Protein 1JS8 (pdb70)

Sequence (764 aa):
AIIRKNVNSLTPSDIKELRDAMAKVQADTSDNGYQKIASYHGIPLSCHYENGTAYACCQHGMVTFPNWHRLLTKQMEDALVAKGSHVGIPYWDWTTTFANLPVLVTEEKDNSFHHAHIDVANTDTTRSPRAQLFSFFYRQIALALEQTDFCDFEIQFEIGHNAIHSWVGGSSPYGMSTLHYTSYDPLFYLHHSNTDRIWSVWQALQKYRGLPYNTANCEINKLVKPLKPFNLDTNPNAVTKAHSTGATSFDYHKLGYDYDNLNFHGMTIPELEEHLKEIQHEDRVFAGFLLRTIGQSADVNFDVCTKDGECTFGGTFCILGGEHEMFWAFDRLFKYDITTSLKHLRLDAHDDFDIKVTIKGIDGHVLSNKYLSPPTVFLAPAAIIRKNVNSLTPSDIKELRDAMAKVQADTSDNGYQKIASYHGIPLSCHYENGTAYACCQHGMVTFPNWHRLLTKQMEDALVAKGSHVGIPYWDWTTTFANLPVLVTEEKDNSFHHAHIDVANTDTTRSPRAQLFSFFYRQIALALEQTDFCDFEIQFEIGHNAIHSWVGGSSPYGMSTLHYTSYDPLFYLHHSNTDRIWSVWQALQKYRGLPYNTANCEINKLVKPLKPFNLDTNPNAVTKAHSTGATSFDYHKLGYDYDNLNFHGMTIPELEEHLKEIQHEDRVFAGFLLRTIGQSADVNFDVCTKDGECTFGGTFCILGGEHEMFWAFDRLFKYDITTSLKHLRLDAHDDFDIKVTIKGIDGHVLSNKYLSPPTVFLAPA

InterPro domains:
  IPR002227 Tyrosinase copper-binding domain [PF00264] (32-221)
  IPR002227 Tyrosinase copper-binding domain [PF00264] (452-644)
  IPR002227 Tyrosinase copper-binding domain [PF00264] (866-1056)
  IPR002227 Tyrosinase copper-binding domain [PF00264] (1283-1468)
  IPR002227 Tyrosinase copper-binding domain [PF00264] (1699-1892)
  IPR002227 Tyrosinase copper-binding domain [PF00264] (2118-2305)
  IPR002227 Tyrosinase copper-binding domain [PF00264] (2534-2714)
  IPR002227 Tyrosinase copper-binding domain [PR00092] (1728-1745)
  IPR002227 Tyrosinase copper-binding domain [PR00092] (1757-1762)
  IPR002227 Tyrosinase copper-binding domain [PR00092] (1848-1859)
  IPR002227 Tyrosinase copper-binding domain [PR00092] (1872-1890)
  IPR002227 Tyrosinase copper-binding domain [PS00497] (60-77)
  IPR002227 Tyrosinase copper-binding domain [PS00497] (480-497)
  IPR002227 Tyrosinase copper-binding domain [PS00497] (894-912)
  IPR002227 Tyrosinase copper-binding domain [PS00497] (1312-1329)
  IPR002227 Tyrosinase copper-binding domain [PS00497] (1728-1745)
  IPR002227 Tyrosinase copper-binding domain [PS00497] (2144-2161)
  IPR002227 Tyrosinase copper-binding domain [PS00497] (2562-2579)
  IPR002227 Tyrosinase copper-binding domain [PS00498] (625-636)
  IPR002227 Tyrosinase copper-binding domain [PS00498] (1037-1048)

Solvent-accessible surface area: 29563 Å² total; per-residue (Å²): 113,34,65,0,42,31,15,133,59,20,63,113,67,7,49,118,66,0,37,44,1,1,48,105,0,51,82,32,139,61,69,52,0,0,42,82,1,0,10,10,0,0,22,53,43,38,5,102,94,182,120,53,74,23,13,1,1,3,17,10,3,30,7,2,0,5,0,0,6,1,0,0,0,10,2,0,0,38,5,2,58,78,65,45,6,106,9,0,2,0,4,11,27,2,1,62,113,31,86,102,16,22,102,10,0,59,80,134,179,145,11,17,2,54,70,3,80,0,73,92,24,122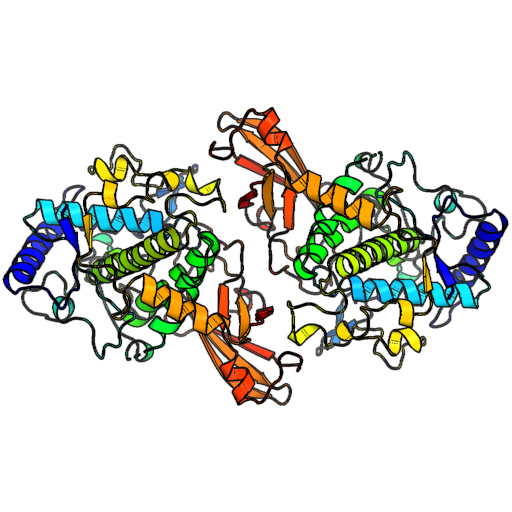,52,65,15,44,53,50,58,51,88,98,6,107,62,42,8,35,145,25,0,3,22,0,0,24,18,74,50,8,5,39,0,3,2,5,2,3,5,5,0,7,3,0,0,6,7,0,0,0,64,11,84,58,0,0,1,22,2,35,38,0,0,1,0,0,0,0,0,0,0,3,0,1,4,7,11,4,2,1,0,5,8,23,0,1,123,106,45,68,65,72,75,52,90,14,64,12,12,14,19,59,8,32,60,56,2,78,9,0,48,73,130,102,6,65,12,77,55,0,64,71,31,10,36,0,52,58,0,6,38,17,112,136,2,31,1,43,11,61,67,38,60,4,69,70,37,55,24,58,87,0,17,107,51,0,98,116,62,66,135,113,81,29,10,6,0,0,0,21,5,71,32,16,36,57,9,1,16,0,46,2,51,0,2,16,120,124,51,99,67,32,117,11,0,14,5,1,7,9,3,10,115,88,27,30,105,13,21,10,19,47,19,1,50,17,59,2,22,104,6,6,125,127,14,199,26,74,17,105,53,40,1,48,26,117,24,55,3,84,8,36,98,36,128,104,28,61,86,168,89,18,13,96,30,14,3,32,45,26,79,82,111,39,67,0,41,29,12,133,60,20,61,116,70,7,48,116,69,0,37,45,1,0,47,106,1,46,86,35,141,56,76,44,0,0,40,79,1,0,7,12,1,0,21,53,47,36,4,100,92,178,120,53,76,24,12,1,3,3,19,13,5,31,9,4,0,5,0,0,6,1,0,1,0,11,2,0,0,37,3,1,58,80,64,46,6,109,7,0,1,0,6,12,27,1,0,59,107,30,84,102,15,23,99,9,0,59,76,132,181,148,14,15,0,53,69,2,79,0,72,91,24,120,51,66,15,41,56,48,58,54,88,94,5,103,56,43,8,35,145,26,0,2,20,0,0,25,22,75,47,8,6,35,0,3,2,4,2,5,5,5,1,8,4,0,2,8,5,0,0,0,60,10,80,58,0,0,2,24,3,34,38,0,0,2,0,0,0,0,0,0,0,2,0,1,4,7,10,2,1,1,0,1,9,23,0,1,135,109,47,66,66,89,70,66,81,8,58,2,30,16,17,35,11,59,79,51,3,78,9,0,45,73,130,104,9,66,12,76,57,0,65,68,32,10,33,0,54,58,0,4,46,15,110,141,2,33,1,43,10,56,66,37,59,2,68,68,35,58,25,61,87,0,16,101,55,1,91,115,61,64,127,108,83,28,11,6,0,1,0,28,3,67,33,18,37,57,10,1,12,0,44,1,51,0,2,19,113,122,52,97,70,31,116,10,1,13,5,1,10,10,4,10,114,90,28,38,107,16,26,11,17,60,24,2,47,14,57,1,23,101,6,5,130,122,16,193,23,72,21,125,59,39,0,36,26,118,25,57,4,83,9,36,97,35,129,102,32,59,86,158,79,15,16,90,23,4,2,31,44,27,76,87

Structure (mmCIF, N/CA/C/O backbone):
data_1JS8
#
_entry.id   1JS8
#
_cell.length_a   92.860
_cell.length_b   168.390
_cell.length_c   58.290
_cell.angle_alpha   90.00
_cell.angle_beta   90.00
_cell.angle_gamma   90.00
#
_symmetry.space_group_name_H-M   'P 21 21 21'
#
loop_
_entity.id
_entity.type
_entity.pdbx_description
1 polymer Hemocyanin
2 branched alpha-D-mannopyranose-(1-3)-[alpha-D-mannopyranose-(1-6)]alpha-D-mannopyranose-(1-6)-[beta-D-mannopyranose-(1-3)]beta-D-mannopyranose-(1-4)-2-acetamido-2-deoxy-beta-D-glucopyranose-(1-4)-2-acetamido-2-deoxy-alpha-D-glucopyranose
3 branched 2-acetamido-2-deoxy-beta-D-glucopyranose-(1-4)-2-acetamido-2-deoxy-beta-D-glucopyranose
4 branched alpha-D-mannopyranose-(1-3)-[beta-D-mannopyranose-(1-6)]alpha-D-mannopyranose
5 non-polymer alpha-D-mannopyranose
6 non-polymer 'CU2-O2 CLUSTER'
7 water water
#
loop_
_atom_site.group_PDB
_atom_site.id
_atom_site.type_symbol
_atom_site.label_atom_id
_atom_site.label_alt_id
_atom_site.label_comp_id
_atom_site.label_asym_id
_atom_site.label_entity_id
_atom_site.label_seq_id
_atom_site.pdbx_PDB_ins_code
_atom_site.Cartn_x
_atom_site.Cartn_y
_atom_site.Cartn_z
_atom_site.occupancy
_atom_site.B_iso_or_equiv
_atom_site.auth_seq_id
_atom_site.auth_comp_id
_atom_site.auth_asym_id
_atom_site.auth_atom_id
_atom_site.pdbx_PDB_model_num
ATOM 1 N N . ALA A 1 1 ? 75.721 57.079 57.550 1.00 27.15 2503 ALA A N 1
ATOM 2 C CA . ALA A 1 1 ? 74.973 56.012 58.275 1.00 28.19 2503 ALA A CA 1
ATOM 3 C C . ALA A 1 1 ? 74.809 56.420 59.720 1.00 26.45 2503 ALA A C 1
ATOM 4 O O . ALA A 1 1 ? 75.764 56.860 60.349 1.00 29.38 2503 ALA A O 1
ATOM 6 N N . ILE A 1 2 ? 73.582 56.350 60.214 1.00 25.09 2504 ILE A N 1
ATOM 7 C CA . ILE A 1 2 ? 73.294 56.712 61.589 1.00 25.48 2504 ILE A CA 1
ATOM 8 C C . ILE A 1 2 ? 73.586 55.510 62.480 1.00 22.06 2504 ILE A C 1
ATOM 9 O O . ILE A 1 2 ? 73.162 54.406 62.173 1.00 23.25 2504 ILE A O 1
ATOM 14 N N . ILE A 1 3 ? 74.317 55.731 63.569 1.00 20.60 2505 ILE A N 1
ATOM 15 C CA . ILE A 1 3 ? 74.740 54.669 64.477 1.00 17.62 2505 ILE A CA 1
ATOM 16 C C . ILE A 1 3 ? 73.840 54.374 65.651 1.00 18.41 2505 ILE A C 1
ATOM 17 O O . ILE A 1 3 ? 73.415 55.288 66.383 1.00 19.56 2505 ILE A O 1
ATOM 22 N N . ARG A 1 4 ? 73.597 53.087 65.867 1.00 14.72 2506 ARG A N 1
ATOM 23 C CA . ARG A 1 4 ? 72.807 52.648 66.993 1.00 12.49 2506 ARG A CA 1
ATOM 24 C C . ARG A 1 4 ? 73.833 52.091 67.925 1.00 11.29 2506 ARG A C 1
ATOM 25 O O . ARG A 1 4 ? 74.699 51.317 67.538 1.00 13.45 2506 ARG A O 1
ATOM 33 N N . LYS A 1 5 ? 73.828 52.592 69.130 1.00 13.84 2507 LYS A N 1
ATOM 34 C CA . LYS A 1 5 ? 74.802 52.119 70.061 1.00 15.50 2507 LYS A CA 1
ATOM 35 C C . LYS A 1 5 ? 74.218 51.632 71.345 1.00 14.57 2507 LYS A C 1
ATOM 36 O O . LYS A 1 5 ? 73.074 51.895 71.668 1.00 14.49 2507 LYS A O 1
ATOM 42 N N . ASN A 1 6 ? 75.060 50.932 72.079 1.00 13.56 2508 ASN A N 1
ATOM 43 C CA . ASN A 1 6 ? 74.682 50.385 73.352 1.00 17.09 2508 ASN A CA 1
ATOM 44 C C . ASN A 1 6 ? 74.234 51.531 74.244 1.00 19.15 2508 ASN A C 1
ATOM 45 O O . ASN A 1 6 ? 74.960 52.490 74.429 1.00 23.13 2508 ASN A O 1
ATOM 50 N N . VAL A 1 7 ? 73.025 51.432 74.781 1.00 20.93 2509 VAL A N 1
ATOM 51 C CA . VAL A 1 7 ? 72.513 52.469 75.660 1.00 24.23 2509 VAL A CA 1
ATOM 52 C C . VAL A 1 7 ? 73.501 52.875 76.725 1.00 25.80 2509 VAL A C 1
ATOM 53 O O . VAL A 1 7 ? 73.603 54.045 77.067 1.00 30.12 2509 VAL A O 1
ATOM 57 N N . ASN A 1 8 ? 74.251 51.921 77.249 1.00 28.82 2510 ASN A N 1
ATOM 58 C CA . ASN A 1 8 ? 75.170 52.279 78.306 1.00 29.87 2510 ASN A CA 1
ATOM 59 C C . ASN A 1 8 ? 76.508 52.832 77.863 1.00 27.80 2510 ASN A C 1
ATOM 60 O O . ASN A 1 8 ? 77.415 53.013 78.682 1.00 27.84 2510 ASN A O 1
ATOM 65 N N . SER A 1 9 ? 76.619 53.145 76.580 1.00 24.56 2511 SER A N 1
ATOM 66 C CA . SER A 1 9 ? 77.839 53.734 76.067 1.00 24.72 2511 SER A CA 1
ATOM 67 C C . SER A 1 9 ? 77.485 55.128 75.512 1.00 25.79 2511 SER A C 1
ATOM 68 O O . SER A 1 9 ? 78.286 55.763 74.795 1.00 29.86 2511 SER A O 1
ATOM 71 N N . LEU A 1 10 ? 76.294 55.608 75.869 1.00 24.54 2512 LEU A N 1
ATOM 72 C CA . LEU A 1 10 ? 75.818 56.909 75.427 1.00 24.29 2512 LEU A CA 1
ATOM 73 C C . LEU A 1 10 ? 76.470 58.054 76.204 1.00 25.97 2512 LEU A C 1
ATOM 74 O O . LEU A 1 10 ? 76.627 57.983 77.424 1.00 25.85 2512 LEU A O 1
ATOM 79 N N . THR A 1 11 ? 76.876 59.096 75.492 1.00 26.40 2513 THR A N 1
ATOM 80 C CA . THR A 1 11 ? 77.479 60.247 76.141 1.00 29.26 2513 THR A CA 1
ATOM 81 C C . THR A 1 11 ? 76.333 61.152 76.619 1.00 32.18 2513 THR A C 1
ATOM 82 O O . THR A 1 11 ? 75.240 61.130 76.041 1.00 33.71 2513 THR A O 1
ATOM 86 N N . PRO A 1 12 ? 76.551 61.946 77.687 1.00 34.13 2514 PRO A N 1
ATOM 87 C CA . PRO A 1 12 ? 75.518 62.853 78.213 1.00 33.25 2514 PRO A CA 1
ATOM 88 C C . PRO A 1 12 ? 74.854 63.751 77.160 1.00 29.91 2514 PRO A C 1
ATOM 89 O O . PRO A 1 12 ? 73.682 64.108 77.296 1.00 29.14 2514 PRO A O 1
ATOM 93 N N . SER A 1 13 ? 75.593 64.091 76.110 1.00 27.95 2515 SER A N 1
ATOM 94 C CA . SER A 1 13 ? 75.037 64.896 75.036 1.00 31.21 2515 SER A CA 1
ATOM 95 C C . SER A 1 13 ? 74.128 64.005 74.190 1.00 32.33 2515 SER A C 1
ATOM 96 O O . SER A 1 13 ? 73.042 64.427 73.771 1.00 34.77 2515 SER A O 1
ATOM 99 N N . ASP A 1 14 ? 74.559 62.764 73.960 1.00 30.73 2516 ASP A N 1
ATOM 100 C CA . ASP A 1 14 ? 73.759 61.797 73.204 1.00 25.09 2516 ASP A CA 1
ATOM 101 C C . ASP A 1 14 ? 72.394 61.708 73.883 1.00 22.05 2516 ASP A C 1
ATOM 102 O O . ASP A 1 14 ? 71.355 61.916 73.260 1.00 22.19 2516 ASP A O 1
ATOM 107 N N . ILE A 1 15 ? 72.425 61.462 75.186 1.00 20.41 2517 ILE A N 1
ATOM 108 C CA . ILE A 1 15 ? 71.225 61.321 75.999 1.00 22.20 2517 ILE A CA 1
ATOM 109 C C . ILE A 1 15 ? 70.330 62.523 75.932 1.00 23.82 2517 ILE A C 1
ATOM 110 O O . ILE A 1 15 ? 69.120 62.388 75.740 1.00 27.57 2517 ILE A O 1
ATOM 115 N N . LYS A 1 16 ? 70.919 63.703 76.071 1.00 28.11 2518 LYS A N 1
ATOM 116 C CA . LYS A 1 16 ? 70.151 64.943 76.012 1.00 24.74 2518 LYS A CA 1
ATOM 117 C C . LYS A 1 16 ? 69.497 65.112 74.632 1.00 21.70 2518 LYS A C 1
ATOM 118 O O . LYS A 1 16 ? 68.300 65.346 74.565 1.00 18.57 2518 LYS A O 1
ATOM 124 N N . GLU A 1 17 ? 70.252 64.940 73.547 1.00 18.21 2519 GLU A N 1
ATOM 125 C CA . GLU A 1 17 ? 69.683 65.090 72.211 1.00 21.24 2519 GLU A CA 1
ATOM 126 C C . GLU A 1 17 ? 68.557 64.095 71.955 1.00 23.58 2519 GLU A C 1
ATOM 127 O O . GLU A 1 17 ? 67.581 64.422 71.265 1.00 21.24 2519 GLU A O 1
ATOM 133 N N . LEU A 1 18 ? 68.699 62.880 72.497 1.00 23.68 2520 LEU A N 1
ATOM 134 C CA . LEU A 1 18 ? 67.698 61.820 72.321 1.00 22.02 2520 LEU A CA 1
ATOM 135 C C . LEU A 1 18 ? 66.453 62.161 73.068 1.00 19.69 2520 LEU A C 1
ATOM 136 O O . LEU A 1 18 ? 65.355 62.007 72.548 1.00 21.47 2520 LEU A O 1
ATOM 141 N N . ARG A 1 19 ? 66.623 62.590 74.310 1.00 17.20 2521 ARG A N 1
ATOM 142 C CA . ARG A 1 19 ? 65.484 62.943 75.131 1.00 17.44 2521 ARG A CA 1
ATOM 143 C C . ARG A 1 19 ? 64.734 64.115 74.512 1.00 18.55 2521 ARG A C 1
ATOM 144 O O . ARG A 1 19 ? 63.502 64.101 74.428 1.00 19.99 2521 ARG A O 1
ATOM 152 N N . ASP A 1 20 ? 65.488 65.058 73.963 1.00 18.84 2522 ASP A N 1
ATOM 153 C CA . ASP A 1 20 ? 64.908 66.215 73.318 1.00 20.53 2522 ASP A CA 1
ATOM 154 C C . ASP A 1 20 ? 64.206 65.808 72.043 1.00 19.29 2522 ASP A C 1
ATOM 155 O O . ASP A 1 20 ? 63.030 66.107 71.876 1.00 20.24 2522 ASP A O 1
ATOM 160 N N . ALA A 1 21 ? 64.928 65.179 71.118 1.00 17.59 2523 ALA A N 1
ATOM 161 C CA . ALA A 1 21 ? 64.313 64.753 69.865 1.00 17.30 2523 ALA A CA 1
ATOM 162 C C . ALA A 1 21 ? 63.067 63.909 70.150 1.00 16.30 2523 ALA A C 1
ATOM 163 O O . ALA A 1 21 ? 62.053 64.079 69.487 1.00 19.34 2523 ALA A O 1
ATOM 165 N N . MET A 1 22 ? 63.101 63.088 71.203 1.00 18.17 2524 MET A N 1
ATOM 166 C CA . MET A 1 22 ? 61.948 62.250 71.541 1.00 16.16 2524 MET A CA 1
ATOM 167 C C . MET A 1 22 ? 60.783 63.075 72.062 1.00 15.97 2524 MET A C 1
ATOM 168 O O . MET A 1 22 ? 59.624 62.748 71.796 1.00 16.36 2524 MET A O 1
ATOM 173 N N . ALA A 1 23 ? 61.077 64.142 72.809 1.00 15.41 2525 ALA A N 1
ATOM 174 C CA . ALA A 1 23 ? 60.010 64.986 73.331 1.00 11.39 2525 ALA A CA 1
ATOM 175 C C . ALA A 1 23 ? 59.286 65.672 72.184 1.00 10.79 2525 ALA A C 1
ATOM 176 O O . ALA A 1 23 ? 58.062 65.772 72.182 1.00 11.75 2525 ALA A O 1
ATOM 178 N N . LYS A 1 24 ? 60.035 66.031 71.150 1.00 11.25 2526 LYS A N 1
ATOM 179 C CA . LYS A 1 24 ? 59.467 66.699 69.977 1.00 14.93 2526 LYS A CA 1
ATOM 180 C C . LYS A 1 24 ? 58.675 65.740 69.091 1.00 18.30 2526 LYS A C 1
ATOM 181 O O . LYS A 1 24 ? 57.710 66.135 68.419 1.00 19.96 2526 LYS A O 1
ATOM 187 N N . VAL A 1 25 ? 59.129 64.492 69.008 1.00 19.39 2527 VAL A N 1
ATOM 188 C CA . VAL A 1 25 ? 58.412 63.512 68.208 1.00 12.42 2527 VAL A CA 1
ATOM 189 C C . VAL A 1 25 ? 57.108 63.209 68.900 1.00 9.02 2527 VAL A C 1
ATOM 190 O O . VAL A 1 25 ? 56.105 63.013 68.239 1.00 6.94 2527 VAL A O 1
ATOM 194 N N . GLN A 1 26 ? 57.132 63.191 70.236 1.00 9.29 2528 GLN A N 1
ATOM 195 C CA . GLN A 1 26 ? 55.936 62.918 71.031 1.00 13.66 2528 GLN A CA 1
ATOM 196 C C . GLN A 1 26 ? 54.886 64.030 70.981 1.00 15.51 2528 GLN A C 1
ATOM 197 O O . GLN A 1 26 ? 53.706 63.786 71.210 1.00 16.88 2528 GLN A O 1
ATOM 203 N N . ALA A 1 27 ? 55.333 65.260 70.748 1.00 19.15 2529 ALA A N 1
ATOM 204 C CA . ALA A 1 27 ? 54.442 66.410 70.681 1.00 21.06 2529 ALA A CA 1
ATOM 205 C C . ALA A 1 27 ? 53.924 66.612 69.275 1.00 23.82 2529 ALA A C 1
ATOM 206 O O . ALA A 1 27 ? 52.901 67.276 69.071 1.00 27.38 2529 ALA A O 1
ATOM 208 N N . ASP A 1 28 ? 54.643 66.067 68.299 1.00 19.45 2530 ASP A N 1
ATOM 209 C CA . ASP A 1 28 ? 54.249 66.170 66.894 1.00 19.43 2530 ASP A CA 1
ATOM 210 C C . ASP A 1 28 ? 52.939 65.403 66.549 1.00 23.30 2530 ASP A C 1
ATOM 211 O O . ASP A 1 28 ? 52.863 64.179 66.730 1.00 27.38 2530 ASP A O 1
ATOM 216 N N . THR A 1 29 ? 51.917 66.118 66.053 1.00 23.67 2531 THR A N 1
ATOM 217 C CA . THR A 1 29 ? 50.633 65.497 65.682 1.00 23.08 2531 THR A CA 1
ATOM 218 C C . THR A 1 29 ? 50.512 65.054 64.228 1.00 22.24 2531 THR A C 1
ATOM 219 O O . THR A 1 29 ? 49.454 64.580 63.811 1.00 20.85 2531 THR A O 1
ATOM 223 N N . SER A 1 30 ? 51.576 65.202 63.450 1.00 20.87 2532 SER A N 1
ATOM 224 C CA . SER A 1 30 ? 51.539 64.777 62.066 1.00 22.19 2532 SER A CA 1
ATOM 225 C C . SER A 1 30 ? 51.644 63.244 61.956 1.00 24.49 2532 SER A C 1
ATOM 226 O O . SER A 1 30 ? 51.759 62.519 62.954 1.00 20.90 2532 SER A O 1
ATOM 229 N N . ASP A 1 31 ? 51.648 62.774 60.714 1.00 26.65 2533 ASP A N 1
ATOM 230 C CA . ASP A 1 31 ? 51.759 61.362 60.417 1.00 27.09 2533 ASP A CA 1
ATOM 231 C C . ASP A 1 31 ? 53.135 60.808 60.721 1.00 25.88 2533 ASP A C 1
ATOM 232 O O . ASP A 1 31 ? 53.378 59.618 60.563 1.00 26.78 2533 ASP A O 1
ATOM 237 N N . ASN A 1 32 ? 54.041 61.686 61.126 1.00 21.48 2534 ASN A N 1
ATOM 238 C CA . ASN A 1 32 ? 55.385 61.298 61.454 1.00 18.96 2534 ASN A CA 1
ATOM 239 C C . ASN A 1 32 ? 55.652 61.512 62.931 1.00 15.43 2534 ASN A C 1
ATOM 240 O O . ASN A 1 32 ? 56.791 61.558 63.379 1.00 15.86 2534 ASN A O 1
ATOM 245 N N . GLY A 1 33 ? 54.576 61.719 63.671 1.00 12.84 2535 GLY A N 1
ATOM 246 C CA . GLY A 1 33 ? 54.678 61.910 65.092 1.00 15.72 2535 GLY A CA 1
ATOM 247 C C . GLY A 1 33 ? 54.567 60.567 65.783 1.00 16.95 2535 GLY A C 1
ATOM 248 O O . GLY A 1 33 ? 54.227 59.563 65.162 1.00 19.70 2535 GLY A O 1
ATOM 249 N N . TYR A 1 34 ? 54.795 60.565 67.085 1.00 14.47 2536 TYR A N 1
ATOM 250 C CA . TYR A 1 34 ? 54.768 59.365 67.891 1.00 15.73 2536 TYR A CA 1
ATOM 251 C C . TYR A 1 34 ? 53.482 58.533 67.844 1.00 17.85 2536 TYR A C 1
ATOM 252 O O . TYR A 1 34 ? 53.539 57.346 67.543 1.00 17.95 2536 TYR A O 1
ATOM 261 N N . GLN A 1 35 ? 52.336 59.144 68.141 1.00 16.40 2537 GLN A N 1
ATOM 262 C CA . GLN A 1 35 ? 51.050 58.438 68.174 1.00 16.74 2537 GLN A CA 1
ATOM 263 C C . GLN A 1 35 ? 50.703 57.736 66.875 1.00 15.55 2537 GLN A C 1
ATOM 264 O O . GLN A 1 35 ? 50.075 56.687 66.877 1.00 16.82 2537 GLN A O 1
ATOM 270 N N . LYS A 1 36 ? 51.119 58.327 65.772 1.00 15.20 2538 LYS A N 1
ATOM 271 C CA . LYS A 1 36 ? 50.857 57.794 64.454 1.00 17.32 2538 LYS A CA 1
ATOM 272 C C . LYS A 1 36 ? 51.751 56.587 64.151 1.00 19.29 2538 LYS A C 1
ATOM 273 O O . LYS A 1 36 ? 51.309 55.572 63.577 1.00 19.54 2538 LYS A O 1
ATOM 279 N N . ILE A 1 37 ? 53.024 56.713 64.497 1.00 19.23 2539 ILE A N 1
ATOM 280 C CA . ILE A 1 37 ? 53.962 55.641 64.276 1.00 17.41 2539 ILE A CA 1
ATOM 281 C C . ILE A 1 37 ? 53.613 54.484 65.222 1.00 18.13 2539 ILE A C 1
ATOM 282 O O . ILE A 1 37 ? 53.436 53.348 64.757 1.00 17.93 2539 ILE A O 1
ATOM 287 N N . ALA A 1 38 ? 53.421 54.772 66.511 1.00 12.54 2540 ALA A N 1
ATOM 288 C CA . ALA A 1 38 ? 53.069 53.745 67.474 1.00 14.59 2540 ALA A CA 1
ATOM 289 C C . ALA A 1 38 ? 51.824 52.932 67.054 1.00 15.96 2540 ALA A C 1
ATOM 290 O O . ALA A 1 38 ? 51.739 51.727 67.319 1.00 20.64 2540 ALA A O 1
ATOM 292 N N . SER A 1 39 ? 50.905 53.575 66.339 1.00 14.78 2541 SER A N 1
ATOM 293 C CA . SER A 1 39 ? 49.675 52.966 65.833 1.00 13.07 2541 SER A CA 1
ATOM 294 C C . SER A 1 39 ? 49.884 51.858 64.821 1.00 12.95 2541 SER A C 1
ATOM 295 O O . SER A 1 39 ? 48.982 51.076 64.563 1.00 12.35 2541 SER A O 1
ATOM 298 N N . TYR A 1 40 ? 51.026 51.890 64.147 1.00 14.54 2542 TYR A N 1
ATOM 299 C CA . TYR A 1 40 ? 51.352 50.894 63.141 1.00 13.01 2542 TYR A CA 1
ATOM 300 C C . TYR A 1 40 ? 51.352 49.498 63.762 1.00 14.95 2542 TYR A C 1
ATOM 301 O O . TYR A 1 40 ? 51.051 48.519 63.095 1.00 18.28 2542 TYR A O 1
ATOM 310 N N . HIS A 1 41 ? 51.666 49.423 65.047 1.00 11.80 2543 HIS A N 1
ATOM 311 C CA . HIS A 1 41 ? 51.768 48.158 65.760 1.00 10.14 2543 HIS A CA 1
ATOM 312 C C . HIS A 1 41 ? 50.475 47.493 66.181 1.00 10.83 2543 HIS A C 1
ATOM 313 O O . HIS A 1 41 ? 50.144 46.416 65.674 1.00 13.87 2543 HIS A O 1
ATOM 320 N N . GLY A 1 42 ? 49.769 48.107 67.127 1.00 12.92 2544 GLY A N 1
ATOM 321 C CA . GLY A 1 42 ? 48.533 47.541 67.637 1.00 10.17 2544 GLY A CA 1
ATOM 322 C C . GLY A 1 42 ? 47.356 48.466 67.458 1.00 14.27 2544 GLY A C 1
ATOM 323 O O . GLY A 1 42 ? 46.859 48.577 66.348 1.00 14.51 2544 GLY A O 1
ATOM 324 N N . ILE A 1 43 ? 46.905 49.097 68.545 1.00 14.61 2545 ILE A N 1
ATOM 325 C CA . ILE A 1 43 ? 45.767 50.015 68.499 1.00 19.38 2545 ILE A CA 1
ATOM 326 C C . ILE A 1 43 ? 46.240 51.462 68.497 1.00 17.59 2545 ILE A C 1
ATOM 327 O O . ILE A 1 43 ? 47.246 51.794 69.103 1.00 13.99 2545 ILE A O 1
ATOM 332 N N . PRO A 1 44 ? 45.520 52.341 67.791 1.00 17.58 2546 PRO A N 1
ATOM 333 C CA . PRO A 1 44 ? 44.339 51.977 67.004 1.00 16.80 2546 PRO A CA 1
ATOM 334 C C . PRO A 1 44 ? 44.667 51.096 65.790 1.00 17.73 2546 PRO A C 1
ATOM 335 O O . PRO A 1 44 ? 45.613 51.388 65.033 1.00 20.18 2546 PRO A O 1
ATOM 339 N N . LEU A 1 45 ? 43.868 50.034 65.604 1.00 17.00 2547 LEU A N 1
ATOM 340 C CA . LEU A 1 45 ? 44.027 49.088 64.498 1.00 16.36 2547 LEU A CA 1
ATOM 341 C C . LEU A 1 45 ? 44.171 49.857 63.170 1.00 19.21 2547 LEU A C 1
ATOM 342 O O . LEU A 1 45 ? 43.254 50.579 62.735 1.00 18.55 2547 LEU A O 1
ATOM 347 N N . SER A 1 46 ? 45.299 49.657 62.503 1.00 14.73 2548 SER A N 1
ATOM 348 C CA . SER A 1 46 ? 45.558 50.374 61.274 1.00 13.04 2548 SER A CA 1
ATOM 349 C C . SER A 1 46 ? 45.566 49.573 59.980 1.00 15.18 2548 SER A C 1
ATOM 350 O O . SER A 1 46 ? 45.886 50.104 58.909 1.00 13.21 2548 SER A O 1
ATOM 353 N N . CYS A 1 47 ? 45.162 48.311 60.062 1.00 15.43 2549 CYS A N 1
ATOM 354 C CA . CYS A 1 47 ? 45.116 47.460 58.884 1.00 12.86 2549 CYS A CA 1
ATOM 355 C C . CYS A 1 47 ? 43.705 46.901 58.728 1.00 11.78 2549 CYS A C 1
ATOM 356 O O . CYS A 1 47 ? 42.947 46.853 59.708 1.00 11.73 2549 CYS A O 1
ATOM 359 N N . HIS A 1 48 ? 43.329 46.585 57.489 1.00 10.39 2550 HIS A N 1
ATOM 360 C CA . HIS A 1 48 ? 41.996 46.099 57.197 1.00 11.66 2550 HIS A CA 1
ATOM 361 C C . HIS A 1 48 ? 41.979 44.931 56.257 1.00 12.17 2550 HIS A C 1
ATOM 362 O O . HIS A 1 48 ? 42.729 44.877 55.288 1.00 6.35 2550 HIS A O 1
ATOM 369 N N . TYR A 1 49 ? 41.060 44.031 56.559 1.00 11.52 2551 TYR A N 1
ATOM 370 C CA . TYR A 1 49 ? 40.816 42.851 55.788 1.00 15.66 2551 TYR A CA 1
ATOM 371 C C . TYR A 1 49 ? 39.981 43.342 54.589 1.00 19.08 2551 TYR A C 1
ATOM 372 O O . TYR A 1 49 ? 39.391 44.408 54.644 1.00 18.39 2551 TYR A O 1
ATOM 381 N N . GLU A 1 50 ? 39.909 42.539 53.539 1.00 21.14 2552 GLU A N 1
ATOM 382 C CA . GLU A 1 50 ? 39.160 42.820 52.320 1.00 25.31 2552 GLU A CA 1
ATOM 383 C C . GLU A 1 50 ? 37.729 43.202 52.615 1.00 23.80 2552 GLU A C 1
ATOM 384 O O . GLU A 1 50 ? 37.079 43.878 51.837 1.00 22.71 2552 GLU A O 1
ATOM 390 N N . ASN A 1 51 ? 37.239 42.731 53.750 1.00 22.59 2553 ASN A N 1
ATOM 391 C CA . ASN A 1 51 ? 35.878 42.944 54.173 1.00 22.06 2553 ASN A CA 1
ATOM 392 C C . ASN A 1 51 ? 35.651 44.102 55.120 1.00 22.62 2553 ASN A C 1
ATOM 393 O O . ASN A 1 51 ? 34.577 44.243 55.697 1.00 19.12 2553 ASN A O 1
ATOM 398 N N . GLY A 1 52 ? 36.679 44.931 55.272 1.00 22.52 2554 GLY A N 1
ATOM 399 C CA . GLY A 1 52 ? 36.572 46.097 56.122 1.00 20.30 2554 GLY A CA 1
ATOM 400 C C . GLY A 1 52 ? 36.878 45.887 57.570 1.00 16.80 2554 GLY A C 1
ATOM 401 O O . GLY A 1 52 ? 36.961 46.848 58.315 1.00 19.19 2554 GLY A O 1
ATOM 402 N N . THR A 1 53 ? 37.054 44.645 57.987 1.00 17.13 2555 THR A N 1
ATOM 403 C CA . THR A 1 53 ? 37.356 44.426 59.377 1.00 15.88 2555 THR A CA 1
ATOM 404 C C . THR A 1 53 ? 38.835 44.708 59.609 1.00 16.01 2555 THR A C 1
ATOM 405 O O . THR A 1 53 ? 39.697 44.280 58.848 1.00 15.06 2555 THR A O 1
ATOM 409 N N . ALA A 1 54 ? 39.105 45.451 60.673 1.00 16.38 2556 ALA A N 1
ATOM 410 C CA . ALA A 1 54 ? 40.457 45.851 61.046 1.00 19.10 2556 ALA A CA 1
ATOM 411 C C . ALA A 1 54 ? 41.179 44.849 61.910 1.00 17.81 2556 ALA A C 1
ATOM 412 O O . ALA A 1 54 ? 40.558 44.140 62.709 1.00 16.21 2556 ALA A O 1
ATOM 414 N N . TYR A 1 55 ? 42.502 44.920 61.847 1.00 13.98 2557 TYR A N 1
ATOM 415 C CA . TYR A 1 55 ? 43.367 44.070 62.643 1.00 12.83 2557 TYR A CA 1
ATOM 416 C C . TYR A 1 55 ? 44.642 44.863 62.925 1.00 11.92 2557 TYR A C 1
ATOM 417 O O . TYR A 1 55 ? 44.881 45.871 62.274 1.00 12.37 2557 TYR A O 1
ATOM 426 N N . ALA A 1 56 ? 45.379 44.467 63.963 1.00 11.58 2558 ALA A N 1
ATOM 427 C CA . ALA A 1 56 ? 46.650 45.095 64.333 1.00 12.16 2558 ALA A CA 1
ATOM 428 C C . ALA A 1 56 ? 47.643 44.751 63.235 1.00 12.85 2558 ALA A C 1
ATOM 429 O O . ALA A 1 56 ? 47.758 43.581 62.838 1.00 11.90 2558 ALA A O 1
ATOM 431 N N . CYS A 1 57 ? 48.401 45.733 62.781 1.00 7.44 2559 CYS A N 1
ATOM 432 C CA . CYS A 1 57 ? 49.304 45.476 61.697 1.00 7.50 2559 CYS A CA 1
ATOM 433 C C . CYS A 1 57 ? 50.554 44.689 61.993 1.00 9.06 2559 CYS A C 1
ATOM 434 O O . CYS A 1 57 ? 51.140 44.120 61.087 1.00 11.35 2559 CYS A O 1
ATOM 437 N N . CYS A 1 58 ? 51.004 44.666 63.229 1.00 8.17 2560 CYS A N 1
ATOM 438 C CA . CYS A 1 58 ? 52.242 43.960 63.483 1.00 6.78 2560 CYS A CA 1
ATOM 439 C C . CYS A 1 58 ? 52.237 42.464 63.206 1.00 7.02 2560 CYS A C 1
ATOM 440 O O . CYS A 1 58 ? 51.333 41.737 63.605 1.00 8.80 2560 CYS A O 1
ATOM 443 N N . GLN A 1 59 ? 53.257 42.026 62.493 1.00 5.78 2561 GLN A N 1
ATOM 444 C CA . GLN A 1 59 ? 53.408 40.645 62.133 1.00 7.26 2561 GLN A CA 1
ATOM 445 C C . GLN A 1 59 ? 54.200 39.899 63.181 1.00 8.23 2561 GLN A C 1
ATOM 446 O O . GLN A 1 59 ? 55.313 40.286 63.482 1.00 9.16 2561 GLN A O 1
ATOM 452 N N . HIS A 1 60 ? 53.533 38.952 63.843 1.00 7.41 2562 HIS A N 1
ATOM 453 C CA . HIS A 1 60 ? 54.099 38.101 64.881 1.00 8.27 2562 HIS A CA 1
ATOM 454 C C . HIS A 1 60 ? 53.678 36.674 64.529 1.00 9.44 2562 HIS A C 1
ATOM 455 O O . HIS A 1 60 ? 52.696 36.489 63.814 1.00 10.52 2562 HIS A O 1
ATOM 462 N N . GLY A 1 61 ? 54.414 35.679 65.026 1.00 6.60 2563 GLY A N 1
ATOM 463 C CA . GLY A 1 61 ? 54.104 34.288 64.738 1.00 8.68 2563 GLY A CA 1
ATOM 464 C C . GLY A 1 61 ? 54.328 33.891 63.283 1.00 8.28 2563 GLY A C 1
ATOM 465 O O . GLY A 1 61 ? 53.727 32.933 62.785 1.00 9.62 2563 GLY A O 1
ATOM 466 N N . MET A 1 62 ? 55.183 34.633 62.596 1.00 3.84 2564 MET A N 1
ATOM 467 C CA . MET A 1 62 ? 55.450 34.391 61.195 1.00 6.07 2564 MET A CA 1
ATOM 468 C C . MET A 1 62 ? 56.865 34.784 60.886 1.00 5.54 2564 MET A C 1
ATOM 469 O O . MET A 1 62 ? 57.464 35.534 61.621 1.00 9.16 2564 MET A O 1
ATOM 474 N N . VAL A 1 63 ? 57.393 34.256 59.795 1.00 7.57 2565 VAL A N 1
ATOM 475 C CA . VAL A 1 63 ? 58.773 34.485 59.391 1.00 9.74 2565 VAL A CA 1
ATOM 476 C C . VAL A 1 63 ? 59.175 35.942 59.119 1.00 10.08 2565 VAL A C 1
ATOM 477 O O . VAL A 1 63 ? 60.369 36.288 59.177 1.00 9.43 2565 VAL A O 1
ATOM 481 N N . THR A 1 64 ? 58.177 36.787 58.850 1.00 10.48 2566 THR A N 1
ATOM 482 C CA . THR A 1 64 ? 58.415 38.185 58.534 1.00 10.34 2566 THR A CA 1
ATOM 483 C C . THR A 1 64 ? 58.388 39.092 59.736 1.00 9.71 2566 THR A C 1
ATOM 484 O O . THR A 1 64 ? 58.414 40.294 59.582 1.00 15.70 2566 THR A O 1
ATOM 488 N N . PHE A 1 65 ? 58.318 38.512 60.927 1.00 8.57 2567 PHE A N 1
ATOM 489 C CA . PHE A 1 65 ? 58.322 39.281 62.160 1.00 6.90 2567 PHE A CA 1
ATOM 490 C C . PHE A 1 65 ? 59.582 40.160 62.266 1.00 9.52 2567 PHE A C 1
ATOM 491 O O . PHE A 1 65 ? 59.472 41.315 62.668 1.00 8.62 2567 PHE A O 1
ATOM 499 N N . PRO A 1 66 ? 60.786 39.636 61.986 1.00 8.27 2568 PRO A N 1
ATOM 500 C CA . PRO A 1 66 ? 61.977 40.474 62.097 1.00 6.39 2568 PRO A CA 1
ATOM 501 C C . PRO A 1 66 ? 61.905 41.634 61.102 1.00 8.17 2568 PRO A C 1
ATOM 502 O O . PRO A 1 66 ? 62.184 42.768 61.451 1.00 6.63 2568 PRO A O 1
ATOM 506 N N . ASN A 1 67 ? 61.551 41.309 59.862 1.00 6.27 2569 ASN A N 1
ATOM 507 C CA . ASN A 1 67 ? 61.418 42.278 58.783 1.00 8.21 2569 ASN A CA 1
ATOM 508 C C . ASN A 1 67 ? 60.430 43.400 59.144 1.00 11.42 2569 ASN A C 1
ATOM 509 O O . ASN A 1 67 ? 60.776 44.574 59.137 1.00 12.89 2569 ASN A O 1
ATOM 514 N N . TRP A 1 68 ? 59.210 43.034 59.486 1.00 8.10 2570 TRP A N 1
ATOM 515 C CA . TRP A 1 68 ? 58.224 44.014 59.837 1.00 5.64 2570 TRP A CA 1
ATOM 516 C C . TRP A 1 68 ? 58.724 44.932 60.956 1.00 9.78 2570 TRP A C 1
ATOM 517 O O . TRP A 1 68 ? 58.616 46.146 60.856 1.00 10.51 2570 TRP A O 1
ATOM 528 N N . HIS A 1 69 ? 59.284 44.373 62.019 1.00 8.35 2571 HIS A N 1
ATOM 529 C CA . HIS A 1 69 ? 59.737 45.200 63.124 1.00 6.14 2571 HIS A CA 1
ATOM 530 C C . HIS A 1 69 ? 61.034 45.971 62.836 1.00 7.34 2571 HIS A C 1
ATOM 531 O O . HIS A 1 69 ? 61.391 46.881 63.585 1.00 10.25 2571 HIS A O 1
ATOM 538 N N . ARG A 1 70 ? 61.776 45.568 61.809 1.00 6.70 2572 ARG A N 1
ATOM 539 C CA . ARG A 1 70 ? 63.010 46.256 61.445 1.00 4.59 2572 ARG A CA 1
ATOM 540 C C . ARG A 1 70 ? 62.586 47.602 60.823 1.00 7.25 2572 ARG A C 1
ATOM 541 O O . ARG A 1 70 ? 63.217 48.632 61.057 1.00 10.11 2572 ARG A O 1
ATOM 549 N N . LEU A 1 71 ? 61.524 47.577 60.020 1.00 7.36 2573 LEU A N 1
ATOM 550 C CA . LEU A 1 71 ? 60.971 48.776 59.402 1.00 6.77 2573 LEU A CA 1
ATOM 551 C C . LEU A 1 71 ? 60.290 49.694 60.431 1.00 6.96 2573 LEU A C 1
ATOM 552 O O . LEU A 1 71 ? 60.397 50.897 60.327 1.00 10.44 2573 LEU A O 1
ATOM 557 N N . LEU A 1 72 ? 59.555 49.152 61.391 1.00 7.97 2574 LEU A N 1
ATOM 558 C CA . LEU A 1 72 ? 58.909 49.983 62.405 1.00 7.07 2574 LEU A CA 1
ATOM 559 C C . LEU A 1 72 ? 59.912 50.728 63.280 1.00 9.29 2574 LEU A C 1
ATOM 560 O O . LEU A 1 72 ? 59.645 51.856 63.709 1.00 11.44 2574 LEU A O 1
ATOM 565 N N . THR A 1 73 ? 61.028 50.074 63.610 1.00 9.93 2575 THR A N 1
ATOM 566 C CA . THR A 1 73 ? 62.067 50.676 64.441 1.00 8.90 2575 THR A CA 1
ATOM 567 C C . THR A 1 73 ? 62.770 51.775 63.648 1.00 10.42 2575 THR A C 1
ATOM 568 O O . THR A 1 73 ? 63.155 52.799 64.201 1.00 12.75 2575 THR A O 1
ATOM 572 N N . LYS A 1 74 ? 62.892 51.567 62.346 1.00 11.83 2576 LYS A N 1
ATOM 573 C CA . LYS A 1 74 ? 63.514 52.508 61.424 1.00 12.48 2576 LYS A CA 1
ATOM 574 C C . LYS A 1 74 ? 62.581 53.712 61.234 1.00 13.36 2576 LYS A C 1
ATOM 575 O O . LYS A 1 74 ? 63.027 54.831 61.157 1.00 15.41 2576 LYS A O 1
ATOM 581 N N . GLN A 1 75 ? 61.281 53.469 61.232 1.00 13.32 2577 GLN A N 1
ATOM 582 C CA . GLN A 1 75 ? 60.273 54.514 61.058 1.00 13.38 2577 GLN A CA 1
ATOM 583 C C . GLN A 1 75 ? 60.381 55.481 62.237 1.00 15.47 2577 GLN A C 1
ATOM 584 O O . GLN A 1 75 ? 60.386 56.683 62.051 1.00 14.27 2577 GLN A O 1
ATOM 590 N N . MET A 1 76 ? 60.515 54.946 63.443 1.00 14.36 2578 MET A N 1
ATOM 591 C CA . MET A 1 76 ? 60.636 55.765 64.639 1.00 14.59 2578 MET A CA 1
ATOM 592 C C . MET A 1 76 ? 61.988 56.475 64.701 1.00 15.84 2578 MET A C 1
ATOM 593 O O . MET A 1 76 ? 62.096 57.613 65.183 1.00 15.50 2578 MET A O 1
ATOM 598 N N . GLU A 1 77 ? 63.010 55.802 64.198 1.00 11.48 2579 GLU A N 1
ATOM 599 C CA . GLU A 1 77 ? 64.344 56.344 64.202 1.00 11.73 2579 GLU A CA 1
ATOM 600 C C . GLU A 1 77 ? 64.433 57.599 63.331 1.00 14.56 2579 GLU A C 1
ATOM 601 O O . GLU A 1 77 ? 64.939 58.623 63.782 1.00 17.44 2579 GLU A O 1
ATOM 607 N N . ASP A 1 78 ? 63.971 57.506 62.086 1.00 14.24 2580 ASP A N 1
ATOM 608 C CA . ASP A 1 78 ? 63.970 58.616 61.151 1.00 12.43 2580 ASP A CA 1
ATOM 609 C C . ASP A 1 78 ? 63.282 59.853 61.725 1.00 14.92 2580 ASP A C 1
ATOM 610 O O . ASP A 1 78 ? 63.768 60.975 61.581 1.00 17.67 2580 ASP A O 1
ATOM 615 N N . ALA A 1 79 ? 62.166 59.645 62.411 1.00 17.51 2581 ALA A N 1
ATOM 616 C CA . ALA A 1 79 ? 61.417 60.733 63.023 1.00 15.04 2581 ALA A CA 1
ATOM 617 C C . ALA A 1 79 ? 62.228 61.453 64.115 1.00 16.40 2581 ALA A C 1
ATOM 618 O O . ALA A 1 79 ? 62.163 62.666 64.259 1.00 17.24 2581 ALA A O 1
ATOM 620 N N . LEU A 1 80 ? 63.034 60.707 64.857 1.00 18.44 2582 LEU A N 1
ATOM 621 C CA . LEU A 1 80 ? 63.863 61.278 65.923 1.00 16.99 2582 LEU A CA 1
ATOM 622 C C . LEU A 1 80 ? 65.021 62.056 65.335 1.00 16.38 2582 LEU A C 1
ATOM 623 O O . LEU A 1 80 ? 65.476 63.049 65.871 1.00 19.08 2582 LEU A O 1
ATOM 628 N N . VAL A 1 81 ? 65.589 61.498 64.295 1.00 16.83 2583 VAL A N 1
ATOM 629 C CA . VAL A 1 81 ? 66.705 62.114 63.627 1.00 20.07 2583 VAL A CA 1
ATOM 630 C C . VAL A 1 81 ? 66.202 63.421 63.006 1.00 20.91 2583 VAL A C 1
ATOM 631 O O . VAL A 1 81 ? 66.881 64.448 63.013 1.00 21.97 2583 VAL A O 1
ATOM 635 N N . ALA A 1 82 ? 64.974 63.380 62.524 1.00 21.66 2584 ALA A N 1
ATOM 636 C CA . ALA A 1 82 ? 64.373 64.530 61.911 1.00 18.08 2584 ALA A CA 1
ATOM 637 C C . ALA A 1 82 ? 64.098 65.598 62.952 1.00 21.71 2584 ALA A C 1
ATOM 638 O O . ALA A 1 82 ? 64.020 66.774 62.602 1.00 25.34 2584 ALA A O 1
ATOM 640 N N . LYS A 1 83 ? 63.949 65.220 64.220 1.00 18.53 2585 LYS A N 1
ATOM 641 C CA . LYS A 1 83 ? 63.701 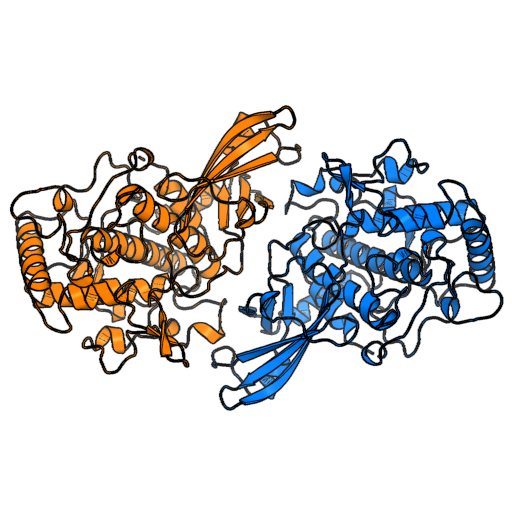66.222 65.259 1.00 16.10 2585 LYS A CA 1
ATOM 642 C C . LYS A 1 83 ? 64.997 66.603 65.951 1.00 16.70 2585 LYS A C 1
ATOM 643 O O . LYS A 1 83 ? 64.998 67.064 67.093 1.00 21.75 2585 LYS A O 1
ATOM 649 N N . GLY A 1 84 ? 66.112 66.348 65.288 1.00 16.54 2586 GLY A N 1
ATOM 650 C CA . GLY A 1 84 ? 67.374 66.694 65.886 1.00 18.83 2586 GLY A CA 1
ATOM 651 C C . GLY A 1 84 ? 68.279 65.596 66.420 1.00 25.61 2586 GLY A C 1
ATOM 652 O O . GLY A 1 84 ? 69.434 65.891 66.719 1.00 27.53 2586 GLY A O 1
ATOM 653 N N . SER A 1 85 ? 67.833 64.348 66.556 1.00 24.86 2587 SER A N 1
ATOM 654 C CA . SER A 1 85 ? 68.771 63.358 67.075 1.00 24.43 2587 SER A CA 1
ATOM 655 C C . SER A 1 85 ? 69.950 63.150 66.120 1.00 23.45 2587 SER A C 1
ATOM 656 O O . SER A 1 85 ? 69.794 63.094 64.909 1.00 23.47 2587 SER A O 1
ATOM 659 N N . HIS A 1 86 ? 71.151 63.091 66.664 1.00 23.96 2588 HIS A N 1
ATOM 660 C CA . HIS A 1 86 ? 72.310 62.885 65.806 1.00 29.23 2588 HIS A CA 1
ATOM 661 C C . HIS A 1 86 ? 72.764 61.432 65.934 1.00 27.43 2588 HIS A C 1
ATOM 662 O O . HIS A 1 86 ? 73.700 60.990 65.267 1.00 27.34 2588 HIS A O 1
ATOM 669 N N . VAL A 1 87 ? 72.032 60.682 66.748 1.00 26.68 2589 VAL A N 1
ATOM 670 C CA . VAL A 1 87 ? 72.343 59.297 67.035 1.00 24.19 2589 VAL A CA 1
ATOM 671 C C . VAL A 1 87 ? 71.087 58.437 66.853 1.00 20.58 2589 VAL A C 1
ATOM 672 O O . VAL A 1 87 ? 69.971 58.928 67.016 1.00 17.93 2589 VAL A O 1
ATOM 676 N N . GLY A 1 88 ? 71.273 57.183 66.451 1.00 16.18 2590 GLY A N 1
ATOM 677 C CA . GLY A 1 88 ? 70.136 56.307 66.228 1.00 13.75 2590 GLY A CA 1
ATOM 678 C C . GLY A 1 88 ? 69.466 55.792 67.487 1.00 11.42 2590 GLY A C 1
ATOM 679 O O . GLY A 1 88 ? 69.906 56.125 68.584 1.00 11.21 2590 GLY A O 1
ATOM 680 N N . ILE A 1 89 ? 68.409 54.983 67.354 1.00 10.86 2591 ILE A N 1
ATOM 681 C CA . ILE A 1 89 ? 67.753 54.436 68.552 1.00 11.05 2591 ILE A CA 1
ATOM 682 C C . ILE A 1 89 ? 68.787 53.515 69.213 1.00 10.12 2591 ILE A C 1
ATOM 683 O O . ILE A 1 89 ? 69.290 52.597 68.589 1.00 9.99 2591 ILE A O 1
ATOM 688 N N . PRO A 1 90 ? 69.182 53.808 70.452 1.00 10.91 2592 PRO A N 1
ATOM 689 C CA . PRO A 1 90 ? 70.175 52.926 71.067 1.00 11.44 2592 PRO A CA 1
ATOM 690 C C . PRO A 1 90 ? 69.573 51.572 71.456 1.00 12.01 2592 PRO A C 1
ATOM 691 O O . PRO A 1 90 ? 68.373 51.458 71.674 1.00 14.21 2592 PRO A O 1
ATOM 695 N N . TYR A 1 91 ? 70.393 50.532 71.524 1.00 13.96 2593 TYR A N 1
ATOM 696 C CA . TYR A 1 91 ? 69.866 49.215 71.877 1.00 11.03 2593 TYR A CA 1
ATOM 697 C C . TYR A 1 91 ? 70.103 48.828 73.301 1.00 9.81 2593 TYR A C 1
ATOM 698 O O . TYR A 1 91 ? 71.161 49.119 73.859 1.00 7.25 2593 TYR A O 1
ATOM 707 N N . TRP A 1 92 ? 69.076 48.262 73.929 1.00 9.29 2594 TRP A N 1
ATOM 708 C CA . TRP A 1 92 ? 69.220 47.768 75.297 1.00 10.14 2594 TRP A CA 1
ATOM 709 C C . TRP A 1 92 ? 69.595 46.276 75.183 1.00 12.10 2594 TRP A C 1
ATOM 710 O O . TRP A 1 92 ? 68.758 45.430 74.843 1.00 12.03 2594 TRP A O 1
ATOM 721 N N . ASP A 1 93 ? 70.865 45.965 75.409 1.00 15.60 2595 ASP A N 1
ATOM 722 C CA . ASP A 1 93 ? 71.332 44.601 75.314 1.00 11.93 2595 ASP A CA 1
ATOM 723 C C . ASP A 1 93 ? 70.827 43.768 76.489 1.00 11.89 2595 ASP A C 1
ATOM 724 O O . ASP A 1 93 ? 71.529 43.564 77.471 1.00 9.60 2595 ASP A O 1
ATOM 729 N N . TRP A 1 94 ? 69.599 43.283 76.392 1.00 10.47 2596 TRP A N 1
ATOM 730 C CA . TRP A 1 94 ? 69.031 42.481 77.479 1.00 12.98 2596 TRP A CA 1
ATOM 731 C C . TRP A 1 94 ? 69.515 41.002 77.624 1.00 13.82 2596 TRP A C 1
ATOM 732 O O . TRP A 1 94 ? 69.085 40.274 78.534 1.00 14.21 2596 TRP A O 1
ATOM 743 N N . THR A 1 95 ? 70.386 40.535 76.738 1.00 14.68 2597 THR A N 1
ATOM 744 C CA . THR A 1 95 ? 70.871 39.174 76.872 1.00 17.66 2597 THR A CA 1
ATOM 745 C C . THR A 1 95 ? 72.004 39.193 77.896 1.00 21.40 2597 THR A C 1
ATOM 746 O O . THR A 1 95 ? 72.435 38.149 78.395 1.00 25.31 2597 THR A O 1
ATOM 750 N N . THR A 1 96 ? 72.466 40.398 78.221 1.00 24.25 2598 THR A N 1
ATOM 751 C CA . THR A 1 96 ? 73.516 40.622 79.210 1.00 24.47 2598 THR A CA 1
ATOM 752 C C . THR A 1 96 ? 72.802 40.863 80.543 1.00 26.33 2598 THR A C 1
ATOM 753 O O . THR A 1 96 ? 71.827 41.602 80.623 1.00 28.00 2598 THR A O 1
ATOM 757 N N . THR A 1 97 ? 73.267 40.194 81.581 1.00 27.16 2599 THR A N 1
ATOM 758 C CA . THR A 1 97 ? 72.666 40.309 82.896 1.00 32.01 2599 THR A CA 1
ATOM 759 C C . THR A 1 97 ? 72.494 41.773 83.325 1.00 30.56 2599 THR A C 1
ATOM 760 O O . THR A 1 97 ? 73.375 42.603 83.110 1.00 31.61 2599 THR A O 1
ATOM 764 N N . PHE A 1 98 ? 71.343 42.080 83.908 1.00 28.27 2600 PHE A N 1
ATOM 765 C CA . PHE A 1 98 ? 71.049 43.427 84.360 1.00 27.25 2600 PHE A CA 1
ATOM 766 C C . PHE A 1 98 ? 70.218 43.330 85.617 1.00 28.92 2600 PHE A C 1
ATOM 767 O O . PHE A 1 98 ? 69.368 42.451 85.711 1.00 30.45 2600 PHE A O 1
ATOM 775 N N . ALA A 1 99 ? 70.471 44.196 86.591 1.00 29.21 2601 ALA A N 1
ATOM 776 C CA . ALA A 1 99 ? 69.702 44.154 87.827 1.00 28.13 2601 ALA A CA 1
ATOM 777 C C . ALA A 1 99 ? 68.571 45.169 87.801 1.00 29.84 2601 ALA A C 1
ATOM 778 O O . ALA A 1 99 ? 67.762 45.233 88.725 1.00 30.77 2601 ALA A O 1
ATOM 780 N N . ASN A 1 100 ? 68.489 45.927 86.712 1.00 29.79 2602 ASN A N 1
ATOM 781 C CA . ASN A 1 100 ? 67.463 46.949 86.563 1.00 29.05 2602 ASN A CA 1
ATOM 782 C C . ASN A 1 100 ? 67.384 47.438 85.132 1.00 26.38 2602 ASN A C 1
ATOM 783 O O . ASN A 1 100 ? 68.320 47.273 84.338 1.00 21.79 2602 ASN A O 1
ATOM 788 N N . LEU A 1 101 ? 66.249 48.040 84.813 1.00 21.66 2603 LEU A N 1
ATOM 789 C CA . LEU A 1 101 ? 66.023 48.593 83.493 1.00 20.77 2603 LEU A CA 1
ATOM 790 C C . LEU A 1 101 ? 67.034 49.713 83.301 1.00 17.54 2603 LEU A C 1
ATOM 791 O O . LEU A 1 101 ? 67.492 50.292 84.268 1.00 19.08 2603 LEU A O 1
ATOM 796 N N . PRO A 1 102 ? 67.412 50.022 82.060 1.00 15.81 2604 PRO A N 1
ATOM 797 C CA . PRO A 1 102 ? 68.392 51.099 81.890 1.00 19.09 2604 PRO A CA 1
ATOM 798 C C . PRO A 1 102 ? 67.914 52.479 82.394 1.00 22.84 2604 PRO A C 1
ATOM 799 O O . PRO A 1 102 ? 66.723 52.816 82.297 1.00 21.82 2604 PRO A O 1
ATOM 803 N N . VAL A 1 103 ? 68.845 53.254 82.956 1.00 23.26 2605 VAL A N 1
ATOM 804 C CA . VAL A 1 103 ? 68.539 54.577 83.520 1.00 24.66 2605 VAL A CA 1
ATOM 805 C C . VAL A 1 103 ? 67.793 55.464 82.529 1.00 20.80 2605 VAL A C 1
ATOM 806 O O . VAL A 1 103 ? 66.830 56.142 82.895 1.00 19.66 2605 VAL A O 1
ATOM 810 N N . LEU A 1 104 ? 68.184 55.382 81.263 1.00 15.59 2606 LEU A N 1
ATOM 811 C CA . LEU A 1 104 ? 67.564 56.172 80.232 1.00 15.06 2606 LEU A CA 1
ATOM 812 C C . LEU A 1 104 ? 66.048 56.184 80.324 1.00 15.78 2606 LEU A C 1
ATOM 813 O O . LEU A 1 104 ? 65.437 57.244 80.182 1.00 15.33 2606 LEU A O 1
ATOM 818 N N . VAL A 1 105 ? 65.451 55.035 80.631 1.00 12.89 2607 VAL A N 1
ATOM 819 C CA . VAL A 1 105 ? 63.998 54.928 80.719 1.00 10.90 2607 VAL A CA 1
ATOM 820 C C . VAL A 1 105 ? 63.404 54.983 82.130 1.00 14.07 2607 VAL A C 1
ATOM 821 O O . VAL A 1 105 ? 62.183 55.072 82.276 1.00 15.01 2607 VAL A O 1
ATOM 825 N N . THR A 1 106 ? 64.236 54.882 83.164 1.00 15.06 2608 THR A N 1
ATOM 826 C CA . THR A 1 106 ? 63.737 54.909 84.541 1.00 19.51 2608 THR A CA 1
ATOM 827 C C . THR A 1 106 ? 63.671 56.276 85.246 1.00 20.20 2608 THR A C 1
ATOM 828 O O . THR A 1 106 ? 62.921 56.431 86.206 1.00 19.38 2608 THR A O 1
ATOM 832 N N . GLU A 1 107 ? 64.496 57.233 84.822 1.00 22.31 2609 GLU A N 1
ATOM 833 C CA . GLU A 1 107 ? 64.477 58.578 85.394 1.00 26.40 2609 GLU A CA 1
ATOM 834 C C . GLU A 1 107 ? 63.113 59.185 85.137 1.00 26.97 2609 GLU A C 1
ATOM 835 O O . GLU A 1 107 ? 62.643 59.213 83.996 1.00 23.76 2609 GLU A O 1
ATOM 841 N N . GLU A 1 108 ? 62.463 59.606 86.222 1.00 30.80 2610 GLU A N 1
ATOM 842 C CA . GLU A 1 108 ? 61.130 60.191 86.176 1.00 35.93 2610 GLU A CA 1
ATOM 843 C C . GLU A 1 108 ? 61.074 61.641 85.733 1.00 35.75 2610 GLU A C 1
ATOM 844 O O . GLU A 1 108 ? 60.148 62.042 85.047 1.00 37.55 2610 GLU A O 1
ATOM 850 N N . LYS A 1 109 ? 62.054 62.431 86.142 1.00 35.92 2611 LYS A N 1
ATOM 851 C CA . LYS A 1 109 ? 62.045 63.850 85.822 1.00 37.43 2611 LYS A CA 1
ATOM 852 C C . LYS A 1 109 ? 62.570 64.245 84.452 1.00 36.20 2611 LYS A C 1
ATOM 853 O O . LYS A 1 109 ? 63.690 63.918 84.074 1.00 35.04 2611 LYS A O 1
ATOM 859 N N . ASP A 1 110 ? 61.726 64.955 83.718 1.00 34.03 2612 ASP A N 1
ATOM 860 C CA . ASP A 1 110 ? 62.064 65.440 82.394 1.00 37.09 2612 ASP A CA 1
ATOM 861 C C . ASP A 1 110 ? 62.756 64.398 81.531 1.00 32.25 2612 ASP A C 1
ATOM 862 O O . ASP A 1 110 ? 63.826 64.616 80.969 1.00 34.17 2612 ASP A O 1
ATOM 867 N N . ASN A 1 111 ? 62.080 63.273 81.390 1.00 29.04 2613 ASN A N 1
ATOM 868 C CA . ASN A 1 111 ? 62.571 62.160 80.607 1.00 23.89 2613 ASN A CA 1
ATOM 869 C C . ASN A 1 111 ? 61.461 61.708 79.672 1.00 21.81 2613 ASN A C 1
ATOM 870 O O . ASN A 1 111 ? 60.453 61.154 80.111 1.00 21.80 2613 ASN A O 1
ATOM 875 N N . SER A 1 112 ? 61.639 61.947 78.380 1.00 16.56 2614 SER A N 1
ATOM 876 C CA . SER A 1 112 ? 60.647 61.535 77.400 1.00 17.65 2614 SER A CA 1
ATOM 877 C C . SER A 1 112 ? 60.552 60.009 77.202 1.00 16.61 2614 SER A C 1
ATOM 878 O O . SER A 1 112 ? 59.589 59.519 76.600 1.00 17.43 2614 SER A O 1
ATOM 881 N N . PHE A 1 113 ? 61.557 59.281 77.697 1.00 14.66 2615 PHE A N 1
ATOM 882 C CA . PHE A 1 113 ? 61.631 57.812 77.599 1.00 15.89 2615 PHE A CA 1
ATOM 883 C C . PHE A 1 113 ? 61.031 57.078 78.800 1.00 14.53 2615 PHE A C 1
ATOM 884 O O . PHE A 1 113 ? 60.968 55.856 78.816 1.00 17.57 2615 PHE A O 1
ATOM 892 N N . HIS A 1 114 ? 60.571 57.826 79.792 1.00 15.30 2616 HIS A N 1
ATOM 893 C CA . HIS A 1 114 ? 59.986 57.250 80.993 1.00 14.52 2616 HIS A CA 1
ATOM 894 C C . HIS A 1 114 ? 58.581 56.719 80.737 1.00 12.97 2616 HIS A C 1
ATOM 895 O O . HIS A 1 114 ? 58.112 55.811 81.416 1.00 14.38 2616 HIS A O 1
ATOM 902 N N . HIS A 1 115 ? 57.890 57.322 79.785 1.00 14.49 2617 HIS A N 1
ATOM 903 C CA . HIS A 1 115 ? 56.536 56.925 79.429 1.00 12.74 2617 HIS A CA 1
ATOM 904 C C . HIS A 1 115 ? 56.087 57.749 78.241 1.00 12.26 2617 HIS A C 1
ATOM 905 O O . HIS A 1 115 ? 56.830 58.590 77.719 1.00 13.17 2617 HIS A O 1
ATOM 912 N N . ALA A 1 116 ? 54.903 57.437 77.757 1.00 11.95 2618 ALA A N 1
ATOM 913 C CA . ALA A 1 116 ? 54.324 58.151 76.651 1.00 14.75 2618 ALA A CA 1
ATOM 914 C C . ALA A 1 116 ? 52.852 58.155 76.953 1.00 15.80 2618 ALA A C 1
ATOM 915 O O . ALA A 1 116 ? 52.384 57.417 77.810 1.00 13.75 2618 ALA A O 1
ATOM 917 N N . HIS A 1 117 ? 52.128 59.047 76.310 1.00 16.42 2619 HIS A N 1
ATOM 918 C CA . HIS A 1 117 ? 50.708 59.126 76.535 1.00 14.55 2619 HIS A CA 1
ATOM 919 C C . HIS A 1 117 ? 50.120 58.302 75.414 1.00 14.93 2619 HIS A C 1
ATOM 920 O O . HIS A 1 117 ? 50.725 58.174 74.353 1.00 16.12 2619 HIS A O 1
ATOM 927 N N . ILE A 1 118 ? 48.982 57.692 75.675 1.00 15.61 2620 ILE A N 1
ATOM 928 C CA . ILE A 1 118 ? 48.269 56.931 74.677 1.00 14.46 2620 ILE A CA 1
ATOM 929 C C . ILE A 1 118 ? 46.990 57.749 74.476 1.00 15.39 2620 ILE A C 1
ATOM 930 O O . ILE A 1 118 ? 46.075 57.710 75.293 1.00 12.17 2620 ILE A O 1
ATOM 935 N N . ASP A 1 119 ? 46.964 58.537 73.413 1.00 16.34 2621 ASP A N 1
ATOM 936 C CA . ASP A 1 119 ? 45.826 59.391 73.141 1.00 19.98 2621 ASP A CA 1
ATOM 937 C C . ASP A 1 119 ? 44.577 58.580 73.119 1.00 22.44 2621 ASP A C 1
ATOM 938 O O . ASP A 1 119 ? 43.704 58.793 73.936 1.00 28.53 2621 ASP A O 1
ATOM 943 N N . VAL A 1 120 ? 44.522 57.593 72.237 1.00 24.83 2622 VAL A N 1
ATOM 944 C CA . VAL A 1 120 ? 43.341 56.753 72.101 1.00 25.46 2622 VAL A CA 1
ATOM 945 C C . VAL A 1 120 ? 42.783 56.198 73.421 1.00 27.19 2622 VAL A C 1
ATOM 946 O O . VAL A 1 120 ? 41.567 56.110 73.585 1.00 27.18 2622 VAL A O 1
ATOM 950 N N . ALA A 1 121 ? 43.657 55.891 74.380 1.00 28.55 2623 ALA A N 1
ATOM 951 C CA . ALA A 1 121 ? 43.222 55.338 75.659 1.00 31.31 2623 ALA A CA 1
ATOM 952 C C . ALA A 1 121 ? 43.182 56.381 76.766 1.00 32.98 2623 ALA A C 1
ATOM 953 O O . ALA A 1 121 ? 42.795 56.089 77.896 1.00 34.12 2623 ALA A O 1
ATOM 955 N N . ASN A 1 122 ? 43.636 57.586 76.463 1.00 33.36 2624 ASN A N 1
ATOM 956 C CA . ASN A 1 122 ? 43.604 58.642 77.443 1.00 34.68 2624 ASN A CA 1
ATOM 957 C C . ASN A 1 122 ? 44.371 58.353 78.733 1.00 34.14 2624 ASN A C 1
ATOM 958 O O . ASN A 1 122 ? 43.971 58.795 79.818 1.00 37.70 2624 ASN A O 1
ATOM 963 N N . THR A 1 123 ? 45.500 57.662 78.620 1.00 32.99 2625 THR A N 1
ATOM 964 C CA . THR A 1 123 ? 46.326 57.348 79.789 1.00 27.92 2625 THR A CA 1
ATOM 965 C C . THR A 1 123 ? 47.777 57.301 79.356 1.00 26.28 2625 THR A C 1
ATOM 966 O O . THR A 1 123 ? 48.085 57.471 78.181 1.00 26.36 2625 THR A O 1
ATOM 970 N N . ASP A 1 124 ? 48.674 57.115 80.308 1.00 24.61 2626 ASP A N 1
ATOM 971 C CA . ASP A 1 124 ? 50.085 57.004 79.993 1.00 25.43 2626 ASP A CA 1
ATOM 972 C C . ASP A 1 124 ? 50.380 55.516 80.035 1.00 24.10 2626 ASP A C 1
ATOM 973 O O . ASP A 1 124 ? 49.604 54.739 80.595 1.00 20.13 2626 ASP A O 1
ATOM 978 N N . THR A 1 125 ? 51.491 55.126 79.435 1.00 22.04 2627 THR A N 1
ATOM 979 C CA . THR A 1 125 ? 51.893 53.737 79.418 1.00 22.81 2627 THR A CA 1
ATOM 980 C C . THR A 1 125 ? 52.290 53.278 80.827 1.00 26.69 2627 THR A C 1
ATOM 981 O O . THR A 1 125 ? 52.684 54.100 81.674 1.00 28.38 2627 THR A O 1
ATOM 985 N N . THR A 1 126 ? 52.206 51.970 81.062 1.00 25.84 2628 THR A N 1
ATOM 986 C CA . THR A 1 126 ? 52.539 51.378 82.355 1.00 24.29 2628 THR A CA 1
ATOM 987 C C . THR A 1 126 ? 53.602 50.262 82.215 1.00 24.31 2628 THR A C 1
ATOM 988 O O . THR A 1 126 ? 53.744 49.637 81.161 1.00 26.30 2628 THR A O 1
ATOM 992 N N . ARG A 1 127 ? 54.351 50.032 83.282 1.00 22.06 2629 ARG A N 1
ATOM 993 C CA . ARG A 1 127 ? 55.364 48.993 83.355 1.00 20.04 2629 ARG A CA 1
ATOM 994 C C . ARG A 1 127 ? 55.088 48.381 84.720 1.00 21.86 2629 ARG A C 1
ATOM 995 O O . ARG A 1 127 ? 54.564 49.066 85.590 1.00 23.71 2629 ARG A O 1
ATOM 1003 N N . SER A 1 128 ? 55.430 47.112 84.911 1.00 23.09 2630 SER A N 1
ATOM 1004 C CA . SER A 1 128 ? 55.232 46.417 86.186 1.00 24.28 2630 SER A CA 1
ATOM 1005 C C . SER A 1 128 ? 56.102 45.175 86.098 1.00 24.82 2630 SER A C 1
ATOM 1006 O O . SER A 1 128 ? 55.608 44.055 86.090 1.00 22.68 2630 SER A O 1
ATOM 1009 N N . PRO A 1 129 ? 57.433 45.396 86.011 1.00 25.48 2631 PRO A N 1
ATOM 1010 C CA . PRO A 1 129 ? 58.424 44.316 85.894 1.00 28.81 2631 PRO A CA 1
ATOM 1011 C C . PRO A 1 129 ? 58.137 43.152 86.803 1.00 30.78 2631 PRO A C 1
ATOM 1012 O O . PRO A 1 129 ? 57.768 43.319 87.969 1.00 33.70 2631 PRO A O 1
ATOM 1016 N N . ARG A 1 130 ? 58.281 41.951 86.246 1.00 32.40 2632 ARG A N 1
ATOM 1017 C CA . ARG A 1 130 ? 58.073 40.729 87.002 1.00 27.78 2632 ARG A CA 1
ATOM 1018 C C . ARG A 1 130 ? 59.459 40.349 87.493 1.00 27.03 2632 ARG A C 1
ATOM 1019 O O . ARG A 1 130 ? 60.460 40.629 86.837 1.00 24.18 2632 ARG A O 1
ATOM 1027 N N . ALA A 1 131 ? 59.517 39.729 88.660 1.00 28.04 2633 ALA A N 1
ATOM 1028 C CA . ALA A 1 131 ? 60.788 39.328 89.234 1.00 29.36 2633 ALA A CA 1
ATOM 1029 C C . ALA A 1 131 ? 61.659 38.494 88.313 1.00 29.11 2633 ALA A C 1
ATOM 1030 O O . ALA A 1 131 ? 62.866 38.625 88.383 1.00 33.08 2633 ALA A O 1
ATOM 1032 N N . GLN A 1 132 ? 61.068 37.684 87.430 1.00 29.86 2634 GLN A N 1
ATOM 1033 C CA . GLN A 1 132 ? 61.846 36.831 86.504 1.00 30.59 2634 GLN A CA 1
ATOM 1034 C C . GLN A 1 132 ? 62.776 37.607 85.583 1.00 30.74 2634 GLN A C 1
ATOM 1035 O O . GLN A 1 132 ? 63.696 37.037 84.988 1.00 31.02 2634 GLN A O 1
ATOM 1041 N N . LEU A 1 133 ? 62.437 38.865 85.349 1.00 29.76 2635 LEU A N 1
ATOM 1042 C CA . LEU A 1 133 ? 63.217 39.717 84.474 1.00 28.03 2635 LEU A CA 1
ATOM 1043 C C . LEU A 1 133 ? 64.655 39.916 84.971 1.00 26.99 2635 LEU A C 1
ATOM 1044 O O . LEU A 1 133 ? 65.577 39.967 84.165 1.00 28.71 2635 LEU A O 1
ATOM 1049 N N . PHE A 1 134 ? 64.850 39.925 86.290 1.00 28.29 2636 PHE A N 1
ATOM 1050 C CA . PHE A 1 134 ? 66.167 40.200 86.892 1.00 30.62 2636 PHE A CA 1
ATOM 1051 C C . PHE A 1 134 ? 66.973 39.030 87.479 1.00 31.82 2636 PHE A C 1
ATOM 1052 O O . PHE A 1 134 ? 66.361 38.023 87.899 1.00 34.75 2636 PHE A O 1
ATOM 1060 N N . SER A 1 143 ? 72.851 33.945 81.848 1.00 20.49 2645 SER A N 1
ATOM 1061 C CA . SER A 1 143 ? 71.424 34.382 82.036 1.00 22.21 2645 SER A CA 1
ATOM 1062 C C . SER A 1 143 ? 70.440 33.596 81.168 1.00 20.07 2645 SER A C 1
ATOM 1063 O O . SER A 1 143 ? 70.805 33.019 80.144 1.00 20.95 2645 SER A O 1
ATOM 1066 N N . PHE A 1 144 ? 69.167 33.661 81.540 1.00 19.24 2646 PHE A N 1
ATOM 1067 C CA . PHE A 1 144 ? 68.111 32.971 80.827 1.00 15.61 2646 PHE A CA 1
ATOM 1068 C C . PHE A 1 144 ? 68.032 33.419 79.383 1.00 15.23 2646 PHE A C 1
ATOM 1069 O O . PHE A 1 144 ? 67.992 32.603 78.478 1.00 18.94 2646 PHE A O 1
ATOM 1077 N N . PHE A 1 145 ? 68.050 34.722 79.172 1.00 13.83 2647 PHE A N 1
ATOM 1078 C CA . PHE A 1 145 ? 67.952 35.277 77.836 1.00 13.63 2647 PHE A CA 1
ATOM 1079 C C . PHE A 1 145 ? 69.134 34.929 76.961 1.00 12.03 2647 PHE A C 1
ATOM 1080 O O . PHE A 1 145 ? 68.982 34.683 75.763 1.00 15.43 2647 PHE A O 1
ATOM 1088 N N . TYR A 1 146 ? 70.318 34.908 77.546 1.00 11.56 2648 TYR A N 1
ATOM 1089 C CA . TYR A 1 146 ? 71.488 34.541 76.781 1.00 13.24 2648 TYR A CA 1
ATOM 1090 C C . TYR A 1 146 ? 71.295 33.138 76.165 1.00 13.57 2648 TYR A C 1
ATOM 1091 O O . TYR A 1 146 ? 71.593 32.914 74.989 1.00 10.46 2648 TYR A O 1
ATOM 1100 N N . ARG A 1 147 ? 70.762 32.208 76.968 1.00 14.90 2649 ARG A N 1
ATOM 1101 C CA . ARG A 1 147 ? 70.522 30.817 76.558 1.00 15.38 2649 ARG A CA 1
ATOM 1102 C C . ARG A 1 147 ? 69.477 30.668 75.463 1.00 14.06 2649 ARG A C 1
ATOM 1103 O O . ARG A 1 147 ? 69.618 29.852 74.555 1.00 16.12 2649 ARG A O 1
ATOM 1111 N N . GLN A 1 148 ? 68.398 31.428 75.586 1.00 14.60 2650 GLN A N 1
ATOM 1112 C CA . GLN A 1 148 ? 67.326 31.406 74.602 1.00 11.19 2650 GLN A CA 1
ATOM 1113 C C . GLN A 1 148 ? 67.814 31.977 73.284 1.00 8.18 2650 GLN A C 1
ATOM 1114 O O . GLN A 1 148 ? 67.435 31.502 72.215 1.00 9.93 2650 GLN A O 1
ATOM 1120 N N . ILE A 1 149 ? 68.678 32.985 73.363 1.00 8.12 2651 ILE A N 1
ATOM 1121 C CA . ILE A 1 149 ? 69.196 33.633 72.165 1.00 6.27 2651 ILE A CA 1
ATOM 1122 C C . ILE A 1 149 ? 70.323 32.840 71.501 1.00 6.64 2651 ILE A C 1
ATOM 1123 O O . ILE A 1 149 ? 70.402 32.757 70.258 1.00 8.49 2651 ILE A O 1
ATOM 1128 N N . ALA A 1 150 ? 71.166 32.216 72.316 1.00 6.01 2652 ALA A N 1
ATOM 1129 C CA . ALA A 1 150 ? 72.249 31.401 71.779 1.00 4.68 2652 ALA A CA 1
ATOM 1130 C C . ALA A 1 150 ? 71.666 30.224 70.987 1.00 3.16 2652 ALA A C 1
ATOM 1131 O O . ALA A 1 150 ? 72.253 29.809 69.991 1.00 7.74 2652 ALA A O 1
ATOM 1133 N N . LEU A 1 151 ? 70.494 29.710 71.377 1.00 4.08 2653 LEU A N 1
ATOM 1134 C CA . LEU A 1 151 ? 69.924 28.573 70.640 1.00 6.02 2653 LEU A CA 1
ATOM 1135 C C . LEU A 1 151 ? 69.413 29.035 69.307 1.00 6.23 2653 LEU A C 1
ATOM 1136 O O . LEU A 1 151 ? 69.408 28.272 68.349 1.00 11.36 2653 LEU A O 1
ATOM 1141 N N . ALA A 1 152 ? 69.004 30.297 69.245 1.00 9.57 2654 ALA A N 1
ATOM 1142 C CA . ALA A 1 152 ? 68.499 30.918 68.022 1.00 4.65 2654 ALA A CA 1
ATOM 1143 C C . ALA A 1 152 ? 69.683 31.152 67.102 1.00 3.04 2654 ALA A C 1
ATOM 1144 O O . ALA A 1 152 ? 69.642 30.824 65.941 1.00 7.11 2654 ALA A O 1
ATOM 1146 N N . LEU A 1 153 ? 70.754 31.708 67.638 1.00 4.25 2655 LEU A N 1
ATOM 1147 C CA . LEU A 1 153 ? 71.941 31.989 66.845 1.00 5.92 2655 LEU A CA 1
ATOM 1148 C C . LEU A 1 153 ? 72.605 30.730 66.271 1.00 9.45 2655 LEU A C 1
ATOM 1149 O O . LEU A 1 153 ? 73.274 30.770 65.221 1.00 11.92 2655 LEU A O 1
ATOM 1154 N N . GLU A 1 154 ? 72.478 29.620 66.989 1.00 10.00 2656 GLU A N 1
ATOM 1155 C CA . GLU A 1 154 ? 73.047 28.350 66.546 1.00 8.14 2656 GLU A CA 1
ATOM 1156 C C . GLU A 1 154 ? 72.436 27.869 65.219 1.00 6.04 2656 GLU A C 1
ATOM 1157 O O . GLU A 1 154 ? 73.116 27.255 64.411 1.00 8.37 2656 GLU A O 1
ATOM 1163 N N . GLN A 1 155 ? 71.177 28.214 64.965 1.00 6.17 2657 GLN A N 1
ATOM 1164 C CA . GLN A 1 155 ? 70.464 27.813 63.744 1.00 6.43 2657 GLN A CA 1
ATOM 1165 C C . GLN A 1 155 ? 71.127 28.359 62.492 1.00 7.68 2657 GLN A C 1
ATOM 1166 O O . GLN A 1 155 ? 71.752 29.423 62.534 1.00 12.74 2657 GLN A O 1
ATOM 1172 N N . THR A 1 156 ? 71.031 27.623 61.387 1.00 7.41 2658 THR A N 1
ATOM 1173 C CA . THR A 1 156 ? 71.661 28.015 60.131 1.00 3.54 2658 THR A CA 1
ATOM 1174 C C . THR A 1 156 ? 70.644 28.212 59.018 1.00 4.87 2658 THR A C 1
ATOM 1175 O O . THR A 1 156 ? 70.993 28.388 57.863 1.00 2.15 2658 THR A O 1
ATOM 1179 N N . ASP A 1 157 ? 69.384 28.256 59.411 1.00 3.47 2659 ASP A N 1
ATOM 1180 C CA . ASP A 1 157 ? 68.304 28.448 58.488 1.00 5.24 2659 ASP A CA 1
ATOM 1181 C C . ASP A 1 157 ? 67.503 29.623 59.073 1.00 5.27 2659 ASP A C 1
ATOM 1182 O O . ASP A 1 157 ? 67.328 29.699 60.283 1.00 5.61 2659 ASP A O 1
ATOM 1187 N N . PHE A 1 158 ? 67.053 30.551 58.230 1.00 8.29 2660 PHE A N 1
ATOM 1188 C CA . PHE A 1 158 ? 66.266 31.720 58.676 1.00 4.69 2660 PHE A CA 1
ATOM 1189 C C . PHE A 1 158 ? 65.045 31.355 59.481 1.00 4.03 2660 PHE A C 1
ATOM 1190 O O . PHE A 1 158 ? 64.840 31.863 60.573 1.00 3.46 2660 PHE A O 1
ATOM 1198 N N . CYS A 1 159 ? 64.206 30.499 58.926 1.00 6.30 2661 CYS A N 1
ATOM 1199 C CA . CYS A 1 159 ? 62.985 30.087 59.609 1.00 4.59 2661 CYS A CA 1
ATOM 1200 C C . CYS A 1 159 ? 63.209 29.374 60.935 1.00 8.46 2661 CYS A C 1
ATOM 1201 O O . CYS A 1 159 ? 62.421 29.552 61.863 1.00 9.61 2661 CYS A O 1
ATOM 1204 N N . ASP A 1 160 ? 64.273 28.584 61.060 1.00 6.49 2662 ASP A N 1
ATOM 1205 C CA . ASP A 1 160 ? 64.520 27.956 62.340 1.00 5.93 2662 ASP A CA 1
ATOM 1206 C C . ASP A 1 160 ? 65.023 29.019 63.338 1.00 8.62 2662 ASP A C 1
ATOM 1207 O O . ASP A 1 160 ? 64.669 28.981 64.523 1.00 9.90 2662 ASP A O 1
ATOM 1212 N N . PHE A 1 161 ? 65.837 29.966 62.869 1.00 8.21 2663 PHE A N 1
ATOM 1213 C CA . PHE A 1 161 ? 66.341 31.037 63.726 1.00 3.55 2663 PHE A CA 1
ATOM 1214 C C . PHE A 1 161 ? 65.171 31.892 64.143 1.00 2.97 2663 PHE A C 1
ATOM 1215 O O . PHE A 1 161 ? 64.937 32.076 65.322 1.00 7.16 2663 PHE A O 1
ATOM 1223 N N . GLU A 1 162 ? 64.383 32.341 63.177 1.00 5.43 2664 GLU A N 1
ATOM 1224 C CA . GLU A 1 162 ? 63.264 33.251 63.444 1.00 7.02 2664 GLU A CA 1
ATOM 1225 C C . GLU A 1 162 ? 62.384 32.868 64.612 1.00 10.24 2664 GLU A C 1
ATOM 1226 O O . GLU A 1 162 ? 62.175 33.692 65.513 1.00 16.04 2664 GLU A O 1
ATOM 1232 N N . ILE A 1 163 ? 61.913 31.618 64.641 1.00 11.18 2665 ILE A N 1
ATOM 1233 C CA . ILE A 1 163 ? 61.044 31.144 65.727 1.00 6.23 2665 ILE A CA 1
ATOM 1234 C C . ILE A 1 163 ? 61.674 31.222 67.121 1.00 4.68 2665 ILE A C 1
ATOM 1235 O O . ILE A 1 163 ? 61.030 31.707 68.048 1.00 6.84 2665 ILE A O 1
ATOM 1240 N N . GLN A 1 164 ? 62.947 30.826 67.259 1.00 4.16 2666 GLN A N 1
ATOM 1241 C CA . GLN A 1 164 ? 63.651 30.867 68.550 1.00 3.71 2666 GLN A CA 1
ATOM 1242 C C . GLN A 1 164 ? 63.892 32.320 69.025 1.00 3.69 2666 GLN A C 1
ATOM 1243 O O . GLN A 1 164 ? 63.819 32.663 70.218 1.00 3.59 2666 GLN A O 1
ATOM 1249 N N . PHE A 1 165 ? 64.249 33.129 68.047 1.00 7.11 2667 PHE A N 1
ATOM 1250 C CA . PHE A 1 165 ? 64.519 34.554 68.160 1.00 5.84 2667 PHE A CA 1
ATOM 1251 C C . PHE A 1 165 ? 63.232 35.293 68.612 1.00 7.68 2667 PHE A C 1
ATOM 1252 O O . PHE A 1 165 ? 63.216 35.962 69.667 1.00 3.91 2667 PHE A O 1
ATOM 1260 N N . GLU A 1 166 ? 62.147 35.129 67.853 1.00 3.79 2668 GLU A N 1
ATOM 1261 C CA . GLU A 1 166 ? 60.891 35.767 68.202 1.00 4.92 2668 GLU A CA 1
ATOM 1262 C C . GLU A 1 166 ? 60.342 35.390 69.573 1.00 7.57 2668 GLU A C 1
ATOM 1263 O O . GLU A 1 166 ? 59.937 36.269 70.346 1.00 10.12 2668 GLU A O 1
ATOM 1269 N N . ILE A 1 167 ? 60.298 34.096 69.890 1.00 9.13 2669 ILE A N 1
ATOM 1270 C CA . ILE A 1 167 ? 59.811 33.675 71.203 1.00 4.27 2669 ILE A CA 1
ATOM 1271 C C . ILE A 1 167 ? 60.712 34.209 72.311 1.00 2.00 2669 ILE A C 1
ATOM 1272 O O . ILE A 1 167 ? 60.243 34.583 73.385 1.00 6.29 2669 ILE A O 1
ATOM 1277 N N . GLY A 1 168 ? 62.011 34.260 72.070 1.00 6.48 2670 GLY A N 1
ATOM 1278 C CA . GLY A 1 168 ? 62.916 34.798 73.076 1.00 7.73 2670 GLY A CA 1
ATOM 1279 C C . GLY A 1 168 ? 62.628 36.274 73.342 1.00 8.76 2670 GLY A C 1
ATOM 1280 O O . GLY A 1 168 ? 62.529 36.684 74.482 1.00 8.91 2670 GLY A O 1
ATOM 1281 N N . HIS A 1 169 ? 62.460 37.062 72.277 1.00 10.03 2671 HIS A N 1
ATOM 1282 C CA . HIS A 1 169 ? 62.147 38.481 72.370 1.00 9.43 2671 HIS A CA 1
ATOM 1283 C C . HIS A 1 169 ? 60.828 38.728 73.100 1.00 9.52 2671 HIS A C 1
ATOM 1284 O O . HIS A 1 169 ? 60.685 39.731 73.794 1.00 10.98 2671 HIS A O 1
ATOM 1291 N N . ASN A 1 170 ? 59.857 37.832 72.931 1.00 8.68 2672 ASN A N 1
ATOM 1292 C CA . ASN A 1 170 ? 58.562 37.973 73.597 1.00 5.99 2672 ASN A CA 1
ATOM 1293 C C . ASN A 1 170 ? 58.686 38.059 75.107 1.00 7.59 2672 ASN A C 1
ATOM 1294 O O . ASN A 1 170 ? 57.850 38.694 75.756 1.00 7.32 2672 ASN A O 1
ATOM 1299 N N . ALA A 1 171 ? 59.717 37.428 75.671 1.00 10.93 2673 ALA A N 1
ATOM 1300 C CA . ALA A 1 171 ? 59.899 37.382 77.131 1.00 10.08 2673 ALA A CA 1
ATOM 1301 C C . ALA A 1 171 ? 60.117 38.726 77.773 1.00 11.20 2673 ALA A C 1
ATOM 1302 O O . ALA A 1 171 ? 59.716 38.949 78.913 1.00 11.18 2673 ALA A O 1
ATOM 1304 N N . ILE A 1 172 ? 60.779 39.615 77.042 1.00 11.94 2674 ILE A N 1
ATOM 1305 C CA . ILE A 1 172 ? 61.059 40.960 77.521 1.00 9.15 2674 ILE A CA 1
ATOM 1306 C C . ILE A 1 172 ? 59.753 41.716 77.602 1.00 9.02 2674 ILE A C 1
ATOM 1307 O O . ILE A 1 172 ? 59.470 42.367 78.587 1.00 12.27 2674 ILE A O 1
ATOM 1312 N N . HIS A 1 173 ? 58.916 41.536 76.597 1.00 10.17 2675 HIS A N 1
ATOM 1313 C CA . HIS A 1 173 ? 57.606 42.167 76.540 1.00 8.42 2675 HIS A CA 1
ATOM 1314 C C . HIS A 1 173 ? 56.755 41.769 77.710 1.00 11.55 2675 HIS A C 1
ATOM 1315 O O . HIS A 1 173 ? 56.088 42.590 78.320 1.00 13.54 2675 HIS A O 1
ATOM 1322 N N . SER A 1 174 ? 56.701 40.477 77.964 1.00 15.03 2676 SER A N 1
ATOM 1323 C CA . SER A 1 174 ? 55.867 39.980 79.043 1.00 15.24 2676 SER A CA 1
ATOM 1324 C C . SER A 1 174 ? 56.326 40.386 80.454 1.00 15.29 2676 SER A C 1
ATOM 1325 O O . SER A 1 174 ? 55.537 40.897 81.249 1.00 15.33 2676 SER A O 1
ATOM 1328 N N . TRP A 1 175 ? 57.603 40.181 80.748 1.00 15.56 2677 TRP A N 1
ATOM 1329 C CA . TRP A 1 175 ? 58.138 40.464 82.068 1.00 16.25 2677 TRP A CA 1
ATOM 1330 C C . TRP A 1 175 ? 58.364 41.927 82.412 1.00 14.44 2677 TRP A C 1
ATOM 1331 O O . TRP A 1 175 ? 58.610 42.262 83.570 1.00 12.92 2677 TRP A O 1
ATOM 1342 N N . VAL A 1 176 ? 58.364 42.791 81.407 1.00 14.68 2678 VAL A N 1
ATOM 1343 C CA . VAL A 1 176 ? 58.498 44.210 81.667 1.00 11.45 2678 VAL A CA 1
ATOM 1344 C C . VAL A 1 176 ? 57.079 44.738 81.926 1.00 11.71 2678 VAL A C 1
ATOM 1345 O O . VAL A 1 176 ? 56.802 45.288 82.972 1.00 14.23 2678 VAL A O 1
ATOM 1349 N N . GLY A 1 177 ? 56.171 44.490 80.993 1.00 13.59 2679 GLY A N 1
ATOM 1350 C CA . GLY A 1 177 ? 54.803 44.957 81.119 1.00 13.64 2679 GLY A CA 1
ATOM 1351 C C . GLY A 1 177 ? 54.055 44.275 82.233 1.00 17.79 2679 GLY A C 1
ATOM 1352 O O . GLY A 1 177 ? 53.246 44.897 82.922 1.00 16.68 2679 GLY A O 1
ATOM 1353 N N . GLY A 1 178 ? 54.313 42.993 82.430 1.00 16.48 2680 GLY A N 1
ATOM 1354 C CA . GLY A 1 178 ? 53.610 42.292 83.480 1.00 15.73 2680 GLY A CA 1
ATOM 1355 C C . GLY A 1 178 ? 52.099 42.329 83.310 1.00 17.83 2680 GLY A C 1
ATOM 1356 O O . GLY A 1 178 ? 51.576 42.170 82.220 1.00 22.64 2680 GLY A O 1
ATOM 1357 N N . SER A 1 179 ? 51.376 42.533 84.393 1.00 18.97 2681 SER A N 1
ATOM 1358 C CA . SER A 1 179 ? 49.935 42.548 84.326 1.00 22.61 2681 SER A CA 1
ATOM 1359 C C . SER A 1 179 ? 49.406 43.938 84.097 1.00 23.57 2681 SER A C 1
ATOM 1360 O O . SER A 1 179 ? 48.199 44.110 84.003 1.00 27.32 2681 SER A O 1
ATOM 1363 N N . SER A 1 180 ? 50.301 44.925 84.034 1.00 23.30 2682 SER A N 1
ATOM 1364 C CA . SER A 1 180 ? 49.905 46.297 83.811 1.00 19.76 2682 SER A CA 1
ATOM 1365 C C . SER A 1 180 ? 49.055 46.335 82.557 1.00 21.82 2682 SER A C 1
ATOM 1366 O O . SER A 1 180 ? 49.385 45.728 81.541 1.00 20.86 2682 SER A O 1
ATOM 1369 N N . PRO A 1 181 ? 47.979 47.126 82.588 1.00 23.44 2683 PRO A N 1
ATOM 1370 C CA . PRO A 1 181 ? 47.032 47.273 81.478 1.00 22.32 2683 PRO A CA 1
ATOM 1371 C C . PRO A 1 181 ? 47.467 47.970 80.194 1.00 21.42 2683 PRO A C 1
ATOM 1372 O O . PRO A 1 181 ? 46.879 47.725 79.155 1.00 21.97 2683 PRO A O 1
ATOM 1376 N N . TYR A 1 182 ? 48.503 48.798 80.245 1.00 19.71 2684 TYR A N 1
ATOM 1377 C CA . TYR A 1 182 ? 48.911 49.549 79.066 1.00 18.33 2684 TYR A CA 1
ATOM 1378 C C . TYR A 1 182 ? 50.408 49.484 78.880 1.00 14.74 2684 TYR A C 1
ATOM 1379 O O . TYR A 1 182 ? 51.037 50.464 78.544 1.00 15.66 2684 TYR A O 1
ATOM 1388 N N . GLY A 1 183 ? 50.977 48.314 79.046 1.00 15.46 2685 GLY A N 1
ATOM 1389 C CA . GLY A 1 183 ? 52.413 48.218 78.928 1.00 14.78 2685 GLY A CA 1
ATOM 1390 C C . GLY A 1 183 ? 52.920 47.292 77.857 1.00 12.53 2685 GLY A C 1
ATOM 1391 O O . GLY A 1 183 ? 52.186 46.906 76.956 1.00 12.63 2685 GLY A O 1
ATOM 1392 N N . MET A 1 184 ? 54.174 46.894 78.021 1.00 12.29 2686 MET A N 1
ATOM 1393 C CA . MET A 1 184 ? 54.893 46.025 77.104 1.00 13.41 2686 MET A CA 1
ATOM 1394 C C . MET A 1 184 ? 54.349 44.613 76.857 1.00 11.83 2686 MET A C 1
ATOM 1395 O O . MET A 1 184 ? 54.740 43.967 75.887 1.00 11.17 2686 MET A O 1
ATOM 1400 N N . SER A 1 185 ? 53.486 44.131 77.736 1.00 12.61 2687 SER A N 1
ATOM 1401 C CA . SER A 1 185 ? 52.914 42.790 77.610 1.00 15.11 2687 SER A CA 1
ATOM 1402 C C . SER A 1 185 ? 51.632 42.696 76.806 1.00 15.45 2687 SER A C 1
ATOM 1403 O O . SER A 1 185 ? 51.037 41.631 76.705 1.00 18.62 2687 SER A O 1
ATOM 1406 N N . THR A 1 186 ? 51.167 43.806 76.259 1.00 15.82 2688 THR A N 1
ATOM 1407 C CA . THR A 1 186 ? 49.956 43.763 75.486 1.00 13.73 2688 THR A CA 1
ATOM 1408 C C . THR A 1 186 ? 50.360 44.081 74.076 1.00 12.40 2688 THR A C 1
ATOM 1409 O O . THR A 1 186 ? 51.225 44.907 73.849 1.00 14.09 2688 THR A O 1
ATOM 1413 N N . LEU A 1 187 ? 49.793 43.359 73.130 1.00 14.30 2689 LEU A N 1
ATOM 1414 C CA . LEU A 1 187 ? 50.064 43.610 71.721 1.00 15.37 2689 LEU A CA 1
ATOM 1415 C C . LEU A 1 187 ? 49.539 45.009 71.389 1.00 15.85 2689 LEU A C 1
ATOM 1416 O O . LEU A 1 187 ? 50.113 45.714 70.573 1.00 13.21 2689 LEU A O 1
ATOM 1421 N N . HIS A 1 188 ? 48.428 45.371 72.030 1.00 16.20 2690 HIS A N 1
ATOM 1422 C CA . HIS A 1 188 ? 47.739 46.636 71.805 1.00 13.78 2690 HIS A CA 1
ATOM 1423 C C . HIS A 1 188 ? 48.503 47.894 72.182 1.00 13.64 2690 HIS A C 1
ATOM 1424 O O . HIS A 1 188 ? 48.554 48.841 71.408 1.00 12.31 2690 HIS A O 1
ATOM 1431 N N . TYR A 1 189 ? 49.203 47.858 73.301 1.00 14.40 2691 TYR A N 1
ATOM 1432 C CA . TYR A 1 189 ? 49.887 49.051 73.744 1.00 13.95 2691 TYR A CA 1
ATOM 1433 C C . TYR A 1 189 ? 51.387 49.016 73.846 1.00 15.30 2691 TYR A C 1
ATOM 1434 O O . TYR A 1 189 ? 51.964 50.020 74.226 1.00 16.44 2691 TYR A O 1
ATOM 1443 N N . THR A 1 190 ? 52.039 47.917 73.474 1.00 11.45 2692 THR A N 1
ATOM 1444 C CA . THR A 1 190 ? 53.484 47.871 73.596 1.00 5.77 2692 THR A CA 1
ATOM 1445 C C . THR A 1 190 ? 54.215 48.968 72.942 1.00 5.86 2692 THR A C 1
ATOM 1446 O O . THR A 1 190 ? 55.172 49.463 73.517 1.00 6.15 2692 THR A O 1
ATOM 1450 N N . SER A 1 191 ? 53.885 49.242 71.679 1.00 6.08 2693 SER A N 1
ATOM 1451 C CA . SER A 1 191 ? 54.588 50.284 70.925 1.00 7.96 2693 SER A CA 1
ATOM 1452 C C . SER A 1 191 ? 54.601 51.698 71.494 1.00 5.23 2693 SER A C 1
ATOM 1453 O O . SER A 1 191 ? 55.307 52.551 70.968 1.00 13.15 2693 SER A O 1
ATOM 1456 N N . TYR A 1 192 ? 53.833 51.942 72.544 1.00 9.59 2694 TYR A N 1
ATOM 1457 C CA . TYR A 1 192 ? 53.764 53.255 73.163 1.00 12.98 2694 TYR A CA 1
ATOM 1458 C C . TYR A 1 192 ? 54.809 53.439 74.232 1.00 14.36 2694 TYR A C 1
ATOM 1459 O O . TYR A 1 192 ? 55.168 54.566 74.541 1.00 17.88 2694 TYR A O 1
ATOM 1468 N N . ASP A 1 193 ? 55.275 52.363 74.842 1.00 12.97 2695 ASP A N 1
ATOM 1469 C CA . ASP A 1 193 ? 56.302 52.520 75.861 1.00 13.91 2695 ASP A CA 1
ATOM 1470 C C . ASP A 1 193 ? 57.614 52.752 75.145 1.00 13.37 2695 ASP A C 1
ATOM 1471 O O . ASP A 1 193 ? 58.037 51.924 74.354 1.00 17.89 2695 ASP A O 1
ATOM 1476 N N . PRO A 1 194 ? 58.285 53.888 75.410 1.00 16.54 2696 PRO A N 1
ATOM 1477 C CA . PRO A 1 194 ? 59.561 54.162 74.736 1.00 12.13 2696 PRO A CA 1
ATOM 1478 C C . PRO A 1 194 ? 60.573 53.020 74.867 1.00 12.03 2696 PRO A C 1
ATOM 1479 O O . PRO A 1 194 ? 61.458 52.888 74.030 1.00 10.78 2696 PRO A O 1
ATOM 1483 N N . LEU A 1 195 ? 60.466 52.215 75.920 1.00 10.38 2697 LEU A N 1
ATOM 1484 C CA . LEU A 1 195 ? 61.392 51.085 76.110 1.00 10.42 2697 LEU A CA 1
ATOM 1485 C C . LEU A 1 195 ? 61.232 50.095 74.957 1.00 7.97 2697 LEU A C 1
ATOM 1486 O O . LEU A 1 195 ? 62.159 49.427 74.583 1.00 9.71 2697 LEU A O 1
ATOM 1491 N N . PHE A 1 196 ? 60.056 50.058 74.364 1.00 9.35 2698 PHE A N 1
ATOM 1492 C CA . PHE A 1 196 ? 59.788 49.183 73.227 1.00 12.33 2698 PHE A CA 1
ATOM 1493 C C . PHE A 1 196 ? 60.832 49.373 72.142 1.00 12.04 2698 PHE A C 1
ATOM 1494 O O . PHE A 1 196 ? 61.300 48.401 71.522 1.00 16.22 2698 PHE A O 1
ATOM 1502 N N . TYR A 1 197 ? 61.221 50.626 71.912 1.00 13.34 2699 TYR A N 1
ATOM 1503 C CA . TYR A 1 197 ? 62.188 50.921 70.855 1.00 9.90 2699 TYR A CA 1
ATOM 1504 C C . TYR A 1 197 ? 63.618 50.546 71.204 1.00 8.44 2699 TYR A C 1
ATOM 1505 O O . TYR A 1 197 ? 64.396 50.224 70.314 1.00 10.76 2699 TYR A O 1
ATOM 1514 N N . LEU A 1 198 ? 63.954 50.533 72.491 1.00 9.50 2700 LEU A N 1
ATOM 1515 C CA . LEU A 1 198 ? 65.306 50.153 72.903 1.00 10.93 2700 LEU A CA 1
ATOM 1516 C C . LEU A 1 198 ? 65.396 48.631 72.785 1.00 10.97 2700 LEU A C 1
ATOM 1517 O O . LEU A 1 198 ? 66.446 48.085 72.420 1.00 10.49 2700 LEU A O 1
ATOM 1522 N N . HIS A 1 199 ? 64.274 47.977 73.111 1.00 9.41 2701 HIS A N 1
ATOM 1523 C CA . HIS A 1 199 ? 64.088 46.522 73.054 1.00 9.80 2701 HIS A CA 1
ATOM 1524 C C . HIS A 1 199 ? 64.137 46.099 71.593 1.00 7.31 2701 HIS A C 1
ATOM 1525 O O . HIS A 1 199 ? 64.784 45.118 71.242 1.00 10.65 2701 HIS A O 1
ATOM 1532 N N . HIS A 1 200 ? 63.451 46.835 70.730 1.00 5.57 2702 HIS A N 1
ATOM 1533 C CA . HIS A 1 200 ? 63.457 46.445 69.346 1.00 3.44 2702 HIS A CA 1
ATOM 1534 C C . HIS A 1 200 ? 64.644 46.764 68.537 1.00 4.78 2702 HIS A C 1
ATOM 1535 O O . HIS A 1 200 ? 64.817 46.224 67.466 1.00 10.15 2702 HIS A O 1
ATOM 1542 N N . SER A 1 201 ? 65.441 47.696 69.026 1.00 8.82 2703 SER A N 1
ATOM 1543 C CA . SER A 1 201 ? 66.688 48.044 68.389 1.00 4.87 2703 SER A CA 1
ATOM 1544 C C . SER A 1 201 ? 67.648 46.880 68.752 1.00 5.98 2703 SER A C 1
ATOM 1545 O O . SER A 1 201 ? 68.464 46.465 67.939 1.00 4.84 2703 SER A O 1
ATOM 1548 N N . ASN A 1 202 ? 67.533 46.355 69.976 1.00 8.57 2704 ASN A N 1
ATOM 1549 C CA . ASN A 1 202 ? 68.361 45.246 70.405 1.00 7.72 2704 ASN A CA 1
ATOM 1550 C C . ASN A 1 202 ? 67.936 43.997 69.669 1.00 6.96 2704 ASN A C 1
ATOM 1551 O O . ASN A 1 202 ? 68.771 43.229 69.225 1.00 11.84 2704 ASN A O 1
ATOM 1556 N N . THR A 1 203 ? 66.637 43.811 69.515 1.00 7.82 2705 THR A N 1
ATOM 1557 C CA . THR A 1 203 ? 66.118 42.675 68.772 1.00 7.64 2705 THR A CA 1
ATOM 1558 C C . THR A 1 203 ? 66.636 42.750 67.311 1.00 8.97 2705 THR A C 1
ATOM 1559 O O . THR A 1 203 ? 67.117 41.744 66.762 1.00 10.96 2705 THR A O 1
ATOM 1563 N N . ASP A 1 204 ? 66.647 43.945 66.713 1.00 4.08 2706 ASP A N 1
ATOM 1564 C CA . ASP A 1 204 ? 67.157 44.075 65.353 1.00 2.00 2706 ASP A CA 1
ATOM 1565 C C . ASP A 1 204 ? 68.640 43.801 65.365 1.00 2.76 2706 ASP A C 1
ATOM 1566 O O . ASP A 1 204 ? 69.188 43.277 64.406 1.00 8.04 2706 ASP A O 1
ATOM 1571 N N . ARG A 1 205 ? 69.308 44.139 66.457 1.00 2.00 2707 ARG A N 1
ATOM 1572 C CA . ARG A 1 205 ? 70.728 43.855 66.530 1.00 6.44 2707 ARG A CA 1
ATOM 1573 C C . ARG A 1 205 ? 71.019 42.340 66.545 1.00 6.99 2707 ARG A C 1
ATOM 1574 O O . ARG A 1 205 ? 71.958 41.893 65.891 1.00 8.55 2707 ARG A O 1
ATOM 1582 N N . ILE A 1 206 ? 70.209 41.578 67.286 1.00 7.24 2708 ILE A N 1
ATOM 1583 C CA . ILE A 1 206 ? 70.352 40.138 67.363 1.00 5.19 2708 ILE A CA 1
ATOM 1584 C C . ILE A 1 206 ? 70.168 39.548 65.979 1.00 4.76 2708 ILE A C 1
ATOM 1585 O O . ILE A 1 206 ? 70.914 38.692 65.584 1.00 10.92 2708 ILE A O 1
ATOM 1590 N N . TRP A 1 207 ? 69.213 40.032 65.218 1.00 5.56 2709 TRP A N 1
ATOM 1591 C CA . TRP A 1 207 ? 69.059 39.525 63.872 1.00 2.54 2709 TRP A CA 1
ATOM 1592 C C . TRP A 1 207 ? 70.307 39.898 63.076 1.00 6.78 2709 TRP A C 1
ATOM 1593 O O . TRP A 1 207 ? 70.785 39.104 62.299 1.00 13.94 2709 TRP A O 1
ATOM 1604 N N . SER A 1 208 ? 70.847 41.098 63.253 1.00 7.64 2710 SER A N 1
ATOM 1605 C CA . SER A 1 208 ? 72.064 41.513 62.541 1.00 6.39 2710 SER A CA 1
ATOM 1606 C C . SER A 1 208 ? 73.309 40.670 62.878 1.00 5.01 2710 SER A C 1
ATOM 1607 O O . SER A 1 208 ? 74.147 40.413 62.024 1.00 7.12 2710 SER A O 1
ATOM 1610 N N . VAL A 1 209 ? 73.447 40.276 64.138 1.00 8.74 2711 VAL A N 1
ATOM 1611 C CA . VAL A 1 209 ? 74.550 39.436 64.574 1.00 6.93 2711 VAL A CA 1
ATOM 1612 C C . VAL A 1 209 ? 74.427 38.100 63.832 1.00 8.50 2711 VAL A C 1
ATOM 1613 O O . VAL A 1 209 ? 75.429 37.555 63.382 1.00 10.56 2711 VAL A O 1
ATOM 1617 N N . TRP A 1 210 ? 73.191 37.602 63.677 1.00 6.52 2712 TRP A N 1
ATOM 1618 C CA . TRP A 1 210 ? 72.919 36.342 62.995 1.00 6.42 2712 TRP A CA 1
ATOM 1619 C C . TRP A 1 210 ? 73.282 36.366 61.510 1.00 6.12 2712 TRP A C 1
ATOM 1620 O O . TRP A 1 210 ? 73.764 35.367 60.961 1.00 8.01 2712 TRP A O 1
ATOM 1631 N N . GLN A 1 211 ? 73.002 37.498 60.855 1.00 8.28 2713 GLN A N 1
ATOM 1632 C CA . GLN A 1 211 ? 73.314 37.720 59.434 1.00 4.68 2713 GLN A CA 1
ATOM 1633 C C . GLN A 1 211 ? 74.838 37.756 59.242 1.00 3.43 2713 GLN A C 1
ATOM 1634 O O . GLN A 1 211 ? 75.348 37.291 58.249 1.00 6.27 2713 GLN A O 1
ATOM 1640 N N . ALA A 1 212 ? 75.567 38.284 60.209 1.00 2.00 2714 ALA A N 1
ATOM 1641 C CA . ALA A 1 212 ? 77.014 38.283 60.140 1.00 7.50 2714 ALA A CA 1
ATOM 1642 C C . ALA A 1 212 ? 77.567 36.837 60.338 1.00 9.67 2714 ALA A C 1
ATOM 1643 O O . ALA A 1 212 ? 78.597 36.475 59.774 1.00 13.17 2714 ALA A O 1
ATOM 1645 N N . LEU A 1 213 ? 76.928 36.053 61.209 1.00 10.47 2715 LEU A N 1
ATOM 1646 C CA . LEU A 1 213 ? 77.336 34.675 61.479 1.00 8.36 2715 LEU A CA 1
ATOM 1647 C C . LEU A 1 213 ? 77.170 33.871 60.227 1.00 6.86 2715 LEU A C 1
ATOM 1648 O O . LEU A 1 213 ? 78.060 33.120 59.854 1.00 9.87 2715 LEU A O 1
ATOM 1653 N N . GLN A 1 214 ? 76.021 34.028 59.585 1.00 5.99 2716 GLN A N 1
ATOM 1654 C CA . GLN A 1 214 ? 75.726 33.330 58.339 1.00 4.85 2716 GLN A CA 1
ATOM 1655 C C . GLN A 1 214 ? 76.709 33.675 57.252 1.00 9.34 2716 GLN A C 1
ATOM 1656 O O . GLN A 1 214 ? 77.109 32.836 56.454 1.00 14.04 2716 GLN A O 1
ATOM 1662 N N . LYS A 1 215 ? 77.075 34.939 57.192 1.00 14.55 2717 LYS A N 1
ATOM 1663 C CA . LYS A 1 215 ? 78.029 35.410 56.205 1.00 13.03 2717 LYS A CA 1
ATOM 1664 C C . LYS A 1 215 ? 79.341 34.697 56.478 1.00 12.92 2717 LYS A C 1
ATOM 1665 O O . LYS A 1 215 ? 79.999 34.178 55.586 1.00 12.17 2717 LYS A O 1
ATOM 1671 N N . TYR A 1 216 ? 79.712 34.692 57.745 1.00 13.81 2718 TYR A N 1
ATOM 1672 C CA . TYR A 1 216 ? 80.918 34.043 58.211 1.00 12.53 2718 TYR A CA 1
ATOM 1673 C C . TYR A 1 216 ? 80.880 32.534 57.928 1.00 12.93 2718 TYR A C 1
ATOM 1674 O O . TYR A 1 216 ? 81.898 31.932 57.623 1.00 13.16 2718 TYR A O 1
ATOM 1683 N N . ARG A 1 217 ? 79.685 31.954 57.995 1.00 13.27 2719 ARG A N 1
ATOM 1684 C CA . ARG A 1 217 ? 79.472 30.537 57.758 1.00 11.60 2719 ARG A CA 1
ATOM 1685 C C . ARG A 1 217 ? 79.398 30.209 56.297 1.00 13.46 2719 ARG A C 1
ATOM 1686 O O . ARG A 1 217 ? 79.399 29.055 55.941 1.00 19.72 2719 ARG A O 1
ATOM 1694 N N . GLY A 1 218 ? 79.273 31.207 55.446 1.00 16.44 2720 GLY A N 1
ATOM 1695 C CA . GLY A 1 218 ? 79.161 30.934 54.023 1.00 11.39 2720 GLY A CA 1
ATOM 1696 C C . GLY A 1 218 ? 77.744 30.542 53.647 1.00 11.54 2720 GLY A C 1
ATOM 1697 O O . GLY A 1 218 ? 77.523 29.973 52.579 1.00 12.45 2720 GLY A O 1
ATOM 1698 N N . LEU A 1 219 ? 76.780 30.889 54.496 1.00 11.41 2721 LEU A N 1
ATOM 1699 C CA . LEU A 1 219 ? 75.377 30.566 54.268 1.00 13.02 2721 LEU A CA 1
ATOM 1700 C C . LEU A 1 219 ? 74.570 31.816 53.947 1.00 15.88 2721 LEU A C 1
ATOM 1701 O O . LEU A 1 219 ? 75.004 32.922 54.258 1.00 18.68 2721 LEU A O 1
ATOM 1706 N N . PRO A 1 220 ? 73.425 31.668 53.255 1.00 17.57 2722 PRO A N 1
ATOM 1707 C CA . PRO A 1 220 ? 72.598 32.835 52.926 1.00 17.75 2722 PRO A CA 1
ATOM 1708 C C . PRO A 1 220 ? 72.192 33.665 54.140 1.00 16.47 2722 PRO A C 1
ATOM 1709 O O . PRO A 1 220 ? 71.766 33.137 55.168 1.00 16.71 2722 PRO A O 1
ATOM 1713 N N . TYR A 1 221 ? 72.412 34.969 54.024 1.00 18.01 2723 TYR A N 1
ATOM 1714 C CA . TYR A 1 221 ? 72.078 35.907 55.077 1.00 15.04 2723 TYR A CA 1
ATOM 1715 C C . TYR A 1 221 ? 71.153 37.049 54.615 1.00 14.86 2723 TYR A C 1
ATOM 1716 O O . TYR A 1 221 ? 70.471 37.640 55.429 1.00 15.42 2723 TYR A O 1
ATOM 1725 N N . ASN A 1 222 ? 71.090 37.328 53.312 1.00 17.49 2724 ASN A N 1
ATOM 1726 C CA . ASN A 1 222 ? 70.205 38.393 52.813 1.00 16.37 2724 ASN A CA 1
ATOM 1727 C C . ASN A 1 222 ? 69.008 37.876 52.030 1.00 18.59 2724 ASN A C 1
ATOM 1728 O O . ASN A 1 222 ? 68.246 38.646 51.428 1.00 14.41 2724 ASN A O 1
ATOM 1733 N N . THR A 1 223 ? 68.851 36.558 52.044 1.00 17.67 2725 THR A N 1
ATOM 1734 C CA . THR A 1 223 ? 67.725 35.903 51.412 1.00 18.79 2725 THR A CA 1
ATOM 1735 C C . THR A 1 223 ? 67.427 34.716 52.298 1.00 18.37 2725 THR A C 1
ATOM 1736 O O . THR A 1 223 ? 68.238 34.378 53.170 1.00 18.20 2725 THR A O 1
ATOM 1740 N N . ALA A 1 224 ? 66.279 34.080 52.072 1.00 19.91 2726 ALA A N 1
ATOM 1741 C CA . ALA A 1 224 ? 65.866 32.905 52.820 1.00 15.31 2726 ALA A CA 1
ATOM 1742 C C . ALA A 1 224 ? 65.073 32.043 51.871 1.00 19.58 2726 ALA A C 1
ATOM 1743 O O . ALA A 1 224 ? 64.113 32.525 51.260 1.00 21.24 2726 ALA A O 1
ATOM 1745 N N . ASN A 1 225 ? 65.475 30.773 51.776 1.00 17.08 2727 ASN A N 1
ATOM 1746 C CA . ASN A 1 225 ? 64.837 29.751 50.930 1.00 21.69 2727 ASN A CA 1
ATOM 1747 C C . ASN A 1 225 ? 63.615 29.108 51.566 1.00 19.85 2727 ASN A C 1
ATOM 1748 O O . ASN A 1 225 ? 62.968 28.272 50.957 1.00 19.01 2727 ASN A O 1
ATOM 1753 N N . CYS A 1 226 ? 63.386 29.377 52.838 1.00 21.34 2728 CYS A N 1
ATOM 1754 C CA . CYS A 1 226 ? 62.219 28.824 53.498 1.00 22.48 2728 CYS A CA 1
ATOM 1755 C C . CYS A 1 226 ? 61.089 29.844 53.391 1.00 24.63 2728 CYS A C 1
ATOM 1756 O O . CYS A 1 226 ? 61.313 31.012 53.091 1.00 27.01 2728 CYS A O 1
ATOM 1759 N N . GLU A 1 227 ? 59.867 29.367 53.510 1.00 27.97 2729 GLU A N 1
ATOM 1760 C CA . GLU A 1 227 ? 58.697 30.218 53.379 1.00 31.60 2729 GLU A CA 1
ATOM 1761 C C . GLU A 1 227 ? 58.777 31.307 52.286 1.00 32.36 2729 GLU A C 1
ATOM 1762 O O . GLU A 1 227 ? 58.179 32.371 52.444 1.00 36.11 2729 GLU A O 1
ATOM 1768 N N . ILE A 1 228 ? 59.414 30.987 51.152 1.00 29.89 2730 ILE A N 1
ATOM 1769 C CA . ILE A 1 228 ? 59.602 31.911 50.020 1.00 27.39 2730 ILE A CA 1
ATOM 1770 C C . ILE A 1 228 ? 58.372 32.713 49.575 1.00 29.63 2730 ILE A C 1
ATOM 1771 O O . ILE A 1 228 ? 58.495 33.698 48.830 1.00 29.02 2730 ILE A O 1
ATOM 1776 N N . ASN A 1 229 ? 57.196 32.310 50.030 1.00 28.45 2731 ASN A N 1
ATOM 1777 C CA . ASN A 1 229 ? 55.982 33.001 49.630 1.00 30.68 2731 ASN A CA 1
ATOM 1778 C C . ASN A 1 229 ? 55.724 34.270 50.430 1.00 29.02 2731 ASN A C 1
ATOM 1779 O O . ASN A 1 229 ? 55.500 35.340 49.871 1.00 30.70 2731 ASN A O 1
ATOM 1784 N N . LYS A 1 230 ? 55.765 34.145 51.746 1.00 27.59 2732 LYS A N 1
ATOM 1785 C CA . LYS A 1 230 ? 55.515 35.263 52.635 1.00 27.57 2732 LYS A CA 1
ATOM 1786 C C . LYS A 1 230 ? 56.524 36.390 52.504 1.00 26.67 2732 LYS A C 1
ATOM 1787 O O . LYS A 1 230 ? 56.201 37.546 52.759 1.00 29.15 2732 LYS A O 1
ATOM 1793 N N . LEU A 1 231 ? 57.736 36.062 52.086 1.00 24.92 2733 LEU A N 1
ATOM 1794 C CA . LEU A 1 231 ? 58.786 37.055 51.944 1.00 24.21 2733 LEU A CA 1
ATOM 1795 C C . LEU A 1 231 ? 58.641 37.999 50.774 1.00 22.97 2733 LEU A C 1
ATOM 1796 O O . LEU A 1 231 ? 59.418 38.929 50.655 1.00 26.15 2733 LEU A O 1
ATOM 1801 N N . VAL A 1 232 ? 57.673 37.772 49.900 1.00 22.76 2734 VAL A N 1
ATOM 1802 C CA . VAL A 1 232 ? 57.496 38.666 48.757 1.00 21.99 2734 VAL A CA 1
ATOM 1803 C C . VAL A 1 232 ? 56.254 39.521 48.834 1.00 20.40 2734 VAL A C 1
ATOM 1804 O O . VAL A 1 232 ? 56.022 40.352 47.980 1.00 25.15 2734 VAL A O 1
ATOM 1808 N N . LYS A 1 233 ? 55.436 39.285 49.838 1.00 18.61 2735 LYS A N 1
ATOM 1809 C CA . LYS A 1 233 ? 54.234 40.055 50.037 1.00 17.84 2735 LYS A CA 1
ATOM 1810 C C . LYS A 1 233 ? 54.611 41.330 50.776 1.00 18.86 2735 LYS A C 1
ATOM 1811 O O . LYS A 1 233 ? 55.582 41.346 51.520 1.00 15.25 2735 LYS A O 1
ATOM 1817 N N . PRO A 1 234 ? 53.832 42.413 50.603 1.00 20.50 2736 PRO A N 1
ATOM 1818 C CA . PRO A 1 234 ? 54.118 43.689 51.259 1.00 18.75 2736 PRO A CA 1
ATOM 1819 C C . PRO A 1 234 ? 53.878 43.679 52.755 1.00 16.60 2736 PRO A C 1
ATOM 1820 O O . PRO A 1 234 ? 52.975 43.004 53.233 1.00 17.06 2736 PRO A O 1
ATOM 1824 N N . LEU A 1 235 ? 54.667 44.476 53.471 1.00 14.91 2737 LEU A N 1
ATOM 1825 C CA . LEU A 1 235 ? 54.567 44.614 54.909 1.00 12.01 2737 LEU A CA 1
ATOM 1826 C C . LEU A 1 235 ? 53.666 45.818 55.225 1.00 14.84 2737 LEU A C 1
ATOM 1827 O O . LEU A 1 235 ? 54.134 46.963 55.272 1.00 17.05 2737 LEU A O 1
ATOM 1832 N N . LYS A 1 236 ? 52.366 45.566 55.397 1.00 14.45 2738 LYS A N 1
ATOM 1833 C CA . LYS A 1 236 ? 51.418 46.629 55.690 1.00 12.57 2738 LYS A CA 1
ATOM 1834 C C . LYS A 1 236 ? 51.728 47.150 57.067 1.00 10.89 2738 LYS A C 1
ATOM 1835 O O . LYS A 1 236 ? 51.959 46.362 57.958 1.00 14.77 2738 LYS A O 1
ATOM 1841 N N . PRO A 1 237 ? 51.638 48.481 57.280 1.00 11.22 2739 PRO A N 1
ATOM 1842 C CA . PRO A 1 237 ? 51.210 49.536 56.355 1.00 11.35 2739 PRO A CA 1
ATOM 1843 C C . PRO A 1 237 ? 52.349 50.359 55.718 1.00 13.25 2739 PRO A C 1
ATOM 1844 O O . PRO A 1 237 ? 52.104 51.421 55.155 1.00 15.93 2739 PRO A O 1
ATOM 1848 N N . PHE A 1 238 ? 53.573 49.830 55.759 1.00 13.97 2740 PHE A N 1
ATOM 1849 C CA . PHE A 1 238 ? 54.754 50.501 55.220 1.00 12.10 2740 PHE A CA 1
ATOM 1850 C C . PHE A 1 238 ? 54.736 50.664 53.730 1.00 16.44 2740 PHE A C 1
ATOM 1851 O O . PHE A 1 238 ? 55.411 51.554 53.188 1.00 15.92 2740 PHE A O 1
ATOM 1859 N N . ASN A 1 239 ? 53.958 49.820 53.064 1.00 16.50 2741 ASN A N 1
ATOM 1860 C CA . ASN A 1 239 ? 53.852 49.884 51.611 1.00 18.97 2741 ASN A CA 1
ATOM 1861 C C . ASN A 1 239 ? 52.844 50.912 51.111 1.00 20.86 2741 ASN A C 1
ATOM 1862 O O . ASN A 1 239 ? 52.822 51.208 49.928 1.00 21.63 2741 ASN A O 1
ATOM 1867 N N . LEU A 1 240 ? 52.003 51.438 51.992 1.00 23.25 2742 LEU A N 1
ATOM 1868 C CA . LEU A 1 240 ? 50.990 52.404 51.574 1.00 27.35 2742 LEU A CA 1
ATOM 1869 C C . LEU A 1 240 ? 51.528 53.780 51.167 1.00 31.85 2742 LEU A C 1
ATOM 1870 O O . LEU A 1 240 ? 52.575 54.244 51.666 1.00 31.24 2742 LEU A O 1
ATOM 1875 N N . ASP A 1 241 ? 50.809 54.426 50.247 1.00 35.58 2743 ASP A N 1
ATOM 1876 C CA . ASP A 1 241 ? 51.204 55.742 49.750 1.00 37.33 2743 ASP A CA 1
ATOM 1877 C C . ASP A 1 241 ? 51.204 56.770 50.863 1.00 36.49 2743 ASP A C 1
ATOM 1878 O O . ASP A 1 241 ? 52.010 57.697 50.849 1.00 37.49 2743 ASP A O 1
ATOM 1883 N N . THR A 1 242 ? 50.386 56.496 51.876 1.00 35.09 2744 THR A N 1
ATOM 1884 C CA . THR A 1 242 ? 50.234 57.317 53.072 1.00 36.56 2744 THR A CA 1
ATOM 1885 C C . THR A 1 242 ? 51.392 57.191 54.076 1.00 34.41 2744 THR A C 1
ATOM 1886 O O . THR A 1 242 ? 51.317 57.720 55.194 1.00 35.42 2744 THR A O 1
ATOM 1890 N N . ASN A 1 243 ? 52.381 56.369 53.738 1.00 30.43 2745 ASN A N 1
ATOM 1891 C CA . ASN A 1 243 ? 53.547 56.189 54.594 1.00 25.93 2745 ASN A CA 1
ATOM 1892 C C . ASN A 1 243 ? 54.467 57.353 54.195 1.00 24.32 2745 ASN A C 1
ATOM 1893 O O . ASN A 1 243 ? 54.951 57.396 53.051 1.00 24.57 2745 ASN A O 1
ATOM 1898 N N . PRO A 1 244 ? 54.671 58.336 55.105 1.00 20.36 2746 PRO A N 1
ATOM 1899 C CA . PRO A 1 244 ? 55.519 59.499 54.834 1.00 20.34 2746 PRO A CA 1
ATOM 1900 C C . PRO A 1 244 ? 56.988 59.199 54.735 1.00 21.68 2746 PRO A C 1
ATOM 1901 O O . PRO A 1 244 ? 57.767 60.080 54.414 1.00 26.23 2746 PRO A O 1
ATOM 1905 N N . ASN A 1 245 ? 57.381 57.981 55.077 1.00 22.83 2747 ASN A N 1
ATOM 1906 C CA . ASN A 1 245 ? 58.772 57.605 55.023 1.00 17.96 2747 ASN A CA 1
ATOM 1907 C C . ASN A 1 245 ? 59.055 56.868 53.726 1.00 20.39 2747 ASN A C 1
ATOM 1908 O O . ASN A 1 245 ? 58.604 55.754 53.522 1.00 19.86 2747 ASN A O 1
ATOM 1913 N N . ALA A 1 246 ? 59.859 57.493 52.874 1.00 22.05 2748 ALA A N 1
ATOM 1914 C CA . ALA A 1 246 ? 60.233 56.948 51.574 1.00 19.72 2748 ALA A CA 1
ATOM 1915 C C . ALA A 1 246 ? 61.175 55.757 51.671 1.00 22.33 2748 ALA A C 1
ATOM 1916 O O . ALA A 1 246 ? 61.198 54.916 50.769 1.00 23.65 2748 ALA A O 1
ATOM 1918 N N . VAL A 1 247 ? 61.988 55.694 52.722 1.00 18.02 2749 VAL A N 1
ATOM 1919 C CA . VAL A 1 247 ? 62.884 54.572 52.839 1.00 16.27 2749 VAL A CA 1
ATOM 1920 C C . VAL A 1 247 ? 62.127 53.317 53.238 1.00 15.57 2749 VAL A C 1
ATOM 1921 O O . VAL A 1 247 ? 62.202 52.308 52.537 1.00 18.31 2749 VAL A O 1
ATOM 1925 N N . THR A 1 248 ? 61.317 53.393 54.284 1.00 13.64 2750 THR A N 1
ATOM 1926 C CA . THR A 1 248 ? 60.596 52.213 54.707 1.00 13.48 2750 THR A CA 1
ATOM 1927 C C . THR A 1 248 ? 59.573 51.784 53.677 1.00 15.80 2750 THR A C 1
ATOM 1928 O O . THR A 1 248 ? 59.242 50.597 53.545 1.00 15.23 2750 THR A O 1
ATOM 1932 N N . LYS A 1 249 ? 59.097 52.739 52.901 1.00 14.82 2751 LYS A N 1
ATOM 1933 C CA . LYS A 1 249 ? 58.142 52.411 51.865 1.00 15.68 2751 LYS A CA 1
ATOM 1934 C C . LYS A 1 249 ? 58.844 51.712 50.704 1.00 14.01 2751 LYS A C 1
ATOM 1935 O O . LYS A 1 249 ? 58.286 50.837 50.067 1.00 13.06 2751 LYS A O 1
ATOM 1941 N N . ALA A 1 250 ? 60.083 52.098 50.446 1.00 15.07 2752 ALA A N 1
ATOM 1942 C CA . ALA A 1 250 ? 60.870 51.502 49.377 1.00 14.33 2752 ALA A CA 1
ATOM 1943 C C . ALA A 1 250 ? 61.322 50.053 49.666 1.00 14.18 2752 ALA A C 1
ATOM 1944 O O . ALA A 1 250 ? 61.617 49.285 48.734 1.00 13.39 2752 ALA A O 1
ATOM 1946 N N . HIS A 1 251 ? 61.430 49.707 50.949 1.00 11.78 2753 HIS A N 1
ATOM 1947 C CA . HIS A 1 251 ? 61.857 48.373 51.383 1.00 11.00 2753 HIS A CA 1
ATOM 1948 C C . HIS A 1 251 ? 60.729 47.692 52.139 1.00 10.19 2753 HIS A C 1
ATOM 1949 O O . HIS A 1 251 ? 60.961 47.013 53.126 1.00 14.47 2753 HIS A O 1
ATOM 1956 N N . SER A 1 252 ? 59.511 47.841 51.654 1.00 10.64 2754 SER A N 1
ATOM 1957 C CA . SER A 1 252 ? 58.363 47.301 52.335 1.00 10.76 2754 SER A CA 1
ATOM 1958 C C . SER A 1 252 ? 57.936 45.887 51.978 1.00 12.36 2754 SER A C 1
ATOM 1959 O O . SER A 1 252 ? 56.747 45.593 51.947 1.00 10.20 2754 SER A O 1
ATOM 1962 N N . THR A 1 253 ? 58.872 45.023 51.628 1.00 10.42 2755 THR A N 1
ATOM 1963 C CA . THR A 1 253 ? 58.497 43.639 51.375 1.00 12.53 2755 THR A CA 1
ATOM 1964 C C . THR A 1 253 ? 59.510 42.900 52.191 1.00 12.03 2755 THR A C 1
ATOM 1965 O O . THR A 1 253 ? 60.562 43.440 52.496 1.00 14.07 2755 THR A O 1
ATOM 1969 N N . GLY A 1 254 ? 59.187 41.678 52.580 1.00 12.38 2756 GLY A N 1
ATOM 1970 C CA . GLY A 1 254 ? 60.121 40.897 53.353 1.00 10.30 2756 GLY A CA 1
ATOM 1971 C C . GLY A 1 254 ? 61.398 40.714 52.575 1.00 12.36 2756 GLY A C 1
ATOM 1972 O O . GLY A 1 254 ? 62.484 40.788 53.118 1.00 12.86 2756 GLY A O 1
ATOM 1973 N N . ALA A 1 255 ? 61.267 40.529 51.277 1.00 12.37 2757 ALA A N 1
ATOM 1974 C CA . ALA A 1 255 ? 62.415 40.338 50.423 1.00 14.11 2757 ALA A CA 1
ATOM 1975 C C . ALA A 1 255 ? 63.352 41.540 50.405 1.00 14.96 2757 ALA A C 1
ATOM 1976 O O . ALA A 1 255 ? 64.563 41.383 50.249 1.00 21.93 2757 ALA A O 1
ATOM 1978 N N . THR A 1 256 ? 62.802 42.739 50.528 1.00 14.72 2758 THR A N 1
ATOM 1979 C CA . THR A 1 256 ? 63.599 43.950 50.467 1.00 13.32 2758 THR A CA 1
ATOM 1980 C C . THR A 1 256 ? 64.117 44.480 51.806 1.00 14.93 2758 THR A C 1
ATOM 1981 O O . THR A 1 256 ? 64.968 45.380 51.844 1.00 16.38 2758 THR A O 1
ATOM 1985 N N . SER A 1 257 ? 63.702 43.855 52.904 1.00 12.34 2759 SER A N 1
ATOM 1986 C CA . SER A 1 257 ? 64.136 44.299 54.220 1.00 10.12 2759 SER A CA 1
ATOM 1987 C C . SER A 1 257 ? 65.258 43.549 54.899 1.00 10.67 2759 SER A C 1
ATOM 1988 O O . SER A 1 257 ? 65.557 43.818 56.065 1.00 6.44 2759 SER A O 1
ATOM 1991 N N . PHE A 1 258 ? 65.951 42.682 54.169 1.00 10.24 2760 PHE A N 1
ATOM 1992 C CA . PHE A 1 258 ? 67.030 41.903 54.781 1.00 9.05 2760 PHE A CA 1
ATOM 1993 C C . PHE A 1 258 ? 68.246 42.737 54.988 1.00 12.53 2760 PHE A C 1
ATOM 1994 O O . PHE A 1 258 ? 68.855 42.704 56.054 1.00 11.63 2760 PHE A O 1
ATOM 2002 N N . ASP A 1 259 ? 68.544 43.564 53.997 1.00 15.35 2761 ASP A N 1
ATOM 2003 C CA . ASP A 1 259 ? 69.725 44.429 54.025 1.00 15.39 2761 ASP A CA 1
ATOM 2004 C C . ASP A 1 259 ? 69.514 45.757 54.793 1.00 16.16 2761 ASP A C 1
ATOM 2005 O O . ASP A 1 259 ? 69.033 46.745 54.246 1.00 17.33 2761 ASP A O 1
ATOM 2010 N N . TYR A 1 260 ? 69.904 45.769 56.059 1.00 15.45 2762 TYR A N 1
ATOM 2011 C CA . TYR A 1 260 ? 69.757 46.945 56.877 1.00 14.76 2762 TYR A CA 1
ATOM 2012 C C . TYR A 1 260 ? 70.680 48.073 56.452 1.00 18.21 2762 TYR A C 1
ATOM 2013 O O . TYR A 1 260 ? 70.378 49.236 56.683 1.00 21.69 2762 TYR A O 1
ATOM 2022 N N . HIS A 1 261 ? 71.798 47.737 55.823 1.00 20.24 2763 HIS A N 1
ATOM 2023 C CA . HIS A 1 261 ? 72.735 48.755 55.386 1.00 23.28 2763 HIS A CA 1
ATOM 2024 C C . HIS A 1 261 ? 72.025 49.696 54.433 1.00 22.79 2763 HIS A C 1
ATOM 2025 O O . HIS A 1 261 ? 72.230 50.901 54.485 1.00 28.42 2763 HIS A O 1
ATOM 2032 N N . LYS A 1 262 ? 71.082 49.165 53.673 1.00 21.52 2764 LYS A N 1
ATOM 2033 C CA . LYS A 1 262 ? 70.309 49.966 52.750 1.00 18.89 2764 LYS A CA 1
ATOM 2034 C C . LYS A 1 262 ? 69.279 50.810 53.468 1.00 17.16 2764 LYS A C 1
ATOM 2035 O O . LYS A 1 262 ? 68.562 51.571 52.843 1.00 17.10 2764 LYS A O 1
ATOM 2041 N N . LEU A 1 263 ? 69.147 50.619 54.768 1.00 14.32 2765 LEU A N 1
ATOM 2042 C CA . LEU A 1 263 ? 68.190 51.393 55.539 1.00 12.56 2765 LEU A CA 1
ATOM 2043 C C . LEU A 1 263 ? 68.842 52.597 56.206 1.00 9.56 2765 LEU A C 1
ATOM 2044 O O . LEU A 1 263 ? 68.203 53.316 56.954 1.00 11.77 2765 LEU A O 1
ATOM 2049 N N . GLY A 1 264 ? 70.136 52.763 55.986 1.00 10.43 2766 GLY A N 1
ATOM 2050 C CA . GLY A 1 264 ? 70.831 53.908 56.522 1.00 8.35 2766 GLY A CA 1
ATOM 2051 C C . GLY A 1 264 ? 71.278 53.920 57.950 1.00 12.05 2766 GLY A C 1
ATOM 2052 O O . GLY A 1 264 ? 71.519 54.990 58.482 1.00 12.43 2766 GLY A O 1
ATOM 2053 N N . TYR A 1 265 ? 71.426 52.764 58.581 1.00 13.45 2767 TYR A N 1
ATOM 2054 C CA . TYR A 1 265 ? 71.900 52.739 59.961 1.00 10.79 2767 TYR A CA 1
ATOM 2055 C C . TYR A 1 265 ? 72.916 51.623 60.152 1.00 10.91 2767 TYR A C 1
ATOM 2056 O O . TYR A 1 265 ? 73.153 50.819 59.243 1.00 13.39 2767 TYR A O 1
ATOM 2065 N N . ASP A 1 266 ? 73.571 51.618 61.295 1.00 9.01 2768 ASP A N 1
ATOM 2066 C CA . ASP A 1 266 ? 74.554 50.606 61.576 1.00 9.69 2768 ASP A CA 1
ATOM 2067 C C . ASP A 1 266 ? 74.636 50.551 63.072 1.00 11.46 2768 ASP A C 1
ATOM 2068 O O . ASP A 1 266 ? 74.026 51.390 63.726 1.00 12.08 2768 ASP A O 1
ATOM 2073 N N . TYR A 1 267 ? 75.348 49.556 63.610 1.00 11.43 2769 TYR A N 1
ATOM 2074 C CA . TYR A 1 267 ? 75.477 49.351 65.049 1.00 10.19 2769 TYR A CA 1
ATOM 2075 C C . TYR A 1 267 ? 76.873 49.699 65.434 1.00 8.29 2769 TYR A C 1
ATOM 2076 O O . TYR A 1 267 ? 77.750 49.607 64.600 1.00 9.31 2769 TYR A O 1
ATOM 2085 N N . ASP A 1 268 ? 77.092 50.063 66.690 1.00 10.00 2770 ASP A N 1
ATOM 2086 C CA . ASP A 1 268 ? 78.443 50.383 67.122 1.00 12.86 2770 ASP A CA 1
ATOM 2087 C C . ASP A 1 268 ? 79.321 49.161 66.869 1.00 14.27 2770 ASP A C 1
ATOM 2088 O O . ASP A 1 268 ? 80.475 49.291 66.446 1.00 17.04 2770 ASP A O 1
ATOM 2093 N N . ASN A 1 269 ? 78.756 47.972 67.077 1.00 16.83 2771 ASN A N 1
ATOM 2094 C CA . ASN A 1 269 ? 79.453 46.698 66.821 1.00 15.44 2771 ASN A CA 1
ATOM 2095 C C . ASN A 1 269 ? 78.487 45.517 66.912 1.00 14.39 2771 ASN A C 1
ATOM 2096 O O . ASN A 1 269 ? 77.371 45.640 67.432 1.00 11.35 2771 ASN A O 1
ATOM 2101 N N . LEU A 1 270 ? 78.920 44.373 66.399 1.00 13.58 2772 LEU A N 1
ATOM 2102 C CA . LEU A 1 270 ? 78.115 43.154 66.440 1.00 14.77 2772 LEU A CA 1
ATOM 2103 C C . LEU A 1 270 ? 78.737 42.131 67.361 1.00 12.81 2772 LEU A C 1
ATOM 2104 O O . LEU A 1 270 ? 78.622 40.953 67.129 1.00 15.36 2772 LEU A O 1
ATOM 2109 N N . ASN A 1 271 ? 79.433 42.581 68.385 1.00 15.43 2773 ASN A N 1
ATOM 2110 C CA . ASN A 1 271 ? 80.081 41.664 69.305 1.00 17.60 2773 ASN A CA 1
ATOM 2111 C C . ASN A 1 271 ? 79.087 41.118 70.320 1.00 17.88 2773 ASN A C 1
ATOM 2112 O O . ASN A 1 271 ? 78.738 41.788 71.280 1.00 20.24 2773 ASN A O 1
ATOM 2117 N N . PHE A 1 272 ? 78.645 39.888 70.114 1.00 20.80 2774 PHE A N 1
ATOM 2118 C CA . PHE A 1 272 ? 77.692 39.279 71.010 1.00 19.13 2774 PHE A CA 1
ATOM 2119 C C . PHE A 1 272 ? 78.384 38.794 72.263 1.00 20.23 2774 PHE A C 1
ATOM 2120 O O . PHE A 1 272 ? 79.202 37.879 72.233 1.00 19.62 2774 PHE A O 1
ATOM 2128 N N . HIS A 1 273 ? 78.023 39.399 73.385 1.00 22.21 2775 HIS A N 1
ATOM 2129 C CA . HIS A 1 273 ? 78.596 39.032 74.670 1.00 24.48 2775 HIS A CA 1
ATOM 2130 C C . HIS A 1 273 ? 80.096 39.123 74.714 1.00 26.31 2775 HIS A C 1
ATOM 2131 O O . HIS A 1 273 ? 80.749 38.219 75.212 1.00 27.59 2775 HIS A O 1
ATOM 2138 N N . GLY A 1 274 ? 80.637 40.209 74.173 1.00 27.65 2776 GLY A N 1
ATOM 2139 C CA . GLY A 1 274 ? 82.067 40.405 74.169 1.00 26.87 2776 GLY A CA 1
ATOM 2140 C C . GLY A 1 274 ? 82.839 39.496 73.242 1.00 27.22 2776 GLY A C 1
ATOM 2141 O O . GLY A 1 274 ? 84.059 39.560 73.243 1.00 35.49 2776 GLY A O 1
ATOM 2142 N N . MET A 1 275 ? 82.167 38.698 72.420 1.00 24.70 2777 MET A N 1
ATOM 2143 C CA . MET A 1 275 ? 82.863 37.797 71.507 1.00 20.60 2777 MET A CA 1
ATOM 2144 C C . MET A 1 275 ? 82.793 38.335 70.102 1.00 18.18 2777 MET A C 1
ATOM 2145 O O . MET A 1 275 ? 81.795 38.946 69.738 1.00 21.36 2777 MET A O 1
ATOM 2150 N N . THR A 1 276 ? 83.839 38.138 69.310 1.00 16.50 2778 THR A N 1
ATOM 2151 C CA . THR A 1 276 ? 83.812 38.605 67.942 1.00 14.67 2778 THR A CA 1
ATOM 2152 C C . THR A 1 276 ? 82.972 37.613 67.179 1.00 15.28 2778 THR A C 1
ATOM 2153 O O . THR A 1 276 ? 82.631 36.571 67.723 1.00 19.83 2778 THR A O 1
ATOM 2157 N N . ILE A 1 277 ? 82.627 37.899 65.926 1.00 16.89 2779 ILE A N 1
ATOM 2158 C CA . ILE A 1 277 ? 81.781 36.971 65.183 1.00 13.90 2779 ILE A CA 1
ATOM 2159 C C . ILE A 1 277 ? 82.421 35.598 65.054 1.00 16.10 2779 ILE A C 1
ATOM 2160 O O . ILE A 1 277 ? 81.755 34.600 65.285 1.00 16.16 2779 ILE A O 1
ATOM 2165 N N . PRO A 1 278 ? 83.735 35.530 64.758 1.00 17.15 2780 PRO A N 1
ATOM 2166 C CA . PRO A 1 278 ? 84.302 34.184 64.655 1.00 16.55 2780 PRO A CA 1
ATOM 2167 C C . PRO A 1 278 ? 84.393 33.467 66.022 1.00 17.02 2780 PRO A C 1
ATOM 2168 O O . PRO A 1 278 ? 84.310 32.234 66.097 1.00 16.33 2780 PRO A O 1
ATOM 2172 N N . GLU A 1 279 ? 84.515 34.233 67.103 1.00 16.48 2781 GLU A N 1
ATOM 2173 C CA . GLU A 1 279 ? 84.598 33.635 68.432 1.00 16.92 2781 GLU A CA 1
ATOM 2174 C C . GLU A 1 279 ? 83.265 33.021 68.826 1.00 20.48 2781 GLU A C 1
ATOM 2175 O O . GLU A 1 279 ? 83.218 31.971 69.471 1.00 21.79 2781 GLU A O 1
ATOM 2181 N N . LEU A 1 280 ? 82.184 33.728 68.495 1.00 21.37 2782 LEU A N 1
ATOM 2182 C CA . LEU A 1 280 ? 80.818 33.284 68.787 1.00 17.76 2782 LEU A CA 1
ATOM 2183 C C . LEU A 1 280 ? 80.519 31.986 68.050 1.00 13.07 2782 LEU A C 1
ATOM 2184 O O . LEU A 1 280 ? 79.902 31.094 68.606 1.00 15.36 2782 LEU A O 1
ATOM 2189 N N . GLU A 1 281 ? 80.937 31.895 66.796 1.00 12.25 2783 GLU A N 1
ATOM 2190 C CA . GLU A 1 281 ? 80.732 30.697 65.987 1.00 16.52 2783 GLU A CA 1
ATOM 2191 C C . GLU A 1 281 ? 81.470 29.474 66.598 1.00 16.36 2783 GLU A C 1
ATOM 2192 O O . GLU A 1 281 ? 80.927 28.384 66.667 1.00 16.87 2783 GLU A O 1
ATOM 2198 N N . GLU A 1 282 ? 82.686 29.687 67.071 1.00 18.26 2784 GLU A N 1
ATOM 2199 C CA . GLU A 1 282 ? 83.472 28.651 67.724 1.00 20.30 2784 GLU A CA 1
ATOM 2200 C C . GLU A 1 282 ? 82.699 28.239 68.990 1.00 20.63 2784 GLU A C 1
ATOM 2201 O O . GLU A 1 282 ? 82.530 27.068 69.288 1.00 23.85 2784 GLU A O 1
ATOM 2207 N N . HIS A 1 283 ? 82.205 29.224 69.721 1.00 20.95 2785 HIS A N 1
ATOM 2208 C CA . HIS A 1 283 ? 81.438 28.985 70.937 1.00 19.56 2785 HIS A CA 1
ATOM 2209 C C . HIS A 1 283 ? 80.146 28.172 70.739 1.00 21.06 2785 HIS A C 1
ATOM 2210 O O . HIS A 1 283 ? 79.815 27.308 71.549 1.00 22.66 2785 HIS A O 1
ATOM 2217 N N . LEU A 1 284 ? 79.375 28.511 69.715 1.00 19.58 2786 LEU A N 1
ATOM 2218 C CA . LEU A 1 284 ? 78.138 27.816 69.443 1.00 17.59 2786 LEU A CA 1
ATOM 2219 C C . LEU A 1 284 ? 78.436 26.387 69.006 1.00 19.15 2786 LEU A C 1
ATOM 2220 O O . LEU A 1 284 ? 77.646 25.491 69.253 1.00 21.18 2786 LEU A O 1
ATOM 2225 N N . LYS A 1 285 ? 79.530 26.183 68.285 1.00 20.32 2787 LYS A N 1
ATOM 2226 C CA . LYS A 1 285 ? 79.905 24.834 67.890 1.00 24.40 2787 LYS A CA 1
ATOM 2227 C C . LYS A 1 285 ? 80.143 23.974 69.129 1.00 25.08 2787 LYS A C 1
ATOM 2228 O O . LYS A 1 285 ? 79.603 22.884 69.223 1.00 27.62 2787 LYS A O 1
ATOM 2234 N N . GLU A 1 286 ? 80.934 24.465 70.075 1.00 24.72 2788 GLU A N 1
ATOM 2235 C CA . GLU A 1 286 ? 81.194 23.732 71.301 1.00 27.72 2788 GLU A CA 1
ATOM 2236 C C . GLU A 1 286 ? 79.898 23.146 71.860 1.00 27.33 2788 GLU A C 1
ATOM 2237 O O . GLU A 1 286 ? 79.849 21.973 72.242 1.00 30.03 2788 GLU A O 1
ATOM 2243 N N . ILE A 1 287 ? 78.835 23.937 71.813 1.00 25.82 2789 ILE A N 1
ATOM 2244 C CA . ILE A 1 287 ? 77.530 23.544 72.325 1.00 27.45 2789 ILE A CA 1
ATOM 2245 C C . ILE A 1 287 ? 76.919 22.314 71.640 1.00 27.55 2789 ILE A C 1
ATOM 2246 O O . ILE A 1 287 ? 76.211 21.515 72.263 1.00 25.93 2789 ILE A O 1
ATOM 2251 N N . GLN A 1 288 ? 77.207 22.162 70.357 1.00 25.80 2790 GLN A N 1
ATOM 2252 C CA . GLN A 1 288 ? 76.699 21.052 69.582 1.00 28.42 2790 GLN A CA 1
ATOM 2253 C C . GLN A 1 288 ? 77.581 19.832 69.686 1.00 28.54 2790 GLN A C 1
ATOM 2254 O O . GLN A 1 288 ? 77.402 18.868 68.967 1.00 31.49 2790 GLN A O 1
ATOM 2260 N N . HIS A 1 289 ? 78.594 19.899 70.530 1.00 31.68 2791 HIS A N 1
ATOM 2261 C CA . HIS A 1 289 ? 79.473 18.763 70.709 1.00 34.91 2791 HIS A CA 1
ATOM 2262 C C . HIS A 1 289 ? 78.900 17.891 71.829 1.00 33.63 2791 HIS A C 1
ATOM 2263 O O . HIS A 1 289 ? 79.455 16.835 72.147 1.00 34.53 2791 HIS A O 1
ATOM 2270 N N . GLU A 1 290 ? 77.787 18.344 72.410 1.00 32.00 2792 GLU A N 1
ATOM 2271 C CA . GLU A 1 290 ? 77.092 17.651 73.490 1.00 31.79 2792 GLU A CA 1
ATOM 2272 C C . GLU A 1 290 ? 75.745 17.159 72.959 1.00 27.82 2792 GLU A C 1
ATOM 2273 O O . GLU A 1 290 ? 75.123 17.823 72.131 1.00 29.85 2792 GLU A O 1
ATOM 2279 N N . ASP A 1 291 ? 75.329 15.976 73.391 1.00 21.97 2793 ASP A N 1
ATOM 2280 C CA . ASP A 1 291 ? 74.039 15.423 73.017 1.00 16.67 2793 ASP A CA 1
ATOM 2281 C C . ASP A 1 291 ? 73.038 16.250 73.815 1.00 11.75 2793 ASP A C 1
ATOM 2282 O O . ASP A 1 291 ? 73.297 16.597 74.964 1.00 12.86 2793 ASP A O 1
ATOM 2287 N N . ARG A 1 292 ? 71.884 16.544 73.246 1.00 9.24 2794 ARG A N 1
ATOM 2288 C CA . ARG A 1 292 ? 70.888 17.329 73.964 1.00 5.53 2794 ARG A CA 1
ATOM 2289 C C . ARG A 1 292 ? 69.519 16.769 73.691 1.00 2.91 2794 ARG A C 1
ATOM 2290 O O . ARG A 1 292 ? 69.297 16.182 72.651 1.00 7.39 2794 ARG A O 1
ATOM 2298 N N . VAL A 1 293 ? 68.615 16.902 74.644 1.00 2.00 2795 VAL A N 1
ATOM 2299 C CA . VAL A 1 293 ? 67.256 16.434 74.487 1.00 6.89 2795 VAL A CA 1
ATOM 2300 C C . VAL A 1 293 ? 66.411 17.697 74.459 1.00 7.69 2795 VAL A C 1
ATOM 2301 O O . VAL A 1 293 ? 66.604 18.586 75.277 1.00 10.30 2795 VAL A O 1
ATOM 2305 N N . PHE A 1 294 ? 65.462 17.781 73.544 1.00 10.51 2796 PHE A N 1
ATOM 2306 C CA . PHE A 1 294 ? 64.636 18.983 73.460 1.00 8.74 2796 PHE A CA 1
ATOM 2307 C C . PHE A 1 294 ? 63.148 18.734 73.585 1.00 8.81 2796 PHE A C 1
ATOM 2308 O O . PHE A 1 294 ? 62.664 17.697 73.128 1.00 11.84 2796 PHE A O 1
ATOM 2316 N N . ALA A 1 295 ? 62.431 19.666 74.209 1.00 4.51 2797 ALA A N 1
ATOM 2317 C CA . ALA A 1 295 ? 60.979 19.608 74.236 1.00 5.69 2797 ALA A CA 1
ATOM 2318 C C . ALA A 1 295 ? 60.705 20.458 72.997 1.00 6.32 2797 ALA A C 1
ATOM 2319 O O . ALA A 1 295 ? 61.463 21.374 72.698 1.00 10.15 2797 ALA A O 1
ATOM 2321 N N . GLY A 1 296 ? 59.681 20.128 72.234 1.00 8.46 2798 GLY A N 1
ATOM 2322 C CA . GLY A 1 296 ? 59.386 20.914 71.054 1.00 7.03 2798 GLY A CA 1
ATOM 2323 C C . GLY A 1 296 ? 57.927 21.278 71.120 1.00 8.30 2798 GLY A C 1
ATOM 2324 O O . GLY A 1 296 ? 57.134 20.401 71.424 1.00 6.99 2798 GLY A O 1
ATOM 2325 N N . PHE A 1 297 ? 57.577 22.535 70.831 1.00 7.53 2799 PHE A N 1
ATOM 2326 C CA . PHE A 1 297 ? 56.185 23.009 70.892 1.00 8.61 2799 PHE A CA 1
ATOM 2327 C C . PHE A 1 297 ? 55.620 23.543 69.580 1.00 7.13 2799 PHE A C 1
ATOM 2328 O O . PHE A 1 297 ? 56.301 24.271 68.868 1.00 11.76 2799 PHE A O 1
ATOM 2336 N N . LEU A 1 298 ? 54.382 23.187 69.265 1.00 8.54 2800 LEU A N 1
ATOM 2337 C CA . LEU A 1 298 ? 53.714 23.708 68.073 1.00 11.73 2800 LEU A CA 1
ATOM 2338 C C . LEU A 1 298 ? 52.837 24.885 68.581 1.00 13.72 2800 LEU A C 1
ATOM 2339 O O . LEU A 1 298 ? 51.910 24.693 69.395 1.00 11.78 2800 LEU A O 1
ATOM 2344 N N . LEU A 1 299 ? 53.135 26.097 68.116 1.00 11.39 2801 LEU A N 1
ATOM 2345 C CA . LEU A 1 299 ? 52.415 27.261 68.584 1.00 10.54 2801 LEU A CA 1
ATOM 2346 C C . LEU A 1 299 ? 51.556 27.906 67.527 1.00 9.54 2801 LEU A C 1
ATOM 2347 O O . LEU A 1 299 ? 51.911 27.909 66.364 1.00 11.87 2801 LEU A O 1
ATOM 2352 N N . ARG A 1 300 ? 50.420 28.455 67.953 1.00 13.44 2802 ARG A N 1
ATOM 2353 C CA . ARG A 1 300 ? 49.470 29.150 67.076 1.00 14.55 2802 ARG A CA 1
ATOM 2354 C C . ARG A 1 300 ? 48.723 30.215 67.912 1.00 12.05 2802 ARG A C 1
ATOM 2355 O O . ARG A 1 300 ? 48.759 30.186 69.145 1.00 10.48 2802 ARG A O 1
ATOM 2363 N N . THR A 1 301 ? 48.058 31.142 67.234 1.00 12.21 2803 THR A N 1
ATOM 2364 C CA . THR A 1 301 ? 47.298 32.212 67.877 1.00 14.59 2803 THR A CA 1
ATOM 2365 C C . THR A 1 301 ? 46.373 31.748 68.969 1.00 14.76 2803 THR A C 1
ATOM 2366 O O . THR A 1 301 ? 45.596 30.817 68.777 1.00 18.30 2803 THR A O 1
ATOM 2370 N N . ILE A 1 302 ? 46.358 32.468 70.072 1.00 13.99 2804 ILE A N 1
ATOM 2371 C CA . ILE A 1 302 ? 45.431 32.146 71.134 1.00 13.61 2804 ILE A CA 1
ATOM 2372 C C . ILE A 1 302 ? 44.599 33.396 71.479 1.00 16.07 2804 ILE A C 1
ATOM 2373 O O . ILE A 1 302 ? 43.844 33.404 72.444 1.00 14.34 2804 ILE A O 1
ATOM 2378 N N . GLY A 1 303 ? 44.756 34.448 70.665 1.00 17.11 2805 GLY A N 1
ATOM 2379 C CA . GLY A 1 303 ? 44.035 35.703 70.829 1.00 13.60 2805 GLY A CA 1
ATOM 2380 C C . GLY A 1 303 ? 44.343 36.489 72.094 1.00 14.28 2805 GLY A C 1
ATOM 2381 O O . GLY A 1 303 ? 43.514 37.248 72.577 1.00 13.90 2805 GLY A O 1
ATOM 2382 N N . GLN A 1 304 ? 45.526 36.282 72.657 1.00 15.62 2806 GLN A N 1
ATOM 2383 C CA . GLN A 1 304 ? 45.922 36.962 73.876 1.00 13.76 2806 GLN A CA 1
ATOM 2384 C C . GLN A 1 304 ? 47.389 36.661 74.163 1.00 15.68 2806 GLN A C 1
ATOM 2385 O O . GLN A 1 304 ? 48.006 35.890 73.442 1.00 15.58 2806 GLN A O 1
ATOM 2391 N N . SER A 1 305 ? 47.967 37.352 75.141 1.00 14.00 2807 SER A N 1
ATOM 2392 C CA . SER A 1 305 ? 49.353 37.127 75.550 1.00 15.85 2807 SER A CA 1
ATOM 2393 C C . SER A 1 305 ? 49.351 36.065 76.655 1.00 15.86 2807 SER A C 1
ATOM 2394 O O . SER A 1 305 ? 48.463 36.062 77.505 1.00 17.76 2807 SER A O 1
ATOM 2397 N N . ALA A 1 306 ? 50.306 35.146 76.647 1.00 17.88 2808 ALA A N 1
ATOM 2398 C CA . ALA A 1 306 ? 50.330 34.142 77.704 1.00 15.48 2808 ALA A CA 1
ATOM 2399 C C . ALA A 1 306 ? 51.736 33.692 78.003 1.00 16.33 2808 ALA A C 1
ATOM 2400 O O . ALA A 1 306 ? 52.629 33.827 77.164 1.00 13.15 2808 ALA A O 1
ATOM 2402 N N . ASP A 1 307 ? 51.943 33.275 79.246 1.00 16.24 2809 ASP A N 1
ATOM 2403 C CA . ASP A 1 307 ? 53.216 32.734 79.690 1.00 15.13 2809 ASP A CA 1
ATOM 2404 C C . ASP A 1 307 ? 53.001 31.228 79.877 1.00 16.95 2809 ASP A C 1
ATOM 2405 O O . ASP A 1 307 ? 51.987 30.797 80.424 1.00 13.04 2809 ASP A O 1
ATOM 2410 N N . VAL A 1 308 ? 53.940 30.437 79.381 1.00 17.23 2810 VAL A N 1
ATOM 2411 C CA . VAL A 1 308 ? 53.873 28.996 79.488 1.00 16.25 2810 VAL A CA 1
ATOM 2412 C C . VAL A 1 308 ? 55.016 28.474 80.366 1.00 17.68 2810 VAL A C 1
ATOM 2413 O O . VAL A 1 308 ? 56.180 28.828 80.165 1.00 19.67 2810 VAL A O 1
ATOM 2417 N N . ASN A 1 309 ? 54.681 27.656 81.360 1.00 18.01 2811 ASN A N 1
ATOM 2418 C CA . ASN A 1 309 ? 55.675 27.055 82.249 1.00 15.58 2811 ASN A CA 1
ATOM 2419 C C . ASN A 1 309 ? 55.451 25.568 82.162 1.00 13.25 2811 ASN A C 1
ATOM 2420 O O . ASN A 1 309 ? 54.330 25.127 81.997 1.00 12.83 2811 ASN A O 1
ATOM 2425 N N . PHE A 1 310 ? 56.499 24.780 82.302 1.00 14.40 2812 PHE A N 1
ATOM 2426 C CA . PHE A 1 310 ? 56.334 23.336 82.257 1.00 11.66 2812 PHE A CA 1
ATOM 2427 C C . PHE A 1 310 ? 57.374 22.637 83.078 1.00 12.41 2812 PHE A C 1
ATOM 2428 O O . PHE A 1 310 ? 58.475 23.145 83.304 1.00 11.73 2812 PHE A O 1
ATOM 2436 N N . ASP A 1 311 ? 57.006 21.474 83.566 1.00 15.09 2813 ASP A N 1
ATOM 2437 C CA . ASP A 1 311 ? 57.929 20.703 84.361 1.00 17.34 2813 ASP A CA 1
ATOM 2438 C C . ASP A 1 311 ? 58.149 19.387 83.675 1.00 18.47 2813 ASP A C 1
ATOM 2439 O O . ASP A 1 311 ? 57.322 18.950 82.851 1.00 13.27 2813 ASP A O 1
ATOM 2444 N N . VAL A 1 312 ? 59.298 18.788 83.977 1.00 18.60 2814 VAL A N 1
ATOM 2445 C CA . VAL A 1 312 ? 59.643 17.463 83.477 1.00 22.52 2814 VAL A CA 1
ATOM 2446 C C . VAL A 1 312 ? 59.355 16.555 84.695 1.00 24.49 2814 VAL A C 1
ATOM 2447 O O . VAL A 1 312 ? 59.729 16.895 85.825 1.00 23.39 2814 VAL A O 1
ATOM 2451 N N . CYS A 1 313 ? 58.629 15.461 84.485 1.00 23.74 2815 CYS A N 1
ATOM 2452 C CA . CYS A 1 313 ? 58.281 14.543 85.574 1.00 24.89 2815 CYS A CA 1
ATOM 2453 C C . CYS A 1 313 ? 58.581 13.077 85.317 1.00 22.99 2815 CYS A C 1
ATOM 2454 O O . CYS A 1 313 ? 58.221 12.541 84.280 1.00 17.77 2815 CYS A O 1
ATOM 2457 N N . THR A 1 314 ? 59.211 12.423 86.277 1.00 23.11 2816 THR A N 1
ATOM 2458 C CA . THR A 1 314 ? 59.450 11.002 86.161 1.00 28.53 2816 THR A CA 1
ATOM 2459 C C . THR A 1 314 ? 58.030 10.431 86.309 1.00 31.21 2816 THR A C 1
ATOM 2460 O O . THR A 1 314 ? 57.113 11.100 86.807 1.00 30.01 2816 THR A O 1
ATOM 2464 N N . LYS A 1 315 ? 57.823 9.208 85.856 1.00 34.93 2817 LYS A N 1
ATOM 2465 C CA . LYS A 1 315 ? 56.522 8.585 85.949 1.00 38.88 2817 LYS A CA 1
ATOM 2466 C C . LYS A 1 315 ? 55.982 8.538 87.376 1.00 41.90 2817 LYS A C 1
ATOM 2467 O O . LYS A 1 315 ? 54.774 8.681 87.576 1.00 43.74 2817 LYS A O 1
ATOM 2473 N N . ASP A 1 316 ? 56.854 8.327 88.364 1.00 41.51 2818 ASP A N 1
ATOM 2474 C CA . ASP A 1 316 ? 56.407 8.259 89.747 1.00 44.22 2818 ASP A CA 1
ATOM 2475 C C . ASP A 1 316 ? 55.867 9.586 90.277 1.00 43.16 2818 ASP A C 1
ATOM 2476 O O . ASP A 1 316 ? 55.306 9.635 91.376 1.00 46.03 2818 ASP A O 1
ATOM 2481 N N . GLY A 1 317 ? 56.020 10.656 89.498 1.00 41.76 2819 GLY A N 1
ATOM 2482 C CA . GLY A 1 317 ? 55.512 11.953 89.906 1.00 36.64 2819 GLY A CA 1
ATOM 2483 C C . GLY A 1 317 ? 56.527 12.915 90.487 1.00 33.46 2819 GLY A C 1
ATOM 2484 O O . GLY A 1 317 ? 56.151 13.900 91.125 1.00 32.93 2819 GLY A O 1
ATOM 2485 N N . GLU A 1 318 ? 57.802 12.597 90.337 1.00 31.45 2820 GLU A N 1
ATOM 2486 C CA . GLU A 1 318 ? 58.854 13.466 90.820 1.00 34.27 2820 GLU A CA 1
ATOM 2487 C C . GLU A 1 318 ? 59.090 14.435 89.661 1.00 32.86 2820 GLU A C 1
ATOM 2488 O O . GLU A 1 318 ? 59.290 13.996 88.526 1.00 32.84 2820 GLU A O 1
ATOM 2494 N N . CYS A 1 319 ? 59.050 15.740 89.932 1.00 30.57 2821 CYS A N 1
ATOM 2495 C CA . CYS A 1 319 ? 59.215 16.740 88.879 1.00 27.27 2821 CYS A CA 1
ATOM 2496 C C . CYS A 1 319 ? 60.272 17.764 89.143 1.00 25.21 2821 CYS A C 1
ATOM 2497 O O . CYS A 1 319 ? 60.644 18.012 90.288 1.00 26.88 2821 CYS A O 1
ATOM 2500 N N . THR A 1 320 ? 60.662 18.438 88.073 1.00 21.53 2822 THR A N 1
ATOM 2501 C CA . THR A 1 320 ? 61.638 19.507 88.154 1.00 25.28 2822 THR A CA 1
ATOM 2502 C C . THR A 1 320 ? 61.269 20.525 87.076 1.00 23.82 2822 THR A C 1
ATOM 2503 O O . THR A 1 320 ? 60.662 20.169 86.063 1.00 25.98 2822 THR A O 1
ATOM 2507 N N . PHE A 1 321 ? 61.599 21.789 87.313 1.00 21.16 2823 PHE A N 1
ATOM 2508 C CA . PHE A 1 321 ? 61.276 22.838 86.368 1.00 19.21 2823 PHE A CA 1
ATOM 2509 C C . PHE A 1 321 ? 61.889 22.580 85.003 1.00 16.26 2823 PHE A C 1
ATOM 2510 O O . PHE A 1 321 ? 63.047 22.202 84.890 1.00 17.02 2823 PHE A O 1
ATOM 2518 N N . GLY A 1 322 ? 61.066 22.695 83.972 1.00 13.85 2824 GLY A N 1
ATOM 2519 C CA . GLY A 1 322 ? 61.549 22.504 82.628 1.00 11.83 2824 GLY A CA 1
ATOM 2520 C C . GLY A 1 322 ? 61.916 23.807 81.938 1.00 13.11 2824 GLY A C 1
ATOM 2521 O O . GLY A 1 322 ? 63.046 23.960 81.481 1.00 11.46 2824 GLY A O 1
ATOM 2522 N N . GLY A 1 323 ? 60.957 24.723 81.827 1.00 9.23 2825 GLY A N 1
ATOM 2523 C CA . GLY A 1 323 ? 61.235 25.985 81.189 1.00 11.39 2825 GLY A CA 1
ATOM 2524 C C . GLY A 1 323 ? 60.063 26.933 81.108 1.00 12.45 2825 GLY A C 1
ATOM 2525 O O . GLY A 1 323 ? 58.983 26.630 81.597 1.00 11.52 2825 GLY A O 1
ATOM 2526 N N . THR A 1 324 ? 60.302 28.101 80.517 1.00 14.04 2826 THR A N 1
ATOM 2527 C CA . THR A 1 324 ? 59.278 29.120 80.337 1.00 15.02 2826 THR A CA 1
ATOM 2528 C C . THR A 1 324 ? 59.477 29.820 79.012 1.00 13.07 2826 THR A C 1
ATOM 2529 O O . THR A 1 324 ? 60.601 30.102 78.616 1.00 12.41 2826 THR A O 1
ATOM 2533 N N . PHE A 1 325 ? 58.369 30.115 78.346 1.00 10.61 2827 PHE A N 1
ATOM 2534 C CA . PHE A 1 325 ? 58.381 30.851 77.110 1.00 11.27 2827 PHE A CA 1
ATOM 2535 C C . PHE A 1 325 ? 57.092 31.656 77.071 1.00 10.66 2827 PHE A C 1
ATOM 2536 O O . PHE A 1 325 ? 56.113 31.299 77.716 1.00 8.98 2827 PHE A O 1
ATOM 2544 N N . CYS A 1 326 ? 57.122 32.768 76.357 1.00 11.06 2828 CYS A N 1
ATOM 2545 C CA . CYS A 1 326 ? 55.995 33.663 76.302 1.00 11.01 2828 CYS A CA 1
ATOM 2546 C C . CYS A 1 326 ? 55.472 33.865 74.921 1.00 11.09 2828 CYS A C 1
ATOM 2547 O O . CYS A 1 326 ? 56.206 33.713 73.943 1.00 10.33 2828 CYS A O 1
ATOM 2550 N N . ILE A 1 327 ? 54.183 34.200 74.868 1.00 13.21 2829 ILE A N 1
ATOM 2551 C CA . ILE A 1 327 ? 53.459 34.489 73.632 1.00 12.36 2829 ILE A CA 1
ATOM 2552 C C . ILE A 1 327 ? 52.851 35.906 73.724 1.00 12.79 2829 ILE A C 1
ATOM 2553 O O . ILE A 1 327 ? 52.139 36.224 74.678 1.00 12.12 2829 ILE A O 1
ATOM 2558 N N . LEU A 1 328 ? 53.164 36.764 72.763 1.00 15.02 2830 LEU A N 1
ATOM 2559 C CA . LEU A 1 328 ? 52.638 38.129 72.763 1.00 12.48 2830 LEU A CA 1
ATOM 2560 C C . LEU A 1 328 ? 51.454 38.155 71.847 1.00 11.74 2830 LEU A C 1
ATOM 2561 O O . LEU A 1 328 ? 51.561 37.774 70.689 1.00 12.74 2830 LEU A O 1
ATOM 2566 N N . GLY A 1 329 ? 50.322 38.606 72.357 1.00 9.02 2831 GLY A N 1
ATOM 2567 C CA . GLY A 1 329 ? 49.151 38.671 71.511 1.00 11.11 2831 GLY A CA 1
ATOM 2568 C C . GLY A 1 329 ? 48.037 39.521 72.072 1.00 11.46 2831 GLY A C 1
ATOM 2569 O O . GLY A 1 329 ? 48.189 40.215 73.090 1.00 13.42 2831 GLY A O 1
ATOM 2570 N N . GLY A 1 330 ? 46.927 39.532 71.356 1.00 9.38 2832 GLY A N 1
ATOM 2571 C CA . GLY A 1 330 ? 45.775 40.280 71.799 1.00 7.80 2832 GLY A CA 1
ATOM 2572 C C . GLY A 1 330 ? 44.664 40.120 70.801 1.00 8.42 2832 GLY A C 1
ATOM 2573 O O . GLY A 1 330 ? 44.834 39.582 69.724 1.00 8.45 2832 GLY A O 1
ATOM 2574 N N . GLU A 1 331 ? 43.506 40.603 71.193 1.00 12.37 2833 GLU A N 1
ATOM 2575 C CA . GLU A 1 331 ? 42.320 40.581 70.374 1.00 17.78 2833 GLU A CA 1
ATOM 2576 C C . GLU A 1 331 ? 42.610 41.345 69.074 1.00 20.02 2833 GLU A C 1
ATOM 2577 O O . GLU A 1 331 ? 43.305 42.376 69.088 1.00 22.85 2833 GLU A O 1
ATOM 2583 N N . HIS A 1 332 ? 42.075 40.844 67.961 1.00 19.71 2834 HIS A N 1
ATOM 2584 C CA . HIS A 1 332 ? 42.223 41.461 66.641 1.00 18.62 2834 HIS A CA 1
ATOM 2585 C C . HIS A 1 332 ? 43.590 41.226 66.017 1.00 19.63 2834 HIS A C 1
ATOM 2586 O O . HIS A 1 332 ? 43.918 41.858 65.005 1.00 17.98 2834 HIS A O 1
ATOM 2593 N N . GLU A 1 333 ? 44.416 40.368 66.620 1.00 17.04 2835 GLU A N 1
ATOM 2594 C CA . GLU A 1 333 ? 45.711 40.077 65.997 1.00 19.66 2835 GLU A CA 1
ATOM 2595 C C . GLU A 1 333 ? 45.390 39.252 64.773 1.00 17.59 2835 GLU A C 1
ATOM 2596 O O . GLU A 1 333 ? 44.318 38.643 64.706 1.00 20.75 2835 GLU A O 1
ATOM 2602 N N . MET A 1 334 ? 46.259 39.286 63.776 1.00 17.39 2836 MET A N 1
ATOM 2603 C CA . MET A 1 334 ? 46.028 38.482 62.587 1.00 19.38 2836 MET A CA 1
ATOM 2604 C C . MET A 1 334 ? 46.346 37.022 62.947 1.00 17.52 2836 MET A C 1
ATOM 2605 O O . MET A 1 334 ? 47.090 36.755 63.886 1.00 17.09 2836 MET A O 1
ATOM 2610 N N . PHE A 1 335 ? 45.711 36.092 62.244 1.00 19.54 2837 PHE A N 1
ATOM 2611 C CA . PHE A 1 335 ? 45.914 34.677 62.469 1.00 15.18 2837 PHE A CA 1
ATOM 2612 C C . PHE A 1 335 ? 47.374 34.312 62.232 1.00 15.47 2837 PHE A C 1
ATOM 2613 O O . PHE A 1 335 ? 48.020 34.813 61.298 1.00 14.96 2837 PHE A O 1
ATOM 2621 N N . TRP A 1 336 ? 47.898 33.447 63.088 1.00 11.60 2838 TRP A N 1
ATOM 2622 C CA . TRP A 1 336 ? 49.254 32.982 62.916 1.00 9.97 2838 TRP A CA 1
ATOM 2623 C C . TRP A 1 336 ? 49.448 31.606 63.527 1.00 8.39 2838 TRP A C 1
ATOM 2624 O O . TRP A 1 336 ? 48.820 31.255 64.516 1.00 9.21 2838 TRP A O 1
ATOM 2635 N N . ALA A 1 337 ? 50.326 30.830 62.908 1.00 10.36 2839 ALA A N 1
ATOM 2636 C CA . ALA A 1 337 ? 50.667 29.497 63.368 1.00 8.74 2839 ALA A CA 1
ATOM 2637 C C . ALA A 1 337 ? 52.035 29.204 62.800 1.00 5.20 2839 ALA A C 1
ATOM 2638 O O . ALA A 1 337 ? 52.249 29.386 61.621 1.00 10.78 2839 ALA A O 1
ATOM 2640 N N . PHE A 1 338 ? 52.995 28.841 63.634 1.00 7.35 2840 PHE A N 1
ATOM 2641 C CA . PHE A 1 338 ? 54.331 28.513 63.107 1.00 9.66 2840 PHE A CA 1
ATOM 2642 C C . PHE A 1 338 ? 54.300 27.170 62.340 1.00 10.53 2840 PHE A C 1
ATOM 2643 O O . PHE A 1 338 ? 53.512 26.279 62.662 1.00 16.35 2840 PHE A O 1
ATOM 2651 N N . ASP A 1 339 ? 55.162 27.031 61.342 1.00 11.03 2841 ASP A N 1
ATOM 2652 C CA . ASP A 1 339 ? 55.217 25.848 60.498 1.00 9.34 2841 ASP A CA 1
ATOM 2653 C C . ASP A 1 339 ? 56.291 24.836 60.959 1.00 10.10 2841 ASP A C 1
ATOM 2654 O O . ASP A 1 339 ? 56.635 23.886 60.263 1.00 8.76 2841 ASP A O 1
ATOM 2659 N N . ARG A 1 340 ? 56.787 25.024 62.163 1.00 7.84 2842 ARG A N 1
ATOM 2660 C CA . ARG A 1 340 ? 57.818 24.163 62.709 1.00 7.64 2842 ARG A CA 1
ATOM 2661 C C . ARG A 1 340 ? 57.761 24.272 64.222 1.00 9.15 2842 ARG A C 1
ATOM 2662 O O . ARG A 1 340 ? 56.963 25.064 64.777 1.00 10.69 2842 ARG A O 1
ATOM 2670 N N . LEU A 1 341 ? 58.574 23.469 64.891 1.00 8.30 2843 LEU A N 1
ATOM 2671 C CA . LEU A 1 341 ? 58.579 23.427 66.346 1.00 6.91 2843 LEU A CA 1
ATOM 2672 C C . LEU A 1 341 ? 59.400 24.489 67.038 1.00 4.97 2843 LEU A C 1
ATOM 2673 O O . LEU A 1 341 ? 60.434 24.918 66.553 1.00 7.11 2843 LEU A O 1
ATOM 2678 N N . PHE A 1 342 ? 58.929 24.942 68.177 1.00 3.48 2844 PHE A N 1
ATOM 2679 C CA . PHE A 1 342 ? 59.729 25.867 68.926 1.00 5.85 2844 PHE A CA 1
ATOM 2680 C C . PHE A 1 342 ? 60.466 24.920 69.882 1.00 8.21 2844 PHE A C 1
ATOM 2681 O O . PHE A 1 342 ? 59.837 24.171 70.626 1.00 7.43 2844 PHE A O 1
ATOM 2689 N N . LYS A 1 343 ? 61.787 24.918 69.803 1.00 8.14 2845 LYS A N 1
ATOM 2690 C CA . LYS A 1 343 ? 62.641 24.069 70.619 1.00 8.03 2845 LYS A CA 1
ATOM 2691 C C . LYS A 1 343 ? 63.100 24.647 71.951 1.00 8.82 2845 LYS A C 1
ATOM 2692 O O . LYS A 1 343 ? 63.608 25.757 72.029 1.00 8.98 2845 LYS A O 1
ATOM 2698 N N . TYR A 1 344 ? 63.038 23.821 72.977 1.00 9.45 2846 TYR A N 1
ATOM 2699 C CA . TYR A 1 344 ? 63.472 24.200 74.304 1.00 12.23 2846 TYR A CA 1
ATOM 2700 C C . TYR A 1 344 ? 64.345 23.039 74.818 1.00 12.83 2846 TYR A C 1
ATOM 2701 O O . TYR A 1 344 ? 63.904 21.888 74.858 1.00 15.34 2846 TYR A O 1
ATOM 2710 N N . ASP A 1 345 ? 65.585 23.350 75.180 1.00 10.44 2847 ASP A N 1
ATOM 2711 C CA . ASP A 1 345 ? 66.553 22.369 75.657 1.00 11.59 2847 ASP A CA 1
ATOM 2712 C C . ASP A 1 345 ? 66.263 21.904 77.086 1.00 13.11 2847 ASP A C 1
ATOM 2713 O O . ASP A 1 345 ? 66.320 22.708 78.023 1.00 13.24 2847 ASP A O 1
ATOM 2718 N N . ILE A 1 346 ? 65.987 20.609 77.269 1.00 12.76 2848 ILE A N 1
ATOM 2719 C CA . ILE A 1 346 ? 65.687 20.082 78.615 1.00 11.50 2848 ILE A CA 1
ATOM 2720 C C . ILE A 1 346 ? 66.705 19.047 79.129 1.00 11.17 2848 ILE A C 1
ATOM 2721 O O . ILE A 1 346 ? 66.460 18.329 80.098 1.00 12.24 2848 ILE A O 1
ATOM 2726 N N . THR A 1 347 ? 67.872 19.020 78.511 1.00 11.79 2849 THR A N 1
ATOM 2727 C CA . THR A 1 347 ? 68.928 18.106 78.880 1.00 13.34 2849 THR A CA 1
ATOM 2728 C C . THR A 1 347 ? 69.147 18.099 80.393 1.00 19.21 2849 THR A C 1
ATOM 2729 O O . THR A 1 347 ? 69.167 17.042 81.016 1.00 23.37 2849 THR A O 1
ATOM 2733 N N . THR A 1 348 ? 69.215 19.289 80.984 1.00 20.72 2850 THR A N 1
ATOM 2734 C CA . THR A 1 348 ? 69.449 19.485 82.417 1.00 20.53 2850 THR A CA 1
ATOM 2735 C C . THR A 1 348 ? 68.391 18.911 83.349 1.00 17.06 2850 THR A C 1
ATOM 2736 O O . THR A 1 348 ? 68.732 18.326 84.363 1.00 16.46 2850 THR A O 1
ATOM 2740 N N . SER A 1 349 ? 67.121 19.092 83.007 1.00 16.26 2851 SER A N 1
ATOM 2741 C CA . SER A 1 349 ? 66.017 18.619 83.817 1.00 16.38 2851 SER A CA 1
ATOM 2742 C C . SER A 1 349 ? 66.055 17.122 83.860 1.00 16.45 2851 SER A C 1
ATOM 2743 O O . SER A 1 349 ? 65.846 16.524 84.892 1.00 17.11 2851 SER A O 1
ATOM 2746 N N . LEU A 1 350 ? 66.347 16.520 82.720 1.00 19.94 2852 LEU A N 1
ATOM 2747 C CA . LEU A 1 350 ? 66.443 15.077 82.635 1.00 21.30 2852 LEU A CA 1
ATOM 2748 C C . LEU A 1 350 ? 67.544 14.601 83.539 1.00 22.18 2852 LEU A C 1
ATOM 2749 O O . LEU A 1 350 ? 67.293 13.741 84.363 1.00 24.61 2852 LEU A O 1
ATOM 2754 N N . LYS A 1 351 ? 68.747 15.157 83.376 1.00 24.12 2853 LYS A N 1
ATOM 2755 C CA . LYS A 1 351 ? 69.924 14.802 84.183 1.00 26.80 2853 LYS A CA 1
ATOM 2756 C C . LYS A 1 351 ? 69.592 14.931 85.658 1.00 28.38 2853 LYS A C 1
ATOM 2757 O O . LYS A 1 351 ? 70.087 14.171 86.484 1.00 29.27 2853 LYS A O 1
ATOM 2763 N N . HIS A 1 352 ? 68.765 15.914 85.976 1.00 29.54 2854 HIS A N 1
ATOM 2764 C CA . HIS A 1 352 ? 68.381 16.151 87.347 1.00 31.18 2854 HIS A CA 1
ATOM 2765 C C . HIS A 1 352 ? 67.486 15.056 87.925 1.00 29.68 2854 HIS A C 1
ATOM 2766 O O . HIS A 1 352 ? 67.680 14.621 89.041 1.00 28.46 2854 HIS A O 1
ATOM 2773 N N . LEU A 1 353 ? 66.502 14.622 87.147 1.00 25.82 2855 LEU A N 1
ATOM 2774 C CA . LEU A 1 353 ? 65.581 13.580 87.583 1.00 24.73 2855 LEU A CA 1
ATOM 2775 C C . LEU A 1 353 ? 66.225 12.219 87.330 1.00 27.45 2855 LEU A C 1
ATOM 2776 O O . LEU A 1 353 ? 65.585 11.171 87.400 1.00 25.92 2855 LEU A O 1
ATOM 2781 N N . ARG A 1 354 ? 67.472 12.282 86.881 1.00 29.95 2856 ARG A N 1
ATOM 2782 C CA . ARG A 1 354 ? 68.291 11.168 86.534 1.00 33.47 2856 ARG A CA 1
ATOM 2783 C C . ARG A 1 354 ? 67.634 10.323 85.445 1.00 33.97 2856 ARG A C 1
ATOM 2784 O O . ARG A 1 354 ? 67.805 9.079 85.390 1.00 33.55 2856 ARG A O 1
ATOM 2792 N N . LEU A 1 355 ? 66.881 10.987 84.585 1.00 32.25 2857 LEU A N 1
ATOM 2793 C CA . LEU A 1 355 ? 66.236 10.333 83.447 1.00 26.99 2857 LEU A CA 1
ATOM 2794 C C . LEU A 1 355 ? 67.163 10.122 82.263 1.00 26.86 2857 LEU A C 1
ATOM 2795 O O . LEU A 1 355 ? 68.158 10.845 82.079 1.00 26.63 2857 LEU A O 1
ATOM 2800 N N . ASP A 1 356 ? 66.859 9.103 81.467 1.00 30.06 2858 ASP A N 1
ATOM 2801 C CA . ASP A 1 356 ? 67.624 8.842 80.261 1.00 32.56 2858 ASP A CA 1
ATOM 2802 C C . ASP A 1 356 ? 66.713 9.216 79.106 1.00 33.08 2858 ASP A C 1
ATOM 2803 O O . ASP A 1 356 ? 65.500 9.193 79.239 1.00 30.74 2858 ASP A O 1
ATOM 2808 N N . ALA A 1 357 ? 67.289 9.572 77.970 1.00 33.92 2859 ALA A N 1
ATOM 2809 C CA . ALA A 1 357 ? 66.468 10.010 76.841 1.00 36.75 2859 ALA A CA 1
ATOM 2810 C C . ALA A 1 357 ? 65.330 9.063 76.558 1.00 40.17 2859 ALA A C 1
ATOM 2811 O O . ALA A 1 357 ? 64.189 9.490 76.321 1.00 40.23 2859 ALA A O 1
ATOM 2813 N N . HIS A 1 358 ? 65.615 7.773 76.673 1.00 41.11 2860 HIS A N 1
ATOM 2814 C CA . HIS A 1 358 ? 64.597 6.768 76.388 1.00 41.58 2860 HIS A CA 1
ATOM 2815 C C . HIS A 1 358 ? 63.719 6.333 77.546 1.00 39.04 2860 HIS A C 1
ATOM 2816 O O . HIS A 1 358 ? 62.934 5.408 77.411 1.00 39.69 2860 HIS A O 1
ATOM 2823 N N . ASP A 1 359 ? 63.891 6.956 78.697 1.00 35.34 2861 ASP A N 1
ATOM 2824 C CA . ASP A 1 359 ? 63.050 6.640 79.828 1.00 31.38 2861 ASP A CA 1
ATOM 2825 C C . ASP A 1 359 ? 61.722 7.237 79.507 1.00 28.74 2861 ASP A C 1
ATOM 2826 O O . ASP A 1 359 ? 61.617 8.053 78.618 1.00 30.81 2861 ASP A O 1
ATOM 2831 N N . ASP A 1 360 ? 60.683 6.782 80.171 1.00 31.77 2862 ASP A N 1
ATOM 2832 C CA . ASP A 1 360 ? 59.373 7.339 79.935 1.00 31.55 2862 ASP A CA 1
ATOM 2833 C C . ASP A 1 360 ? 59.174 8.399 81.014 1.00 31.95 2862 ASP A C 1
ATOM 2834 O O . ASP A 1 360 ? 59.432 8.141 82.194 1.00 32.29 2862 ASP A O 1
ATOM 2839 N N . PHE A 1 361 ? 58.801 9.610 80.600 1.00 29.14 2863 PHE A N 1
ATOM 2840 C CA . PHE A 1 361 ? 58.580 10.727 81.525 1.00 28.53 2863 PHE A CA 1
ATOM 2841 C C . PHE A 1 361 ? 57.540 11.667 80.936 1.00 28.07 2863 PHE A C 1
ATOM 2842 O O . PHE A 1 361 ? 57.255 11.600 79.746 1.00 28.40 2863 PHE A O 1
ATOM 2850 N N . ASP A 1 362 ? 56.963 12.526 81.762 1.00 28.03 2864 ASP A N 1
ATOM 2851 C CA . ASP A 1 362 ? 55.967 13.456 81.286 1.00 28.25 2864 ASP A CA 1
ATOM 2852 C C . ASP A 1 362 ? 56.466 14.880 81.293 1.00 26.81 2864 ASP A C 1
ATOM 2853 O O . ASP A 1 362 ? 57.401 15.223 82.006 1.00 25.40 2864 ASP A O 1
ATOM 2858 N N . ILE A 1 363 ? 55.778 15.721 80.535 1.00 26.71 2865 ILE A N 1
ATOM 2859 C CA . ILE A 1 363 ? 56.060 17.152 80.495 1.00 25.42 2865 ILE A CA 1
ATOM 2860 C C . ILE A 1 363 ? 54.714 17.746 80.955 1.00 23.58 2865 ILE A C 1
ATOM 2861 O O . ILE A 1 363 ? 53.681 17.443 80.371 1.00 23.11 2865 ILE A O 1
ATOM 2866 N N . LYS A 1 364 ? 54.705 18.482 82.059 1.00 23.21 2866 LYS A N 1
ATOM 2867 C CA . LYS A 1 364 ? 53.476 19.089 82.530 1.00 23.97 2866 LYS A CA 1
ATOM 2868 C C . LYS A 1 364 ? 53.478 20.575 82.180 1.00 22.94 2866 LYS A C 1
ATOM 2869 O O . LYS A 1 364 ? 54.347 21.339 82.597 1.00 18.26 2866 LYS A O 1
ATOM 2875 N N . VAL A 1 365 ? 52.459 20.975 81.442 1.00 20.87 2867 VAL A N 1
ATOM 2876 C CA . VAL A 1 365 ? 52.332 22.335 80.969 1.00 22.93 2867 VAL A CA 1
ATOM 2877 C C . VAL A 1 365 ? 51.231 23.146 81.663 1.00 24.30 2867 VAL A C 1
ATOM 2878 O O . VAL A 1 365 ? 50.118 22.670 81.910 1.00 24.23 2867 VAL A O 1
ATOM 2882 N N . THR A 1 366 ? 51.551 24.392 81.952 1.00 25.34 2868 THR A N 1
ATOM 2883 C CA . THR A 1 366 ? 50.595 25.299 82.552 1.00 26.65 2868 THR A CA 1
ATOM 2884 C C . THR A 1 366 ? 50.617 26.599 81.748 1.00 24.75 2868 THR A C 1
ATOM 2885 O O . THR A 1 366 ? 51.667 27.195 81.591 1.00 25.39 2868 THR A O 1
ATOM 2889 N N . ILE A 1 367 ? 49.493 26.985 81.162 1.00 24.13 2869 ILE A N 1
ATOM 2890 C CA . ILE A 1 367 ? 49.430 28.218 80.383 1.00 23.49 2869 ILE A CA 1
ATOM 2891 C C . ILE A 1 367 ? 48.733 29.250 81.261 1.00 25.45 2869 ILE A C 1
ATOM 2892 O O . ILE A 1 367 ? 47.672 28.982 81.809 1.00 25.50 2869 ILE A O 1
ATOM 2897 N N . LYS A 1 368 ? 49.309 30.432 81.397 1.00 20.94 2870 LYS A N 1
ATOM 2898 C CA . LYS A 1 368 ? 48.672 31.451 82.207 1.00 23.78 2870 LYS A CA 1
ATOM 2899 C C . LYS A 1 368 ? 48.543 32.811 81.501 1.00 21.89 2870 LYS A C 1
ATOM 2900 O O . LYS A 1 368 ? 49.479 33.270 80.837 1.00 21.03 2870 LYS A O 1
ATOM 2906 N N . GLY A 1 369 ? 47.383 33.437 81.640 1.00 20.51 2871 GLY A N 1
ATOM 2907 C CA . GLY A 1 369 ? 47.174 34.748 81.055 1.00 21.26 2871 GLY A CA 1
ATOM 2908 C C . GLY A 1 369 ? 48.061 35.764 81.774 1.00 23.15 2871 GLY A C 1
ATOM 2909 O O . GLY A 1 369 ? 48.618 35.461 82.836 1.00 24.60 2871 GLY A O 1
ATOM 2910 N N . ILE A 1 370 ? 48.186 36.976 81.250 1.00 26.66 2872 ILE A N 1
ATOM 2911 C CA . ILE A 1 370 ? 49.050 37.955 81.909 1.00 30.92 2872 ILE A CA 1
ATOM 2912 C C . ILE A 1 370 ? 48.501 38.443 83.240 1.00 31.62 2872 ILE A C 1
ATOM 2913 O O . ILE A 1 370 ? 49.245 38.962 84.075 1.00 29.34 2872 ILE A O 1
ATOM 2918 N N . ASP A 1 371 ? 47.202 38.254 83.427 1.00 33.04 2873 ASP A N 1
ATOM 2919 C CA . ASP A 1 371 ? 46.567 38.653 84.669 1.00 37.34 2873 ASP A CA 1
ATOM 2920 C C . ASP A 1 371 ? 46.852 37.617 85.765 1.00 38.89 2873 ASP A C 1
ATOM 2921 O O . ASP A 1 371 ? 46.961 37.961 86.939 1.00 40.88 2873 ASP A O 1
ATOM 2926 N N . GLY A 1 372 ? 47.045 36.365 85.355 1.00 37.97 2874 GLY A N 1
ATOM 2927 C CA . GLY A 1 372 ? 47.329 35.307 86.310 1.00 38.08 2874 GLY A CA 1
ATOM 2928 C C . GLY A 1 372 ? 46.376 34.133 86.212 1.00 38.81 2874 GLY A C 1
ATOM 2929 O O . GLY A 1 372 ? 46.514 33.173 86.969 1.00 39.68 2874 GLY A O 1
ATOM 2930 N N . HIS A 1 373 ? 45.410 34.218 85.324 1.00 36.18 2875 HIS A N 1
ATOM 2931 C CA . HIS A 1 373 ? 44.446 33.150 85.171 1.00 36.94 2875 HIS A CA 1
ATOM 2932 C C . HIS A 1 373 ? 44.928 32.044 84.277 1.00 34.47 2875 HIS A C 1
ATOM 2933 O O . HIS A 1 373 ? 45.464 32.306 83.224 1.00 32.86 2875 HIS A O 1
ATOM 2940 N N . VAL A 1 374 ? 44.790 30.822 84.763 1.00 33.06 2876 VAL A N 1
ATOM 2941 C CA . VAL A 1 374 ? 45.171 29.656 83.995 1.00 31.22 2876 VAL A CA 1
ATOM 2942 C C . VAL A 1 374 ? 44.247 29.520 82.785 1.00 32.91 2876 VAL A C 1
ATOM 2943 O O . VAL A 1 374 ? 43.021 29.625 82.900 1.00 34.27 2876 VAL A O 1
ATOM 2947 N N . LEU A 1 375 ? 44.869 29.343 81.622 1.00 32.44 2877 LEU A N 1
ATOM 2948 C CA . LEU A 1 375 ? 44.169 29.173 80.360 1.00 33.09 2877 LEU A CA 1
ATOM 2949 C C . LEU A 1 375 ? 44.141 27.678 80.043 1.00 34.55 2877 LEU A C 1
ATOM 2950 O O . LEU A 1 375 ? 45.036 26.928 80.427 1.00 39.47 2877 LEU A O 1
ATOM 2955 N N . SER A 1 376 ? 43.119 27.244 79.329 1.00 35.91 2878 SER A N 1
ATOM 2956 C CA . SER A 1 376 ? 42.963 25.841 78.959 1.00 35.81 2878 SER A CA 1
ATOM 2957 C C . SER A 1 376 ? 44.166 25.261 78.224 1.00 36.32 2878 SER A C 1
ATOM 2958 O O . SER A 1 376 ? 44.690 25.847 77.278 1.00 35.17 2878 SER A O 1
ATOM 2961 N N . ASN A 1 377 ? 44.507 24.030 78.598 1.00 36.36 2879 ASN A N 1
ATOM 2962 C CA . ASN A 1 377 ? 45.639 23.353 77.981 1.00 35.61 2879 ASN A CA 1
ATOM 2963 C C . ASN A 1 377 ? 45.335 22.941 76.550 1.00 34.02 2879 ASN A C 1
ATOM 2964 O O . ASN A 1 377 ? 46.161 22.420 75.819 1.00 32.85 2879 ASN A O 1
ATOM 2969 N N . LYS A 1 378 ? 44.145 23.319 76.125 1.00 31.35 2880 LYS A N 1
ATOM 2970 C CA . LYS A 1 378 ? 43.645 23.075 74.790 1.00 33.71 2880 LYS A CA 1
ATOM 2971 C C . LYS A 1 378 ? 44.331 23.969 73.748 1.00 33.35 2880 LYS A C 1
ATOM 2972 O O . LYS A 1 378 ? 44.287 23.693 72.550 1.00 29.68 2880 LYS A O 1
ATOM 2978 N N . TYR A 1 379 ? 44.813 25.124 74.203 1.00 33.58 2881 TYR A N 1
ATOM 2979 C CA . TYR A 1 379 ? 45.451 26.084 73.310 1.00 33.47 2881 TYR A CA 1
ATOM 2980 C C . TYR A 1 379 ? 46.725 25.559 72.690 1.00 32.92 2881 TYR A C 1
ATOM 2981 O O . TYR A 1 379 ? 47.052 25.870 71.544 1.00 36.14 2881 TYR A O 1
ATOM 2990 N N . LEU A 1 380 ? 47.388 24.687 73.432 1.00 32.91 2882 LEU A N 1
ATOM 2991 C CA . LEU A 1 380 ? 48.650 24.115 73.022 1.00 31.94 2882 LEU A CA 1
ATOM 2992 C C . LEU A 1 380 ? 48.591 22.600 72.925 1.00 30.89 2882 LEU A C 1
ATOM 2993 O O . LEU A 1 380 ? 48.109 21.926 73.849 1.00 31.78 2882 LEU A O 1
ATOM 2998 N N . SER A 1 381 ? 49.069 22.077 71.797 1.00 29.38 2883 SER A N 1
ATOM 2999 C CA . SER A 1 381 ? 49.157 20.640 71.573 1.00 28.18 2883 SER A CA 1
ATOM 3000 C C . SER A 1 381 ? 50.276 20.143 72.477 1.00 25.11 2883 SER A C 1
ATOM 3001 O O . SER A 1 381 ? 51.157 20.911 72.885 1.00 27.88 2883 SER A O 1
ATOM 3004 N N . PRO A 1 382 ? 50.236 18.867 72.846 1.00 23.55 2884 PRO A N 1
ATOM 3005 C CA . PRO A 1 382 ? 51.258 18.288 73.710 1.00 20.38 2884 PRO A CA 1
ATOM 3006 C C . PRO A 1 382 ? 52.623 18.364 73.053 1.00 18.13 2884 PRO A C 1
ATOM 3007 O O . PRO A 1 382 ? 52.749 18.173 71.837 1.00 18.71 2884 PRO A O 1
ATOM 3011 N N . PRO A 1 383 ? 53.651 18.720 73.839 1.00 17.39 2885 PRO A N 1
ATOM 3012 C CA . PRO A 1 383 ? 55.003 18.825 73.307 1.00 15.87 2885 PRO A CA 1
ATOM 3013 C C . PRO A 1 383 ? 55.570 17.472 72.879 1.00 17.94 2885 PRO A C 1
ATOM 3014 O O . PRO A 1 383 ? 55.103 16.411 73.322 1.00 15.01 2885 PRO A O 1
ATOM 3018 N N . THR A 1 384 ? 56.592 17.557 72.032 1.00 18.09 2886 THR A N 1
ATOM 3019 C CA . THR A 1 384 ? 57.316 16.433 71.481 1.00 18.91 2886 THR A CA 1
ATOM 3020 C C . THR A 1 384 ? 58.634 16.441 72.211 1.00 17.55 2886 THR A C 1
ATOM 3021 O O . THR A 1 384 ? 59.030 17.469 72.769 1.00 15.29 2886 THR A O 1
ATOM 3025 N N . VAL A 1 385 ? 59.326 15.309 72.194 1.00 13.51 2887 VAL A N 1
ATOM 3026 C CA . VAL A 1 385 ? 60.618 15.233 72.839 1.00 10.92 2887 VAL A CA 1
ATOM 3027 C C . VAL A 1 385 ? 61.496 14.539 71.839 1.00 9.25 2887 VAL A C 1
ATOM 3028 O O . VAL A 1 385 ? 61.115 13.515 71.321 1.00 10.20 2887 VAL A O 1
ATOM 3032 N N . PHE A 1 386 ? 62.640 15.121 71.518 1.00 9.16 2888 PHE A N 1
ATOM 3033 C CA . PHE A 1 386 ? 63.543 14.525 70.560 1.00 7.81 2888 PHE A CA 1
ATOM 3034 C C . PHE A 1 386 ? 64.942 14.708 71.021 1.00 9.56 2888 PHE A C 1
ATOM 3035 O O . PHE A 1 386 ? 65.214 15.552 71.877 1.00 9.30 2888 PHE A O 1
ATOM 3043 N N . LEU A 1 387 ? 65.824 13.881 70.479 1.00 10.15 2889 LEU A N 1
ATOM 3044 C CA . LEU A 1 387 ? 67.219 13.916 70.832 1.00 13.96 2889 LEU A CA 1
ATOM 3045 C C . LEU A 1 387 ? 67.972 14.614 69.720 1.00 16.07 2889 LEU A C 1
ATOM 3046 O O . LEU A 1 387 ? 67.623 14.484 68.552 1.00 18.59 2889 LEU A O 1
ATOM 3051 N N . ALA A 1 388 ? 69.007 15.349 70.096 1.00 16.98 2890 ALA A N 1
ATOM 3052 C CA . ALA A 1 388 ? 69.866 16.062 69.151 1.00 19.85 2890 ALA A CA 1
ATOM 3053 C C . ALA A 1 388 ? 71.288 15.639 69.532 1.00 20.17 2890 ALA A C 1
ATOM 3054 O O . ALA A 1 388 ? 71.902 16.221 70.436 1.00 21.52 2890 ALA A O 1
ATOM 3056 N N . PRO A 1 389 ? 71.794 14.574 68.893 1.00 20.20 2891 PRO A N 1
ATOM 3057 C CA . PRO A 1 389 ? 73.132 14.036 69.156 1.00 21.45 2891 PRO A CA 1
ATOM 3058 C C . PRO A 1 389 ? 74.291 14.930 68.782 1.00 21.40 2891 PRO A C 1
ATOM 3059 O O . PRO A 1 389 ? 74.170 15.749 67.890 1.00 25.38 2891 PRO A O 1
ATOM 3063 N N . ALA A 1 390 ? 75.403 14.761 69.483 1.00 20.94 2892 ALA A N 1
ATOM 3064 C CA . ALA A 1 390 ? 76.609 15.544 69.290 1.00 23.88 2892 ALA A CA 1
ATOM 3065 C C . ALA A 1 390 ? 76.962 15.782 67.834 1.00 26.35 2892 ALA A C 1
ATOM 3066 O O . ALA A 1 390 ? 76.809 14.812 67.067 1.00 34.61 2892 ALA A O 1
ATOM 3068 N N . ALA B 1 1 ? 61.406 -18.733 57.723 1.00 29.67 2503 ALA B N 1
ATOM 3069 C CA . ALA B 1 1 ? 60.809 -17.387 57.361 1.00 31.34 2503 ALA B CA 1
ATOM 3070 C C . ALA B 1 1 ? 59.704 -17.500 56.300 1.00 29.79 2503 ALA B C 1
ATOM 3071 O O . ALA B 1 1 ? 59.932 -18.052 55.223 1.00 33.99 2503 ALA B O 1
ATOM 3073 N N . ILE B 1 2 ? 58.521 -16.975 56.600 1.00 27.24 2504 ILE B N 1
ATOM 3074 C CA . ILE B 1 2 ? 57.423 -17.041 55.659 1.00 24.27 2504 ILE B CA 1
ATOM 3075 C C . ILE B 1 2 ? 57.531 -15.890 54.666 1.00 22.82 2504 ILE B C 1
ATOM 3076 O O . ILE B 1 2 ? 57.801 -14.757 55.062 1.00 23.85 2504 ILE B O 1
ATOM 3081 N N . ILE B 1 3 ? 57.326 -16.207 53.386 1.00 20.29 2505 ILE B N 1
ATOM 3082 C CA . ILE B 1 3 ? 57.434 -15.265 52.278 1.00 18.19 2505 ILE B CA 1
ATOM 3083 C C . ILE B 1 3 ? 56.210 -14.485 51.849 1.00 18.67 2505 ILE B C 1
ATOM 3084 O O . ILE B 1 3 ? 55.156 -15.060 51.548 1.00 18.84 2505 ILE B O 1
ATOM 3089 N N . ARG B 1 4 ? 56.355 -13.161 51.812 1.00 18.07 2506 ARG B N 1
ATOM 3090 C CA . ARG B 1 4 ? 55.270 -12.295 51.333 1.00 15.09 2506 ARG B CA 1
ATOM 3091 C C . ARG B 1 4 ? 55.704 -11.978 49.922 1.00 13.09 2506 ARG B C 1
ATOM 3092 O O . ARG B 1 4 ? 56.852 -11.588 49.685 1.00 17.81 2506 ARG B O 1
ATOM 3100 N N . LYS B 1 5 ? 54.850 -12.256 48.961 1.00 15.47 2507 LYS B N 1
ATOM 3101 C CA . LYS B 1 5 ? 55.259 -11.992 47.602 1.00 17.82 2507 LYS B CA 1
ATOM 3102 C C . LYS B 1 5 ? 54.307 -11.139 46.805 1.00 16.25 2507 LYS B C 1
ATOM 3103 O O . LYS B 1 5 ? 53.214 -10.798 47.271 1.00 18.24 2507 LYS B O 1
ATOM 3109 N N . ASN B 1 6 ? 54.742 -10.719 45.633 1.00 16.41 2508 ASN B N 1
ATOM 3110 C CA . ASN B 1 6 ? 53.884 -9.880 44.830 1.00 17.15 2508 ASN B CA 1
ATOM 3111 C C . ASN B 1 6 ? 52.618 -10.626 44.506 1.00 19.33 2508 ASN B C 1
ATOM 3112 O O . ASN B 1 6 ? 52.677 -11.722 43.989 1.00 18.54 2508 ASN B O 1
ATOM 3117 N N . VAL B 1 7 ? 51.466 -10.027 44.790 1.00 22.47 2509 VAL B N 1
ATOM 3118 C CA . VAL B 1 7 ? 50.193 -10.684 44.491 1.00 27.08 2509 VAL B CA 1
ATOM 3119 C C . VAL B 1 7 ? 50.109 -11.235 43.073 1.00 28.49 2509 VAL B C 1
ATOM 3120 O O . VAL B 1 7 ? 49.444 -1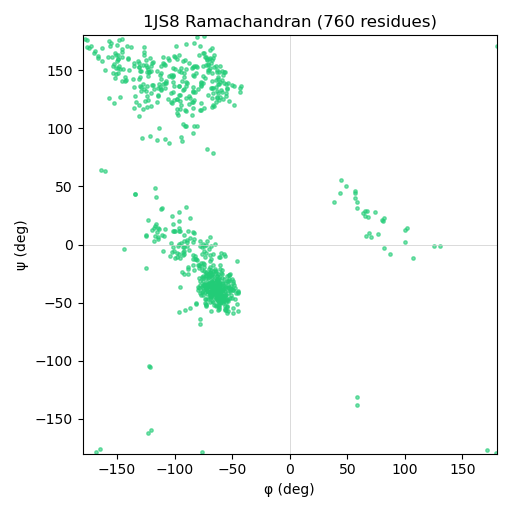2.243 42.828 1.00 30.86 2509 VAL B O 1
ATOM 3124 N N . ASN B 1 8 ? 50.741 -10.565 42.123 1.00 30.40 2510 ASN B N 1
ATOM 3125 C CA . ASN B 1 8 ? 50.642 -11.049 40.761 1.00 31.14 2510 ASN B CA 1
ATOM 3126 C C . ASN B 1 8 ? 51.698 -12.063 40.361 1.00 29.19 2510 ASN B C 1
ATOM 3127 O O . ASN B 1 8 ? 51.844 -12.373 39.180 1.00 30.15 2510 ASN B O 1
ATOM 3132 N N . SER B 1 9 ? 52.436 -12.570 41.343 1.00 27.19 2511 SER B N 1
ATOM 3133 C CA . SER B 1 9 ? 53.441 -13.585 41.085 1.00 24.79 2511 SER B CA 1
ATOM 3134 C C . SER B 1 9 ? 52.971 -14.833 41.819 1.00 23.30 2511 SER B C 1
ATOM 3135 O O . SER B 1 9 ? 53.685 -15.815 41.926 1.00 27.98 2511 SER B O 1
ATOM 3138 N N . LEU B 1 10 ? 51.737 -14.796 42.295 1.00 22.71 2512 LEU B N 1
ATOM 3139 C CA . LEU B 1 10 ? 51.168 -15.919 43.014 1.00 24.74 2512 LEU B CA 1
ATOM 3140 C C . LEU B 1 10 ? 50.777 -17.079 42.083 1.00 25.63 2512 LEU B C 1
ATOM 3141 O O . LEU B 1 10 ? 50.274 -16.867 40.988 1.00 28.57 2512 LEU B O 1
ATOM 3146 N N . THR B 1 11 ? 51.044 -18.304 42.511 1.00 28.79 2513 THR B N 1
ATOM 3147 C CA . THR B 1 11 ? 50.688 -19.483 41.735 1.00 31.36 2513 THR B CA 1
ATOM 3148 C C . THR B 1 11 ? 49.227 -19.824 42.084 1.00 34.23 2513 THR B C 1
ATOM 3149 O O . THR B 1 11 ? 48.746 -19.534 43.192 1.00 34.54 2513 THR B O 1
ATOM 3153 N N . PRO B 1 12 ? 48.499 -20.453 41.147 1.00 36.54 2514 PRO B N 1
ATOM 3154 C CA . PRO B 1 12 ? 47.096 -20.831 41.376 1.00 34.62 2514 PRO B CA 1
ATOM 3155 C C . PRO B 1 12 ? 46.930 -21.681 42.638 1.00 34.31 2514 PRO B C 1
ATOM 3156 O O . PRO B 1 12 ? 45.852 -21.700 43.239 1.00 33.89 2514 PRO B O 1
ATOM 3160 N N . SER B 1 13 ? 47.980 -22.413 43.011 1.00 30.81 2515 SER B N 1
ATOM 3161 C CA . SER B 1 13 ? 47.919 -23.193 44.226 1.00 33.42 2515 SER B CA 1
ATOM 3162 C C . SER B 1 13 ? 48.014 -22.174 45.375 1.00 36.15 2515 SER B C 1
ATOM 3163 O O . SER B 1 13 ? 47.160 -22.190 46.286 1.00 38.92 2515 SER B O 1
ATOM 3166 N N . ASP B 1 14 ? 48.972 -21.234 45.271 1.00 31.80 2516 ASP B N 1
ATOM 3167 C CA . ASP B 1 14 ? 49.166 -20.175 46.275 1.00 27.27 2516 ASP B CA 1
ATOM 3168 C C . ASP B 1 14 ? 47.828 -19.522 46.566 1.00 23.56 2516 ASP B C 1
ATOM 3169 O O . ASP B 1 14 ? 47.359 -19.459 47.709 1.00 24.92 2516 ASP B O 1
ATOM 3174 N N . ILE B 1 15 ? 47.202 -19.074 45.494 1.00 20.59 2517 ILE B N 1
ATOM 3175 C CA . ILE B 1 15 ? 45.914 -18.415 45.567 1.00 25.60 2517 ILE B CA 1
ATOM 3176 C C . ILE B 1 15 ? 44.860 -19.265 46.283 1.00 28.36 2517 ILE B C 1
ATOM 3177 O O . ILE B 1 15 ? 44.119 -18.776 47.157 1.00 30.99 2517 ILE B O 1
ATOM 3182 N N . LYS B 1 16 ? 44.787 -20.536 45.904 1.00 30.44 2518 LYS B N 1
ATOM 3183 C CA . LYS B 1 16 ? 43.813 -21.426 46.499 1.00 28.78 2518 LYS B CA 1
ATOM 3184 C C . LYS B 1 16 ? 44.023 -21.566 48.014 1.00 25.36 2518 LYS B C 1
ATOM 3185 O O . LYS B 1 16 ? 43.084 -21.368 48.789 1.00 21.74 2518 LYS B O 1
ATOM 3191 N N . GLU B 1 17 ? 45.251 -21.856 48.439 1.00 23.22 2519 GLU B N 1
ATOM 3192 C CA . GLU B 1 17 ? 45.531 -22.022 49.872 1.00 26.51 2519 GLU B CA 1
ATOM 3193 C C . GLU B 1 17 ? 45.189 -20.748 50.639 1.00 25.82 2519 GLU B C 1
ATOM 3194 O O . GLU B 1 17 ? 44.631 -20.796 51.735 1.00 23.37 2519 GLU B O 1
ATOM 3200 N N . LEU B 1 18 ? 45.500 -19.605 50.032 1.00 25.62 2520 LEU B N 1
ATOM 3201 C CA . LEU B 1 18 ? 45.227 -18.314 50.638 1.00 24.55 2520 LEU B CA 1
ATOM 3202 C C . LEU B 1 18 ? 43.726 -18.131 50.789 1.00 23.43 2520 LEU B C 1
ATOM 3203 O O . LEU B 1 18 ? 43.222 -17.821 51.884 1.00 21.91 2520 LEU B O 1
ATOM 3208 N N . ARG B 1 19 ? 43.004 -18.310 49.692 1.00 20.59 2521 ARG B N 1
ATOM 3209 C CA . ARG B 1 19 ? 41.555 -18.168 49.757 1.00 21.94 2521 ARG B CA 1
ATOM 3210 C C . ARG B 1 19 ? 40.937 -19.100 50.792 1.00 20.64 2521 ARG B C 1
ATOM 3211 O O . ARG B 1 19 ? 40.016 -18.711 51.497 1.00 21.12 2521 ARG B O 1
ATOM 3219 N N . ASP B 1 20 ? 41.502 -20.299 50.938 1.00 24.41 2522 ASP B N 1
ATOM 3220 C CA . ASP B 1 20 ? 40.988 -21.262 51.900 1.00 24.67 2522 ASP B CA 1
ATOM 3221 C C . ASP B 1 20 ? 41.319 -20.843 53.320 1.00 22.47 2522 ASP B C 1
ATOM 3222 O O . ASP B 1 20 ? 40.416 -20.743 54.158 1.00 24.88 2522 ASP B O 1
ATOM 3227 N N . ALA B 1 21 ? 42.599 -20.574 53.590 1.00 19.60 2523 ALA B N 1
ATOM 3228 C CA . ALA B 1 21 ? 43.044 -20.175 54.926 1.00 14.46 2523 ALA B CA 1
ATOM 3229 C C . ALA B 1 21 ? 42.267 -18.968 55.368 1.00 14.63 2523 ALA B C 1
ATOM 3230 O O . ALA B 1 21 ? 41.773 -18.916 56.483 1.00 16.98 2523 ALA B O 1
ATOM 3232 N N . MET B 1 22 ? 42.098 -18.019 54.457 1.00 17.14 2524 MET B N 1
ATOM 3233 C CA . MET B 1 22 ? 41.363 -16.792 54.751 1.00 17.90 2524 MET B CA 1
ATOM 3234 C C . MET B 1 22 ? 39.908 -17.067 55.076 1.00 16.79 2524 MET B C 1
ATOM 3235 O O . MET B 1 22 ? 39.344 -16.433 55.970 1.00 22.78 2524 MET B O 1
ATOM 3240 N N . ALA B 1 23 ? 39.289 -18.007 54.362 1.00 18.08 2525 ALA B N 1
ATOM 3241 C CA . ALA B 1 23 ? 37.893 -18.358 54.621 1.00 12.13 2525 ALA B CA 1
ATOM 3242 C C . ALA B 1 23 ? 37.768 -18.969 56.010 1.00 16.27 2525 ALA B C 1
ATOM 3243 O O . ALA B 1 23 ? 36.799 -18.694 56.724 1.00 17.80 2525 ALA B O 1
ATOM 3245 N N . LYS B 1 24 ? 38.762 -19.773 56.401 1.00 14.20 2526 LYS B N 1
ATOM 3246 C CA . LYS B 1 24 ? 38.761 -20.415 57.708 1.00 16.35 2526 LYS B CA 1
ATOM 3247 C C . LYS B 1 24 ? 38.989 -19.410 58.832 1.00 19.33 2526 LYS B C 1
ATOM 3248 O O . LYS B 1 24 ? 38.481 -19.586 59.941 1.00 22.24 2526 LYS B O 1
ATOM 3254 N N . VAL B 1 25 ? 39.829 -18.405 58.566 1.00 20.16 2527 VAL B N 1
ATOM 3255 C CA . VAL B 1 25 ? 40.122 -17.358 59.532 1.00 12.06 2527 VAL B CA 1
ATOM 3256 C C . VAL B 1 25 ? 38.874 -16.550 59.713 1.00 14.91 2527 VAL B C 1
ATOM 3257 O O . VAL B 1 25 ? 38.511 -16.171 60.829 1.00 15.00 2527 VAL B O 1
ATOM 3261 N N . GLN B 1 26 ? 38.186 -16.302 58.612 1.00 13.75 2528 GLN B N 1
ATOM 3262 C CA . GLN B 1 26 ? 36.968 -15.525 58.681 1.00 17.55 2528 GLN B CA 1
ATOM 3263 C C . GLN B 1 26 ? 35.841 -16.172 59.462 1.00 20.77 2528 GLN B C 1
ATOM 3264 O O . GLN B 1 26 ? 35.078 -15.471 60.141 1.00 22.15 2528 GLN B O 1
ATOM 3270 N N . ALA B 1 27 ? 35.733 -17.499 59.373 1.00 24.04 2529 ALA B N 1
ATOM 3271 C CA . ALA B 1 27 ? 34.658 -18.226 60.058 1.00 24.18 2529 ALA B CA 1
ATOM 3272 C C . ALA B 1 27 ? 34.965 -18.542 61.520 1.00 22.18 2529 ALA B C 1
ATOM 3273 O O . ALA B 1 27 ? 34.056 -18.817 62.286 1.00 25.24 2529 ALA B O 1
ATOM 3275 N N . ASP B 1 28 ? 36.241 -18.458 61.889 1.00 22.24 2530 ASP B N 1
ATOM 3276 C CA . ASP B 1 28 ? 36.727 -18.753 63.242 1.00 21.75 2530 ASP B CA 1
ATOM 3277 C C . ASP B 1 28 ? 36.229 -17.734 64.291 1.00 21.38 2530 ASP B C 1
ATOM 3278 O O . ASP B 1 28 ? 36.441 -16.556 64.135 1.00 25.86 2530 ASP B O 1
ATOM 3283 N N . THR B 1 29 ? 35.607 -18.200 65.368 1.00 21.68 2531 THR B N 1
ATOM 3284 C CA . THR B 1 29 ? 35.129 -17.275 66.398 1.00 24.24 2531 THR B CA 1
ATOM 3285 C C . THR B 1 29 ? 36.072 -17.067 67.566 1.00 22.95 2531 THR B C 1
ATOM 3286 O O . THR B 1 29 ? 35.732 -16.450 68.563 1.00 24.03 2531 THR B O 1
ATOM 3290 N N . SER B 1 30 ? 37.292 -17.537 67.434 1.00 19.85 2532 SER B N 1
ATOM 3291 C CA . SER B 1 30 ? 38.247 -17.363 68.512 1.00 24.65 2532 SER B CA 1
ATOM 3292 C C . SER B 1 30 ? 38.931 -15.993 68.477 1.00 25.05 2532 SER B C 1
ATOM 3293 O O . SER B 1 30 ? 38.834 -15.256 67.498 1.00 24.79 2532 SER B O 1
ATOM 3296 N N . ASP B 1 31 ? 39.708 -15.720 69.521 1.00 26.75 2533 ASP B N 1
ATOM 3297 C CA . ASP B 1 31 ? 40.438 -14.484 69.670 1.00 27.59 2533 ASP B CA 1
ATOM 3298 C C . ASP B 1 31 ? 41.500 -14.335 68.608 1.00 25.26 2533 ASP B C 1
ATOM 3299 O O . ASP B 1 31 ? 42.213 -13.345 68.581 1.00 29.15 2533 ASP B O 1
ATOM 3304 N N . ASN B 1 32 ? 41.600 -15.312 67.721 1.00 23.12 2534 ASN B N 1
ATOM 3305 C CA . ASN B 1 32 ? 42.588 -15.257 66.681 1.00 17.73 2534 ASN B CA 1
ATOM 3306 C C . ASN B 1 32 ? 41.896 -15.352 65.354 1.00 14.98 2534 ASN B C 1
ATOM 3307 O O . ASN B 1 32 ? 42.495 -15.718 64.353 1.00 19.33 2534 ASN B O 1
ATOM 3312 N N . GLY B 1 33 ? 40.616 -15.025 65.355 1.00 17.24 2535 GLY B N 1
ATOM 3313 C CA . GLY B 1 33 ? 39.828 -15.061 64.137 1.00 17.51 2535 GLY B CA 1
ATOM 3314 C C . GLY B 1 33 ? 39.723 -13.664 63.563 1.00 20.12 2535 GLY B C 1
ATOM 3315 O O . GLY B 1 33 ? 40.029 -12.675 64.225 1.00 21.52 2535 GLY B O 1
ATOM 3316 N N . TYR B 1 34 ? 39.200 -13.583 62.354 1.00 20.47 2536 TYR B N 1
ATOM 3317 C CA . TYR B 1 34 ? 39.062 -12.330 61.632 1.00 17.47 2536 TYR B CA 1
ATOM 3318 C C . TYR B 1 34 ? 38.422 -11.197 62.397 1.00 17.52 2536 TYR B C 1
ATOM 3319 O O . TYR B 1 34 ? 39.035 -10.156 62.550 1.00 21.62 2536 TYR B O 1
ATOM 3328 N N . GLN B 1 35 ? 37.194 -11.373 62.861 1.00 14.93 2537 GLN B N 1
ATOM 3329 C CA . GLN B 1 35 ? 36.518 -10.303 63.573 1.00 14.74 2537 GLN B CA 1
ATOM 3330 C C . GLN B 1 35 ? 37.311 -9.764 64.724 1.00 16.49 2537 GLN B C 1
ATOM 3331 O O . GLN B 1 35 ? 37.350 -8.563 64.958 1.00 17.56 2537 GLN B O 1
ATOM 3337 N N . LYS B 1 36 ? 37.996 -10.660 65.413 1.00 18.02 2538 LYS B N 1
ATOM 3338 C CA . LYS B 1 36 ? 38.767 -10.292 66.576 1.00 19.24 2538 LYS B CA 1
ATOM 3339 C C . LYS B 1 36 ? 40.033 -9.526 66.229 1.00 20.52 2538 LYS B C 1
ATOM 3340 O O . LYS B 1 36 ? 40.452 -8.638 66.985 1.00 22.81 2538 LYS B O 1
ATOM 3346 N N . ILE B 1 37 ? 40.677 -9.906 65.133 1.00 18.58 2539 ILE B N 1
ATOM 3347 C CA . ILE B 1 37 ? 41.890 -9.230 64.725 1.00 17.77 2539 ILE B CA 1
ATOM 3348 C C . ILE B 1 37 ? 41.551 -7.894 64.045 1.00 18.99 2539 ILE B C 1
ATOM 3349 O O . ILE B 1 37 ? 42.161 -6.876 64.349 1.00 19.99 2539 ILE B O 1
ATOM 3354 N N . ALA B 1 38 ? 40.528 -7.885 63.199 1.00 16.39 2540 ALA B N 1
ATOM 3355 C CA . ALA B 1 38 ? 40.107 -6.659 62.530 1.00 16.82 2540 ALA B CA 1
ATOM 3356 C C . ALA B 1 38 ? 39.763 -5.572 63.551 1.00 17.47 2540 ALA B C 1
ATOM 3357 O O . ALA B 1 38 ? 40.069 -4.397 63.333 1.00 20.25 2540 ALA B O 1
ATOM 3359 N N . SER B 1 39 ? 39.162 -5.977 64.667 1.00 15.04 2541 SER B N 1
ATOM 3360 C CA . SER B 1 39 ? 38.786 -5.079 65.759 1.00 14.94 2541 SER B CA 1
ATOM 3361 C C . SER B 1 39 ? 39.940 -4.308 66.388 1.00 14.72 2541 SER B C 1
ATOM 3362 O O . SER B 1 39 ? 39.719 -3.341 67.111 1.00 15.88 2541 SER B O 1
ATOM 3365 N N . TYR B 1 40 ? 41.158 -4.804 66.236 1.00 14.69 2542 TYR B N 1
ATOM 3366 C CA . TYR B 1 40 ? 42.312 -4.138 66.816 1.00 14.65 2542 TYR B CA 1
ATOM 3367 C C . TYR B 1 40 ? 42.460 -2.744 66.235 1.00 15.54 2542 TYR B C 1
ATOM 3368 O O . TYR B 1 40 ? 42.972 -1.834 66.884 1.00 17.93 2542 TYR B O 1
ATOM 3377 N N . HIS B 1 41 ? 42.015 -2.585 64.999 1.00 12.11 2543 HIS B N 1
ATOM 3378 C CA . HIS B 1 41 ? 42.174 -1.330 64.311 1.00 10.55 2543 HIS B CA 1
ATOM 3379 C C . HIS B 1 41 ? 41.232 -0.185 64.654 1.00 12.16 2543 HIS B C 1
ATOM 3380 O O . HIS B 1 41 ? 41.681 0.857 65.124 1.00 13.13 2543 HIS B O 1
ATOM 3387 N N . GLY B 1 42 ? 39.946 -0.360 64.376 1.00 14.30 2544 GLY B N 1
ATOM 3388 C CA . GLY B 1 42 ? 38.965 0.681 64.634 1.00 14.74 2544 GLY B CA 1
ATOM 3389 C C . GLY B 1 42 ? 37.853 0.212 65.556 1.00 16.82 2544 GLY B C 1
ATOM 3390 O O . GLY B 1 42 ? 38.068 0.145 66.779 1.00 18.74 2544 GLY B O 1
ATOM 3391 N N . ILE B 1 43 ? 36.661 -0.057 65.006 1.00 18.41 2545 ILE B N 1
ATOM 3392 C CA . ILE B 1 43 ? 35.540 -0.545 65.817 1.00 20.61 2545 ILE B CA 1
ATOM 3393 C C . ILE B 1 43 ? 35.374 -2.076 65.641 1.00 22.47 2545 ILE B C 1
ATOM 3394 O O . ILE B 1 43 ? 35.565 -2.611 64.531 1.00 22.87 2545 ILE B O 1
ATOM 3399 N N . PRO B 1 44 ? 34.966 -2.789 66.714 1.00 21.36 2546 PRO B N 1
ATOM 3400 C CA . PRO B 1 44 ? 34.691 -2.217 68.039 1.00 19.54 2546 PRO B CA 1
ATOM 3401 C C . PRO B 1 44 ? 35.914 -1.674 68.726 1.00 19.31 2546 PRO B C 1
ATOM 3402 O O . PRO B 1 44 ? 36.939 -2.339 68.766 1.00 20.98 2546 PRO B O 1
ATOM 3406 N N . LEU B 1 45 ? 35.772 -0.477 69.289 1.00 17.65 2547 LEU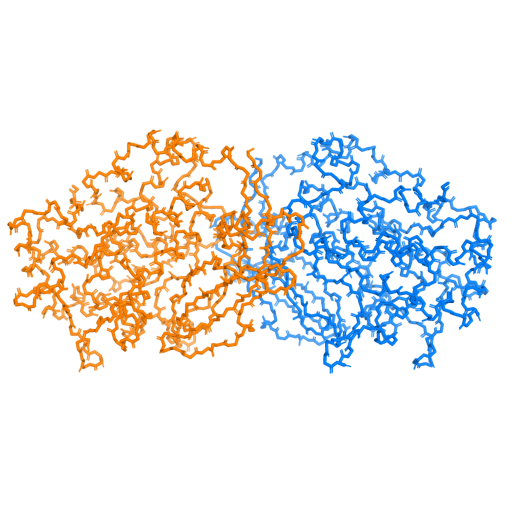 B N 1
ATOM 3407 C CA . LEU B 1 45 ? 36.851 0.205 69.981 1.00 19.53 2547 LEU B CA 1
ATOM 3408 C C . LEU B 1 45 ? 37.416 -0.748 71.015 1.00 19.85 2547 LEU B C 1
ATOM 3409 O O . LEU B 1 45 ? 36.688 -1.196 71.891 1.00 22.27 2547 LEU B O 1
ATOM 3414 N N . SER B 1 46 ? 38.720 -1.011 70.943 1.00 19.48 2548 SER B N 1
ATOM 3415 C CA . SER B 1 46 ? 39.354 -1.970 71.845 1.00 17.41 2548 SER B CA 1
ATOM 3416 C C . SER B 1 46 ? 40.373 -1.409 72.831 1.00 19.68 2548 SER B C 1
ATOM 3417 O O . SER B 1 46 ? 40.986 -2.166 73.590 1.00 19.10 2548 SER B O 1
ATOM 3420 N N . CYS B 1 47 ? 40.538 -0.087 72.853 1.00 21.09 2549 CYS B N 1
ATOM 3421 C CA . CYS B 1 47 ? 41.504 0.538 73.753 1.00 17.44 2549 CYS B CA 1
ATOM 3422 C C . CYS B 1 47 ? 40.811 1.526 74.649 1.00 15.43 2549 CYS B C 1
ATOM 3423 O O . CYS B 1 47 ? 39.850 2.161 74.255 1.00 19.59 2549 CYS B O 1
ATOM 3426 N N . HIS B 1 48 ? 41.318 1.690 75.855 1.00 18.11 2550 HIS B N 1
ATOM 3427 C CA . HIS B 1 48 ? 40.667 2.575 76.810 1.00 18.65 2550 HIS B CA 1
ATOM 3428 C C . HIS B 1 48 ? 41.574 3.552 77.490 1.00 19.73 2550 HIS B C 1
ATOM 3429 O O . HIS B 1 48 ? 42.726 3.237 77.814 1.00 18.82 2550 HIS B O 1
ATOM 3436 N N . TYR B 1 49 ? 41.031 4.750 77.680 1.00 21.71 2551 TYR B N 1
ATOM 3437 C CA . TYR B 1 49 ? 41.725 5.840 78.348 1.00 26.19 2551 TYR B CA 1
ATOM 3438 C C . TYR B 1 49 ? 41.684 5.476 79.821 1.00 29.41 2551 TYR B C 1
ATOM 3439 O O . TYR B 1 49 ? 40.911 4.586 80.219 1.00 31.37 2551 TYR B O 1
ATOM 3448 N N . GLU B 1 50 ? 42.504 6.140 80.631 1.00 32.25 2552 GLU B N 1
ATOM 3449 C CA . GLU B 1 50 ? 42.518 5.845 82.061 1.00 34.11 2552 GLU B CA 1
ATOM 3450 C C . GLU B 1 50 ? 41.119 5.979 82.627 1.00 33.15 2552 GLU B C 1
ATOM 3451 O O . GLU B 1 50 ? 40.756 5.250 83.551 1.00 34.34 2552 GLU B O 1
ATOM 3457 N N . ASN B 1 51 ? 40.330 6.890 82.045 1.00 31.75 2553 ASN B N 1
ATOM 3458 C CA . ASN B 1 51 ? 38.954 7.147 82.506 1.00 30.87 2553 ASN B CA 1
ATOM 3459 C C . ASN B 1 51 ? 37.876 6.197 81.980 1.00 30.42 2553 ASN B C 1
ATOM 3460 O O . ASN B 1 51 ? 36.672 6.455 82.125 1.00 29.76 2553 ASN B O 1
ATOM 3465 N N . GLY B 1 52 ? 38.310 5.123 81.338 1.00 29.21 2554 GLY B N 1
ATOM 3466 C CA . GLY B 1 52 ? 37.364 4.178 80.798 1.00 26.25 2554 GLY B CA 1
ATOM 3467 C C . GLY B 1 52 ? 36.761 4.538 79.456 1.00 24.27 2554 GLY B C 1
ATOM 3468 O O . GLY B 1 52 ? 35.971 3.754 78.923 1.00 28.22 2554 GLY B O 1
ATOM 3469 N N . THR B 1 53 ? 37.076 5.702 78.902 1.00 23.62 2555 THR B N 1
ATOM 3470 C CA . THR B 1 53 ? 36.522 6.038 77.593 1.00 23.22 2555 THR B CA 1
ATOM 3471 C C . THR B 1 53 ? 37.331 5.241 76.541 1.00 24.28 2555 THR B C 1
ATOM 3472 O O . THR B 1 53 ? 38.558 5.053 76.667 1.00 25.70 2555 THR B O 1
ATOM 3476 N N . ALA B 1 54 ? 36.636 4.720 75.538 1.00 21.26 2556 ALA B N 1
ATOM 3477 C CA . ALA B 1 54 ? 37.281 3.904 74.524 1.00 21.91 2556 ALA B CA 1
ATOM 3478 C C . ALA B 1 54 ? 37.767 4.697 73.336 1.00 23.76 2556 ALA B C 1
ATOM 3479 O O . ALA B 1 54 ? 37.260 5.795 73.067 1.00 23.79 2556 ALA B O 1
ATOM 3481 N N . TYR B 1 55 ? 38.724 4.119 72.611 1.00 19.91 2557 TYR B N 1
ATOM 3482 C CA . TYR B 1 55 ? 39.241 4.743 71.408 1.00 17.54 2557 TYR B CA 1
ATOM 3483 C C . TYR B 1 55 ? 39.781 3.676 70.489 1.00 14.46 2557 TYR B C 1
ATOM 3484 O O . TYR B 1 55 ? 40.119 2.583 70.933 1.00 16.50 2557 TYR B O 1
ATOM 3493 N N . ALA B 1 56 ? 39.772 3.977 69.198 1.00 14.53 2558 ALA B N 1
ATOM 3494 C CA . ALA B 1 56 ? 40.269 3.083 68.160 1.00 13.36 2558 ALA B CA 1
ATOM 3495 C C . ALA B 1 56 ? 41.756 2.923 68.446 1.00 15.27 2558 ALA B C 1
ATOM 3496 O O . ALA B 1 56 ? 42.476 3.914 68.558 1.00 15.74 2558 ALA B O 1
ATOM 3498 N N . CYS B 1 57 ? 42.232 1.688 68.547 1.00 15.22 2559 CYS B N 1
ATOM 3499 C CA . CYS B 1 57 ? 43.646 1.459 68.862 1.00 12.90 2559 CYS B CA 1
ATOM 3500 C C . CYS B 1 57 ? 44.692 1.842 67.845 1.00 11.73 2559 CYS B C 1
ATOM 3501 O O . CYS B 1 57 ? 45.846 2.076 68.218 1.00 13.71 2559 CYS B O 1
ATOM 3504 N N . CYS B 1 58 ? 44.330 1.882 66.571 1.00 10.79 2560 CYS B N 1
ATOM 3505 C CA . CYS B 1 58 ? 45.346 2.158 65.570 1.00 13.61 2560 CYS B CA 1
ATOM 3506 C C . CYS B 1 58 ? 46.082 3.481 65.694 1.00 13.06 2560 CYS B C 1
ATOM 3507 O O . CYS B 1 58 ? 45.480 4.532 65.833 1.00 14.26 2560 CYS B O 1
ATOM 3510 N N . GLN B 1 59 ? 47.403 3.410 65.589 1.00 12.90 2561 GLN B N 1
ATOM 3511 C CA . GLN B 1 59 ? 48.238 4.578 65.704 1.00 13.14 2561 GLN B CA 1
ATOM 3512 C C . GLN B 1 59 ? 48.463 5.199 64.351 1.00 12.64 2561 GLN B C 1
ATOM 3513 O O . GLN B 1 59 ? 48.952 4.544 63.433 1.00 15.95 2561 GLN B O 1
ATOM 3519 N N . HIS B 1 60 ? 47.966 6.420 64.199 1.00 14.18 2562 HIS B N 1
ATOM 3520 C CA . HIS B 1 60 ? 48.085 7.156 62.947 1.00 12.82 2562 HIS B CA 1
ATOM 3521 C C . HIS B 1 60 ? 48.505 8.560 63.337 1.00 13.50 2562 HIS B C 1
ATOM 3522 O O . HIS B 1 60 ? 48.264 8.970 64.475 1.00 13.23 2562 HIS B O 1
ATOM 3529 N N . GLY B 1 61 ? 49.139 9.276 62.406 1.00 11.85 2563 GLY B N 1
ATOM 3530 C CA . GLY B 1 61 ? 49.602 10.626 62.665 1.00 10.34 2563 GLY B CA 1
ATOM 3531 C C . GLY B 1 61 ? 50.714 10.654 63.691 1.00 10.75 2563 GLY B C 1
ATOM 3532 O O . GLY B 1 61 ? 50.916 11.648 64.379 1.00 14.49 2563 GLY B O 1
ATOM 3533 N N . MET B 1 62 ? 51.485 9.577 63.763 1.00 9.67 2564 MET B N 1
ATOM 3534 C CA . MET B 1 62 ? 52.563 9.479 64.730 1.00 7.98 2564 MET B CA 1
ATOM 3535 C C . MET B 1 62 ? 53.640 8.581 64.227 1.00 7.56 2564 MET B C 1
ATOM 3536 O O . MET B 1 62 ? 53.379 7.667 63.462 1.00 12.58 2564 MET B O 1
ATOM 3541 N N . VAL B 1 63 ? 54.845 8.787 64.735 1.00 8.65 2565 VAL B N 1
ATOM 3542 C CA . VAL B 1 63 ? 55.998 8.044 64.286 1.00 12.40 2565 VAL B CA 1
ATOM 3543 C C . VAL B 1 63 ? 55.937 6.554 64.498 1.00 11.62 2565 VAL B C 1
ATOM 3544 O O . VAL B 1 63 ? 56.808 5.827 64.005 1.00 13.69 2565 VAL B O 1
ATOM 3548 N N . THR B 1 64 ? 54.951 6.085 65.253 1.00 13.15 2566 THR B N 1
ATOM 3549 C CA . THR B 1 64 ? 54.839 4.656 65.478 1.00 13.23 2566 THR B CA 1
ATOM 3550 C C . THR B 1 64 ? 53.783 4.018 64.612 1.00 12.53 2566 THR B C 1
ATOM 3551 O O . THR B 1 64 ? 53.451 2.858 64.818 1.00 17.45 2566 THR B O 1
ATOM 3555 N N . PHE B 1 65 ? 53.285 4.761 63.624 1.00 12.55 2567 PHE B N 1
ATOM 3556 C CA . PHE B 1 65 ? 52.292 4.251 62.698 1.00 8.17 2567 PHE B CA 1
ATOM 3557 C C . PHE B 1 65 ? 52.851 3.047 61.964 1.00 8.86 2567 PHE B C 1
ATOM 3558 O O . PHE B 1 65 ? 52.150 2.067 61.784 1.00 11.67 2567 PHE B O 1
ATOM 3566 N N . PRO B 1 66 ? 54.099 3.142 61.463 1.00 10.53 2568 PRO B N 1
ATOM 3567 C CA . PRO B 1 66 ? 54.638 1.972 60.757 1.00 9.25 2568 PRO B CA 1
ATOM 3568 C C . PRO B 1 66 ? 54.681 0.729 61.666 1.00 10.15 2568 PRO B C 1
ATOM 3569 O O . PRO B 1 66 ? 54.229 -0.355 61.304 1.00 11.22 2568 PRO B O 1
ATOM 3573 N N . ASN B 1 67 ? 55.233 0.915 62.859 1.00 12.40 2569 ASN B N 1
ATOM 3574 C CA . ASN B 1 67 ? 55.384 -0.147 63.855 1.00 9.84 2569 ASN B CA 1
ATOM 3575 C C . ASN B 1 67 ? 54.064 -0.794 64.195 1.00 11.78 2569 ASN B C 1
ATOM 3576 O O . ASN B 1 67 ? 53.920 -2.018 64.119 1.00 10.77 2569 ASN B O 1
ATOM 3581 N N . TRP B 1 68 ? 53.096 0.033 64.551 1.00 8.93 2570 TRP B N 1
ATOM 3582 C CA . TRP B 1 68 ? 51.795 -0.468 64.908 1.00 7.33 2570 TRP B CA 1
ATOM 3583 C C . TRP B 1 68 ? 51.205 -1.326 63.812 1.00 10.00 2570 TRP B C 1
ATOM 3584 O O . TRP B 1 68 ? 50.756 -2.417 64.070 1.00 14.09 2570 TRP B O 1
ATOM 3595 N N . HIS B 1 69 ? 51.206 -0.851 62.578 1.00 10.86 2571 HIS B N 1
ATOM 3596 C CA . HIS B 1 69 ? 50.620 -1.636 61.497 1.00 7.60 2571 HIS B CA 1
ATOM 3597 C C . HIS B 1 69 ? 51.453 -2.830 61.044 1.00 7.53 2571 HIS B C 1
ATOM 3598 O O . HIS B 1 69 ? 50.939 -3.733 60.408 1.00 7.85 2571 HIS B O 1
ATOM 3605 N N . ARG B 1 70 ? 52.744 -2.811 61.358 1.00 4.26 2572 ARG B N 1
ATOM 3606 C CA . ARG B 1 70 ? 53.605 -3.908 61.020 1.00 5.89 2572 ARG B CA 1
ATOM 3607 C C . ARG B 1 70 ? 53.093 -5.040 61.879 1.00 9.39 2572 ARG B C 1
ATOM 3608 O O . ARG B 1 70 ? 52.922 -6.158 61.386 1.00 13.36 2572 ARG B O 1
ATOM 3616 N N . LEU B 1 71 ? 52.798 -4.740 63.147 1.00 6.89 2573 LEU B N 1
ATOM 3617 C CA . LEU B 1 71 ? 52.307 -5.748 64.073 1.00 7.44 2573 LEU B CA 1
ATOM 3618 C C . LEU B 1 71 ? 50.909 -6.235 63.733 1.00 8.79 2573 LEU B C 1
ATOM 3619 O O . LEU B 1 71 ? 50.637 -7.407 63.921 1.00 11.51 2573 LEU B O 1
ATOM 3624 N N . LEU B 1 72 ? 50.024 -5.375 63.224 1.00 8.49 2574 LEU B N 1
ATOM 3625 C CA . LEU B 1 72 ? 48.699 -5.852 62.887 1.00 7.06 2574 LEU B CA 1
ATOM 3626 C C . LEU B 1 72 ? 48.727 -6.756 61.685 1.00 11.49 2574 LEU B C 1
ATOM 3627 O O . LEU B 1 72 ? 47.938 -7.700 61.622 1.00 19.23 2574 LEU B O 1
ATOM 3632 N N . THR B 1 73 ? 49.600 -6.480 60.720 1.00 11.91 2575 THR B N 1
ATOM 3633 C CA . THR B 1 73 ? 49.679 -7.297 59.499 1.00 12.06 2575 THR B CA 1
ATOM 3634 C C . THR B 1 73 ? 50.256 -8.680 59.815 1.00 12.81 2575 THR B C 1
ATOM 3635 O O . THR B 1 73 ? 49.880 -9.674 59.223 1.00 13.59 2575 THR B O 1
ATOM 3639 N N . LYS B 1 74 ? 51.153 -8.728 60.783 1.00 14.31 2576 LYS B N 1
ATOM 3640 C CA . LYS B 1 74 ? 51.777 -9.960 61.210 1.00 14.77 2576 LYS B CA 1
ATOM 3641 C C . LYS B 1 74 ? 50.754 -10.808 61.973 1.00 17.12 2576 LYS B C 1
ATOM 3642 O O . LYS B 1 74 ? 50.704 -12.015 61.812 1.00 15.00 2576 LYS B O 1
ATOM 3648 N N . GLN B 1 75 ? 49.923 -10.161 62.783 1.00 16.80 2577 GLN B N 1
ATOM 3649 C CA . GLN B 1 75 ? 48.885 -10.832 63.567 1.00 13.91 2577 GLN B CA 1
ATOM 3650 C C . GLN B 1 75 ? 47.964 -11.594 62.605 1.00 17.95 2577 GLN B C 1
ATOM 3651 O O . GLN B 1 75 ? 47.697 -12.773 62.803 1.00 18.38 2577 GLN B O 1
ATOM 3657 N N . MET B 1 76 ? 47.484 -10.910 61.567 1.00 16.63 2578 MET B N 1
ATOM 3658 C CA . MET B 1 76 ? 46.599 -11.521 60.593 1.00 16.01 2578 MET B CA 1
ATOM 3659 C C . MET B 1 76 ? 47.349 -12.601 59.839 1.00 15.73 2578 MET B C 1
ATOM 3660 O O . MET B 1 76 ? 46.801 -13.643 59.509 1.00 19.74 2578 MET B O 1
ATOM 3665 N N . GLU B 1 77 ? 48.622 -12.364 59.590 1.00 15.33 2579 GLU B N 1
ATOM 3666 C CA . GLU B 1 77 ? 49.408 -13.323 58.862 1.00 13.10 2579 GLU B CA 1
ATOM 3667 C C . GLU B 1 77 ? 49.452 -14.623 59.642 1.00 13.77 2579 GLU B C 1
ATOM 3668 O O . GLU B 1 77 ? 49.038 -15.646 59.136 1.00 16.93 2579 GLU B O 1
ATOM 3674 N N . ASP B 1 78 ? 49.887 -14.558 60.892 1.00 12.80 2580 ASP B N 1
ATOM 3675 C CA . ASP B 1 78 ? 50.013 -15.729 61.741 1.00 10.93 2580 ASP B CA 1
ATOM 3676 C C . ASP B 1 78 ? 48.741 -16.557 61.764 1.00 14.12 2580 ASP B C 1
ATOM 3677 O O . ASP B 1 78 ? 48.786 -17.778 61.725 1.00 14.59 2580 ASP B O 1
ATOM 3682 N N . ALA B 1 79 ? 47.612 -15.869 61.762 1.00 17.21 2581 ALA B N 1
ATOM 3683 C CA . ALA B 1 79 ? 46.302 -16.493 61.770 1.00 13.76 2581 ALA B CA 1
ATOM 3684 C C . ALA B 1 79 ? 46.006 -17.246 60.467 1.00 16.84 2581 ALA B C 1
ATOM 3685 O O . ALA B 1 79 ? 45.288 -18.236 60.483 1.00 22.16 2581 ALA B O 1
ATOM 3687 N N . LEU B 1 80 ? 46.539 -16.775 59.342 1.00 18.72 2582 LEU B N 1
ATOM 3688 C CA . LEU B 1 80 ? 46.328 -17.417 58.033 1.00 17.57 2582 LEU B CA 1
ATOM 3689 C C . LEU B 1 80 ? 47.208 -18.652 57.935 1.00 17.55 2582 LEU B C 1
ATOM 3690 O O . LEU B 1 80 ? 46.801 -19.693 57.447 1.00 17.91 2582 LEU B O 1
ATOM 3695 N N . VAL B 1 81 ? 48.439 -18.497 58.369 1.00 16.18 2583 VAL B N 1
ATOM 3696 C CA . VAL B 1 81 ? 49.402 -19.568 58.361 1.00 20.09 2583 VAL B CA 1
ATOM 3697 C C . VAL B 1 81 ? 48.925 -20.708 59.241 1.00 22.84 2583 VAL B C 1
ATOM 3698 O O . VAL B 1 81 ? 49.112 -21.867 58.900 1.00 27.28 2583 VAL B O 1
ATOM 3702 N N . ALA B 1 82 ? 48.288 -20.377 60.357 1.00 22.93 2584 ALA B N 1
ATOM 3703 C CA . ALA B 1 82 ? 47.752 -21.375 61.265 1.00 20.01 2584 ALA B CA 1
ATOM 3704 C C . ALA B 1 82 ? 46.594 -22.140 60.596 1.00 20.63 2584 ALA B C 1
ATOM 3705 O O . ALA B 1 82 ? 46.416 -23.319 60.837 1.00 23.90 2584 ALA B O 1
ATOM 3707 N N . LYS B 1 83 ? 45.808 -21.472 59.759 1.00 20.95 2585 LYS B N 1
ATOM 3708 C CA . LYS B 1 83 ? 44.706 -22.123 59.086 1.00 16.58 2585 LYS B CA 1
ATOM 3709 C C . LYS B 1 83 ? 45.148 -22.770 57.802 1.00 18.54 2585 LYS B C 1
ATOM 3710 O O . LYS B 1 83 ? 44.344 -22.981 56.885 1.00 24.81 2585 LYS B O 1
ATOM 3716 N N . GLY B 1 84 ? 46.432 -23.074 57.710 1.00 19.61 2586 GLY B N 1
ATOM 3717 C CA . GLY B 1 84 ? 46.922 -23.735 56.517 1.00 22.80 2586 GLY B CA 1
ATOM 3718 C C . GLY B 1 84 ? 47.625 -22.975 55.409 1.00 27.88 2586 GLY B C 1
ATOM 3719 O O . GLY B 1 84 ? 47.998 -23.599 54.418 1.00 30.85 2586 GLY B O 1
ATOM 3720 N N . SER B 1 85 ? 47.840 -21.668 55.530 1.00 28.54 2587 SER B N 1
ATOM 3721 C CA . SER B 1 85 ? 48.518 -20.974 54.443 1.00 26.95 2587 SER B CA 1
ATOM 3722 C C . SER B 1 85 ? 49.997 -21.270 54.518 1.00 25.51 2587 SER B C 1
ATOM 3723 O O . SER B 1 85 ? 50.577 -21.323 55.592 1.00 26.19 2587 SER B O 1
ATOM 3726 N N . HIS B 1 86 ? 50.606 -21.496 53.371 1.00 27.73 2588 HIS B N 1
ATOM 3727 C CA . HIS B 1 86 ? 52.035 -21.813 53.329 1.00 30.92 2588 HIS B CA 1
ATOM 3728 C C . HIS B 1 86 ? 52.840 -20.576 52.899 1.00 27.74 2588 HIS B C 1
ATOM 3729 O O . HIS B 1 86 ? 54.083 -20.550 52.933 1.00 25.77 2588 HIS B O 1
ATOM 3736 N N . VAL B 1 87 ? 52.082 -19.552 52.531 1.00 25.33 2589 VAL B N 1
ATOM 3737 C CA . VAL B 1 87 ? 52.602 -18.306 52.036 1.00 23.05 2589 VAL B CA 1
ATOM 3738 C C . VAL B 1 87 ? 52.072 -17.154 52.920 1.00 21.61 2589 VAL B C 1
ATOM 3739 O O . VAL B 1 87 ? 51.021 -17.289 53.563 1.00 21.72 2589 VAL B O 1
ATOM 3743 N N . GLY B 1 88 ? 52.845 -16.073 53.024 1.00 18.77 2590 GLY B N 1
ATOM 3744 C CA . GLY B 1 88 ? 52.433 -14.945 53.841 1.00 15.15 2590 GLY B CA 1
ATOM 3745 C C . GLY B 1 88 ? 51.449 -14.050 53.134 1.00 11.81 2590 GLY B C 1
ATOM 3746 O O . GLY B 1 88 ? 51.091 -14.290 51.972 1.00 12.63 2590 GLY B O 1
ATOM 3747 N N . ILE B 1 89 ? 50.996 -13.003 53.808 1.00 14.60 2591 ILE B N 1
ATOM 3748 C CA . ILE B 1 89 ? 50.053 -12.088 53.152 1.00 12.31 2591 ILE B CA 1
ATOM 3749 C C . ILE B 1 89 ? 50.826 -11.466 51.981 1.00 12.85 2591 ILE B C 1
ATOM 3750 O O . ILE B 1 89 ? 51.941 -10.955 52.162 1.00 14.24 2591 ILE B O 1
ATOM 3755 N N . PRO B 1 90 ? 50.313 -11.627 50.752 1.00 12.18 2592 PRO B N 1
ATOM 3756 C CA . PRO B 1 90 ? 51.012 -11.059 49.598 1.00 12.46 2592 PRO B CA 1
ATOM 3757 C C . PRO B 1 90 ? 50.859 -9.533 49.559 1.00 11.68 2592 PRO B C 1
ATOM 3758 O O . PRO B 1 90 ? 49.973 -8.974 50.200 1.00 15.41 2592 PRO B O 1
ATOM 3762 N N . TYR B 1 91 ? 51.717 -8.856 48.818 1.00 11.78 2593 TYR B N 1
ATOM 3763 C CA . TYR B 1 91 ? 51.619 -7.409 48.768 1.00 13.16 2593 TYR B CA 1
ATOM 3764 C C . TYR B 1 91 ? 51.184 -6.892 47.421 1.00 12.06 2593 TYR B C 1
ATOM 3765 O O . TYR B 1 91 ? 51.652 -7.377 46.402 1.00 15.83 2593 TYR B O 1
ATOM 3774 N N . TRP B 1 92 ? 50.239 -5.957 47.423 1.00 11.63 2594 TRP B N 1
ATOM 3775 C CA . TRP B 1 92 ? 49.757 -5.319 46.198 1.00 12.55 2594 TRP B CA 1
ATOM 3776 C C . TRP B 1 92 ? 50.616 -4.060 45.972 1.00 15.25 2594 TRP B C 1
ATOM 3777 O O . TRP B 1 92 ? 50.435 -3.026 46.638 1.00 13.61 2594 TRP B O 1
ATOM 3788 N N . ASP B 1 93 ? 51.567 -4.157 45.057 1.00 15.30 2595 ASP B N 1
ATOM 3789 C CA . ASP B 1 93 ? 52.453 -3.043 44.766 1.00 14.77 2595 ASP B CA 1
ATOM 3790 C C . ASP B 1 93 ? 51.721 -1.871 44.121 1.00 15.85 2595 ASP B C 1
ATOM 3791 O O . ASP B 1 93 ? 51.783 -1.700 42.909 1.00 16.10 2595 ASP B O 1
ATOM 3796 N N . TRP B 1 94 ? 51.017 -1.068 44.912 1.00 14.17 2596 TRP B N 1
ATOM 3797 C CA . TRP B 1 94 ? 50.285 0.047 44.328 1.00 16.10 2596 TRP B CA 1
ATOM 3798 C C . TRP B 1 94 ? 51.136 1.234 43.844 1.00 15.44 2596 TRP B C 1
ATOM 3799 O O . TRP B 1 94 ? 50.592 2.209 43.338 1.00 14.06 2596 TRP B O 1
ATOM 3810 N N . THR B 1 95 ? 52.454 1.172 43.993 1.00 15.29 2597 THR B N 1
ATOM 3811 C CA . THR B 1 95 ? 53.262 2.268 43.485 1.00 20.80 2597 THR B CA 1
ATOM 3812 C C . THR B 1 95 ? 53.524 2.032 41.990 1.00 23.44 2597 THR B C 1
ATOM 3813 O O . THR B 1 95 ? 54.037 2.917 41.280 1.00 27.03 2597 THR B O 1
ATOM 3817 N N . THR B 1 96 ? 53.153 0.838 41.525 1.00 24.34 2598 THR B N 1
ATOM 3818 C CA . THR B 1 96 ? 53.267 0.444 40.125 1.00 26.21 2598 THR B CA 1
ATOM 3819 C C . THR B 1 96 ? 51.891 0.696 39.508 1.00 28.48 2598 THR B C 1
ATOM 3820 O O . THR B 1 96 ? 50.856 0.426 40.135 1.00 28.91 2598 THR B O 1
ATOM 3824 N N . THR B 1 97 ? 51.893 1.273 38.307 1.00 30.61 2599 THR B N 1
ATOM 3825 C CA . THR B 1 97 ? 50.667 1.641 37.598 1.00 33.79 2599 THR B CA 1
ATOM 3826 C C . THR B 1 97 ? 49.727 0.458 37.449 1.00 31.86 2599 THR B C 1
ATOM 3827 O O . THR B 1 97 ? 50.152 -0.651 37.123 1.00 34.92 2599 THR B O 1
ATOM 3831 N N . PHE B 1 98 ? 48.455 0.689 37.724 1.00 30.57 2600 PHE B N 1
ATOM 3832 C CA . PHE B 1 98 ? 47.473 -0.366 37.624 1.00 29.41 2600 PHE B CA 1
ATOM 3833 C C . PHE B 1 98 ? 46.168 0.181 37.073 1.00 29.33 2600 PHE B C 1
ATOM 3834 O O . PHE B 1 98 ? 45.781 1.299 37.393 1.00 31.18 2600 PHE B O 1
ATOM 3842 N N . ALA B 1 99 ? 45.502 -0.601 36.231 1.00 31.56 2601 ALA B N 1
ATOM 3843 C CA . ALA B 1 99 ? 44.241 -0.168 35.643 1.00 32.20 2601 ALA B CA 1
ATOM 3844 C C . ALA B 1 99 ? 43.059 -0.739 36.382 1.00 32.83 2601 ALA B C 1
ATOM 3845 O O . ALA B 1 99 ? 41.918 -0.363 36.094 1.00 35.26 2601 ALA B O 1
ATOM 3847 N N . ASN B 1 100 ? 43.329 -1.643 37.329 1.00 32.51 2602 ASN B N 1
ATOM 3848 C CA . ASN B 1 100 ? 42.279 -2.282 38.143 1.00 30.75 2602 ASN B CA 1
ATOM 3849 C C . ASN B 1 100 ? 42.834 -2.949 39.406 1.00 27.74 2602 ASN B C 1
ATOM 3850 O O . ASN B 1 100 ? 44.028 -3.247 39.497 1.00 23.23 2602 ASN B O 1
ATOM 3855 N N . LEU B 1 101 ? 41.963 -3.139 40.392 1.00 24.54 2603 LEU B N 1
ATOM 3856 C CA . LEU B 1 101 ? 42.347 -3.781 41.639 1.00 22.59 2603 LEU B CA 1
ATOM 3857 C C . LEU B 1 101 ? 42.776 -5.206 41.309 1.00 22.56 2603 LEU B C 1
ATOM 3858 O O . LEU B 1 101 ? 42.277 -5.792 40.347 1.00 25.60 2603 LEU B O 1
ATOM 3863 N N . PRO B 1 102 ? 43.709 -5.781 42.089 1.00 22.01 2604 PRO B N 1
ATOM 3864 C CA . PRO B 1 102 ? 44.119 -7.157 41.767 1.00 23.81 2604 PRO B CA 1
ATOM 3865 C C . PRO B 1 102 ? 42.961 -8.170 41.749 1.00 22.84 2604 PRO B C 1
ATOM 3866 O O . PRO B 1 102 ? 42.044 -8.109 42.578 1.00 24.13 2604 PRO B O 1
ATOM 3870 N N . VAL B 1 103 ? 42.989 -9.062 40.757 1.00 26.06 2605 VAL B N 1
ATOM 3871 C CA . VAL B 1 103 ? 41.952 -10.099 40.575 1.00 27.53 2605 VAL B CA 1
ATOM 3872 C C . VAL B 1 103 ? 41.658 -10.856 41.873 1.00 25.86 2605 VAL B C 1
ATOM 3873 O O . VAL B 1 103 ? 40.505 -11.179 42.174 1.00 25.73 2605 VAL B O 1
ATOM 3877 N N . LEU B 1 104 ? 42.708 -11.135 42.638 1.00 20.88 2606 LEU B N 1
ATOM 3878 C CA . LEU B 1 104 ? 42.550 -11.832 43.899 1.00 16.99 2606 LEU B CA 1
ATOM 3879 C C . LEU B 1 104 ? 41.397 -11.265 44.700 1.00 17.20 2606 LEU B C 1
ATOM 3880 O O . LEU B 1 104 ? 40.603 -12.012 45.238 1.00 18.14 2606 LEU B O 1
ATOM 3885 N N . VAL B 1 105 ? 41.253 -9.946 44.697 1.00 15.74 2607 VAL B N 1
ATOM 3886 C CA . VAL B 1 105 ? 40.211 -9.307 45.484 1.00 15.24 2607 VAL B CA 1
ATOM 3887 C C . VAL B 1 105 ? 38.953 -8.942 44.710 1.00 17.73 2607 VAL B C 1
ATOM 3888 O O . VAL B 1 105 ? 37.927 -8.590 45.313 1.00 15.64 2607 VAL B O 1
ATOM 3892 N N . THR B 1 106 ? 39.023 -9.043 43.386 1.00 21.11 2608 THR B N 1
ATOM 3893 C CA . THR B 1 106 ? 37.884 -8.701 42.537 1.00 23.87 2608 THR B CA 1
ATOM 3894 C C . THR B 1 106 ? 36.939 -9.835 42.133 1.00 25.35 2608 THR B C 1
ATOM 3895 O O . THR B 1 106 ? 35.788 -9.557 41.791 1.00 26.10 2608 THR B O 1
ATOM 3899 N N . GLU B 1 107 ? 37.412 -11.087 42.149 1.00 26.50 2609 GLU B N 1
ATOM 3900 C CA . GLU B 1 107 ? 36.566 -12.236 41.823 1.00 27.67 2609 GLU B CA 1
ATOM 3901 C C . GLU B 1 107 ? 35.450 -12.343 42.834 1.00 28.61 2609 GLU B C 1
ATOM 3902 O O . GLU B 1 107 ? 35.678 -12.331 44.053 1.00 26.70 2609 GLU B O 1
ATOM 3908 N N . GLU B 1 108 ? 34.231 -12.381 42.316 1.00 33.50 2610 GLU B N 1
ATOM 3909 C CA . GLU B 1 108 ? 33.044 -12.424 43.158 1.00 39.83 2610 GLU B CA 1
ATOM 3910 C C . GLU B 1 108 ? 32.717 -13.781 43.707 1.00 39.70 2610 GLU B C 1
ATOM 3911 O O . GLU B 1 108 ? 32.273 -13.892 44.850 1.00 43.99 2610 GLU B O 1
ATOM 3917 N N . LYS B 1 109 ? 32.908 -14.810 42.885 1.00 41.38 2611 LYS B N 1
ATOM 3918 C CA . LYS B 1 109 ? 32.564 -16.184 43.277 1.00 42.32 2611 LYS B CA 1
ATOM 3919 C C . LYS B 1 109 ? 33.566 -16.982 44.091 1.00 40.45 2611 LYS B C 1
ATOM 3920 O O . LYS B 1 109 ? 34.700 -17.209 43.657 1.00 41.00 2611 LYS B O 1
ATOM 3926 N N . ASP B 1 110 ? 33.101 -17.431 45.257 1.00 39.23 2612 ASP B N 1
ATOM 3927 C CA . ASP B 1 110 ? 33.883 -18.235 46.188 1.00 39.14 2612 ASP B CA 1
ATOM 3928 C C . ASP B 1 110 ? 35.256 -17.638 46.448 1.00 36.17 2612 ASP B C 1
ATOM 3929 O O . ASP B 1 110 ? 36.288 -18.323 46.403 1.00 35.52 2612 ASP B O 1
ATOM 3934 N N . ASN B 1 111 ? 35.228 -16.348 46.784 1.00 32.20 2613 ASN B N 1
ATOM 3935 C CA . ASN B 1 111 ? 36.431 -15.577 47.054 1.00 28.48 2613 ASN B CA 1
ATOM 3936 C C . ASN B 1 111 ? 36.343 -14.958 48.440 1.00 26.34 2613 ASN B C 1
ATOM 3937 O O . ASN B 1 111 ? 35.450 -14.141 48.712 1.00 29.41 2613 ASN B O 1
ATOM 3942 N N . SER B 1 112 ? 37.260 -15.333 49.321 1.00 22.17 2614 SER B N 1
ATOM 3943 C CA . SER B 1 112 ? 37.246 -14.806 50.682 1.00 19.03 2614 SER B CA 1
ATOM 3944 C C . SER B 1 112 ? 37.874 -13.430 50.762 1.00 17.60 2614 SER B C 1
ATOM 3945 O O . SER B 1 112 ? 37.736 -12.752 51.769 1.00 16.17 2614 SER B O 1
ATOM 3948 N N . PHE B 1 113 ? 38.568 -13.030 49.701 1.00 17.17 2615 PHE B N 1
ATOM 3949 C CA . PHE B 1 113 ? 39.202 -11.714 49.653 1.00 19.35 2615 PHE B CA 1
ATOM 3950 C C . PHE B 1 113 ? 38.326 -10.628 49.019 1.00 17.41 2615 PHE B C 1
ATOM 3951 O O . PHE B 1 113 ? 38.685 -9.455 49.008 1.00 20.15 2615 PHE B O 1
ATOM 3959 N N . HIS B 1 114 ? 37.183 -11.017 48.484 1.00 17.32 2616 HIS B N 1
ATOM 3960 C CA . HIS B 1 114 ? 36.303 -10.062 47.840 1.00 18.08 2616 HIS B CA 1
ATOM 3961 C C . HIS B 1 114 ? 35.592 -9.164 48.858 1.00 18.31 2616 HIS B C 1
ATOM 3962 O O . HIS B 1 114 ? 35.191 -8.041 48.541 1.00 22.54 2616 HIS B O 1
ATOM 3969 N N . HIS B 1 115 ? 35.405 -9.657 50.074 1.00 19.12 2617 HIS B N 1
ATOM 3970 C CA . HIS B 1 115 ? 34.747 -8.881 51.122 1.00 16.50 2617 HIS B CA 1
ATOM 3971 C C . HIS B 1 115 ? 34.759 -9.726 52.402 1.00 16.06 2617 HIS B C 1
ATOM 3972 O O . HIS B 1 115 ? 35.261 -10.849 52.401 1.00 16.39 2617 HIS B O 1
ATOM 3979 N N . ALA B 1 116 ? 34.251 -9.160 53.485 1.00 14.51 2618 ALA B N 1
ATOM 3980 C CA . ALA B 1 116 ? 34.193 -9.815 54.773 1.00 15.67 2618 ALA B CA 1
ATOM 3981 C C . ALA B 1 116 ? 32.966 -9.239 55.407 1.00 17.45 2618 ALA B C 1
ATOM 3982 O O . ALA B 1 116 ? 32.443 -8.220 54.948 1.00 19.19 2618 ALA B O 1
ATOM 3984 N N . HIS B 1 117 ? 32.475 -9.905 56.433 1.00 16.14 2619 HIS B N 1
ATOM 3985 C CA . HIS B 1 117 ? 31.278 -9.442 57.105 1.00 17.14 2619 HIS B CA 1
ATOM 3986 C C . HIS B 1 117 ? 31.788 -8.598 58.286 1.00 19.14 2619 HIS B C 1
ATOM 3987 O O . HIS B 1 117 ? 32.923 -8.777 58.743 1.00 18.16 2619 HIS B O 1
ATOM 3994 N N . ILE B 1 118 ? 30.998 -7.620 58.709 1.00 19.16 2620 ILE B N 1
ATOM 3995 C CA . ILE B 1 118 ? 31.355 -6.769 59.827 1.00 16.63 2620 ILE B CA 1
ATOM 3996 C C . ILE B 1 118 ? 30.292 -7.102 60.833 1.00 20.05 2620 ILE B C 1
ATOM 3997 O O . ILE B 1 118 ? 29.216 -6.506 60.825 1.00 19.78 2620 ILE B O 1
ATOM 4002 N N . ASP B 1 119 ? 30.573 -8.103 61.659 1.00 22.72 2621 ASP B N 1
ATOM 4003 C CA . ASP B 1 119 ? 29.612 -8.558 62.656 1.00 26.29 2621 ASP B CA 1
ATOM 4004 C C . ASP B 1 119 ? 28.975 -7.396 63.365 1.00 26.90 2621 ASP B C 1
ATOM 4005 O O . ASP B 1 119 ? 27.774 -7.205 63.267 1.00 27.89 2621 ASP B O 1
ATOM 4010 N N . VAL B 1 120 ? 29.796 -6.556 63.982 1.00 29.67 2622 VAL B N 1
ATOM 4011 C CA . VAL B 1 120 ? 29.273 -5.401 64.716 1.00 32.12 2622 VAL B CA 1
ATOM 4012 C C . VAL B 1 120 ? 28.290 -4.520 63.948 1.00 31.02 2622 VAL B C 1
ATOM 4013 O O . VAL B 1 120 ? 27.294 -4.055 64.516 1.00 30.36 2622 VAL B O 1
ATOM 4017 N N . ALA B 1 121 ? 28.533 -4.368 62.648 1.00 33.72 2623 ALA B N 1
ATOM 4018 C CA . ALA B 1 121 ? 27.709 -3.522 61.788 1.00 34.11 2623 ALA B CA 1
ATOM 4019 C C . ALA B 1 121 ? 26.644 -4.299 61.032 1.00 35.63 2623 ALA B C 1
ATOM 4020 O O . ALA B 1 121 ? 25.797 -3.720 60.342 1.00 37.50 2623 ALA B O 1
ATOM 4022 N N . ASN B 1 122 ? 26.715 -5.615 61.126 1.00 35.76 2624 ASN B N 1
ATOM 4023 C CA . ASN B 1 122 ? 25.747 -6.460 60.459 1.00 37.21 2624 ASN B CA 1
ATOM 4024 C C . ASN B 1 122 ? 25.666 -6.216 58.974 1.00 35.57 2624 ASN B C 1
ATOM 4025 O O . ASN B 1 122 ? 24.586 -6.275 58.395 1.00 38.38 2624 ASN B O 1
ATOM 4030 N N . THR B 1 123 ? 26.814 -6.000 58.349 1.00 33.39 2625 THR B N 1
ATOM 4031 C CA . THR B 1 123 ? 26.860 -5.758 56.914 1.00 31.66 2625 THR B CA 1
ATOM 4032 C C . THR B 1 123 ? 28.166 -6.260 56.388 1.00 28.12 2625 THR B C 1
ATOM 4033 O O . THR B 1 123 ? 29.039 -6.632 57.172 1.00 27.63 2625 THR B O 1
ATOM 4037 N N . ASP B 1 124 ? 28.293 -6.270 55.064 1.00 29.32 2626 ASP B N 1
ATOM 4038 C CA . ASP B 1 124 ? 29.531 -6.689 54.423 1.00 29.79 2626 ASP B CA 1
ATOM 4039 C C . ASP B 1 124 ? 30.266 -5.409 54.001 1.00 28.64 2626 ASP B C 1
ATOM 4040 O O . ASP B 1 124 ? 29.629 -4.378 53.739 1.00 28.36 2626 ASP B O 1
ATOM 4045 N N . THR B 1 125 ? 31.591 -5.480 53.939 1.00 26.86 2627 THR B N 1
ATOM 4046 C CA . THR B 1 125 ? 32.394 -4.334 53.563 1.00 26.09 2627 THR B CA 1
ATOM 4047 C C . THR B 1 125 ? 32.050 -3.845 52.151 1.00 27.03 2627 THR B C 1
ATOM 4048 O O . THR B 1 125 ? 31.571 -4.608 51.293 1.00 25.75 2627 THR B O 1
ATOM 4052 N N . THR B 1 126 ? 32.290 -2.555 51.935 1.00 25.99 2628 THR B N 1
ATOM 4053 C CA . THR B 1 126 ? 32.016 -1.906 50.673 1.00 24.38 2628 THR B CA 1
ATOM 4054 C C . THR B 1 126 ? 33.271 -1.266 50.078 1.00 25.34 2628 THR B C 1
ATOM 4055 O O . THR B 1 126 ? 34.146 -0.782 50.795 1.00 26.70 2628 THR B O 1
ATOM 4059 N N . ARG B 1 127 ? 33.323 -1.234 48.750 1.00 26.91 2629 ARG B N 1
ATOM 4060 C CA . ARG B 1 127 ? 34.403 -0.604 47.975 1.00 26.57 2629 ARG B CA 1
ATOM 4061 C C . ARG B 1 127 ? 33.663 0.296 46.990 1.00 27.86 2629 ARG B C 1
ATOM 4062 O O . ARG B 1 127 ? 32.526 -0.004 46.621 1.00 27.99 2629 ARG B O 1
ATOM 4070 N N . SER B 1 128 ? 34.272 1.415 46.609 1.00 29.84 2630 SER B N 1
ATOM 4071 C CA . SER B 1 128 ? 33.651 2.356 45.674 1.00 29.59 2630 SER B CA 1
ATOM 4072 C C . SER B 1 128 ? 34.806 3.185 45.124 1.00 28.64 2630 SER B C 1
ATOM 4073 O O . SER B 1 128 ? 34.878 4.396 45.348 1.00 27.75 2630 SER B O 1
ATOM 4076 N N . PRO B 1 129 ? 35.745 2.526 44.409 1.00 30.61 2631 PRO B N 1
ATOM 4077 C CA . PRO B 1 129 ? 36.920 3.177 43.818 1.00 31.23 2631 PRO B CA 1
ATOM 4078 C C . PRO B 1 129 ? 36.678 4.514 43.136 1.00 33.06 2631 PRO B C 1
ATOM 4079 O O . PRO B 1 129 ? 35.743 4.691 42.340 1.00 35.95 2631 PRO B O 1
ATOM 4083 N N . ARG B 1 130 ? 37.517 5.470 43.491 1.00 34.58 2632 ARG B N 1
ATOM 4084 C CA . ARG B 1 130 ? 37.443 6.779 42.900 1.00 32.75 2632 ARG B CA 1
ATOM 4085 C C . ARG B 1 130 ? 38.338 6.702 41.661 1.00 32.49 2632 ARG B C 1
ATOM 4086 O O . ARG B 1 130 ? 39.404 6.064 41.683 1.00 32.12 2632 ARG B O 1
ATOM 4094 N N . ALA B 1 131 ? 37.872 7.300 40.570 1.00 32.58 2633 ALA B N 1
ATOM 4095 C CA . ALA B 1 131 ? 38.609 7.312 39.316 1.00 31.45 2633 ALA B CA 1
ATOM 4096 C C . ALA B 1 131 ? 40.071 7.736 39.437 1.00 32.29 2633 ALA B C 1
ATOM 4097 O O . ALA B 1 131 ? 40.880 7.253 38.649 1.00 34.59 2633 ALA B O 1
ATOM 4099 N N . GLN B 1 132 ? 40.430 8.616 40.384 1.00 29.94 2634 GLN B N 1
ATOM 4100 C CA . GLN B 1 132 ? 41.838 9.015 40.494 1.00 32.29 2634 GLN B CA 1
ATOM 4101 C C . GLN B 1 132 ? 42.766 7.893 40.977 1.00 32.30 2634 GLN B C 1
ATOM 4102 O O . GLN B 1 132 ? 43.994 8.058 41.067 1.00 33.68 2634 GLN B O 1
ATOM 4108 N N . LEU B 1 133 ? 42.173 6.740 41.253 1.00 31.84 2635 LEU B N 1
ATOM 4109 C CA . LEU B 1 133 ? 42.914 5.581 41.711 1.00 30.87 2635 LEU B CA 1
ATOM 4110 C C . LEU B 1 133 ? 43.661 4.924 40.549 1.00 31.02 2635 LEU B C 1
ATOM 4111 O O . LEU B 1 133 ? 44.764 4.369 40.715 1.00 32.76 2635 LEU B O 1
ATOM 4116 N N . PHE B 1 134 ? 43.114 5.082 39.350 1.00 31.47 2636 PHE B N 1
ATOM 4117 C CA . PHE B 1 134 ? 43.682 4.431 38.171 1.00 34.12 2636 PHE B CA 1
ATOM 4118 C C . PHE B 1 134 ? 44.404 5.326 37.143 1.00 34.36 2636 PHE B C 1
ATOM 4119 O O . PHE B 1 134 ? 44.045 6.525 37.032 1.00 36.68 2636 PHE B O 1
ATOM 4127 N N . SER B 1 143 ? 53.747 6.970 37.739 1.00 22.90 2645 SER B N 1
ATOM 4128 C CA . SER B 1 143 ? 52.414 7.025 38.446 1.00 24.85 2645 SER B CA 1
ATOM 4129 C C . SER B 1 143 ? 52.400 8.030 39.623 1.00 24.04 2645 SER B C 1
ATOM 4130 O O . SER B 1 143 ? 53.447 8.410 40.123 1.00 25.58 2645 SER B O 1
ATOM 4133 N N . PHE B 1 144 ? 51.214 8.437 40.073 1.00 22.65 2646 PHE B N 1
ATOM 4134 C CA . PHE B 1 144 ? 51.081 9.375 41.189 1.00 18.27 2646 PHE B CA 1
ATOM 4135 C C . PHE B 1 144 ? 51.706 8.822 42.477 1.00 19.71 2646 PHE B C 1
ATOM 4136 O O . PHE B 1 144 ? 52.448 9.518 43.158 1.00 20.53 2646 PHE B O 1
ATOM 4144 N N . PHE B 1 145 ? 51.437 7.546 42.765 1.00 18.93 2647 PHE B N 1
ATOM 4145 C CA . PHE B 1 145 ? 51.920 6.883 43.970 1.00 14.98 2647 PHE B CA 1
ATOM 4146 C C . PHE B 1 145 ? 53.429 6.689 43.971 1.00 14.93 2647 PHE B C 1
ATOM 4147 O O . PHE B 1 145 ? 54.095 6.824 44.999 1.00 15.29 2647 PHE B O 1
ATOM 4155 N N . TYR B 1 146 ? 53.987 6.373 42.823 1.00 13.46 2648 TYR B N 1
ATOM 4156 C CA . TYR B 1 146 ? 55.418 6.195 42.771 1.00 12.60 2648 TYR B CA 1
ATOM 4157 C C . TYR B 1 146 ? 56.107 7.498 43.215 1.00 15.90 2648 TYR B C 1
ATOM 4158 O O . TYR B 1 146 ? 57.072 7.491 43.978 1.00 15.47 2648 TYR B O 1
ATOM 4167 N N . ARG B 1 147 ? 55.596 8.619 42.723 1.00 18.18 2649 ARG B N 1
ATOM 4168 C CA . ARG B 1 147 ? 56.127 9.945 43.042 1.00 21.25 2649 ARG B CA 1
ATOM 4169 C C . ARG B 1 147 ? 56.069 10.264 44.521 1.00 20.01 2649 ARG B C 1
ATOM 4170 O O . ARG B 1 147 ? 57.052 10.730 45.105 1.00 22.70 2649 ARG B O 1
ATOM 4178 N N . GLN B 1 148 ? 54.907 10.027 45.111 1.00 18.41 2650 GLN B N 1
ATOM 4179 C CA . GLN B 1 148 ? 54.677 10.276 46.519 1.00 14.79 2650 GLN B CA 1
ATOM 4180 C C . GLN B 1 148 ? 55.623 9.449 47.400 1.00 16.25 2650 GLN B C 1
ATOM 4181 O O . GLN B 1 148 ? 56.228 9.956 48.367 1.00 14.87 2650 GLN B O 1
ATOM 4187 N N . ILE B 1 149 ? 55.789 8.185 47.023 1.00 15.58 2651 ILE B N 1
ATOM 4188 C CA . ILE B 1 149 ? 56.634 7.247 47.766 1.00 11.28 2651 ILE B CA 1
ATOM 4189 C C . ILE B 1 149 ? 58.100 7.476 47.466 1.00 8.14 2651 ILE B C 1
ATOM 4190 O O . ILE B 1 149 ? 58.949 7.267 48.336 1.00 11.64 2651 ILE B O 1
ATOM 4195 N N . ALA B 1 150 ? 58.420 7.919 46.255 1.00 8.33 2652 ALA B N 1
ATOM 4196 C CA . ALA B 1 150 ? 59.821 8.207 45.955 1.00 8.64 2652 ALA B CA 1
ATOM 4197 C C . ALA B 1 150 ? 60.264 9.374 46.879 1.00 8.38 2652 ALA B C 1
ATOM 4198 O O . ALA B 1 150 ? 61.383 9.370 47.392 1.00 9.61 2652 ALA B O 1
ATOM 4200 N N . LEU B 1 151 ? 59.386 10.352 47.117 1.00 6.17 2653 LEU B N 1
ATOM 4201 C CA . LEU B 1 151 ? 59.746 11.455 48.018 1.00 10.05 2653 LEU B CA 1
ATOM 4202 C C . LEU B 1 151 ? 59.943 10.949 49.456 1.00 10.15 2653 LEU B C 1
ATOM 4203 O O . LEU B 1 151 ? 60.708 11.525 50.234 1.00 12.24 2653 LEU B O 1
ATOM 4208 N N . ALA B 1 152 ? 59.220 9.896 49.828 1.00 11.24 2654 ALA B N 1
ATOM 4209 C CA . ALA B 1 152 ? 59.376 9.316 51.154 1.00 7.57 2654 ALA B CA 1
ATOM 4210 C C . ALA B 1 152 ? 60.744 8.600 51.211 1.00 6.00 2654 ALA B C 1
ATOM 4211 O O . ALA B 1 152 ? 61.543 8.847 52.106 1.00 10.52 2654 ALA B O 1
ATOM 4213 N N . LEU B 1 153 ? 61.072 7.802 50.202 1.00 7.07 2655 LEU B N 1
ATOM 4214 C CA . LEU B 1 153 ? 62.340 7.061 50.219 1.00 7.80 2655 LEU B CA 1
ATOM 4215 C C . LEU B 1 153 ? 63.596 7.916 50.170 1.00 10.33 2655 LEU B C 1
ATOM 4216 O O . LEU B 1 153 ? 64.692 7.460 50.515 1.00 12.15 2655 LEU B O 1
ATOM 4221 N N . GLU B 1 154 ? 63.448 9.149 49.699 1.00 11.46 2656 GLU B N 1
ATOM 4222 C CA . GLU B 1 154 ? 64.562 10.077 49.577 1.00 9.11 2656 GLU B CA 1
ATOM 4223 C C . GLU B 1 154 ? 65.032 10.509 50.947 1.00 6.94 2656 GLU B C 1
ATOM 4224 O O . GLU B 1 154 ? 66.231 10.691 51.181 1.00 8.82 2656 GLU B O 1
ATOM 4230 N N . GLN B 1 155 ? 64.093 10.598 51.874 1.00 3.67 2657 GLN B N 1
ATOM 4231 C CA . GLN B 1 155 ? 64.401 11.014 53.237 1.00 4.91 2657 GLN B CA 1
ATOM 4232 C C . GLN B 1 155 ? 65.438 10.120 53.931 1.00 10.33 2657 GLN B C 1
ATOM 4233 O O . GLN B 1 155 ? 65.480 8.907 53.700 1.00 16.41 2657 GLN B O 1
ATOM 4239 N N . THR B 1 156 ? 66.283 10.704 54.779 1.00 10.61 2658 THR B N 1
ATOM 4240 C CA . THR B 1 156 ? 67.317 9.941 55.468 1.00 8.01 2658 THR B CA 1
ATOM 4241 C C . THR B 1 156 ? 67.094 9.891 56.979 1.00 8.53 2658 THR B C 1
ATOM 4242 O O . THR B 1 156 ? 67.940 9.386 57.716 1.00 8.77 2658 THR B O 1
ATOM 4246 N N . ASP B 1 157 ? 65.960 10.408 57.438 1.00 8.12 2659 ASP B N 1
ATOM 4247 C CA . ASP B 1 157 ? 65.642 10.388 58.843 1.00 6.87 2659 ASP B CA 1
ATOM 4248 C C . ASP B 1 157 ? 64.284 9.749 58.916 1.00 9.87 2659 ASP B C 1
ATOM 4249 O O . ASP B 1 157 ? 63.365 10.135 58.172 1.00 7.37 2659 ASP B O 1
ATOM 4254 N N . PHE B 1 158 ? 64.140 8.804 59.837 1.00 11.79 2660 PHE B N 1
ATOM 4255 C CA . PHE B 1 158 ? 62.883 8.077 59.995 1.00 14.47 2660 PHE B CA 1
ATOM 4256 C C . PHE B 1 158 ? 61.664 8.987 60.138 1.00 12.41 2660 PHE B C 1
ATOM 4257 O O . PHE B 1 158 ? 60.661 8.803 59.467 1.00 15.45 2660 PHE B O 1
ATOM 4265 N N . CYS B 1 159 ? 61.776 10.004 60.977 1.00 16.32 2661 CYS B N 1
ATOM 4266 C CA . CYS B 1 159 ? 60.662 10.912 61.218 1.00 14.73 2661 CYS B CA 1
ATOM 4267 C C . CYS B 1 159 ? 60.221 11.673 59.959 1.00 13.40 2661 CYS B C 1
ATOM 4268 O O . CYS B 1 159 ? 59.026 11.872 59.729 1.00 13.89 2661 CYS B O 1
ATOM 4271 N N . ASP B 1 160 ? 61.170 12.016 59.095 1.00 11.60 2662 ASP B N 1
ATOM 4272 C CA . ASP B 1 160 ? 60.822 12.699 57.860 1.00 8.66 2662 ASP B CA 1
ATOM 4273 C C . ASP B 1 160 ? 60.272 11.683 56.883 1.00 10.45 2662 ASP B C 1
ATOM 4274 O O . ASP B 1 160 ? 59.412 12.026 56.066 1.00 12.70 2662 ASP B O 1
ATOM 4279 N N . PHE B 1 161 ? 60.804 10.452 56.921 1.00 7.85 2663 PHE B N 1
ATOM 4280 C CA . PHE B 1 161 ? 60.319 9.388 56.023 1.00 8.69 2663 PHE B CA 1
ATOM 4281 C C . PHE B 1 161 ? 58.906 9.021 56.392 1.00 5.26 2663 PHE B C 1
ATOM 4282 O O . PHE B 1 161 ? 58.028 8.999 55.554 1.00 9.76 2663 PHE B O 1
ATOM 4290 N N . GLU B 1 162 ? 58.691 8.796 57.679 1.00 8.63 2664 GLU B N 1
ATOM 4291 C CA . GLU B 1 162 ? 57.412 8.348 58.186 1.00 8.12 2664 GLU B CA 1
ATOM 4292 C C . GLU B 1 162 ? 56.242 9.151 57.724 1.00 9.53 2664 GLU B C 1
ATOM 4293 O O . GLU B 1 162 ? 55.281 8.571 57.218 1.00 14.06 2664 GLU B O 1
ATOM 4299 N N . ILE B 1 163 ? 56.366 10.481 57.777 1.00 9.80 2665 ILE B N 1
ATOM 4300 C CA . ILE B 1 163 ? 55.258 11.363 57.393 1.00 8.75 2665 ILE B CA 1
ATOM 4301 C C . ILE B 1 163 ? 54.850 11.338 55.907 1.00 5.73 2665 ILE B C 1
ATOM 4302 O O . ILE B 1 163 ? 53.652 11.383 55.601 1.00 5.51 2665 ILE B O 1
ATOM 4307 N N . GLN B 1 164 ? 55.822 11.311 54.996 1.00 4.13 2666 GLN B N 1
ATOM 4308 C CA . GLN B 1 164 ? 55.529 11.254 53.555 1.00 6.37 2666 GLN B CA 1
ATOM 4309 C C . GLN B 1 164 ? 54.935 9.879 53.287 1.00 7.91 2666 GLN B C 1
ATOM 4310 O O . GLN B 1 164 ? 53.943 9.734 52.573 1.00 13.19 2666 GLN B O 1
ATOM 4316 N N . PHE B 1 165 ? 55.573 8.870 53.874 1.00 8.87 2667 PHE B N 1
ATOM 4317 C CA . PHE B 1 165 ? 55.172 7.472 53.775 1.00 8.81 2667 PHE B CA 1
ATOM 4318 C C . PHE B 1 165 ? 53.718 7.250 54.218 1.00 7.13 2667 PHE B C 1
ATOM 4319 O O . PHE B 1 165 ? 52.897 6.756 53.452 1.00 7.67 2667 PHE B O 1
ATOM 4327 N N . GLU B 1 166 ? 53.391 7.649 55.442 1.00 3.79 2668 GLU B N 1
ATOM 4328 C CA . GLU B 1 166 ? 52.043 7.467 55.946 1.00 6.48 2668 GLU B CA 1
ATOM 4329 C C . GLU B 1 166 ? 51.000 8.178 55.140 1.00 7.52 2668 GLU B C 1
ATOM 4330 O O . GLU B 1 166 ? 49.957 7.603 54.862 1.00 12.79 2668 GLU B O 1
ATOM 4336 N N . ILE B 1 167 ? 51.246 9.437 54.785 1.00 8.06 2669 ILE B N 1
ATOM 4337 C CA . ILE B 1 167 ? 50.285 10.202 53.989 1.00 6.38 2669 ILE B CA 1
ATOM 4338 C C . ILE B 1 167 ? 50.065 9.563 52.612 1.00 6.15 2669 ILE B C 1
ATOM 4339 O O . ILE B 1 167 ? 48.925 9.498 52.130 1.00 11.30 2669 ILE B O 1
ATOM 4344 N N . GLY B 1 168 ? 51.130 9.053 51.995 1.00 8.13 2670 GLY B N 1
ATOM 4345 C CA . GLY B 1 168 ? 50.985 8.409 50.694 1.00 9.88 2670 GLY B CA 1
ATOM 4346 C C . GLY B 1 168 ? 50.059 7.205 50.807 1.00 12.03 2670 GLY B C 1
ATOM 4347 O O . GLY B 1 168 ? 49.088 7.079 50.056 1.00 13.00 2670 GLY B O 1
ATOM 4348 N N . HIS B 1 169 ? 50.310 6.376 51.828 1.00 14.02 2671 HIS B N 1
ATOM 4349 C CA . HIS B 1 169 ? 49.544 5.165 52.083 1.00 10.70 2671 HIS B CA 1
ATOM 4350 C C . HIS B 1 169 ? 48.075 5.460 52.302 1.00 13.06 2671 HIS B C 1
ATOM 4351 O O . HIS B 1 169 ? 47.240 4.590 52.084 1.00 13.97 2671 HIS B O 1
ATOM 4358 N N . ASN B 1 170 ? 47.765 6.683 52.749 1.00 13.69 2672 ASN B N 1
ATOM 4359 C CA . ASN B 1 170 ? 46.385 7.115 53.018 1.00 9.64 2672 ASN B CA 1
ATOM 4360 C C . ASN B 1 170 ? 45.606 7.257 51.724 1.00 10.75 2672 ASN B C 1
ATOM 4361 O O . ASN B 1 170 ? 44.362 7.185 51.719 1.00 9.04 2672 ASN B O 1
ATOM 4366 N N . ALA B 1 171 ? 46.326 7.468 50.627 1.00 12.05 2673 ALA B N 1
ATOM 4367 C CA . ALA B 1 171 ? 45.668 7.625 49.340 1.00 14.44 2673 ALA B CA 1
ATOM 4368 C C . ALA B 1 171 ? 44.937 6.338 48.908 1.00 15.38 2673 ALA B C 1
ATOM 4369 O O . ALA B 1 171 ? 43.779 6.381 48.445 1.00 14.68 2673 ALA B O 1
ATOM 4371 N N . ILE B 1 172 ? 45.588 5.191 49.109 1.00 16.25 2674 ILE B N 1
ATOM 4372 C CA . ILE B 1 172 ? 44.984 3.908 48.743 1.00 14.61 2674 ILE B CA 1
ATOM 4373 C C . ILE B 1 172 ? 43.684 3.702 49.486 1.00 12.87 2674 ILE B C 1
ATOM 4374 O O . ILE B 1 172 ? 42.680 3.360 48.885 1.00 14.77 2674 ILE B O 1
ATOM 4379 N N . HIS B 1 173 ? 43.704 3.962 50.789 1.00 10.44 2675 HIS B N 1
ATOM 4380 C CA . HIS B 1 173 ? 42.519 3.833 51.638 1.00 10.75 2675 HIS B CA 1
ATOM 4381 C C . HIS B 1 173 ? 41.358 4.630 51.079 1.00 14.75 2675 HIS B C 1
ATOM 4382 O O . HIS B 1 173 ? 40.256 4.117 50.870 1.00 15.96 2675 HIS B O 1
ATOM 4389 N N . SER B 1 174 ? 41.613 5.930 50.922 1.00 18.76 2676 SER B N 1
ATOM 4390 C CA . SER B 1 174 ? 40.615 6.880 50.460 1.00 16.33 2676 SER B CA 1
ATOM 4391 C C . SER B 1 174 ? 39.986 6.599 49.128 1.00 15.82 2676 SER B C 1
ATOM 4392 O O . SER B 1 174 ? 38.766 6.668 48.997 1.00 17.50 2676 SER B O 1
ATOM 4395 N N . TRP B 1 175 ? 40.815 6.305 48.137 1.00 16.92 2677 TRP B N 1
ATOM 4396 C CA . TRP B 1 175 ? 40.311 6.062 46.799 1.00 18.88 2677 TRP B CA 1
ATOM 4397 C C . TRP B 1 175 ? 39.722 4.685 46.577 1.00 19.66 2677 TRP B C 1
ATOM 4398 O O . TRP B 1 175 ? 39.002 4.490 45.605 1.00 17.92 2677 TRP B O 1
ATOM 4409 N N . VAL B 1 176 ? 40.067 3.712 47.424 1.00 19.33 2678 VAL B N 1
ATOM 4410 C CA . VAL B 1 176 ? 39.473 2.393 47.255 1.00 16.37 2678 VAL B CA 1
ATOM 4411 C C . VAL B 1 176 ? 38.102 2.433 47.908 1.00 16.79 2678 VAL B C 1
ATOM 4412 O O . VAL B 1 176 ? 37.116 2.085 47.278 1.00 20.28 2678 VAL B O 1
ATOM 4416 N N . GLY B 1 177 ? 38.034 2.895 49.150 1.00 15.23 2679 GLY B N 1
ATOM 4417 C CA . GLY B 1 177 ? 36.769 2.926 49.844 1.00 16.07 2679 GLY B CA 1
ATOM 4418 C C . GLY B 1 177 ? 35.818 3.997 49.347 1.00 20.24 2679 GLY B C 1
ATOM 4419 O O . GLY B 1 177 ? 34.580 3.825 49.343 1.00 20.61 2679 GLY B O 1
ATOM 4420 N N . GLY B 1 178 ? 36.383 5.139 48.978 1.00 21.71 2680 GLY B N 1
ATOM 4421 C CA . GLY B 1 178 ? 35.565 6.231 48.482 1.00 22.44 2680 GLY B CA 1
ATOM 4422 C C . GLY B 1 178 ? 34.501 6.686 49.474 1.00 23.46 2680 GLY B C 1
ATOM 4423 O O . GLY B 1 178 ? 34.768 6.953 50.651 1.00 26.16 2680 GLY B O 1
ATOM 4424 N N . SER B 1 179 ? 33.278 6.806 48.993 1.00 23.99 2681 SER B N 1
ATOM 4425 C CA . SER B 1 179 ? 32.180 7.239 49.844 1.00 26.87 2681 SER B CA 1
ATOM 4426 C C . SER B 1 179 ? 31.437 6.086 50.500 1.00 26.84 2681 SER B C 1
ATOM 4427 O O . SER B 1 179 ? 30.541 6.334 51.305 1.00 32.50 2681 SER B O 1
ATOM 4430 N N . SER B 1 180 ? 31.751 4.849 50.104 1.00 26.03 2682 SER B N 1
ATOM 4431 C CA . SER B 1 180 ? 31.104 3.659 50.663 1.00 24.59 2682 SER B CA 1
ATOM 4432 C C . SER B 1 180 ? 31.270 3.727 52.190 1.00 25.40 2682 SER B C 1
ATOM 4433 O O . SER B 1 180 ? 32.368 3.893 52.713 1.00 31.13 2682 SER B O 1
ATOM 4436 N N . PRO B 1 181 ? 30.195 3.480 52.918 1.00 26.13 2683 PRO B N 1
ATOM 4437 C CA . PRO B 1 181 ? 30.140 3.514 54.382 1.00 22.61 2683 PRO B CA 1
ATOM 4438 C C . PRO B 1 181 ? 30.907 2.486 55.208 1.00 24.19 2683 PRO B C 1
ATOM 4439 O O . PRO B 1 181 ? 31.115 2.695 56.411 1.00 24.90 2683 PRO B O 1
ATOM 4443 N N . TYR B 1 182 ? 31.315 1.374 54.607 1.00 22.21 2684 TYR B N 1
ATOM 4444 C CA . TYR B 1 182 ? 31.985 0.332 55.391 1.00 21.82 2684 TYR B CA 1
ATOM 4445 C C . TYR B 1 182 ? 33.214 -0.194 54.687 1.00 20.19 2684 TYR B C 1
ATOM 4446 O O . TYR B 1 182 ? 33.446 -1.405 54.678 1.00 20.89 2684 TYR B O 1
ATOM 4455 N N . GLY B 1 183 ? 34.006 0.716 54.127 1.00 18.42 2685 GLY B N 1
ATOM 4456 C CA . GLY B 1 183 ? 35.187 0.311 53.406 1.00 15.38 2685 GLY B CA 1
ATOM 4457 C C . GLY B 1 183 ? 36.480 0.901 53.905 1.00 16.50 2685 GLY B C 1
ATOM 4458 O O . GLY B 1 183 ? 36.569 1.412 55.027 1.00 15.73 2685 GLY B O 1
ATOM 4459 N N . MET B 1 184 ? 37.478 0.822 53.029 1.00 16.67 2686 MET B N 1
ATOM 4460 C CA . MET B 1 184 ? 38.842 1.275 53.236 1.00 15.21 2686 MET B CA 1
ATOM 4461 C C . MET B 1 184 ? 39.068 2.751 53.531 1.00 17.62 2686 MET B C 1
ATOM 4462 O O . MET B 1 184 ? 40.199 3.139 53.852 1.00 16.10 2686 MET B O 1
ATOM 4467 N N . SER B 1 185 ? 38.038 3.574 53.364 1.00 18.16 2687 SER B N 1
ATOM 4468 C CA . SER B 1 185 ? 38.149 5.005 53.611 1.00 19.82 2687 SER B CA 1
ATOM 4469 C C . SER B 1 185 ? 37.767 5.459 55.019 1.00 19.84 2687 SER B C 1
ATOM 4470 O O . SER B 1 185 ? 37.960 6.629 55.377 1.00 23.85 2687 SER B O 1
ATOM 4473 N N . THR B 1 186 ? 37.199 4.561 55.812 1.00 20.42 2688 THR B N 1
ATOM 4474 C CA . THR B 1 186 ? 36.814 4.900 57.182 1.00 14.94 2688 THR B CA 1
ATOM 4475 C C . THR B 1 186 ? 37.881 4.295 58.098 1.00 17.52 2688 THR B C 1
ATOM 4476 O O . THR B 1 186 ? 38.510 3.289 57.776 1.00 19.87 2688 THR B O 1
ATOM 4480 N N . LEU B 1 187 ? 38.202 4.983 59.171 1.00 17.00 2689 LEU B N 1
ATOM 4481 C CA . LEU B 1 187 ? 39.166 4.437 60.087 1.00 18.02 2689 LEU B CA 1
ATOM 4482 C C . LEU B 1 187 ? 38.450 3.280 60.799 1.00 19.35 2689 LEU B C 1
ATOM 4483 O O . LEU B 1 187 ? 39.058 2.263 61.154 1.00 24.52 2689 LEU B O 1
ATOM 4488 N N . HIS B 1 188 ? 37.147 3.442 60.979 1.00 18.64 2690 HIS B N 1
ATOM 4489 C CA . HIS B 1 188 ? 36.314 2.460 61.665 1.00 19.26 2690 HIS B CA 1
ATOM 4490 C C . HIS B 1 188 ? 36.198 1.057 61.064 1.00 18.89 2690 HIS B C 1
ATOM 4491 O O . HIS B 1 188 ? 36.301 0.074 61.779 1.00 19.78 2690 HIS B O 1
ATOM 4498 N N . TYR B 1 189 ? 36.066 0.973 59.751 1.00 19.69 2691 TYR B N 1
ATOM 4499 C CA . TYR B 1 189 ? 35.903 -0.299 59.089 1.00 17.52 2691 TYR B CA 1
ATOM 4500 C C . TYR B 1 189 ? 37.000 -0.704 58.112 1.00 18.75 2691 TYR B C 1
ATOM 4501 O O . TYR B 1 189 ? 36.843 -1.732 57.445 1.00 23.39 2691 TYR B O 1
ATOM 4510 N N . THR B 1 190 ? 38.112 0.030 58.016 1.00 12.86 2692 THR B N 1
ATOM 4511 C CA . THR B 1 190 ? 39.117 -0.395 57.043 1.00 10.64 2692 THR B CA 1
ATOM 4512 C C . THR B 1 190 ? 39.634 -1.792 57.194 1.00 10.17 2692 THR B C 1
ATOM 4513 O O . THR B 1 190 ? 39.831 -2.483 56.213 1.00 10.42 2692 THR B O 1
ATOM 4517 N N . SER B 1 191 ? 40.018 -2.137 58.418 1.00 12.07 2693 SER B N 1
ATOM 4518 C CA . SER B 1 191 ? 40.603 -3.434 58.665 1.00 10.47 2693 SER B CA 1
ATOM 4519 C C . SER B 1 191 ? 39.726 -4.619 58.326 1.00 11.69 2693 SER B C 1
ATOM 4520 O O . SER B 1 191 ? 40.224 -5.756 58.347 1.00 15.55 2693 SER B O 1
ATOM 4523 N N . TYR B 1 192 ? 38.458 -4.363 57.972 1.00 13.23 2694 TYR B N 1
ATOM 4524 C CA . TYR B 1 192 ? 37.526 -5.438 57.621 1.00 14.54 2694 TYR B CA 1
ATOM 4525 C C . TYR B 1 192 ? 37.541 -5.841 56.158 1.00 18.20 2694 TYR B C 1
ATOM 4526 O O . TYR B 1 192 ? 37.059 -6.919 55.790 1.00 20.43 2694 TYR B O 1
ATOM 4535 N N . ASP B 1 193 ? 38.061 -4.981 55.299 1.00 18.26 2695 ASP B N 1
ATOM 4536 C CA . ASP B 1 193 ? 38.145 -5.347 53.888 1.00 16.76 2695 ASP B CA 1
ATOM 4537 C C . ASP B 1 193 ? 39.452 -6.155 53.751 1.00 17.99 2695 ASP B C 1
ATOM 4538 O O . ASP B 1 193 ? 40.535 -5.641 54.077 1.00 23.74 2695 ASP B O 1
ATOM 4543 N N . PRO B 1 194 ? 39.391 -7.417 53.261 1.00 19.48 2696 PRO B N 1
ATOM 4544 C CA . PRO B 1 194 ? 40.643 -8.191 53.129 1.00 14.80 2696 PRO B CA 1
ATOM 4545 C C . PRO B 1 194 ? 41.748 -7.459 52.344 1.00 12.56 2696 PRO B C 1
ATOM 4546 O O . PRO B 1 194 ? 42.929 -7.729 52.525 1.00 13.99 2696 PRO B O 1
ATOM 4550 N N . LEU B 1 195 ? 41.364 -6.558 51.450 1.00 11.96 2697 LEU B N 1
ATOM 4551 C CA . LEU B 1 195 ? 42.343 -5.801 50.674 1.00 13.36 2697 LEU B CA 1
ATOM 4552 C C . LEU B 1 195 ? 43.240 -4.940 51.597 1.00 10.08 2697 LEU B C 1
ATOM 4553 O O . LEU B 1 195 ? 44.402 -4.679 51.291 1.00 11.49 2697 LEU B O 1
ATOM 4558 N N . PHE B 1 196 ? 42.709 -4.540 52.742 1.00 9.27 2698 PHE B N 1
ATOM 4559 C CA . PHE B 1 196 ? 43.477 -3.777 53.699 1.00 10.58 2698 PHE B CA 1
ATOM 4560 C C . PHE B 1 196 ? 44.796 -4.475 53.981 1.00 12.06 2698 PHE B C 1
ATOM 4561 O O . PHE B 1 196 ? 45.837 -3.826 54.143 1.00 18.64 2698 PHE B O 1
ATOM 4569 N N . TYR B 1 197 ? 44.760 -5.799 54.020 1.00 11.24 2699 TYR B N 1
ATOM 4570 C CA . TYR B 1 197 ? 45.943 -6.575 54.327 1.00 7.34 2699 TYR B CA 1
ATOM 4571 C C . TYR B 1 197 ? 46.954 -6.658 53.180 1.00 8.15 2699 TYR B C 1
ATOM 4572 O O . TYR B 1 197 ? 48.168 -6.714 53.419 1.00 13.18 2699 TYR B O 1
ATOM 4581 N N . LEU B 1 198 ? 46.489 -6.623 51.936 1.00 8.44 2700 LEU B N 1
ATOM 4582 C CA . LEU B 1 198 ? 47.417 -6.662 50.803 1.00 11.50 2700 LEU B CA 1
ATOM 4583 C C . LEU B 1 198 ? 48.098 -5.296 50.760 1.00 11.62 2700 LEU B C 1
ATOM 4584 O O . LEU B 1 198 ? 49.292 -5.185 50.492 1.00 12.05 2700 LEU B O 1
ATOM 4589 N N . HIS B 1 199 ? 47.309 -4.275 51.074 1.00 11.44 2701 HIS B N 1
ATOM 4590 C CA . HIS B 1 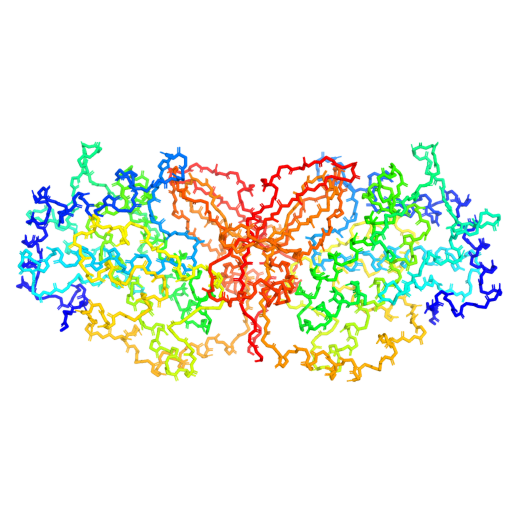199 ? 47.737 -2.875 51.141 1.00 9.95 2701 HIS B CA 1
ATOM 4591 C C . HIS B 1 199 ? 48.763 -2.697 52.229 1.00 8.46 2701 HIS B C 1
ATOM 4592 O O . HIS B 1 199 ? 49.776 -2.029 52.025 1.00 10.66 2701 HIS B O 1
ATOM 4599 N N . HIS B 1 200 ? 48.506 -3.269 53.400 1.00 7.19 2702 HIS B N 1
ATOM 4600 C CA . HIS B 1 200 ? 49.457 -3.137 54.483 1.00 5.31 2702 HIS B CA 1
ATOM 4601 C C . HIS B 1 200 ? 50.655 -3.960 54.396 1.00 6.23 2702 HIS B C 1
ATOM 4602 O O . HIS B 1 200 ? 51.677 -3.636 54.999 1.00 10.14 2702 HIS B O 1
ATOM 4609 N N . SER B 1 201 ? 50.572 -5.025 53.628 1.00 8.65 2703 SER B N 1
ATOM 4610 C CA . SER B 1 201 ? 51.745 -5.850 53.441 1.00 7.36 2703 SER B CA 1
ATOM 4611 C C . SER B 1 201 ? 52.653 -5.015 52.521 1.00 6.97 2703 SER B C 1
ATOM 4612 O O . SER B 1 201 ? 53.880 -5.017 52.665 1.00 9.34 2703 SER B O 1
ATOM 4615 N N . ASN B 1 202 ? 52.048 -4.306 51.565 1.00 7.12 2704 ASN B N 1
ATOM 4616 C CA . ASN B 1 202 ? 52.829 -3.497 50.639 1.00 7.66 2704 ASN B CA 1
ATOM 4617 C C . ASN B 1 202 ? 53.442 -2.337 51.382 1.00 7.32 2704 ASN B C 1
ATOM 4618 O O . ASN B 1 202 ? 54.613 -2.052 51.217 1.00 10.86 2704 ASN B O 1
ATOM 4623 N N . THR B 1 203 ? 52.637 -1.687 52.215 1.00 10.16 2705 THR B N 1
ATOM 4624 C CA . THR B 1 203 ? 53.072 -0.565 53.057 1.00 7.68 2705 THR B CA 1
ATOM 4625 C C . THR B 1 203 ? 54.272 -1.007 53.948 1.00 10.76 2705 THR B C 1
ATOM 4626 O O . THR B 1 203 ? 55.282 -0.304 54.008 1.00 14.12 2705 THR B O 1
ATOM 4630 N N . ASP B 1 204 ? 54.216 -2.195 54.566 1.00 8.76 2706 ASP B N 1
ATOM 4631 C CA . ASP B 1 204 ? 55.331 -2.675 55.396 1.00 4.70 2706 ASP B CA 1
ATOM 4632 C C . ASP B 1 204 ? 56.537 -2.972 54.524 1.00 4.90 2706 ASP B C 1
ATOM 4633 O O . ASP B 1 204 ? 57.684 -2.864 54.951 1.00 8.18 2706 ASP B O 1
ATOM 4638 N N . ARG B 1 205 ? 56.271 -3.313 53.274 1.00 6.16 2707 ARG B N 1
ATOM 4639 C CA . ARG B 1 205 ? 57.346 -3.578 52.336 1.00 7.16 2707 ARG B CA 1
ATOM 4640 C C . ARG B 1 205 ? 58.084 -2.298 51.994 1.00 6.05 2707 ARG B C 1
ATOM 4641 O O . ARG B 1 205 ? 59.312 -2.302 51.886 1.00 10.34 2707 ARG B O 1
ATOM 4649 N N . ILE B 1 206 ? 57.345 -1.219 51.754 1.00 7.05 2708 ILE B N 1
ATOM 4650 C CA . ILE B 1 206 ? 57.970 0.066 51.439 1.00 4.44 2708 ILE B CA 1
ATOM 4651 C C . IL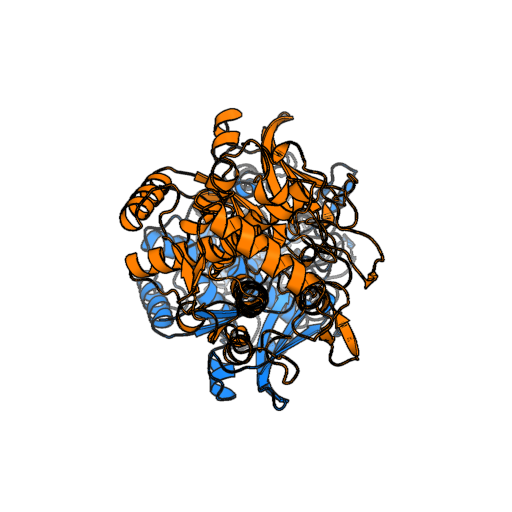E B 1 206 ? 58.858 0.475 52.598 1.00 6.00 2708 ILE B C 1
ATOM 4652 O O . ILE B 1 206 ? 59.983 0.922 52.391 1.00 11.46 2708 ILE B O 1
ATOM 4657 N N . TRP B 1 207 ? 58.401 0.250 53.827 1.00 7.95 2709 TRP B N 1
ATOM 4658 C CA . TRP B 1 207 ? 59.222 0.549 55.004 1.00 4.66 2709 TRP B CA 1
ATOM 4659 C C . TRP B 1 207 ? 60.510 -0.313 54.960 1.00 9.08 2709 TRP B C 1
ATOM 4660 O O . TRP B 1 207 ? 61.620 0.189 55.169 1.00 13.82 2709 TRP B O 1
ATOM 4671 N N . SER B 1 208 ? 60.371 -1.600 54.663 1.00 10.26 2710 SER B N 1
ATOM 4672 C CA . SER B 1 208 ? 61.515 -2.509 54.596 1.00 8.26 2710 SER B CA 1
ATOM 4673 C C . SER B 1 208 ? 62.503 -2.087 53.520 1.00 6.79 2710 SER B C 1
ATOM 4674 O O . SER B 1 208 ? 63.704 -2.281 53.692 1.00 11.82 2710 SER B O 1
ATOM 4677 N N . VAL B 1 209 ? 62.005 -1.582 52.388 1.00 10.09 2711 VAL B N 1
ATOM 4678 C CA . VAL B 1 209 ? 62.865 -1.084 51.300 1.00 8.51 2711 VAL B CA 1
ATOM 4679 C C . VAL B 1 209 ? 63.678 0.088 51.867 1.00 10.01 2711 VAL B C 1
ATOM 4680 O O . VAL B 1 209 ? 64.903 0.123 51.734 1.00 12.13 2711 VAL B O 1
ATOM 4684 N N . TRP B 1 210 ? 62.999 1.021 52.542 1.00 10.08 2712 TRP B N 1
ATOM 4685 C CA . TRP B 1 210 ? 63.660 2.178 53.167 1.00 8.64 2712 TRP B CA 1
ATOM 4686 C C . TRP B 1 210 ? 64.762 1.734 54.165 1.00 11.15 2712 TRP B C 1
ATOM 4687 O O . TRP B 1 210 ? 65.871 2.312 54.211 1.00 11.06 2712 TRP B O 1
ATOM 4698 N N . GLN B 1 211 ? 64.453 0.718 54.980 1.00 11.15 2713 GLN B N 1
ATOM 4699 C CA . GLN B 1 211 ? 65.410 0.216 55.953 1.00 7.21 2713 GLN B CA 1
ATOM 4700 C C . GLN B 1 211 ? 66.660 -0.289 55.252 1.00 7.88 2713 GLN B C 1
ATOM 4701 O O . GLN B 1 211 ? 67.765 -0.032 55.717 1.00 13.24 2713 GLN B O 1
ATOM 4707 N N . ALA B 1 212 ? 66.496 -0.947 54.110 1.00 7.98 2714 ALA B N 1
ATOM 4708 C CA . ALA B 1 212 ? 67.627 -1.459 53.320 1.00 7.80 2714 ALA B CA 1
ATOM 4709 C C . ALA B 1 212 ? 68.447 -0.303 52.740 1.00 10.01 2714 ALA B C 1
ATOM 4710 O O . ALA B 1 212 ? 69.678 -0.381 52.634 1.00 13.63 2714 ALA B O 1
ATOM 4712 N N . LEU B 1 213 ? 67.744 0.737 52.294 1.00 11.98 2715 LEU B N 1
ATOM 4713 C CA . LEU B 1 213 ? 68.375 1.916 51.714 1.00 8.07 2715 LEU B CA 1
ATOM 4714 C C . LEU B 1 213 ? 69.257 2.529 52.777 1.00 8.45 2715 LEU B C 1
ATOM 4715 O O . LEU B 1 213 ? 70.419 2.798 52.543 1.00 10.51 2715 LEU B O 1
ATOM 4720 N N . GLN B 1 214 ? 68.703 2.714 53.964 1.00 8.13 2716 GLN B N 1
ATOM 4721 C CA . GLN B 1 214 ? 69.407 3.315 55.077 1.00 6.71 2716 GLN B CA 1
ATOM 4722 C C . GLN B 1 214 ? 70.646 2.540 55.456 1.00 11.81 2716 GLN B C 1
ATOM 4723 O O . GLN B 1 214 ? 71.706 3.105 55.765 1.00 14.58 2716 GLN B O 1
ATOM 4729 N N . LYS B 1 215 ? 70.512 1.227 55.414 1.00 16.49 2717 LYS B N 1
ATOM 4730 C CA . LYS B 1 215 ? 71.611 0.332 55.702 1.00 14.47 2717 LYS B CA 1
ATOM 4731 C C . LYS B 1 215 ? 72.677 0.627 54.664 1.00 16.59 2717 LYS B C 1
ATOM 4732 O O . LYS B 1 215 ? 73.837 0.861 55.001 1.00 15.28 2717 LYS B O 1
ATOM 4738 N N . TYR B 1 216 ? 72.259 0.605 53.398 1.00 14.28 2718 TYR B N 1
ATOM 4739 C CA . TYR B 1 216 ? 73.140 0.871 52.281 1.00 11.60 2718 TYR B CA 1
ATOM 4740 C C . TYR B 1 216 ? 73.781 2.266 52.413 1.00 14.54 2718 TYR B C 1
ATOM 4741 O O . TYR B 1 216 ? 74.937 2.480 52.030 1.00 16.94 2718 TYR B O 1
ATOM 4750 N N . ARG B 1 217 ? 73.039 3.212 52.984 1.00 15.20 2719 ARG B N 1
ATOM 4751 C CA . ARG B 1 217 ? 73.524 4.588 53.146 1.00 12.72 2719 ARG B CA 1
ATOM 4752 C C . ARG B 1 217 ? 74.454 4.719 54.320 1.00 15.88 2719 ARG B C 1
ATOM 4753 O O . ARG B 1 217 ? 75.169 5.702 54.423 1.00 20.15 2719 ARG B O 1
ATOM 4761 N N . GLY B 1 218 ? 74.430 3.740 55.218 1.00 17.07 2720 GLY B N 1
ATOM 4762 C CA . GLY B 1 218 ? 75.273 3.802 56.392 1.00 12.42 2720 GLY B CA 1
ATOM 4763 C C . GLY B 1 218 ? 74.599 4.666 57.436 1.00 14.52 2720 GLY B C 1
ATOM 4764 O O . GLY B 1 218 ? 75.259 5.225 58.309 1.00 15.19 2720 GLY B O 1
ATOM 4765 N N . LEU B 1 219 ? 73.280 4.796 57.320 1.00 15.80 2721 LEU B N 1
ATOM 4766 C CA . LEU B 1 219 ? 72.462 5.585 58.241 1.00 16.33 2721 LEU B CA 1
ATOM 4767 C C . LEU B 1 219 ? 71.569 4.662 59.057 1.00 18.98 2721 LEU B C 1
ATOM 4768 O O . LEU B 1 219 ? 71.213 3.564 58.608 1.00 22.49 2721 LEU B O 1
ATOM 4773 N N . PRO B 1 220 ? 71.175 5.104 60.264 1.00 20.39 2722 PRO B N 1
ATOM 4774 C CA . PRO B 1 220 ? 70.317 4.291 61.132 1.00 18.60 2722 PRO B CA 1
ATOM 4775 C C . PRO B 1 220 ? 68.967 3.885 60.542 1.00 16.73 2722 PRO B C 1
ATOM 4776 O O . PRO B 1 220 ? 68.384 4.605 59.735 1.00 16.30 2722 PRO B O 1
ATOM 4780 N N . TYR B 1 221 ? 68.480 2.722 60.968 1.00 16.08 2723 TYR B N 1
ATOM 4781 C CA . TYR B 1 221 ? 67.211 2.202 60.491 1.00 14.81 2723 TYR B CA 1
ATOM 4782 C C . TYR B 1 221 ? 66.419 1.464 61.544 1.00 14.38 2723 TYR B C 1
ATOM 4783 O O . TYR B 1 221 ? 65.299 1.048 61.274 1.00 15.20 2723 TYR B O 1
ATOM 4792 N N . ASN B 1 222 ? 66.992 1.303 62.736 1.00 19.24 2724 ASN B N 1
ATOM 4793 C CA . ASN B 1 222 ? 66.325 0.585 63.833 1.00 22.72 2724 ASN B CA 1
ATOM 4794 C C . ASN B 1 222 ? 65.970 1.487 65.026 1.00 24.64 2724 ASN B C 1
ATOM 4795 O O . ASN B 1 222 ? 65.652 1.003 66.120 1.00 20.18 2724 ASN B O 1
ATOM 4800 N N . THR B 1 223 ? 66.055 2.795 64.808 1.00 26.14 2725 THR B N 1
ATOM 4801 C CA . THR B 1 223 ? 65.713 3.775 65.820 1.00 26.73 2725 THR B CA 1
ATOM 4802 C C . THR B 1 223 ? 65.098 5.013 65.189 1.00 26.17 2725 THR B C 1
ATOM 4803 O O . THR B 1 223 ? 64.944 5.088 63.973 1.00 28.39 2725 THR B O 1
ATOM 4807 N N . ALA B 1 224 ? 64.691 5.944 66.046 1.00 23.72 2726 ALA B N 1
ATOM 4808 C CA . ALA B 1 224 ? 64.118 7.209 65.631 1.00 23.51 2726 ALA B CA 1
ATOM 4809 C C . ALA B 1 224 ? 64.616 8.228 66.678 1.00 22.30 2726 ALA B C 1
ATOM 4810 O O . ALA B 1 224 ? 64.981 7.858 67.800 1.00 21.48 2726 ALA B O 1
ATOM 4812 N N . ASN B 1 225 ? 64.751 9.482 66.263 1.00 23.96 2727 ASN B N 1
ATOM 4813 C CA . ASN B 1 225 ? 65.214 10.529 67.151 1.00 21.63 2727 ASN B CA 1
ATOM 4814 C C . ASN B 1 225 ? 64.087 11.403 67.608 1.00 19.58 2727 ASN B C 1
ATOM 4815 O O . ASN B 1 225 ? 64.288 12.228 68.492 1.00 23.74 2727 ASN B O 1
ATOM 4820 N N . CYS B 1 226 ? 62.907 11.240 67.006 1.00 19.07 2728 CYS B N 1
ATOM 4821 C CA . CYS B 1 226 ? 61.732 12.020 67.393 1.00 18.57 2728 CYS B CA 1
ATOM 4822 C C . CYS B 1 226 ? 60.885 11.195 68.336 1.00 17.57 2728 CYS B C 1
ATOM 4823 O O . CYS B 1 226 ? 61.051 9.979 68.426 1.00 19.55 2728 CYS B O 1
ATOM 4826 N N . GLU B 1 227 ? 60.028 11.875 69.089 1.00 19.81 2729 GLU B N 1
ATOM 4827 C CA . GLU B 1 227 ? 59.141 11.241 70.054 1.00 22.08 2729 GLU B CA 1
ATOM 4828 C C . GLU B 1 227 ? 59.962 10.198 70.820 1.00 23.91 2729 GLU B C 1
ATOM 4829 O O . GLU B 1 227 ? 59.543 9.067 71.048 1.00 26.30 2729 GLU B O 1
ATOM 4835 N N . ILE B 1 228 ? 61.155 10.617 71.202 1.00 24.87 2730 ILE B N 1
ATOM 4836 C CA . ILE B 1 228 ? 62.123 9.788 71.894 1.00 24.65 2730 ILE B CA 1
ATOM 4837 C C . ILE B 1 228 ? 61.576 9.052 73.136 1.00 26.64 2730 ILE B C 1
ATOM 4838 O O . ILE B 1 228 ? 61.776 7.847 73.303 1.00 25.39 2730 ILE B O 1
ATOM 4843 N N . ASN B 1 229 ? 60.802 9.761 73.947 1.00 29.38 2731 ASN B N 1
ATOM 4844 C CA . ASN B 1 229 ? 60.241 9.198 75.164 1.00 29.57 2731 ASN B CA 1
ATOM 4845 C C . ASN B 1 229 ? 59.039 8.314 74.816 1.00 33.18 2731 ASN B C 1
ATOM 4846 O O . ASN B 1 229 ? 58.403 7.741 75.697 1.00 33.90 2731 ASN B O 1
ATOM 4851 N N . LYS B 1 230 ? 58.708 8.239 73.534 1.00 34.30 2732 LYS B N 1
ATOM 4852 C CA . LYS B 1 230 ? 57.577 7.449 73.077 1.00 36.01 2732 LYS B CA 1
ATOM 4853 C C . LYS B 1 230 ? 57.855 6.016 72.576 1.00 38.82 2732 LYS B C 1
ATOM 4854 O O . LYS B 1 230 ? 57.038 5.118 72.758 1.00 40.00 2732 LYS B O 1
ATOM 4860 N N . LEU B 1 231 ? 58.982 5.809 71.906 1.00 38.99 2733 LEU B N 1
ATOM 4861 C CA . LEU B 1 231 ? 59.320 4.491 71.348 1.00 37.04 2733 LEU B CA 1
ATOM 4862 C C . LEU B 1 231 ? 59.332 3.371 72.364 1.00 33.35 2733 LEU B C 1
ATOM 4863 O O . LEU B 1 231 ? 59.455 2.203 72.024 1.00 30.88 2733 LEU B O 1
ATOM 4868 N N . VAL B 1 232 ? 59.241 3.746 73.624 1.00 33.20 2734 VAL B N 1
ATOM 4869 C CA . VAL B 1 232 ? 59.278 2.776 74.694 1.00 32.84 2734 VAL B CA 1
ATOM 4870 C C . VAL B 1 232 ? 57.894 2.356 75.160 1.00 31.44 2734 VAL B C 1
ATOM 4871 O O . VAL B 1 232 ? 57.750 1.398 75.926 1.00 30.66 2734 VAL B O 1
ATOM 4875 N N . LYS B 1 233 ? 56.887 3.074 74.711 1.00 29.28 2735 LYS B N 1
ATOM 4876 C CA . LYS B 1 233 ? 55.527 2.781 75.102 1.00 28.01 2735 LYS B CA 1
ATOM 4877 C C . LYS B 1 233 ? 54.979 1.559 74.388 1.00 25.05 2735 LYS B C 1
ATOM 4878 O O . LYS B 1 233 ? 55.365 1.261 73.257 1.00 28.37 2735 LYS B O 1
ATOM 4884 N N . PRO B 1 234 ? 54.143 0.777 75.073 1.00 23.09 2736 PRO B N 1
ATOM 4885 C CA . PRO B 1 234 ? 53.582 -0.400 74.443 1.00 16.73 2736 PRO B CA 1
ATOM 4886 C C . PRO B 1 234 ? 52.666 0.042 73.357 1.00 16.01 2736 PRO B C 1
ATOM 4887 O O . PRO B 1 234 ? 52.067 1.128 73.426 1.00 15.57 2736 PRO B O 1
ATOM 4891 N N . LEU B 1 235 ? 52.606 -0.769 72.327 1.00 13.38 2737 LEU B N 1
ATOM 4892 C CA . LEU B 1 235 ? 51.743 -0.518 71.202 1.00 13.88 2737 LEU B CA 1
ATOM 4893 C C . LEU B 1 235 ? 50.471 -1.287 71.506 1.00 15.07 2737 LEU B C 1
ATOM 4894 O O . LEU B 1 235 ? 50.382 -2.473 71.189 1.00 16.43 2737 LEU B O 1
ATOM 4899 N N . LYS B 1 236 ? 49.528 -0.643 72.192 1.00 14.30 2738 LYS B N 1
ATOM 4900 C CA . LYS B 1 236 ? 48.257 -1.267 72.528 1.00 13.94 2738 LYS B CA 1
ATOM 4901 C C . LYS B 1 236 ? 47.522 -1.615 71.232 1.00 12.83 2738 LYS B C 1
ATOM 4902 O O . LYS B 1 236 ? 47.495 -0.821 70.307 1.00 13.06 2738 LYS B O 1
ATOM 4908 N N . PRO B 1 237 ? 46.811 -2.768 71.193 1.00 13.88 2739 PRO B N 1
ATOM 4909 C CA . PRO B 1 237 ? 46.633 -3.716 72.301 1.00 13.09 2739 PRO B CA 1
ATOM 4910 C C . P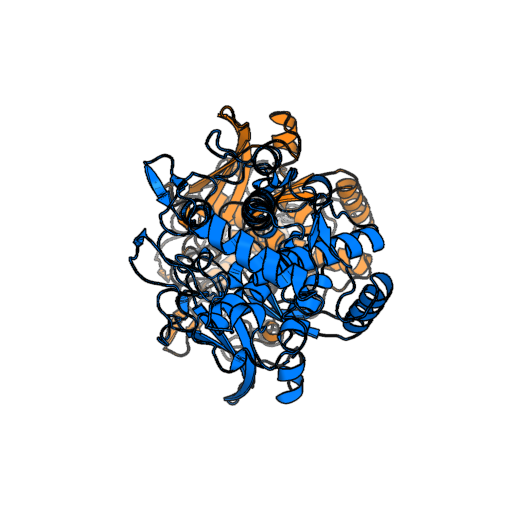RO B 1 237 ? 47.505 -4.979 72.230 1.00 13.99 2739 PRO B C 1
ATOM 4911 O O . PRO B 1 237 ? 47.182 -5.971 72.862 1.00 16.11 2739 PRO B O 1
ATOM 4915 N N . PHE B 1 238 ? 48.633 -4.907 71.530 1.00 12.81 2740 PHE B N 1
ATOM 4916 C CA . PHE B 1 238 ? 49.535 -6.043 71.361 1.00 13.08 2740 PHE B CA 1
ATOM 4917 C C . PHE B 1 238 ? 50.317 -6.377 72.625 1.00 15.17 2740 PHE B C 1
ATOM 4918 O O . PHE B 1 238 ? 50.746 -7.503 72.824 1.00 16.71 2740 PHE B O 1
ATOM 4926 N N . ASN B 1 239 ? 50.496 -5.399 73.493 1.00 18.35 2741 ASN B N 1
ATOM 4927 C CA . ASN B 1 239 ? 51.239 -5.612 74.722 1.00 18.70 2741 ASN B CA 1
ATOM 4928 C C . ASN B 1 239 ? 50.373 -6.323 75.778 1.00 20.81 2741 ASN B C 1
ATOM 4929 O O . ASN B 1 239 ? 50.893 -6.860 76.742 1.00 22.57 2741 ASN B O 1
ATOM 4934 N N . LEU B 1 240 ? 49.059 -6.320 75.607 1.00 23.68 2742 LEU B N 1
ATOM 4935 C CA . LEU B 1 240 ? 48.164 -6.929 76.588 1.00 28.40 2742 LEU B CA 1
ATOM 4936 C C . LEU B 1 240 ? 48.347 -8.434 76.764 1.00 32.17 2742 LEU B C 1
ATOM 4937 O O . LEU B 1 240 ? 48.753 -9.129 75.828 1.00 34.14 2742 LEU B O 1
ATOM 4942 N N . ASP B 1 241 ? 48.106 -8.928 77.985 1.00 36.07 2743 ASP B N 1
ATOM 4943 C CA . ASP B 1 241 ? 48.231 -10.364 78.285 1.00 38.19 2743 ASP B CA 1
ATOM 4944 C C . ASP B 1 241 ? 47.196 -11.156 77.497 1.00 37.32 2743 ASP B C 1
ATOM 4945 O O . ASP B 1 241 ? 47.414 -12.311 77.146 1.00 37.73 2743 ASP B O 1
ATOM 4950 N N . THR B 1 242 ? 46.134 -10.462 77.108 1.00 36.15 2744 THR B N 1
ATOM 4951 C CA . THR B 1 242 ? 45.049 -11.023 76.325 1.00 35.55 2744 THR B CA 1
ATOM 4952 C C . THR B 1 242 ? 45.380 -11.172 74.834 1.00 33.50 2744 THR B C 1
ATOM 4953 O O . THR B 1 242 ? 44.491 -11.480 74.021 1.00 33.52 2744 THR B O 1
ATOM 4957 N N . ASN B 1 243 ? 46.610 -10.836 74.455 1.00 28.67 2745 ASN B N 1
ATOM 4958 C CA . ASN B 1 243 ? 47.028 -10.988 73.069 1.00 24.36 2745 ASN B CA 1
ATOM 4959 C C . ASN B 1 243 ? 47.468 -12.442 72.941 1.00 23.89 2745 ASN B C 1
ATOM 4960 O O . ASN B 1 243 ? 48.399 -12.925 73.613 1.00 23.55 2745 ASN B O 1
ATOM 4965 N N . PRO B 1 244 ? 46.765 -13.182 72.098 1.00 22.57 2746 PRO B N 1
ATOM 4966 C CA . PRO B 1 244 ? 47.108 -14.583 71.919 1.00 22.52 2746 PRO B CA 1
ATOM 4967 C C . PRO B 1 244 ? 48.371 -14.808 71.132 1.00 23.58 2746 PRO B C 1
ATOM 4968 O O . PRO B 1 244 ? 48.863 -15.924 71.083 1.00 29.75 2746 PRO B O 1
ATOM 4972 N N . ASN B 1 245 ? 48.910 -13.765 70.516 1.00 23.78 2747 ASN B N 1
ATOM 4973 C CA . ASN B 1 245 ? 50.113 -13.930 69.719 1.00 20.65 2747 ASN B CA 1
ATOM 4974 C C . ASN B 1 245 ? 51.340 -13.560 70.511 1.00 22.95 2747 ASN B C 1
ATOM 4975 O O . ASN B 1 245 ? 51.572 -12.385 70.816 1.00 25.92 2747 ASN B O 1
ATOM 4980 N N . ALA B 1 246 ? 52.151 -14.564 70.814 1.00 21.93 2748 ALA B N 1
ATOM 4981 C CA . ALA B 1 246 ? 53.343 -14.351 71.608 1.00 21.73 2748 ALA B CA 1
ATOM 4982 C C . ALA B 1 246 ? 54.436 -13.549 70.931 1.00 21.23 2748 ALA B C 1
ATOM 4983 O O . ALA B 1 246 ? 55.171 -12.852 71.620 1.00 26.22 2748 ALA B O 1
ATOM 4985 N N . VAL B 1 247 ? 54.564 -13.631 69.609 1.00 20.65 2749 VAL B N 1
ATOM 4986 C CA . VAL B 1 247 ? 55.610 -12.875 68.929 1.00 17.81 2749 VAL B CA 1
ATOM 4987 C C . VAL B 1 247 ? 55.289 -11.393 68.902 1.00 17.49 2749 VAL B C 1
ATOM 4988 O O . VAL B 1 247 ? 56.109 -10.576 69.295 1.00 18.64 2749 VAL B O 1
ATOM 4992 N N . THR B 1 248 ? 54.091 -11.037 68.464 1.00 16.82 2750 THR B N 1
ATOM 4993 C CA . THR B 1 248 ? 53.752 -9.637 68.425 1.00 15.25 2750 THR B CA 1
ATOM 4994 C C . THR B 1 248 ? 53.753 -9.082 69.833 1.00 16.11 2750 THR B C 1
ATOM 4995 O O . THR B 1 248 ? 54.200 -7.969 70.045 1.00 19.41 2750 THR B O 1
ATOM 4999 N N . LYS B 1 249 ? 53.335 -9.877 70.807 1.00 16.00 2751 LYS B N 1
ATOM 5000 C CA . LYS B 1 249 ? 53.301 -9.394 72.189 1.00 16.98 2751 LYS B CA 1
ATOM 5001 C C . LYS B 1 249 ? 54.701 -9.128 72.710 1.00 17.92 2751 LYS B C 1
ATOM 5002 O O . LYS B 1 249 ? 54.922 -8.233 73.543 1.00 15.85 2751 LYS B O 1
ATOM 5008 N N . ALA B 1 250 ? 55.641 -9.938 72.228 1.00 17.16 2752 ALA B N 1
ATOM 5009 C CA . ALA B 1 250 ? 57.030 -9.813 72.624 1.00 17.86 2752 ALA B CA 1
ATOM 5010 C C . ALA B 1 250 ? 57.713 -8.580 72.005 1.00 17.94 2752 ALA B C 1
ATOM 5011 O O . ALA B 1 250 ? 58.726 -8.123 72.533 1.00 20.95 2752 ALA B O 1
ATOM 5013 N N . HIS B 1 251 ? 57.187 -8.091 70.873 1.00 15.46 2753 HIS B N 1
ATOM 5014 C CA . HIS B 1 251 ? 57.710 -6.935 70.155 1.00 13.67 2753 HIS B CA 1
ATOM 5015 C C . HIS B 1 251 ? 56.653 -5.858 70.161 1.00 13.46 2753 HIS B C 1
ATOM 5016 O O . HIS B 1 251 ? 56.336 -5.285 69.126 1.00 15.22 2753 HIS B O 1
ATOM 5023 N N . SER B 1 252 ? 56.100 -5.584 71.332 1.00 13.48 2754 SER B N 1
ATOM 5024 C CA . SER B 1 252 ? 55.024 -4.614 71.418 1.00 13.79 2754 SER B CA 1
ATOM 5025 C C . SER B 1 252 ? 55.401 -3.201 71.803 1.00 13.71 2754 SER B C 1
ATOM 5026 O O . SER B 1 252 ? 54.605 -2.522 72.461 1.00 14.75 2754 SER B O 1
ATOM 5029 N N . THR B 1 253 ? 56.621 -2.772 71.493 1.00 12.67 2755 THR B N 1
ATOM 5030 C CA . THR B 1 253 ? 56.988 -1.395 71.787 1.00 11.59 2755 THR B CA 1
ATOM 5031 C C . THR B 1 253 ? 57.592 -0.932 70.481 1.00 14.49 2755 THR B C 1
ATOM 5032 O O . THR B 1 253 ? 58.119 -1.768 69.724 1.00 13.95 2755 THR B O 1
ATOM 5036 N N . GLY B 1 254 ? 57.520 0.372 70.204 1.00 13.74 2756 GLY B N 1
ATOM 5037 C CA . GLY B 1 254 ? 58.079 0.888 68.963 1.00 10.92 2756 GLY B CA 1
ATOM 5038 C C . GLY B 1 254 ? 59.528 0.493 68.885 1.00 11.54 2756 GLY B C 1
ATOM 5039 O O . GLY B 1 254 ? 60.015 0.052 67.847 1.00 15.05 2756 GLY B O 1
ATOM 5040 N N . ALA B 1 255 ? 60.212 0.563 70.019 1.00 13.31 2757 ALA B N 1
ATOM 5041 C CA . ALA B 1 255 ? 61.632 0.225 70.057 1.00 15.53 2757 ALA B CA 1
ATOM 5042 C C . ALA B 1 255 ? 61.941 -1.228 69.731 1.00 15.30 2757 ALA B C 1
ATOM 5043 O O . ALA B 1 255 ? 63.070 -1.553 69.380 1.00 20.19 2757 ALA B O 1
ATOM 5045 N N . THR B 1 256 ? 60.964 -2.103 69.906 1.00 17.16 2758 THR B N 1
ATOM 5046 C CA . THR B 1 256 ? 61.132 -3.526 69.621 1.00 17.15 2758 THR B CA 1
ATOM 5047 C C . THR B 1 256 ? 60.538 -4.009 68.284 1.00 17.14 2758 THR B C 1
ATOM 5048 O O . THR B 1 256 ? 60.708 -5.183 67.918 1.00 19.72 2758 THR B O 1
ATOM 5052 N N . SER B 1 257 ? 59.897 -3.116 67.532 1.00 14.08 2759 SER B N 1
ATOM 5053 C CA . SER B 1 257 ? 59.291 -3.501 66.265 1.00 12.01 2759 SER B CA 1
ATOM 5054 C C . SER B 1 257 ? 59.984 -3.006 64.993 1.00 13.64 2759 SER B C 1
ATOM 5055 O O . SER B 1 257 ? 59.428 -3.103 63.904 1.00 14.05 2759 SER B O 1
ATOM 5058 N N . PHE B 1 258 ? 61.204 -2.507 65.109 1.00 14.38 2760 PHE B N 1
ATOM 5059 C CA . PHE B 1 258 ? 61.886 -2.018 63.926 1.00 13.40 2760 PHE B CA 1
ATOM 5060 C C . PHE B 1 258 ? 62.406 -3.146 63.048 1.00 14.98 2760 PHE B C 1
ATOM 5061 O O . PHE B 1 258 ? 62.340 -3.065 61.817 1.00 14.96 2760 PHE B O 1
ATOM 5069 N N . ASP B 1 259 ? 62.841 -4.227 63.691 1.00 14.44 2761 ASP B N 1
ATOM 5070 C CA . ASP B 1 259 ? 63.414 -5.372 62.995 1.00 15.55 2761 ASP B CA 1
ATOM 5071 C C . ASP B 1 259 ? 62.378 -6.415 62.616 1.00 17.72 2761 ASP B C 1
ATOM 5072 O O . ASP B 1 259 ? 61.954 -7.207 63.464 1.00 19.11 2761 ASP B O 1
ATOM 5077 N N . TYR B 1 260 ? 61.970 -6.431 61.351 1.00 15.20 2762 TYR B N 1
ATOM 5078 C CA . TYR B 1 260 ? 60.971 -7.399 60.925 1.00 15.39 2762 TYR B CA 1
ATOM 5079 C C . TYR B 1 260 ? 61.470 -8.840 60.876 1.00 16.82 2762 TYR B C 1
ATOM 5080 O O . TYR B 1 260 ? 60.685 -9.765 60.959 1.00 16.68 2762 TYR B O 1
ATOM 5089 N N . HIS B 1 261 ? 62.779 -9.018 60.790 1.00 18.40 2763 HIS B N 1
ATOM 5090 C CA . HIS B 1 261 ? 63.377 -10.343 60.719 1.00 22.91 2763 HIS B CA 1
ATOM 5091 C C . HIS B 1 261 ? 63.115 -11.166 61.971 1.00 22.72 2763 HIS B C 1
ATOM 5092 O O . HIS B 1 261 ? 62.978 -12.384 61.911 1.00 26.55 2763 HIS B O 1
ATOM 5099 N N . LYS B 1 262 ? 62.989 -10.480 63.096 1.00 21.46 2764 LYS B N 1
ATOM 5100 C CA . LYS B 1 262 ? 62.693 -11.125 64.360 1.00 18.58 2764 LYS B CA 1
ATOM 5101 C C . LYS B 1 262 ? 61.216 -11.493 64.389 1.00 18.72 2764 LYS B C 1
ATOM 5102 O O . LYS B 1 262 ? 60.739 -12.140 65.332 1.00 16.59 2764 LYS B O 1
ATOM 5108 N N . LEU B 1 263 ? 60.474 -11.031 63.386 1.00 14.98 2765 LEU B N 1
ATOM 5109 C CA . LEU B 1 263 ? 59.063 -11.346 63.324 1.00 14.81 2765 LEU B CA 1
ATOM 5110 C C . LEU B 1 263 ? 58.780 -12.571 62.465 1.00 12.28 2765 LEU B C 1
ATOM 5111 O O . LEU B 1 263 ? 57.623 -12.933 62.283 1.00 17.45 2765 LEU B O 1
ATOM 5116 N N . GLY B 1 264 ? 59.820 -13.194 61.916 1.00 13.57 2766 GLY B N 1
ATOM 5117 C CA . GLY B 1 264 ? 59.634 -14.408 61.133 1.00 11.38 2766 GLY B CA 1
ATOM 5118 C C . GLY B 1 264 ? 59.039 -14.377 59.729 1.00 13.67 2766 GLY B C 1
ATOM 5119 O O . GLY B 1 264 ? 58.423 -15.343 59.292 1.00 13.94 2766 GLY B O 1
ATOM 5120 N N . TYR B 1 265 ? 59.202 -13.283 59.005 1.00 13.85 2767 TYR B N 1
ATOM 5121 C CA . TYR B 1 265 ? 58.705 -13.204 57.644 1.00 9.81 2767 TYR B CA 1
ATOM 5122 C C . TYR B 1 265 ? 59.741 -12.451 56.826 1.00 12.22 2767 TYR B C 1
ATOM 5123 O O . TYR B 1 265 ? 60.780 -12.008 57.337 1.00 13.51 2767 TYR B O 1
ATOM 5132 N N . ASP B 1 266 ? 59.539 -12.441 55.527 1.00 11.77 2768 ASP B N 1
ATOM 5133 C CA . ASP B 1 266 ? 60.462 -11.761 54.672 1.00 12.46 2768 ASP B CA 1
ATOM 5134 C C . ASP B 1 266 ? 59.701 -11.596 53.387 1.00 11.47 2768 ASP B C 1
ATOM 5135 O O . ASP B 1 266 ? 58.588 -12.088 53.260 1.00 11.00 2768 ASP B O 1
ATOM 5140 N N . TYR B 1 267 ? 60.236 -10.797 52.482 1.00 11.78 2769 TYR B N 1
ATOM 5141 C CA . TYR B 1 267 ? 59.579 -10.538 51.210 1.00 12.52 2769 TYR B CA 1
ATOM 5142 C C . TYR B 1 267 ? 60.279 -11.302 50.087 1.00 13.77 2769 TYR B C 1
ATOM 5143 O O . TYR B 1 267 ? 61.464 -11.679 50.211 1.00 10.98 2769 TYR B O 1
ATOM 5152 N N . ASP B 1 268 ? 59.564 -11.516 48.983 1.00 13.98 2770 ASP B N 1
ATOM 5153 C CA . ASP B 1 268 ? 60.197 -12.202 47.866 1.00 17.26 2770 ASP B CA 1
ATOM 5154 C C . ASP B 1 268 ? 61.445 -11.392 47.514 1.00 17.88 2770 ASP B C 1
ATOM 5155 O O . ASP B 1 268 ? 62.527 -11.952 47.322 1.00 19.83 2770 ASP B O 1
ATOM 5160 N N . ASN B 1 269 ? 61.327 -10.067 47.558 1.00 18.34 2771 ASN B N 1
ATOM 5161 C CA . ASN B 1 269 ? 62.482 -9.194 47.297 1.00 15.70 2771 ASN B CA 1
ATOM 5162 C C . ASN B 1 269 ? 62.180 -7.756 47.659 1.00 15.21 2771 ASN B C 1
ATOM 5163 O O . ASN B 1 269 ? 61.036 -7.403 47.904 1.00 14.39 2771 ASN B O 1
ATOM 5168 N N . LEU B 1 270 ? 63.228 -6.942 47.734 1.00 15.90 2772 LEU B N 1
ATOM 5169 C CA . LEU B 1 270 ? 63.117 -5.523 48.068 1.00 15.97 2772 LEU B CA 1
ATOM 5170 C C . LEU B 1 270 ? 63.457 -4.636 46.860 1.00 16.70 2772 LEU B C 1
ATOM 5171 O O . LEU B 1 270 ? 63.976 -3.540 47.022 1.00 19.10 2772 LEU B O 1
ATOM 5176 N N . ASN B 1 271 ? 63.170 -5.117 45.655 1.00 15.32 2773 ASN B N 1
ATOM 5177 C CA . ASN B 1 271 ? 63.444 -4.365 44.453 1.00 15.50 2773 ASN B CA 1
ATOM 5178 C C . ASN B 1 271 ? 62.346 -3.388 44.179 1.00 16.03 2773 ASN B C 1
ATOM 5179 O O . ASN B 1 271 ? 61.267 -3.754 43.715 1.00 20.14 2773 ASN B O 1
ATOM 5184 N N . PHE B 1 272 ? 62.594 -2.135 44.507 1.00 19.64 2774 PHE B N 1
ATOM 5185 C CA . PHE B 1 272 ? 61.596 -1.118 44.263 1.00 20.92 2774 PHE B CA 1
ATOM 5186 C C . PHE B 1 272 ? 61.557 -0.739 42.787 1.00 21.83 2774 PHE B C 1
ATOM 5187 O O . PHE B 1 272 ? 62.532 -0.231 42.228 1.00 23.37 2774 PHE B O 1
ATOM 5195 N N . HIS B 1 273 ? 60.426 -1.030 42.158 1.00 25.34 2775 HIS B N 1
ATOM 5196 C CA . HIS B 1 273 ? 60.222 -0.732 40.756 1.00 25.99 2775 HIS B CA 1
ATOM 5197 C C . HIS B 1 273 ? 61.316 -1.385 39.932 1.00 28.33 2775 HIS B C 1
ATOM 5198 O O . HIS B 1 273 ? 61.932 -0.754 39.080 1.00 30.11 2775 HIS B O 1
ATOM 5205 N N . GLY B 1 274 ? 61.584 -2.650 40.230 1.00 27.63 2776 GLY B N 1
ATOM 5206 C CA . GLY B 1 274 ? 62.607 -3.377 39.502 1.00 28.79 2776 GLY B CA 1
ATOM 5207 C C . GLY B 1 274 ? 64.037 -2.886 39.685 1.00 29.04 2776 GLY B C 1
ATOM 5208 O O . GLY B 1 274 ? 64.950 -3.373 39.003 1.00 34.09 2776 GLY B O 1
ATOM 5209 N N . MET B 1 275 ? 64.258 -1.949 40.602 1.00 25.18 2777 MET B N 1
ATOM 5210 C CA . MET B 1 275 ? 65.606 -1.443 40.817 1.00 21.99 2777 MET B CA 1
ATOM 5211 C C . MET B 1 275 ? 66.236 -2.072 42.045 1.00 20.43 2777 MET B C 1
ATOM 5212 O O . MET B 1 275 ? 65.571 -2.252 43.052 1.00 22.39 2777 MET B O 1
ATOM 5217 N N . THR B 1 276 ? 67.515 -2.416 41.983 1.00 18.22 2778 THR B N 1
ATOM 5218 C CA . THR B 1 276 ? 68.150 -2.977 43.159 1.00 17.21 2778 THR B CA 1
ATOM 5219 C C . THR B 1 276 ? 68.367 -1.828 44.105 1.00 16.22 2778 THR B C 1
ATOM 5220 O O . THR B 1 276 ? 68.320 -0.678 43.705 1.00 18.28 2778 THR B O 1
ATOM 5224 N N . ILE B 1 277 ? 68.644 -2.135 45.358 1.00 17.87 2779 ILE B N 1
ATOM 5225 C CA . ILE B 1 277 ? 68.870 -1.085 46.343 1.00 17.18 2779 ILE B CA 1
ATOM 5226 C C . ILE B 1 277 ? 69.950 -0.074 45.902 1.00 16.79 2779 ILE B C 1
ATOM 5227 O O . ILE B 1 277 ? 69.728 1.123 45.935 1.00 17.47 2779 ILE B O 1
ATOM 5232 N N . PRO B 1 278 ? 71.101 -0.544 45.412 1.00 18.27 2780 PRO B N 1
ATOM 5233 C CA . PRO B 1 278 ? 72.064 0.494 45.013 1.00 19.75 2780 PRO B CA 1
ATOM 5234 C C . PRO B 1 278 ? 71.578 1.278 43.800 1.00 22.21 2780 PRO B C 1
ATOM 5235 O O . PRO B 1 278 ? 71.985 2.421 43.593 1.00 23.10 2780 PRO B O 1
ATOM 5239 N N . GLU B 1 279 ? 70.724 0.659 42.990 1.00 23.39 2781 GLU B N 1
ATOM 5240 C CA . GLU B 1 279 ? 70.196 1.318 41.815 1.00 21.82 2781 GLU B CA 1
ATOM 5241 C C . GLU B 1 279 ? 69.208 2.391 42.225 1.00 22.46 2781 GLU B C 1
ATOM 5242 O O . GLU B 1 279 ? 69.176 3.485 41.643 1.00 24.67 2781 GLU B O 1
ATOM 5248 N N . LEU B 1 280 ? 68.365 2.056 43.194 1.00 18.04 2782 LEU B N 1
ATOM 5249 C CA . LEU B 1 280 ? 67.354 2.984 43.688 1.00 18.12 2782 LEU B CA 1
ATOM 5250 C C . LEU B 1 280 ? 68.016 4.250 44.267 1.00 15.34 2782 LEU B C 1
ATOM 5251 O O . LEU B 1 280 ? 67.572 5.360 44.038 1.00 14.96 2782 LEU B O 1
ATOM 5256 N N . GLU B 1 281 ? 69.119 4.052 44.967 1.00 14.72 2783 GLU B N 1
ATOM 5257 C CA . GLU B 1 281 ? 69.837 5.133 45.601 1.00 16.94 2783 GLU B CA 1
ATOM 5258 C C . GLU B 1 281 ? 70.344 6.111 44.563 1.00 19.00 2783 GLU B C 1
ATOM 5259 O O . GLU B 1 281 ? 70.160 7.336 44.704 1.00 16.68 2783 GLU B O 1
ATOM 5265 N N . GLU B 1 282 ? 70.913 5.572 43.487 1.00 20.20 2784 GLU B N 1
ATOM 5266 C CA . GLU B 1 282 ? 71.415 6.401 42.398 1.00 21.36 2784 GLU B CA 1
ATOM 5267 C C . GLU B 1 282 ? 70.261 7.191 41.798 1.00 22.71 2784 GLU B C 1
ATOM 5268 O O . GLU B 1 282 ? 70.420 8.329 41.361 1.00 22.69 2784 GLU B O 1
ATOM 5274 N N . HIS B 1 283 ? 69.114 6.541 41.723 1.00 21.88 2785 HIS B N 1
ATOM 5275 C CA . HIS B 1 283 ? 67.926 7.137 41.151 1.00 20.74 2785 HIS B CA 1
ATOM 5276 C C . HIS B 1 283 ? 67.387 8.272 42.020 1.00 20.57 2785 HIS B C 1
ATOM 5277 O O . HIS B 1 283 ? 66.910 9.267 41.509 1.00 21.60 2785 HIS B O 1
ATOM 5284 N N . LEU B 1 284 ? 67.422 8.110 43.333 1.00 18.58 2786 LEU B N 1
ATOM 5285 C CA . LEU B 1 284 ? 66.919 9.142 44.208 1.00 17.05 2786 LEU B CA 1
ATOM 5286 C C . LEU B 1 284 ? 67.883 10.322 44.199 1.00 20.39 2786 LEU B C 1
ATOM 5287 O O . LEU B 1 284 ? 67.464 11.467 44.289 1.00 20.21 2786 LEU B O 1
ATOM 5292 N N . LYS B 1 285 ? 69.175 10.049 44.068 1.00 20.65 2787 LYS B N 1
ATOM 5293 C CA . LYS B 1 285 ? 70.141 11.121 44.015 1.00 25.76 2787 LYS B CA 1
ATOM 5294 C C . LYS B 1 285 ? 69.900 12.012 42.805 1.00 28.56 2787 LYS B C 1
ATOM 5295 O O . LYS B 1 285 ? 69.922 13.241 42.939 1.00 30.80 2787 LYS B O 1
ATOM 5301 N N . GLU B 1 286 ? 69.657 11.417 41.633 1.00 27.33 2788 GLU B N 1
ATOM 5302 C CA . GLU B 1 286 ? 69.402 12.179 40.398 1.00 30.08 2788 GLU B CA 1
ATOM 5303 C C . GLU B 1 286 ? 68.291 13.205 40.589 1.00 28.98 2788 GLU B C 1
ATOM 5304 O O . GLU B 1 286 ? 68.351 14.314 40.068 1.00 28.72 2788 GLU B O 1
ATOM 5310 N N . ILE B 1 287 ? 67.288 12.819 41.365 1.00 28.97 2789 ILE B N 1
ATOM 5311 C CA . ILE B 1 287 ? 66.118 13.640 41.650 1.00 30.29 2789 ILE B CA 1
ATOM 5312 C C . ILE B 1 287 ? 66.474 14.920 42.399 1.00 29.79 2789 ILE B C 1
ATOM 5313 O O . ILE B 1 287 ? 65.806 15.959 42.251 1.00 28.81 2789 ILE B O 1
ATOM 5318 N N . GLN B 1 288 ? 67.534 14.825 43.201 1.00 27.30 2790 GLN B N 1
ATOM 5319 C CA . GLN B 1 288 ? 68.015 15.901 44.044 1.00 28.59 2790 GLN B CA 1
ATOM 5320 C C . GLN B 1 288 ? 68.987 16.813 43.359 1.00 30.24 2790 GLN B C 1
ATOM 5321 O O . GLN B 1 288 ? 69.445 17.788 43.937 1.00 32.21 2790 GLN B O 1
ATOM 5327 N N . HIS B 1 289 ? 69.342 16.471 42.133 1.00 32.58 2791 HIS B N 1
ATOM 5328 C CA . HIS B 1 289 ? 70.270 17.275 41.372 1.00 33.74 2791 HIS B CA 1
ATOM 5329 C C . HIS B 1 289 ? 69.502 18.384 40.702 1.00 34.18 2791 HIS B C 1
ATOM 5330 O O . HIS B 1 289 ? 70.073 19.166 39.970 1.00 37.04 2791 HIS B O 1
ATOM 5337 N N . GLU B 1 290 ? 68.202 18.454 40.951 1.00 33.80 2792 GLU B N 1
ATOM 5338 C CA . GLU B 1 290 ? 67.371 19.489 40.357 1.00 33.03 2792 GLU B CA 1
ATOM 5339 C C . GLU B 1 290 ? 66.857 20.356 41.499 1.00 29.78 2792 GLU B C 1
ATOM 5340 O O . GLU B 1 290 ? 66.727 19.859 42.633 1.00 31.00 2792 GLU B O 1
ATOM 5346 N N . ASP B 1 291 ? 66.625 21.643 41.225 1.00 25.14 2793 ASP B N 1
ATOM 5347 C CA . ASP B 1 291 ? 66.095 22.582 42.234 1.00 21.59 2793 ASP B CA 1
ATOM 5348 C C . ASP B 1 291 ? 64.603 22.259 42.329 1.00 17.38 2793 ASP B C 1
ATOM 5349 O O . ASP B 1 291 ? 63.950 22.071 41.298 1.00 17.72 2793 ASP B O 1
ATOM 5354 N N . ARG B 1 292 ? 64.048 22.213 43.533 1.00 12.38 2794 ARG B N 1
ATOM 5355 C CA . ARG B 1 292 ? 62.635 21.900 43.670 1.00 10.04 2794 ARG B CA 1
ATOM 5356 C C . ARG B 1 292 ? 61.936 22.883 44.565 1.00 8.60 2794 ARG B C 1
ATOM 5357 O O . ARG B 1 292 ? 62.536 23.426 45.481 1.00 11.42 2794 ARG B O 1
ATOM 5365 N N . VAL B 1 293 ? 60.648 23.067 44.342 1.00 7.48 2795 VAL B N 1
ATOM 5366 C CA . VAL B 1 293 ? 59.878 23.987 45.163 1.00 9.62 2795 VAL B CA 1
ATOM 5367 C C . VAL B 1 293 ? 58.825 23.111 45.810 1.00 12.03 2795 VAL B C 1
ATOM 5368 O O . VAL B 1 293 ? 58.253 22.244 45.156 1.00 12.05 2795 VAL B O 1
ATOM 5372 N N . PHE B 1 294 ? 58.579 23.311 47.096 1.00 12.05 2796 PHE B N 1
ATOM 5373 C CA . PHE B 1 294 ? 57.607 22.494 47.795 1.00 10.32 2796 PHE B CA 1
ATOM 5374 C C . PHE B 1 294 ? 56.574 23.317 48.529 1.00 9.85 2796 PHE B C 1
ATOM 5375 O O . PHE B 1 294 ? 56.831 24.477 48.901 1.00 12.76 2796 PHE B O 1
ATOM 5383 N N . ALA B 1 295 ? 55.411 22.708 48.733 1.00 5.09 2797 ALA B N 1
ATOM 5384 C CA . ALA B 1 295 ? 54.355 23.282 49.546 1.00 2.97 2797 ALA B CA 1
ATOM 5385 C C . ALA B 1 295 ? 54.487 22.359 50.754 1.00 4.17 2797 ALA B C 1
ATOM 5386 O O . ALA B 1 295 ? 54.829 21.200 50.606 1.00 11.53 2797 ALA B O 1
ATOM 5388 N N . GLY B 1 296 ? 54.352 22.899 51.952 1.00 8.71 2798 GLY B N 1
ATOM 5389 C CA . GLY B 1 296 ? 54.480 22.116 53.155 1.00 2.47 2798 GLY B CA 1
ATOM 5390 C C . GLY B 1 296 ? 53.223 22.324 53.953 1.00 8.69 2798 GLY B C 1
ATOM 5391 O O . GLY B 1 296 ? 52.784 23.452 54.078 1.00 5.53 2798 GLY B O 1
ATOM 5392 N N . PHE B 1 297 ? 52.616 21.239 54.442 1.00 7.04 2799 PHE B N 1
ATOM 5393 C CA . PHE B 1 297 ? 51.387 21.311 55.232 1.00 6.67 2799 PHE B CA 1
ATOM 5394 C C . PHE B 1 297 ? 51.517 20.779 56.675 1.00 8.42 2799 PHE B C 1
ATOM 5395 O O . PHE B 1 297 ? 52.126 19.733 56.889 1.00 10.68 2799 PHE B O 1
ATOM 5403 N N . LEU B 1 298 ? 50.991 21.519 57.656 1.00 10.21 2800 LEU B N 1
ATOM 5404 C CA . LEU B 1 298 ? 51.019 21.108 59.065 1.00 11.85 2800 LEU B CA 1
ATOM 5405 C C . LEU B 1 298 ? 49.671 20.451 59.251 1.00 12.77 2800 LEU B C 1
ATOM 5406 O O . LEU B 1 298 ? 48.645 21.121 59.144 1.00 12.56 2800 LEU B O 1
ATOM 5411 N N . LEU B 1 299 ? 49.681 19.151 59.553 1.00 13.14 2801 LEU B N 1
ATOM 5412 C CA . LEU B 1 299 ? 48.462 18.380 59.700 1.00 10.66 2801 LEU B CA 1
ATOM 5413 C C . LEU B 1 299 ? 48.198 17.915 61.125 1.00 8.95 2801 LEU B C 1
ATOM 5414 O O . LEU B 1 299 ? 49.120 17.645 61.890 1.00 12.84 2801 LEU B O 1
ATOM 5419 N N . ARG B 1 300 ? 46.931 17.817 61.485 1.00 11.43 2802 ARG B N 1
ATOM 5420 C CA . ARG B 1 300 ? 46.549 17.377 62.824 1.00 15.87 2802 ARG B CA 1
ATOM 5421 C C . ARG B 1 300 ? 45.146 16.776 62.739 1.00 16.57 2802 ARG B C 1
ATOM 5422 O O . ARG B 1 300 ? 44.435 17.012 61.760 1.00 18.02 2802 ARG B O 1
ATOM 5430 N N . THR B 1 301 ? 44.763 15.979 63.733 1.00 16.29 2803 THR B N 1
ATOM 5431 C CA . THR B 1 301 ? 43.444 15.355 63.767 1.00 18.47 2803 THR B CA 1
ATOM 5432 C C . THR B 1 301 ? 42.284 16.270 63.378 1.00 17.30 2803 THR B C 1
ATOM 5433 O O . THR B 1 301 ? 42.171 17.378 63.901 1.00 22.55 2803 THR B O 1
ATOM 5437 N N . ILE B 1 302 ? 41.369 15.781 62.547 1.00 19.61 2804 ILE B N 1
ATOM 5438 C CA . ILE B 1 302 ? 40.182 16.561 62.186 1.00 16.50 2804 ILE B CA 1
ATOM 5439 C C . ILE B 1 302 ? 38.928 15.719 62.506 1.00 20.03 2804 ILE B C 1
ATOM 5440 O O . ILE B 1 302 ? 37.800 16.071 62.127 1.00 21.16 2804 ILE B O 1
ATOM 5445 N N . GLY B 1 303 ? 39.157 14.574 63.168 1.00 21.49 2805 GLY B N 1
ATOM 5446 C CA . GLY B 1 303 ? 38.099 13.667 63.596 1.00 16.77 2805 GLY B CA 1
ATOM 5447 C C . GLY B 1 303 ? 37.299 13.045 62.482 1.00 19.49 2805 GLY B C 1
ATOM 5448 O O . GLY B 1 303 ? 36.117 12.716 62.671 1.00 22.81 2805 GLY B O 1
ATOM 5449 N N . GLN B 1 304 ? 37.924 12.904 61.313 1.00 17.86 2806 GLN B N 1
ATOM 5450 C CA . GLN B 1 304 ? 37.273 12.325 60.141 1.00 17.25 2806 GLN B CA 1
ATOM 5451 C C . GLN B 1 304 ? 38.294 12.194 59.038 1.00 16.30 2806 GLN B C 1
ATOM 5452 O O . GLN B 1 304 ? 39.429 12.673 59.164 1.00 18.91 2806 GLN B O 1
ATOM 5458 N N . SER B 1 305 ? 37.915 11.486 57.990 1.00 15.85 2807 SER B N 1
ATOM 5459 C CA . SER B 1 305 ? 38.798 11.314 56.865 1.00 17.98 2807 SER B CA 1
ATOM 5460 C C . SER B 1 305 ? 38.511 12.465 55.910 1.00 17.52 2807 SER B C 1
ATOM 5461 O O . SER B 1 305 ? 37.388 12.958 55.859 1.00 20.98 2807 SER B O 1
ATOM 5464 N N . ALA B 1 306 ? 39.499 12.887 55.138 1.00 20.04 2808 ALA B N 1
ATOM 5465 C CA . ALA B 1 306 ? 39.290 13.984 54.212 1.00 19.42 2808 ALA B CA 1
ATOM 5466 C C . ALA B 1 306 ? 40.348 13.958 53.150 1.00 20.75 2808 ALA B C 1
ATOM 5467 O O . ALA B 1 306 ? 41.450 13.444 53.394 1.00 23.04 2808 ALA B O 1
ATOM 5469 N N . ASP B 1 307 ? 39.986 14.449 51.965 1.00 20.05 2809 ASP B N 1
ATOM 5470 C CA . ASP B 1 307 ? 40.907 14.565 50.842 1.00 19.89 2809 ASP B CA 1
ATOM 5471 C C . ASP B 1 307 ? 41.169 16.050 50.645 1.00 22.19 2809 ASP B C 1
ATOM 5472 O O . ASP B 1 307 ? 40.245 16.885 50.737 1.00 21.23 2809 ASP B O 1
ATOM 5477 N N . VAL B 1 308 ? 42.425 16.386 50.397 1.00 19.22 2810 VAL B N 1
ATOM 5478 C CA . VAL B 1 308 ? 42.813 17.772 50.198 1.00 20.71 2810 VAL B CA 1
ATOM 5479 C C . VAL B 1 308 ? 43.282 17.938 48.766 1.00 18.85 2810 VAL B C 1
ATOM 5480 O O . VAL B 1 308 ? 43.973 17.070 48.239 1.00 19.40 2810 VAL B O 1
ATOM 5484 N N . ASN B 1 309 ? 42.820 19.010 48.128 1.00 19.20 2811 ASN B N 1
ATOM 5485 C CA . ASN B 1 309 ? 43.150 19.345 46.741 1.00 19.70 2811 ASN B CA 1
ATOM 5486 C C . ASN B 1 309 ? 43.587 20.789 46.800 1.00 21.43 2811 ASN B C 1
ATOM 5487 O O . ASN B 1 309 ? 43.050 21.569 47.606 1.00 22.44 2811 ASN B O 1
ATOM 5492 N N . PHE B 1 310 ? 44.567 21.161 45.990 1.00 19.72 2812 PHE B N 1
ATOM 5493 C CA . PHE B 1 310 ? 45.006 22.537 45.992 1.00 18.12 2812 PHE B CA 1
ATOM 5494 C C . PHE B 1 310 ? 45.540 22.935 44.640 1.00 17.87 2812 PHE B C 1
ATOM 5495 O O . PHE B 1 310 ? 46.058 22.104 43.897 1.00 21.89 2812 PHE B O 1
ATOM 5503 N N . ASP B 1 311 ? 45.343 24.199 44.286 1.00 21.56 2813 ASP B N 1
ATOM 5504 C CA . ASP B 1 311 ? 45.831 24.707 43.007 1.00 22.11 2813 ASP B CA 1
ATOM 5505 C C . ASP B 1 311 ? 46.784 25.837 43.273 1.00 21.74 2813 ASP B C 1
ATOM 5506 O O . ASP B 1 311 ? 46.678 26.545 44.289 1.00 19.92 2813 ASP B O 1
ATOM 5511 N N . VAL B 1 312 ? 47.753 25.974 42.374 1.00 25.12 2814 VAL B N 1
ATOM 5512 C CA . VAL B 1 312 ? 48.734 27.037 42.445 1.00 27.34 2814 VAL B CA 1
ATOM 5513 C C . VAL B 1 312 ? 48.131 28.095 41.496 1.00 29.92 2814 VAL B C 1
ATOM 5514 O O . VAL B 1 312 ? 47.624 27.746 40.415 1.00 26.89 2814 VAL B O 1
ATOM 5518 N N . CYS B 1 313 ? 48.156 29.361 41.909 1.00 30.62 2815 CYS B N 1
ATOM 5519 C CA . CYS B 1 313 ? 47.598 30.438 41.093 1.00 31.58 2815 CYS B CA 1
ATOM 5520 C C . CYS B 1 313 ? 48.496 31.654 41.016 1.00 29.77 2815 CYS B C 1
ATOM 5521 O O . CYS B 1 313 ? 49.074 32.100 42.023 1.00 29.53 2815 CYS B O 1
ATOM 5524 N N . THR B 1 314 ? 48.633 32.187 39.816 1.00 29.07 2816 THR B N 1
ATOM 5525 C CA . THR B 1 314 ? 49.393 33.404 39.649 1.00 31.59 2816 THR B CA 1
ATOM 5526 C C . THR B 1 314 ? 48.482 34.476 40.264 1.00 33.23 2816 THR B C 1
ATOM 5527 O O . THR B 1 314 ? 47.267 34.263 40.412 1.00 32.73 2816 THR B O 1
ATOM 5531 N N . LYS B 1 315 ? 49.080 35.598 40.638 1.00 39.01 2817 LYS B N 1
ATOM 5532 C CA . LYS B 1 315 ? 48.351 36.704 41.268 1.00 43.91 2817 LYS B CA 1
ATOM 5533 C C . LYS B 1 315 ? 47.093 37.153 40.524 1.00 45.27 2817 LYS B C 1
ATOM 5534 O O . LYS B 1 315 ? 46.061 37.441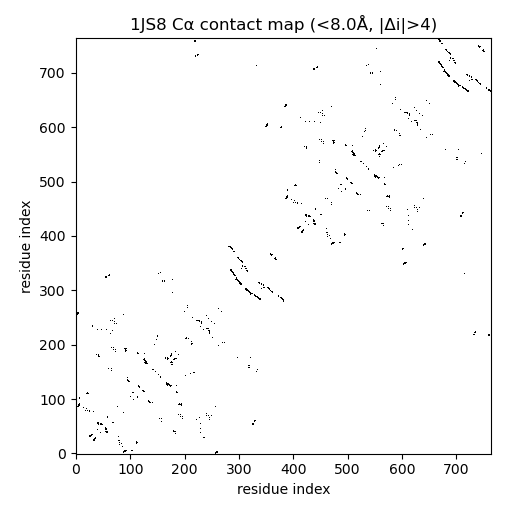 41.133 1.00 46.84 2817 LYS B O 1
ATOM 5540 N N . ASP B 1 316 ? 47.194 37.155 39.201 1.00 45.07 2818 ASP B N 1
ATOM 5541 C CA . ASP B 1 316 ? 46.098 37.544 38.335 1.00 46.34 2818 ASP B CA 1
ATOM 5542 C C . ASP B 1 316 ? 44.946 36.530 38.390 1.00 44.76 2818 ASP B C 1
ATOM 5543 O O . ASP B 1 316 ? 43.885 36.783 37.840 1.00 46.30 2818 ASP B O 1
ATOM 5548 N N . GLY B 1 317 ? 45.174 35.365 38.979 1.00 43.93 2819 GLY B N 1
ATOM 5549 C CA . GLY B 1 317 ? 44.100 34.391 39.082 1.00 39.99 2819 GLY B CA 1
ATOM 5550 C C . GLY B 1 317 ? 44.126 33.237 38.088 1.00 38.75 2819 GLY B C 1
ATOM 5551 O O . GLY B 1 317 ? 43.098 32.596 37.883 1.00 38.32 2819 GLY B O 1
ATOM 5552 N N . GLU B 1 318 ? 45.243 33.027 37.409 1.00 36.51 2820 GLU B N 1
ATOM 5553 C CA . GLU B 1 318 ? 45.358 31.893 36.493 1.00 37.81 2820 GLU B CA 1
ATOM 5554 C C . GLU B 1 318 ? 45.823 30.733 37.398 1.00 36.21 2820 GLU B C 1
ATOM 5555 O O . GLU B 1 318 ? 46.802 30.886 38.146 1.00 38.71 2820 GLU B O 1
ATOM 5561 N N . CYS B 1 319 ? 45.105 29.606 37.391 1.00 32.58 2821 CYS B N 1
ATOM 5562 C CA . CYS B 1 319 ? 45.474 28.470 38.253 1.00 30.82 2821 CYS B CA 1
ATOM 5563 C C . CYS B 1 319 ? 45.765 27.158 37.542 1.00 30.90 2821 CYS B C 1
ATOM 5564 O O . CYS B 1 319 ? 45.313 26.920 36.416 1.00 34.20 2821 CYS B O 1
ATOM 5567 N N . THR B 1 320 ? 46.464 26.273 38.245 1.00 30.50 2822 THR B N 1
ATOM 5568 C CA . THR B 1 320 ? 46.783 24.947 37.730 1.00 30.93 2822 THR B CA 1
ATOM 5569 C C . THR B 1 320 ? 46.846 24.030 38.948 1.00 29.94 2822 THR B C 1
ATOM 5570 O O . THR B 1 320 ? 47.143 24.469 40.077 1.00 31.84 2822 THR B O 1
ATOM 5574 N N . PHE B 1 321 ? 46.453 22.787 38.725 1.00 26.56 2823 PHE B N 1
ATOM 5575 C CA . PHE B 1 321 ? 46.411 21.797 39.763 1.00 23.11 2823 PHE B CA 1
ATOM 5576 C C . PHE B 1 321 ? 47.768 21.664 40.457 1.00 23.39 2823 PHE B C 1
ATOM 5577 O O . PHE B 1 321 ? 48.818 21.572 39.795 1.00 22.43 2823 PHE B O 1
ATOM 5585 N N . GLY B 1 322 ? 47.734 21.769 41.789 1.00 21.82 2824 GLY B N 1
ATOM 5586 C CA . GLY B 1 322 ? 48.927 21.627 42.608 1.00 18.29 2824 GLY B CA 1
ATOM 5587 C C . GLY B 1 322 ? 49.106 20.175 43.036 1.00 16.47 2824 GLY B C 1
ATOM 5588 O O . GLY B 1 322 ? 50.149 19.576 42.780 1.00 16.36 2824 GLY B O 1
ATOM 5589 N N . GLY B 1 323 ? 48.100 19.604 43.697 1.00 16.03 2825 GLY B N 1
ATOM 5590 C CA . GLY B 1 323 ? 48.207 18.218 44.114 1.00 15.32 2825 GLY B CA 1
ATOM 5591 C C . GLY B 1 323 ? 47.083 17.770 45.022 1.00 15.43 2825 GLY B C 1
ATOM 5592 O O . GLY B 1 323 ? 46.180 18.560 45.294 1.00 11.55 2825 GLY B O 1
ATOM 5593 N N . THR B 1 324 ? 47.168 16.514 45.493 1.00 16.41 2826 THR B N 1
ATOM 5594 C CA . THR B 1 324 ? 46.179 15.886 46.384 1.00 15.93 2826 THR B CA 1
ATOM 5595 C C . THR B 1 324 ? 46.815 14.979 47.414 1.00 14.35 2826 THR B C 1
ATOM 5596 O O . THR B 1 324 ? 47.775 14.268 47.116 1.00 14.63 2826 THR B O 1
ATOM 5600 N N . PHE B 1 325 ? 46.237 14.972 48.610 1.00 12.25 2827 PHE B N 1
ATOM 5601 C CA . PHE B 1 325 ? 46.696 14.088 49.666 1.00 13.68 2827 PHE B CA 1
ATOM 5602 C C . PHE B 1 325 ? 45.500 13.758 50.531 1.00 12.12 2827 PHE B C 1
ATOM 5603 O O . PHE B 1 325 ? 44.498 14.445 50.471 1.00 14.21 2827 PHE B O 1
ATOM 5611 N N . CYS B 1 326 ? 45.549 12.657 51.262 1.00 11.89 2828 CYS B N 1
ATOM 5612 C CA . CYS B 1 326 ? 44.408 12.279 52.056 1.00 11.97 2828 CYS B CA 1
ATOM 5613 C C . CYS B 1 326 ? 44.725 12.087 53.515 1.00 12.53 2828 CYS B C 1
ATOM 5614 O O . CYS B 1 326 ? 45.877 11.872 53.910 1.00 15.24 2828 CYS B O 1
ATOM 5617 N N . ILE B 1 327 ? 43.691 12.182 54.325 1.00 12.15 2829 ILE B N 1
ATOM 5618 C CA . ILE B 1 327 ? 43.814 12.013 55.754 1.00 11.61 2829 ILE B CA 1
ATOM 5619 C C . ILE B 1 327 ? 42.795 10.931 56.145 1.00 13.34 2829 ILE B C 1
ATOM 5620 O O . ILE B 1 327 ? 41.603 11.057 55.855 1.00 13.93 2829 ILE B O 1
ATOM 5625 N N . LEU B 1 328 ? 43.269 9.861 56.777 1.00 15.32 2830 LEU B N 1
ATOM 5626 C CA . LEU B 1 328 ? 42.405 8.760 57.204 1.00 15.37 2830 LEU B CA 1
ATOM 5627 C C . LEU B 1 328 ? 42.066 9.038 58.648 1.00 14.65 2830 LEU B C 1
ATOM 5628 O O . LEU B 1 328 ? 42.948 9.281 59.450 1.00 19.15 2830 LEU B O 1
ATOM 5633 N N . GLY B 1 329 ? 40.798 9.019 58.993 1.00 14.47 2831 GLY B N 1
ATOM 5634 C CA . GLY B 1 329 ? 40.454 9.271 60.374 1.00 14.87 2831 GLY B CA 1
ATOM 5635 C C . GLY B 1 329 ? 39.011 8.931 60.652 1.00 16.41 2831 GLY B C 1
ATOM 5636 O O . GLY B 1 329 ? 38.287 8.454 59.764 1.00 17.40 2831 GLY B O 1
ATOM 5637 N N . GLY B 1 330 ? 38.594 9.153 61.893 1.00 13.51 2832 GLY B N 1
ATOM 5638 C CA . GLY B 1 330 ? 37.226 8.886 62.267 1.00 13.50 2832 GLY B CA 1
ATOM 5639 C C . GLY B 1 330 ? 36.973 9.302 63.691 1.00 15.60 2832 GLY B C 1
ATOM 5640 O O . GLY B 1 330 ? 37.887 9.637 64.441 1.00 14.52 2832 GLY B O 1
ATOM 5641 N N . GLU B 1 331 ? 35.708 9.288 64.058 1.00 15.76 2833 GLU B N 1
ATOM 5642 C CA . GLU B 1 331 ? 35.286 9.613 65.401 1.00 20.90 2833 GLU B CA 1
ATOM 5643 C C . GLU B 1 331 ? 36.007 8.656 66.355 1.00 21.75 2833 GLU B C 1
ATOM 5644 O O . GLU B 1 331 ? 36.240 7.499 66.018 1.00 25.42 2833 GLU B O 1
ATOM 5650 N N . HIS B 1 332 ? 36.312 9.106 67.563 1.00 23.11 2834 HIS B N 1
ATOM 5651 C CA . HIS B 1 332 ? 37.005 8.280 68.562 1.00 22.89 2834 HIS B CA 1
ATOM 5652 C C . HIS B 1 332 ? 38.464 7.953 68.239 1.00 24.40 2834 HIS B C 1
ATOM 5653 O O . HIS B 1 332 ? 39.062 7.072 68.886 1.00 23.95 2834 HIS B O 1
ATOM 5660 N N . GLU B 1 333 ? 39.032 8.596 67.218 1.00 20.26 2835 GLU B N 1
ATOM 5661 C CA . GLU B 1 333 ? 40.441 8.369 66.943 1.00 22.16 2835 GLU B CA 1
ATOM 5662 C C . GLU B 1 333 ? 41.196 9.061 68.073 1.00 19.43 2835 GLU B C 1
ATOM 5663 O O . GLU B 1 333 ? 40.625 9.874 68.797 1.00 19.07 2835 GLU B O 1
ATOM 5669 N N . MET B 1 334 ? 42.437 8.668 68.298 1.00 19.14 2836 MET B N 1
ATOM 5670 C CA . MET B 1 334 ? 43.226 9.311 69.338 1.00 22.18 2836 MET B CA 1
ATOM 5671 C C . MET B 1 334 ? 43.787 10.600 68.741 1.00 22.14 2836 MET B C 1
ATOM 5672 O O . MET B 1 334 ? 43.900 10.723 67.511 1.00 19.59 2836 MET B O 1
ATOM 5677 N N . PHE B 1 335 ? 44.063 11.578 69.607 1.00 20.76 2837 PHE B N 1
ATOM 5678 C CA . PHE B 1 335 ? 44.612 12.847 69.167 1.00 18.97 2837 PHE B CA 1
ATOM 5679 C C . PHE B 1 335 ? 45.978 12.643 68.522 1.00 17.41 2837 PHE B C 1
ATOM 5680 O O . PHE B 1 335 ? 46.820 11.887 69.039 1.00 20.30 2837 PHE B O 1
ATOM 5688 N N . TRP B 1 336 ? 46.202 13.350 67.418 1.00 13.96 2838 TRP B N 1
ATOM 5689 C CA . TRP B 1 336 ? 47.469 13.313 66.703 1.00 11.27 2838 TRP B CA 1
ATOM 5690 C C . TRP B 1 336 ? 47.702 14.641 65.962 1.00 9.46 2838 TRP B C 1
ATOM 5691 O O . TRP B 1 336 ? 46.754 15.305 65.556 1.00 8.74 2838 TRP B O 1
ATOM 5702 N N . ALA B 1 337 ? 48.963 15.069 65.920 1.00 10.56 2839 ALA B N 1
ATOM 5703 C CA . ALA B 1 337 ? 49.425 16.269 65.226 1.00 9.82 2839 ALA B CA 1
ATOM 5704 C C . ALA B 1 337 ? 50.866 15.959 64.888 1.00 7.82 2839 ALA B C 1
ATOM 5705 O O . ALA B 1 337 ? 51.641 15.655 65.774 1.00 14.21 2839 ALA B O 1
ATOM 5707 N N . PHE B 1 338 ? 51.244 15.979 63.620 1.00 11.75 2840 PHE B N 1
ATOM 5708 C CA . PHE B 1 338 ? 52.637 15.681 63.274 1.00 9.62 2840 PHE B CA 1
ATOM 5709 C C . PHE B 1 338 ? 53.495 16.804 63.803 1.00 10.43 2840 PHE B C 1
ATOM 5710 O O . PHE B 1 338 ? 53.024 17.900 64.032 1.00 15.93 2840 PHE B O 1
ATOM 5718 N N . ASP B 1 339 ? 54.769 16.550 63.982 1.00 11.57 2841 ASP B N 1
ATOM 5719 C CA . ASP B 1 339 ? 55.627 17.570 64.540 1.00 9.47 2841 ASP B CA 1
ATOM 5720 C C . ASP B 1 339 ? 56.455 18.303 63.484 1.00 8.62 2841 ASP B C 1
ATOM 5721 O O . ASP B 1 339 ? 57.396 19.003 63.818 1.00 9.02 2841 ASP B O 1
ATOM 5726 N N . ARG B 1 340 ? 56.135 18.097 62.216 1.00 7.63 2842 ARG B N 1
ATOM 5727 C CA . ARG B 1 340 ? 56.883 18.685 61.118 1.00 7.66 2842 ARG B CA 1
ATOM 5728 C C . ARG B 1 340 ? 55.947 18.772 59.948 1.00 7.59 2842 ARG B C 1
ATOM 5729 O O . ARG B 1 340 ? 54.831 18.269 60.015 1.00 10.05 2842 ARG B O 1
ATOM 5737 N N . LEU B 1 341 ? 56.406 19.405 58.872 1.00 10.14 2843 LEU B N 1
ATOM 5738 C CA . LEU B 1 341 ? 55.605 19.565 57.671 1.00 9.62 2843 LEU B CA 1
ATOM 5739 C C . LEU B 1 341 ? 55.596 18.329 56.748 1.00 7.47 2843 LEU B C 1
ATOM 5740 O O . LEU B 1 341 ? 56.580 17.603 56.624 1.00 11.55 2843 LEU B O 1
ATOM 5745 N N . PHE B 1 342 ? 54.477 18.142 56.074 1.00 8.76 2844 PHE B N 1
ATOM 5746 C CA . PHE B 1 342 ? 54.326 17.100 55.094 1.00 7.95 2844 PHE B CA 1
ATOM 5747 C C . PHE B 1 342 ? 54.660 17.868 53.823 1.00 10.10 2844 PHE B C 1
ATOM 5748 O O . PHE B 1 342 ? 54.042 18.879 53.559 1.00 10.90 2844 PHE B O 1
ATOM 5756 N N . LYS B 1 343 ? 55.641 17.396 53.065 1.00 11.90 2845 LYS B N 1
ATOM 5757 C CA . LYS B 1 343 ? 56.080 18.043 51.833 1.00 12.41 2845 LYS B CA 1
ATOM 5758 C C . LYS B 1 343 ? 55.416 17.523 50.566 1.00 14.27 2845 LYS B C 1
ATOM 5759 O O . LYS B 1 343 ? 55.325 16.315 50.356 1.00 17.14 2845 LYS B O 1
ATOM 5765 N N . TYR B 1 344 ? 55.105 18.438 49.653 1.00 15.93 2846 TYR B N 1
ATOM 5766 C CA . TYR B 1 344 ? 54.520 18.104 48.363 1.00 12.95 2846 TYR B CA 1
ATOM 5767 C C . TYR B 1 344 ? 55.254 18.921 47.292 1.00 14.06 2846 TYR B C 1
ATOM 5768 O O . TYR B 1 344 ? 55.286 20.150 47.344 1.00 20.11 2846 TYR B O 1
ATOM 5777 N N . ASP B 1 345 ? 55.920 18.240 46.376 1.00 14.76 2847 ASP B N 1
ATOM 5778 C CA . ASP B 1 345 ? 56.644 18.892 45.287 1.00 15.77 2847 ASP B CA 1
ATOM 5779 C C . ASP B 1 345 ? 55.709 19.591 44.280 1.00 14.97 2847 ASP B C 1
ATOM 5780 O O . ASP B 1 345 ? 54.891 18.938 43.665 1.00 13.94 2847 ASP B O 1
ATOM 5785 N N . ILE B 1 346 ? 55.822 20.911 44.117 1.00 16.49 2848 ILE B N 1
ATOM 5786 C CA . ILE B 1 346 ? 54.975 21.643 43.150 1.00 15.27 2848 ILE B CA 1
ATOM 5787 C C . ILE B 1 346 ? 55.786 22.295 42.031 1.00 14.59 2848 ILE B C 1
ATOM 5788 O O . ILE B 1 346 ? 55.269 23.153 41.327 1.00 17.37 2848 ILE B O 1
ATOM 5793 N N . THR B 1 347 ? 57.042 21.861 41.867 1.00 16.05 2849 THR B N 1
ATOM 5794 C CA . THR B 1 347 ? 57.968 22.364 40.847 1.00 17.50 2849 THR B CA 1
ATOM 5795 C C . THR B 1 347 ? 57.314 22.446 39.473 1.00 20.33 2849 THR B C 1
ATOM 5796 O O . THR B 1 347 ? 57.445 23.447 38.763 1.00 27.67 2849 THR B O 1
ATOM 5800 N N . THR B 1 348 ? 56.543 21.416 39.147 1.00 24.09 2850 THR B N 1
ATOM 5801 C CA . THR B 1 348 ? 55.816 21.286 37.883 1.00 22.49 2850 THR B CA 1
ATOM 5802 C C . THR B 1 348 ? 54.697 22.293 37.656 1.00 22.17 2850 THR B C 1
ATOM 5803 O O . THR B 1 348 ? 54.491 22.743 36.533 1.00 24.57 2850 THR B O 1
ATOM 5807 N N . SER B 1 349 ? 53.915 22.579 38.688 1.00 21.98 2851 SER B N 1
ATOM 5808 C CA . SER B 1 349 ? 52.837 23.551 38.563 1.00 22.71 2851 SER B CA 1
ATOM 5809 C C . SER B 1 349 ? 53.407 24.944 38.351 1.00 25.60 2851 SER B C 1
ATOM 5810 O O . SER B 1 349 ? 52.858 25.725 37.576 1.00 26.62 2851 SER B O 1
ATOM 5813 N N . LEU B 1 350 ? 54.505 25.259 39.037 1.00 25.46 2852 LEU B N 1
ATOM 5814 C CA . LEU B 1 350 ? 55.123 26.556 38.883 1.00 25.19 2852 LEU B CA 1
ATOM 5815 C C . LEU B 1 350 ? 55.580 26.714 37.451 1.00 26.71 2852 LEU B C 1
ATOM 5816 O O . LEU B 1 350 ? 55.201 27.675 36.794 1.00 27.49 2852 LEU B O 1
ATOM 5821 N N . LYS B 1 351 ? 56.359 25.745 36.960 1.00 29.85 2853 LYS B N 1
ATOM 5822 C CA . LYS B 1 351 ? 56.908 25.774 35.588 1.00 31.60 2853 LYS B CA 1
ATOM 5823 C C . LYS B 1 351 ? 55.781 25.995 34.586 1.00 34.02 2853 LYS B C 1
ATOM 5824 O O . LYS B 1 351 ? 55.972 26.575 33.509 1.00 35.40 2853 LYS B O 1
ATOM 5830 N N . HIS B 1 352 ? 54.599 25.527 34.955 1.00 35.39 2854 HIS B N 1
ATOM 5831 C CA . HIS B 1 352 ? 53.437 25.654 34.114 1.00 34.98 2854 HIS B CA 1
ATOM 5832 C C . HIS B 1 352 ? 52.890 27.053 34.030 1.00 33.36 2854 HIS B C 1
ATOM 5833 O O . HIS B 1 352 ? 52.620 27.551 32.946 1.00 35.97 2854 HIS B O 1
ATOM 5840 N N . LEU B 1 353 ? 52.651 27.660 35.179 1.00 31.80 2855 LEU B N 1
ATOM 5841 C CA . LEU B 1 353 ? 52.172 29.030 35.220 1.00 30.97 2855 LEU B CA 1
ATOM 5842 C C . LEU B 1 353 ? 53.352 29.938 34.870 1.00 31.74 2855 LEU B C 1
ATOM 5843 O O . LEU B 1 353 ? 53.211 31.162 34.867 1.00 34.69 2855 LEU B O 1
ATOM 5848 N N . ARG B 1 354 ? 54.521 29.335 34.630 1.00 33.66 2856 ARG B N 1
ATOM 5849 C CA . ARG B 1 354 ? 55.746 30.063 34.307 1.00 37.34 2856 ARG B CA 1
ATOM 5850 C C . ARG B 1 354 ? 56.202 30.912 35.510 1.00 37.02 2856 ARG B C 1
ATOM 5851 O O . ARG B 1 354 ? 56.819 31.980 35.348 1.00 39.84 2856 ARG B O 1
ATOM 5859 N N . LEU B 1 355 ? 55.871 30.444 36.710 1.00 32.67 2857 LEU B N 1
ATOM 5860 C CA . LEU B 1 355 ? 56.217 31.136 37.919 1.00 28.81 2857 LEU B CA 1
ATOM 5861 C C . LEU B 1 355 ? 57.626 30.823 38.391 1.00 31.76 2857 LEU B C 1
ATOM 5862 O O . LEU B 1 355 ? 58.148 29.738 38.141 1.00 31.51 2857 LEU B O 1
ATOM 5867 N N . ASP B 1 356 ? 58.269 31.824 38.981 1.00 34.63 2858 ASP B N 1
ATOM 5868 C CA . ASP B 1 356 ? 59.620 31.690 39.519 1.00 36.86 2858 ASP B CA 1
ATOM 5869 C C . ASP B 1 356 ? 59.384 31.485 41.015 1.00 36.10 2858 ASP B C 1
ATOM 5870 O O . ASP B 1 356 ? 58.305 31.802 41.537 1.00 34.46 2858 ASP B O 1
ATOM 5875 N N . ALA B 1 357 ? 60.379 30.963 41.716 1.00 35.37 2859 ALA B N 1
ATOM 5876 C CA . ALA B 1 357 ? 60.209 30.752 43.144 1.00 38.46 2859 ALA B CA 1
ATOM 5877 C C . ALA B 1 357 ? 59.875 32.063 43.883 1.00 40.02 2859 ALA B C 1
ATOM 5878 O O . ALA B 1 357 ? 59.024 32.070 44.775 1.00 40.89 2859 ALA B O 1
ATOM 5880 N N . HIS B 1 358 ? 60.500 33.179 43.496 1.00 42.67 2860 HIS B N 1
ATOM 5881 C CA . HIS B 1 358 ? 60.172 34.422 44.178 1.00 44.74 2860 HIS B CA 1
ATOM 5882 C C . HIS B 1 358 ? 58.869 35.036 43.759 1.00 43.11 2860 HIS B C 1
ATOM 5883 O O . HIS B 1 358 ? 58.419 35.986 44.403 1.00 46.81 2860 HIS B O 1
ATOM 5890 N N . ASP B 1 359 ? 58.321 34.617 42.637 1.00 39.57 2861 ASP B N 1
ATOM 5891 C CA . ASP B 1 359 ? 57.079 35.214 42.219 1.00 34.43 2861 ASP B CA 1
ATOM 5892 C C . ASP B 1 359 ? 56.041 35.062 43.294 1.00 32.61 2861 ASP B C 1
ATOM 5893 O O . ASP B 1 359 ? 56.127 34.161 44.121 1.00 32.02 2861 ASP B O 1
ATOM 5898 N N . ASP B 1 360 ? 55.155 36.034 43.358 1.00 32.83 2862 ASP B N 1
ATOM 5899 C CA . ASP B 1 360 ? 54.085 36.018 44.317 1.00 33.14 2862 ASP B CA 1
ATOM 5900 C C . ASP B 1 360 ? 52.985 35.251 43.604 1.00 32.76 2862 ASP B C 1
ATOM 5901 O O . ASP B 1 360 ? 52.633 35.557 42.469 1.00 33.23 2862 ASP B O 1
ATOM 5906 N N . PHE B 1 361 ? 52.564 34.159 44.216 1.00 32.31 2863 PHE B N 1
ATOM 5907 C CA . PHE B 1 361 ? 51.491 33.331 43.706 1.00 30.04 2863 PHE B CA 1
ATOM 5908 C C . PHE B 1 361 ? 50.781 32.806 44.953 1.00 31.41 2863 PHE B C 1
ATOM 5909 O O . PHE B 1 361 ? 51.289 32.970 46.076 1.00 31.43 2863 PHE B O 1
ATOM 5917 N N . ASP B 1 362 ? 49.585 32.256 44.774 1.00 31.04 2864 ASP B N 1
ATOM 5918 C CA . ASP B 1 362 ? 48.804 31.731 45.891 1.00 31.06 2864 ASP B CA 1
ATOM 5919 C C . ASP B 1 362 ? 48.562 30.242 45.716 1.00 28.68 2864 ASP B C 1
ATOM 5920 O O . ASP B 1 362 ? 48.562 29.718 44.594 1.00 23.45 2864 ASP B O 1
ATOM 5925 N N . ILE B 1 363 ? 48.299 29.582 46.837 1.00 28.13 2865 ILE B N 1
ATOM 5926 C CA . ILE B 1 363 ? 47.984 28.163 46.833 1.00 27.00 2865 ILE B CA 1
ATOM 5927 C C . ILE B 1 363 ? 46.550 28.159 47.338 1.00 25.57 2865 ILE B C 1
ATOM 5928 O O . ILE B 1 363 ? 46.277 28.750 48.385 1.00 23.22 2865 ILE B O 1
ATOM 5933 N N . LYS B 1 364 ? 45.634 27.598 46.550 1.00 26.20 2866 LYS B N 1
ATOM 5934 C CA . LYS B 1 364 ? 44.210 27.496 46.925 1.00 27.64 2866 LYS B CA 1
ATOM 5935 C C . LYS B 1 364 ? 43.895 26.066 47.396 1.00 27.06 2866 LYS B C 1
ATOM 5936 O O . LYS B 1 364 ? 44.022 25.109 46.623 1.00 25.12 2866 LYS B O 1
ATOM 5942 N N . VAL B 1 365 ? 43.414 25.955 48.632 1.00 25.41 2867 VAL B N 1
ATOM 5943 C CA . VAL B 1 365 ? 43.141 24.677 49.264 1.00 26.84 2867 VAL B CA 1
ATOM 5944 C C . VAL B 1 365 ? 41.667 24.427 49.473 1.00 26.60 2867 VAL B C 1
ATOM 5945 O O . VAL B 1 365 ? 40.964 25.276 50.005 1.00 27.51 2867 VAL B O 1
ATOM 5949 N N . THR B 1 366 ? 41.223 23.231 49.104 1.00 27.90 2868 THR B N 1
ATOM 5950 C CA . THR B 1 366 ? 39.831 22.813 49.256 1.00 28.37 2868 THR B CA 1
ATOM 5951 C C . THR B 1 366 ? 39.816 21.479 50.000 1.00 27.45 2868 THR B C 1
ATOM 5952 O O . THR B 1 366 ? 40.387 20.510 49.502 1.00 27.85 2868 THR B O 1
ATOM 5956 N N . ILE B 1 367 ? 39.235 21.438 51.202 1.00 27.68 2869 ILE B N 1
ATOM 5957 C CA . ILE B 1 367 ? 39.175 20.199 51.989 1.00 26.73 2869 ILE B CA 1
ATOM 5958 C C . ILE B 1 367 ? 37.828 19.553 51.797 1.00 26.02 2869 ILE B C 1
ATOM 5959 O O . ILE B 1 367 ? 36.826 20.174 52.086 1.00 27.18 2869 ILE B O 1
ATOM 5964 N N . LYS B 1 368 ? 37.810 18.297 51.379 1.00 26.16 2870 LYS B N 1
ATOM 5965 C CA . LYS B 1 368 ? 36.543 17.625 51.167 1.00 26.40 2870 LYS B CA 1
ATOM 5966 C C . LYS B 1 368 ? 36.414 16.341 51.965 1.00 25.89 2870 LYS B C 1
ATOM 5967 O O . LYS B 1 368 ? 37.369 15.557 52.085 1.00 26.81 2870 LYS B O 1
ATOM 5973 N N . GLY B 1 369 ? 35.235 16.186 52.558 1.00 26.04 2871 GLY B N 1
ATOM 5974 C CA . GLY B 1 369 ? 34.896 14.988 53.313 1.00 26.93 2871 GLY B CA 1
ATOM 5975 C C . GLY B 1 369 ? 34.775 13.869 52.289 1.00 27.98 2871 GLY B C 1
ATOM 5976 O O . GLY B 1 369 ? 34.687 14.122 51.079 1.00 26.58 2871 GLY B O 1
ATOM 5977 N N . ILE B 1 370 ? 34.722 12.622 52.751 1.00 30.00 2872 ILE B N 1
ATOM 5978 C CA . ILE B 1 370 ? 34.647 11.476 51.835 1.00 31.17 2872 ILE B CA 1
ATOM 5979 C C . ILE B 1 370 ? 33.324 11.416 51.133 1.00 30.68 2872 ILE B C 1
ATOM 5980 O O . ILE B 1 370 ? 33.220 10.872 50.043 1.00 30.10 2872 ILE B O 1
ATOM 5985 N N . ASP B 1 371 ? 32.312 11.996 51.750 1.00 32.27 2873 ASP B N 1
ATOM 5986 C CA . ASP B 1 371 ? 30.992 11.997 51.140 1.00 38.74 2873 ASP B CA 1
ATOM 5987 C C . ASP B 1 371 ? 30.989 12.975 49.972 1.00 37.55 2873 ASP B C 1
ATOM 5988 O O . ASP B 1 371 ? 30.373 12.708 48.953 1.00 41.18 2873 ASP B O 1
ATOM 5993 N N . GLY B 1 372 ? 31.732 14.070 50.105 1.00 38.74 2874 GLY B N 1
ATOM 5994 C CA . GLY B 1 372 ? 31.798 15.062 49.043 1.00 39.89 2874 GLY B CA 1
ATOM 5995 C C . GLY B 1 372 ? 31.559 16.482 49.546 1.00 39.06 2874 GLY B C 1
ATOM 5996 O O . GLY B 1 372 ? 31.595 17.465 48.786 1.00 40.88 2874 GLY B O 1
ATOM 5997 N N . HIS B 1 373 ? 31.307 16.596 50.841 1.00 37.10 2875 HIS B N 1
ATOM 5998 C CA . HIS B 1 373 ? 31.057 17.891 51.436 1.00 38.07 2875 HIS B CA 1
ATOM 5999 C C . HIS B 1 373 ? 32.318 18.653 51.770 1.00 36.17 2875 HIS B C 1
ATOM 6000 O O . HIS B 1 373 ? 33.249 18.118 52.356 1.00 35.52 2875 HIS B O 1
ATOM 6007 N N . VAL B 1 374 ? 32.354 19.912 51.358 1.00 36.02 2876 VAL B N 1
ATOM 6008 C CA . VAL B 1 374 ? 33.511 20.744 51.621 1.00 34.11 2876 VAL B CA 1
ATOM 6009 C C . VAL B 1 374 ? 33.584 21.078 53.096 1.00 35.75 2876 VAL B C 1
ATOM 6010 O O . VAL B 1 374 ? 32.597 21.521 53.685 1.00 37.20 2876 VAL B O 1
ATOM 6014 N N . LEU B 1 375 ? 34.748 20.830 53.684 1.00 34.88 2877 LEU B N 1
ATOM 6015 C CA . LEU B 1 375 ? 34.985 21.117 55.081 1.00 35.37 2877 LEU B CA 1
ATOM 6016 C C . LEU B 1 375 ? 35.666 22.466 55.202 1.00 35.73 2877 LEU B C 1
ATOM 6017 O O . LEU B 1 375 ? 36.237 22.992 54.248 1.00 37.63 2877 LEU B O 1
ATOM 6022 N N . SER B 1 376 ? 35.622 23.005 56.405 1.00 36.69 2878 SER B N 1
ATOM 6023 C CA . SER B 1 376 ? 36.207 24.297 56.703 1.00 39.52 2878 SER B CA 1
ATOM 6024 C C . SER B 1 376 ? 37.722 24.361 56.509 1.00 38.83 2878 SER B C 1
ATOM 6025 O O . SER B 1 376 ? 38.467 23.561 57.092 1.00 39.07 2878 SER B O 1
ATOM 6028 N N . ASN B 1 377 ? 38.178 25.389 55.790 1.00 38.25 2879 ASN B N 1
ATOM 6029 C CA . ASN B 1 377 ? 39.614 25.582 55.547 1.00 38.41 2879 ASN B CA 1
ATOM 6030 C C . ASN B 1 377 ? 40.361 25.967 56.828 1.00 37.58 2879 ASN B C 1
ATOM 6031 O O . ASN B 1 377 ? 41.567 26.215 56.837 1.00 36.54 2879 ASN B O 1
ATOM 6036 N N . LYS B 1 378 ? 39.620 25.924 57.917 1.00 33.97 2880 LYS B N 1
ATOM 6037 C CA . LYS B 1 378 ? 40.089 26.231 59.236 1.00 34.68 2880 LYS B CA 1
ATOM 6038 C C . LYS B 1 378 ? 40.794 25.010 59.872 1.00 35.55 2880 LYS B C 1
ATOM 6039 O O . LYS B 1 378 ? 41.479 25.129 60.898 1.00 33.06 2880 LYS B O 1
ATOM 6045 N N . TYR B 1 379 ? 40.488 23.819 59.364 1.00 35.54 2881 TYR B N 1
ATOM 6046 C CA . TYR B 1 379 ? 41.089 22.581 59.870 1.00 35.29 2881 TYR B CA 1
ATOM 6047 C C . TYR B 1 379 ? 42.584 22.565 59.565 1.00 34.75 2881 TYR B C 1
ATOM 6048 O O . TYR B 1 379 ? 43.387 22.082 60.358 1.00 36.59 2881 TYR B O 1
ATOM 6057 N N . LEU B 1 380 ? 42.944 23.158 58.431 1.00 33.99 2882 LEU B N 1
ATOM 6058 C CA . LEU B 1 380 ? 44.326 23.218 57.955 1.00 32.81 2882 LEU B CA 1
ATOM 6059 C C . LEU B 1 380 ? 44.930 24.637 57.902 1.00 30.79 2882 LEU B C 1
ATOM 6060 O O . LEU B 1 380 ? 44.343 25.554 57.342 1.00 33.71 2882 LEU B O 1
ATOM 6065 N N . SER B 1 381 ? 46.096 24.824 58.499 1.00 29.24 2883 SER B N 1
ATOM 6066 C CA . SER B 1 381 ? 46.747 26.120 58.439 1.00 26.44 2883 SER B CA 1
ATOM 6067 C C . SER B 1 381 ? 47.180 26.304 56.994 1.00 27.17 2883 SER B C 1
ATOM 6068 O O . SER B 1 381 ? 47.293 25.341 56.224 1.00 27.21 2883 SER B O 1
ATOM 6071 N N . PRO B 1 382 ? 47.425 27.559 56.603 1.00 25.92 2884 PRO B N 1
ATOM 6072 C CA . PRO B 1 382 ? 47.856 27.860 55.236 1.00 22.17 2884 PRO B CA 1
ATOM 6073 C C . PRO B 1 382 ? 49.229 27.215 54.979 1.00 21.08 2884 PRO B C 1
ATOM 6074 O O . PRO B 1 382 ? 50.100 27.236 55.853 1.00 24.11 2884 PRO B O 1
ATOM 6078 N N . PRO B 1 383 ? 49.454 26.683 53.761 1.00 17.53 2885 PRO B N 1
ATOM 6079 C CA . PRO B 1 383 ? 50.747 26.053 53.450 1.00 18.89 2885 PRO B CA 1
ATOM 6080 C C . PRO B 1 383 ? 51.981 26.967 53.331 1.00 19.53 2885 PRO B C 1
ATOM 6081 O O . PRO B 1 383 ? 51.875 28.133 52.966 1.00 18.87 2885 PRO B O 1
ATOM 6085 N N . THR B 1 384 ? 53.143 26.387 53.635 1.00 19.07 2886 THR B N 1
ATOM 6086 C CA . THR B 1 384 ? 54.457 27.012 53.552 1.00 17.17 2886 THR B CA 1
ATOM 6087 C C . THR B 1 384 ? 54.977 26.681 52.159 1.00 16.52 2886 THR B C 1
ATOM 6088 O O . THR B 1 384 ? 54.650 25.637 51.628 1.00 17.69 2886 THR B O 1
ATOM 6092 N N . VAL B 1 385 ? 55.764 27.558 51.550 1.00 13.58 2887 VAL B N 1
ATOM 6093 C CA . VAL B 1 385 ? 56.319 27.275 50.235 1.00 10.65 2887 VAL B CA 1
ATOM 6094 C C . VAL B 1 385 ? 57.808 27.429 50.440 1.00 11.65 2887 VAL B C 1
ATOM 6095 O O . VAL B 1 385 ? 58.240 28.403 51.021 1.00 9.82 2887 VAL B O 1
ATOM 6099 N N . PHE B 1 386 ? 58.603 26.444 50.055 1.00 10.66 2888 PHE B N 1
ATOM 6100 C CA . PHE B 1 386 ? 60.035 26.580 50.252 1.00 10.85 2888 PHE B CA 1
ATOM 6101 C C . PHE B 1 386 ? 60.804 26.031 49.085 1.00 12.28 2888 PHE B C 1
ATOM 6102 O O . PHE B 1 386 ? 60.285 25.259 48.296 1.00 14.63 2888 PHE B O 1
ATOM 6110 N N . LEU B 1 387 ? 62.039 26.460 48.941 1.00 13.81 2889 LEU B N 1
ATOM 6111 C CA . LEU B 1 387 ? 62.830 26.000 47.820 1.00 17.82 2889 LEU B CA 1
ATOM 6112 C C . LEU B 1 387 ? 63.872 25.051 48.352 1.00 18.09 2889 LEU B C 1
ATOM 6113 O O . LEU B 1 387 ? 64.438 25.289 49.435 1.00 18.96 2889 LEU B O 1
ATOM 6118 N N . ALA B 1 388 ? 64.077 23.970 47.603 1.00 17.12 2890 ALA B N 1
ATOM 6119 C CA . ALA B 1 388 ? 65.062 22.936 47.913 1.00 19.52 2890 ALA B CA 1
ATOM 6120 C C . ALA B 1 388 ? 65.989 22.880 46.723 1.00 19.63 2890 ALA B C 1
ATOM 6121 O O . ALA B 1 388 ? 65.659 22.309 45.694 1.00 23.23 2890 ALA B O 1
ATOM 6123 N N . PRO B 1 389 ? 67.085 23.624 46.783 1.00 21.74 2891 PRO B N 1
ATOM 6124 C CA . PRO B 1 389 ? 68.068 23.655 45.697 1.00 23.59 2891 PRO B CA 1
ATOM 6125 C C . PRO B 1 389 ? 68.814 22.339 45.461 1.00 24.56 2891 PRO B C 1
ATOM 6126 O O . PRO B 1 389 ? 68.870 21.485 46.355 1.00 26.69 2891 PRO B O 1
ATOM 6130 N N . ALA B 1 390 ? 69.440 22.230 44.289 1.00 25.36 2892 ALA B N 1
ATOM 6131 C CA . ALA B 1 390 ? 70.197 21.050 43.853 1.00 27.67 2892 ALA B CA 1
ATOM 6132 C C . ALA B 1 390 ? 71.181 20.486 44.870 1.00 29.52 2892 ALA B C 1
ATOM 6133 O O . ALA B 1 390 ? 72.088 21.257 45.252 1.00 37.28 2892 ALA B O 1
#

Secondary structure (DSSP, 8-state):
-EEE-BGGG--HHHHHHHHHHHHHHHH--STTSHHHHHTTTSSSP-EE-TTS-EE-----SSTTHHHHHHHHHHHHHHHHHHTT-SS-PPB--TTS--SS--HHHH--TT-TTS--EETTTTEE------GGG--HHHHHHHHHHH--SHHHHHHHHHHHHHHHHHHHHTT-TTSTT-TTTGGGSTHHHHHHHHHHHHHHHHHHHHHHHTS-SS--SSSTTGGGSB-TTTTSTT---HHHHHT-BGGGSS-GGGGTEEES---BTTB-HHHHHHHHHHHTTS-EEEEEE--B--SS-EEEEEEEEETTS-EEEEEEEEE---TTPPP-B-SSPEEEE-HHHHHHTT--TTS-EEEEEEEEESSSPEEPGGGSPPPEEEEE--/-EEE-BGGG--HHHHHHHHHHHHHHHH--STTSHHHHHTTTSSSP-EE-TTS-EE-----SSTTHHHHHHHHHHHHHHHHHHTT-SS---B--TTS--SS--HHHH--TT-TTS--EEGGGTEE------GGG--HHHHHHHHHHH--SHHHHHHHHHHHHHHHHHHHHTT-TTSTTSTTTGGGSTHHHHHHHHHHHHHHHHHHHHHHHT---S--SSSTTTTTSB-TTTTSTT---HHHHHT-BGGGSS-GGGGTEEES---BTTB-HHHHHHHHHHHTTS-EEEEEE--B--SS-EEEEEEEEETTS-EEEEEEEEE---TTPPP-B-SSPEEEE-HHHHHHHT--TTS-EEEEEEEEESSSPEEPTTSSPPPEEEEE--

B-factor: mean 20.71, std 11.71, range [2.0, 72.62]

Radius of gyration: 29.23 Å; Cα contacts (8 Å, |Δi|>4): 1561; chains: 2; bounding box: 59×90×57 Å

Foldseek 3Di:
DAAAEAPVVADPVLLVLQQQLLVVLQVDPDCLRQLNLLQQFAPVFDDADPVGDGFGQQDAQDLCNLLLLLLSLLSNQVSSVVSGRRHGHYAHQLLDADQDDDPLQCDDPSHSLVWHANVVVRGIADWDADPCSRVPLVVLLLVLLLDQASQLSRLSLRQSLLVCQLRGRFLPDQDSQASRHDSGRSVSSNSSVNSNLSLVLSLVLNVVVVHDQLDHPPPVPQQADFRPPLCDPPSPDPQSNVQGGNNSRRDCVSSPYDYPASADPNHHSVRSNVVSVVVLQAKFKKWWWWAWDPAAKKKKWKWKFAVVGDIDTADITIDGHHHRHDTHTRPTINIGTRRPRCVVVPHDLPHDIAMGMWIAGSNGHTDDPVNIDGIDMGMRHD/DAAAEAPVVADPVLLVLQQQLLVVLQVDPDCLRQLNLLCQFAPVFDDADPVRDGFGQQDAQDLCNLLLLLLSLLSNQVSSVVSGRRHGHYAHQLLDADQDDDPLCVDDPSHSQVWGANVVVRGIADWDADVCSRVPLVVLLLCLLLDQASLLNVQSLRFSLLVCQLRGRFLPPQESQASRRDSGRSVSSNSSVNSNLSLVLSLVLNVVVVHDQLDHPPPRVQQADFSPPLCPPPNPDPQSVVQGGNNSRRDCVSSPYDYPDSADVNHHSVRSNVVSVVVLQAKFKKWWWWAWDPQAKKKKWKWKFAPVGDTDTQDMTIDHHHHRHDTHTRPTTNIGTRRPRCVVVPHDLPHDIAMGMWIAGSNGDTDDPVNIDGIDMGMRHD

CATH classification: 1.10.1280.10 (+1 more: 2.60.310.10)

Organism: Enteroctopus dofleini (NCBI:txid267067)

Nearest PDB structures (foldseek):
  1js8-assembly2_B  TM=1.001E+00  e=7.855E-77  Enteroctopus dofleini
  4bed-assembly1_B  TM=9.992E-01  e=2.576E-57  Megathura crenulata
  8tnv-assembly2_B  TM=9.791E-01  e=3.604E-52  Concholepas concholepas
  3j32-assembly1_A  TM=9.880E-01  e=4.818E-48  Haliotis diversicolor
  4yd9-assembly1_C  TM=9.786E-01  e=4.360E-49  Todarodes pacificus